Protein AF-A0A7X9X6S0-F1 (afdb_monomer_lite)

InterPro domains:
  IPR000253 Forkhead-associated (FHA) domain [PF00498] (46-112)
  IPR000253 Forkhead-associated (FHA) domain [PF00498] (181-231)
  IPR000253 Forkhead-associated (FHA) domain [PS50006] (44-96)
  IPR000253 Forkhead-associated (FHA) domain [PS50006] (160-215)
  IPR000253 Forkhead-associated (FHA) domain [SM00240] (43-96)
  IPR000253 Forkhead-associated (FHA) domain [SM00240] (159-215)
  IPR008984 SMAD/FHA domain superfamily [SSF49879] (33-114)
  IPR008984 SMAD/FHA domain superfamily [SSF49879] (135-242)
  IPR050923 Cellular Process Regulator and RNA Processing Protein [PTHR23308] (182-338)

pLDDT: mean 78.07, std 22.37, range [24.41, 98.06]

Organism: NCBI:txid2728839

Secondary structure (DSSP, 8-state):
--------------TT--EEEEEEE---TTS--PPPEEE-SSEEEESTTSTTGGGS-HHHHTTS-SS-EEEEEETTEEEEEE-S-SS-EEETTEE--SSPEEE-TT-EEEETTTEEEEEEEEE-------------SEEEEEES-TTTTPPPEEE-SSSEEE-TTSHHHHTTTTT-HHHHTTS-TT-EEEEEETTEEEEEE-S-SS-EEETTEEP-SS-EE--TT-EEEETTTTEEEEEEEEPPPP-------------------GGG-EEE--PPPHHHHH---GGGGGGPPPPGGGS-HHHHTTTSS-------------------------------------------------------------SSSSSS-S-----HHHHHHHHHHHHHHHHHHHHHHHHHTHHHHHHHHHHHTT-HHHHHHHHHHHHHH-TT-HHHHHHHHHHHHHHHHHHHHHHHHTT-HHHHHHHHHHHHHHTTT-HHHHHHHHHHHHHHHHHHHHHHTTSTTS-EETTTSHHHHHHHHHHHHTSHHHHHHHHHHHHHH-GGGHHHHHHHHHHHHHHHHHIIIIIHHHHHHHHHHHHHHHTT-GGGHHHHHHHHHHH-TTEE-HHHHHHHHHHHHHHHHHHHTT-HHHHHHHHHH----SHHHHHHHHHHHHHTSPPHHHHHHHHHHHHHHTTT-HHHHHHHHHTSPP-TTHHHHHHHHHHHHHHHHHHHHHHHTTTSTTHHHHHHHHHHH--TTTSHHHHHHHHHHHHHHHHHHHHHHHHHHHHHHHHHHHHHHH----HHHHHSSS--HHHHHHHHHHHHHHHHHHHHHHHHHHHT----HHHHHHHHHHHHHHHHHHHHHHHGGGTS-HHHHHHHHHHH---GGGG----

Radius of gyration: 47.92 Å; chains: 1; bounding box: 92×84×172 Å

Sequence (883 aa):
MAAGEAPIAEMRATVDAAFDVVLSPVASAQRPALDVIRIVDNLFAIGRSEAPFNDYPAQWTASLSRRHARVFIEHGVVYVADLGSKNGTTVNGVAVRQAPARVRAGDQLCFGGDLCYRLGIEPRARIVAASSASAPSHLLLVPQRDDLGLQPVDVLAFPFLVSKTDEVFARYKDRYPHQVNYISRRHAHLFLKGGELYVEDLGSTNGTFVNGRRLDESALALVEGDVVAFGGDHFVYRVSLQKSSDAEPTVTQLSLNPAADSAADADKTTFVGTAHSFLEIFCVDPALQREDEVNEAAQPASARAKREGAGTSTNRAQNARSTRNSGATNDAGSNGAASGKSTRDGTGATKGATQSAMKRKPRRWRLLAGELHRTLADGERTNFRRAAAWGGAGVAIVVALGVGLYLHGSSERELKNLLASGDYTNAVSAAGVYLSSHPADTKVSSLASEALMKAKLPGWLNALEKAQFDQADTLLKDMRALSANNADAASLVGELQWVGDLERFVAARGGVDAPIRMYTDEATISNLLQRWDDDARSHQRALDRIASYVPVFAEPYALALSHLRKLESDDSVYVAAIDRLNGVIRAELARDKPDALPPVLDDYAQRYPRLAGLDRVREDLRQYTALLNAALSRQLASLLAMMKTARFNTPPFQAQFRQLAATRLPSAEIVQRQNTVDAEWQRGDTQQALSDLQAIPENPWSDVLAAEAAHRKTLADQYAELQKAHGDKDYDQRLLSFYASLDPQTDAWFVQAIQKDVAAIHDKALARAQDLLLRAQSLWKAYRASGPIGGTQRLEAGISPGFRSEARLLSDAQTAARQGMRIYTQLKADHPADFDRLLADIEAEANLQRRSLTELRMVLDPELLKAKLALIGGDQSETRSAP

Foldseek 3Di:
DDDDDDDPDDDPPDLDQQKWKKWAWDDDPPDDGDDIDIHNDQKDFDACVGPPNVVDPPVRRVLGHRGAKMWGADSNWIKIAGLPTPQAKDKQNHTRPLAIDTDDQQIWIDTSNPGITGIHIGGDDPDDDDDPPQQQQWKWWAFPDVPLVQFIEIDRDPWDFFALPDPNNVVCCVVCVQLSLLAHRRAKIWHDDPSFIKIAGSPGQLAKDKQNHGDDRDIDTDDAQIWIDTSHNSGITGIHGDGDDDDDDDDDDDDDDDDDDDDDPPVRYDYDDDYDGVSSSRHDDPPPNPRHDHDPNRDDPVVVVVPPPDDDDDDDDDDDDDDDDDDDDDDDDDDDDDDDDDYDDDDDDDDDDDDDDDDDDDDDDDDDVPPDPDPPDDDDDDDPVVVVVVVVVVVVVVVVVVVVVVVVCPLVVVLVVCVVVLVLVVSLVSLLVVLVVVLPPPSSLLSNLLSLLSVQVVVLVVCLVVLVLVVNVVSLVVQCVSCVSRVLNNVLSVLSVLLSLLSNLQVVQVHLLRFDEQPPCLVVLCVSLCVCVVCVPVSVVSQVSSCVSPVVSPVSVVVSVVSNVSSVVCCVPPSVVSVVLLVVLLVCLVVVNLVVNPVVLVVCCVVRVSHDHSVLVVVLSVLQNQLSCCQVVLVQVSNLVSVVVRDRDDDSSVVSVVVCQVPGHDDPVRSVLLVVLLVCLLVVVLVVSLVSLVVDDDDNSNVVSVVVSVLSVVLVVLVVVLVVCVPPPCNLVSLLVSLLSDDCVRNVVVCVVCVVVCVVCVVVLLVLLVVLLVLLVVLVVVLVVLPDCDPVCLLDQANDPSLLSSLQSLQSSQVSLVSSVSSCSSNVHDDDPVSVVSNVVSVVSLVVVLVSLVVCCVRYDPVRSVVSNVSNDDDPVVVPDDD

Structure (mmCIF, N/CA/C/O backbone):
data_AF-A0A7X9X6S0-F1
#
_entry.id   AF-A0A7X9X6S0-F1
#
loop_
_atom_site.group_PDB
_atom_site.id
_atom_site.type_symbol
_atom_site.label_atom_id
_atom_site.label_alt_id
_atom_site.label_comp_id
_atom_site.label_asym_id
_atom_site.label_entity_id
_atom_site.label_seq_id
_atom_site.pdbx_PDB_ins_code
_atom_site.Cartn_x
_atom_site.Cartn_y
_atom_site.Cartn_z
_atom_site.occupancy
_atom_site.B_iso_or_equiv
_atom_site.auth_seq_id
_atom_site.auth_comp_id
_atom_site.auth_asym_id
_atom_site.auth_atom_id
_atom_site.pdbx_PDB_model_num
ATOM 1 N N . MET A 1 1 ? -33.315 -23.752 28.989 1.00 29.47 1 MET A N 1
ATOM 2 C CA . MET A 1 1 ? -32.910 -24.877 28.117 1.00 29.47 1 MET A CA 1
ATOM 3 C C . MET A 1 1 ? -32.696 -24.296 26.733 1.00 29.47 1 MET A C 1
ATOM 5 O O . MET A 1 1 ? -33.659 -23.859 26.122 1.00 29.47 1 MET A O 1
ATOM 9 N N . ALA A 1 2 ? -31.428 -24.137 26.356 1.00 24.97 2 ALA A N 1
ATOM 10 C CA . ALA A 1 2 ? -30.942 -23.301 25.262 1.00 24.97 2 ALA A CA 1
ATOM 11 C C . ALA A 1 2 ? -30.420 -24.150 24.092 1.00 24.97 2 ALA A C 1
ATOM 13 O O . ALA A 1 2 ? -29.887 -25.235 24.318 1.00 24.97 2 ALA A O 1
ATOM 14 N N . ALA A 1 3 ? -30.510 -23.610 22.876 1.00 31.28 3 ALA A N 1
ATOM 15 C CA . ALA A 1 3 ? -29.680 -23.974 21.732 1.00 31.28 3 ALA A CA 1
ATOM 16 C C . ALA A 1 3 ? -28.941 -22.691 21.326 1.00 31.28 3 ALA A C 1
ATOM 18 O O . ALA A 1 3 ? -29.565 -21.747 20.846 1.00 31.28 3 ALA A O 1
ATOM 19 N N . GLY A 1 4 ? -27.658 -22.616 21.681 1.00 29.59 4 GLY A N 1
ATOM 20 C CA . GLY A 1 4 ? -26.848 -21.404 21.617 1.00 29.59 4 GLY A CA 1
ATOM 21 C C . GLY A 1 4 ? -25.919 -21.375 20.411 1.00 29.59 4 GLY A C 1
ATOM 22 O O . GLY A 1 4 ? -25.227 -22.349 20.119 1.00 29.59 4 GLY A O 1
ATOM 23 N N . GLU A 1 5 ? -25.907 -20.213 19.768 1.00 29.16 5 GLU A N 1
ATOM 24 C CA . GLU A 1 5 ? -24.830 -19.686 18.942 1.00 29.16 5 GLU A CA 1
ATOM 25 C C . GLU A 1 5 ? -23.500 -19.676 19.716 1.00 29.16 5 GLU A C 1
ATOM 27 O O . GLU A 1 5 ? -23.449 -19.306 20.891 1.00 29.16 5 GLU A O 1
ATOM 32 N N . ALA A 1 6 ? -22.416 -20.042 19.031 1.00 27.81 6 ALA A N 1
ATOM 33 C CA . ALA A 1 6 ? -21.045 -19.728 19.421 1.00 27.81 6 ALA A CA 1
ATOM 34 C C . ALA A 1 6 ? -20.434 -18.811 18.338 1.00 27.81 6 ALA A C 1
ATOM 36 O O . ALA A 1 6 ? -20.742 -18.988 17.156 1.00 27.81 6 ALA A O 1
ATOM 37 N N . PRO A 1 7 ? -19.617 -17.810 18.712 1.00 34.88 7 PRO A N 1
ATOM 38 C CA . PRO A 1 7 ? -19.299 -16.670 17.860 1.00 34.88 7 PRO A CA 1
ATOM 39 C C . PRO A 1 7 ? -18.241 -16.992 16.800 1.00 34.88 7 PRO A C 1
ATOM 41 O O . PRO A 1 7 ? -17.243 -17.661 17.063 1.00 34.88 7 PRO A O 1
ATOM 44 N N . ILE A 1 8 ? -18.439 -16.427 15.607 1.00 29.61 8 ILE A N 1
ATOM 45 C CA . ILE A 1 8 ? -17.467 -16.358 14.512 1.00 29.61 8 ILE A CA 1
ATOM 46 C C . ILE A 1 8 ? -16.415 -15.307 14.901 1.00 29.61 8 ILE A C 1
ATOM 48 O O . ILE A 1 8 ? -16.463 -14.159 14.467 1.00 29.61 8 ILE A O 1
ATOM 52 N N . ALA A 1 9 ? -15.500 -15.690 15.787 1.00 24.41 9 ALA A N 1
ATOM 53 C CA . ALA A 1 9 ? -14.305 -14.929 16.114 1.00 24.41 9 ALA A CA 1
ATOM 54 C C . ALA A 1 9 ? -13.076 -15.669 15.564 1.00 24.41 9 ALA A C 1
ATOM 56 O O . ALA A 1 9 ? -12.867 -16.843 15.843 1.00 24.41 9 ALA A O 1
ATOM 57 N N . GLU A 1 10 ? -12.286 -14.927 14.787 1.00 31.94 10 GLU A N 1
ATOM 58 C CA . GLU A 1 10 ? -10.884 -15.183 14.444 1.00 31.94 10 GLU A CA 1
ATOM 59 C C . GLU A 1 10 ? -10.551 -16.393 13.555 1.00 31.94 10 GLU A C 1
ATOM 61 O O . GLU A 1 10 ? -10.177 -17.469 14.002 1.00 31.94 10 GLU A O 1
ATOM 66 N N . MET A 1 11 ? -10.464 -16.125 12.249 1.00 26.53 11 MET A N 1
ATOM 67 C CA . MET A 1 11 ? -9.359 -16.670 11.457 1.00 26.53 11 MET A CA 1
ATOM 68 C C . MET A 1 11 ? -8.770 -15.556 10.587 1.00 26.53 11 MET A C 1
ATOM 70 O O . MET A 1 11 ? -8.974 -15.466 9.377 1.00 26.53 11 MET A O 1
ATOM 74 N N . ARG A 1 12 ? -8.057 -14.645 11.264 1.00 25.25 12 ARG A N 1
ATOM 75 C CA . ARG A 1 12 ? -7.001 -13.833 10.656 1.00 25.25 12 ARG A CA 1
ATOM 76 C C . ARG A 1 12 ? -5.965 -14.819 10.118 1.00 25.25 12 ARG A C 1
ATOM 78 O O . ARG A 1 12 ? -5.256 -15.443 10.898 1.00 25.25 12 ARG A O 1
ATOM 85 N N . ALA A 1 13 ? -5.902 -14.987 8.801 1.00 26.50 13 ALA A N 1
ATOM 86 C CA . ALA A 1 13 ? -4.782 -15.663 8.165 1.00 26.50 13 ALA A CA 1
ATOM 87 C C . ALA A 1 13 ? -3.543 -14.768 8.319 1.00 26.50 13 ALA A C 1
ATOM 89 O O . ALA A 1 13 ? -3.276 -13.893 7.501 1.00 26.50 13 ALA A O 1
ATOM 90 N N . THR A 1 14 ? -2.834 -14.945 9.430 1.00 26.58 14 THR A N 1
ATOM 91 C CA . THR A 1 14 ? -1.444 -14.529 9.591 1.00 26.58 14 THR A CA 1
ATOM 92 C C . THR A 1 14 ? -0.610 -15.235 8.525 1.00 26.58 14 THR A C 1
ATOM 94 O O . THR A 1 14 ? -0.757 -16.443 8.331 1.00 26.58 14 THR A O 1
ATOM 97 N N . VAL A 1 15 ? 0.266 -14.492 7.853 1.00 32.69 15 VAL A N 1
ATOM 98 C CA . VAL A 1 15 ? 1.138 -14.906 6.733 1.00 32.69 15 VAL A CA 1
ATOM 99 C C . VAL A 1 15 ? 2.256 -15.882 7.172 1.00 32.69 15 VAL A C 1
ATOM 101 O O . VAL A 1 15 ? 3.301 -15.961 6.553 1.00 32.69 15 VAL A O 1
ATOM 104 N N . ASP A 1 16 ? 2.021 -16.688 8.208 1.00 36.06 16 ASP A N 1
ATOM 105 C CA . ASP A 1 16 ? 3.010 -17.609 8.793 1.00 36.06 16 ASP A CA 1
ATOM 106 C C . ASP A 1 16 ? 2.431 -18.985 9.175 1.00 36.06 16 ASP A C 1
ATOM 108 O O . ASP A 1 16 ? 3.032 -19.761 9.921 1.00 36.06 16 ASP A O 1
ATOM 112 N N . ALA A 1 17 ? 1.237 -19.334 8.683 1.00 41.88 17 ALA A N 1
ATOM 113 C CA . ALA A 1 17 ? 0.727 -20.687 8.873 1.00 41.88 17 ALA A CA 1
ATOM 114 C C . ALA A 1 17 ? 1.501 -21.656 7.965 1.00 41.88 17 ALA A C 1
ATOM 116 O O . ALA A 1 17 ? 1.193 -21.778 6.779 1.00 41.88 17 ALA A O 1
ATOM 117 N N . ALA A 1 18 ? 2.495 -22.357 8.522 1.00 62.56 18 ALA A N 1
ATOM 118 C CA . ALA A 1 18 ? 3.064 -23.543 7.891 1.00 62.56 18 ALA A CA 1
ATOM 119 C C . ALA A 1 18 ? 1.913 -24.466 7.451 1.00 62.56 18 ALA A C 1
ATOM 121 O O . ALA A 1 18 ? 1.015 -24.771 8.241 1.00 62.56 18 ALA A O 1
ATOM 122 N N . PHE A 1 19 ? 1.908 -24.868 6.186 1.00 73.81 19 PHE A N 1
ATOM 123 C CA . PHE A 1 19 ? 0.903 -25.757 5.616 1.00 73.81 19 PHE A CA 1
ATOM 124 C C . PHE A 1 19 ? 1.585 -26.981 5.022 1.00 73.81 19 PHE A C 1
ATOM 126 O O . PHE A 1 19 ? 2.727 -26.912 4.571 1.00 73.81 19 PHE A O 1
ATOM 133 N N . ASP A 1 20 ? 0.868 -28.096 5.014 1.00 82.44 20 ASP A N 1
ATOM 134 C CA . ASP A 1 20 ? 1.290 -29.300 4.311 1.00 82.44 20 ASP A CA 1
ATOM 135 C C . ASP A 1 20 ? 0.564 -29.378 2.972 1.00 82.44 20 ASP A C 1
ATOM 137 O O . ASP A 1 20 ? -0.630 -29.067 2.868 1.00 82.44 20 ASP A O 1
ATOM 141 N N . VAL A 1 21 ? 1.277 -29.834 1.944 1.00 86.00 21 VAL A N 1
ATOM 142 C CA . VAL A 1 21 ? 0.651 -30.207 0.674 1.00 86.00 21 VAL A CA 1
ATOM 143 C C . VAL A 1 21 ? 0.278 -31.679 0.760 1.00 86.00 21 VAL A C 1
ATOM 145 O O . VAL A 1 21 ? 1.126 -32.538 0.980 1.00 86.00 21 VAL A O 1
ATOM 148 N N . VAL A 1 22 ? -1.002 -31.985 0.593 1.00 89.19 22 VAL A N 1
ATOM 149 C CA . VAL A 1 22 ? -1.526 -33.349 0.698 1.00 89.19 22 VAL A CA 1
ATOM 150 C C . VAL A 1 22 ? -1.937 -33.823 -0.687 1.00 89.19 22 VAL A C 1
ATOM 152 O O . VAL A 1 22 ? -2.817 -33.244 -1.310 1.00 89.19 22 VAL A O 1
ATOM 155 N N . LEU A 1 23 ? -1.304 -34.870 -1.203 1.00 89.31 23 LEU A N 1
ATOM 156 C CA . LEU A 1 23 ? -1.683 -35.501 -2.461 1.00 89.31 23 LEU A CA 1
ATOM 157 C C . LEU A 1 23 ? -2.553 -36.720 -2.157 1.00 89.31 23 LEU A C 1
ATOM 159 O O . LEU A 1 23 ? -2.060 -37.787 -1.789 1.00 89.31 23 LEU A O 1
ATOM 163 N N . SER A 1 24 ? -3.861 -36.553 -2.328 1.00 89.19 24 SER A N 1
ATOM 164 C CA . SER A 1 24 ? -4.850 -37.611 -2.126 1.00 89.19 24 SER A CA 1
ATOM 165 C C . SER A 1 24 ? -5.117 -38.333 -3.447 1.00 89.19 24 SER A C 1
ATOM 167 O O . SER A 1 24 ? -5.527 -37.681 -4.407 1.00 89.19 24 SER A O 1
ATOM 169 N N . PRO A 1 25 ? -4.905 -39.650 -3.558 1.00 85.25 25 PRO A N 1
ATOM 170 C CA . PRO A 1 25 ? -5.061 -40.352 -4.827 1.00 85.25 25 PRO A CA 1
ATOM 171 C C . PRO A 1 25 ? -6.498 -40.263 -5.347 1.00 85.25 25 PRO A C 1
ATOM 173 O O . PRO A 1 25 ? -7.467 -40.399 -4.598 1.00 85.25 25 PRO A O 1
ATOM 176 N N . VAL A 1 26 ? -6.649 -40.020 -6.650 1.00 81.62 26 VAL A N 1
ATOM 177 C CA . VAL A 1 26 ? -7.968 -39.958 -7.286 1.00 81.62 26 VAL A CA 1
ATOM 178 C C . VAL A 1 26 ? -8.418 -41.375 -7.617 1.00 81.62 26 VAL A C 1
ATOM 180 O O . VAL A 1 26 ? -7.815 -42.048 -8.450 1.00 81.62 26 VAL A O 1
ATOM 183 N N . ALA A 1 27 ? -9.486 -41.830 -6.960 1.00 61.00 27 ALA A N 1
ATOM 184 C CA . ALA A 1 27 ? -10.052 -43.153 -7.191 1.00 61.00 27 ALA A CA 1
ATOM 185 C C . ALA A 1 27 ? -10.489 -43.326 -8.657 1.00 61.00 27 ALA A C 1
ATOM 187 O O . ALA A 1 27 ? -11.235 -42.511 -9.199 1.00 61.00 27 ALA A O 1
ATOM 188 N N . SER A 1 28 ? -10.063 -44.427 -9.273 1.00 56.69 28 SER A N 1
ATOM 189 C CA . SER A 1 28 ? -10.623 -44.943 -10.523 1.00 56.69 28 SER A CA 1
ATOM 190 C C . SER A 1 28 ? -11.261 -46.300 -10.236 1.00 56.69 28 SER A C 1
ATOM 192 O O . SER A 1 28 ? -10.748 -47.062 -9.417 1.00 56.69 28 SER A O 1
ATOM 194 N N . ALA A 1 29 ? -12.373 -46.612 -10.905 1.00 47.38 29 ALA A N 1
ATOM 195 C CA . ALA A 1 29 ? -13.267 -47.743 -10.624 1.00 47.38 29 ALA A CA 1
ATOM 196 C C . ALA A 1 29 ? -12.634 -49.155 -10.731 1.00 47.38 29 ALA A C 1
ATOM 198 O O . ALA A 1 29 ? -13.347 -50.151 -10.647 1.00 47.38 29 ALA A O 1
ATOM 199 N N . GLN A 1 30 ? -11.321 -49.270 -10.951 1.00 50.25 30 GLN A N 1
ATOM 200 C CA . GLN A 1 30 ? -10.635 -50.516 -11.303 1.00 50.25 30 GLN A CA 1
ATOM 201 C C . GLN A 1 30 ? -9.352 -50.806 -10.506 1.00 50.25 30 GLN A C 1
ATOM 203 O O . GLN A 1 30 ? -8.671 -51.775 -10.840 1.00 50.25 30 GLN A O 1
ATOM 208 N N . ARG A 1 31 ? -8.949 -50.009 -9.501 1.00 54.00 31 ARG A N 1
ATOM 209 C CA . ARG A 1 31 ? -7.616 -50.175 -8.874 1.00 54.00 31 ARG A CA 1
ATOM 210 C C . ARG A 1 31 ? -7.606 -49.849 -7.359 1.00 54.00 31 ARG A C 1
ATOM 212 O O . ARG A 1 31 ? -8.403 -49.016 -6.935 1.00 54.00 31 ARG A O 1
ATOM 219 N N . PRO A 1 32 ? -6.759 -50.516 -6.540 1.00 53.34 32 PRO A N 1
ATOM 220 C CA . PRO A 1 32 ? -6.743 -50.359 -5.079 1.00 53.34 32 PRO A CA 1
ATOM 221 C C . PRO A 1 32 ? -6.299 -48.956 -4.636 1.00 53.34 32 PRO A C 1
ATOM 223 O O . PRO A 1 32 ? -5.618 -48.251 -5.381 1.00 53.34 32 PRO A O 1
ATOM 226 N N . ALA A 1 33 ? -6.693 -48.575 -3.416 1.00 55.19 33 ALA A N 1
ATOM 227 C CA . ALA A 1 33 ? -6.368 -47.290 -2.803 1.00 55.19 33 ALA A CA 1
ATOM 228 C C . ALA A 1 33 ? -4.849 -47.156 -2.611 1.00 55.19 33 ALA A C 1
ATOM 230 O O . ALA A 1 33 ? -4.249 -47.923 -1.865 1.00 55.19 33 ALA A O 1
ATOM 231 N N . LEU A 1 34 ? -4.235 -46.207 -3.318 1.00 71.12 34 LEU A N 1
ATOM 232 C CA . LEU A 1 34 ? -2.890 -45.737 -2.998 1.00 71.12 34 LEU A CA 1
ATOM 233 C C . LEU A 1 34 ? -2.950 -44.923 -1.699 1.00 71.12 34 LEU A C 1
ATOM 235 O O . LEU A 1 34 ? -4.002 -44.379 -1.351 1.00 71.12 34 LEU A O 1
ATOM 239 N N . ASP A 1 35 ? -1.825 -44.818 -1.004 1.00 71.88 35 ASP A N 1
ATOM 240 C CA . ASP A 1 35 ? -1.742 -43.997 0.199 1.00 71.88 35 ASP A CA 1
ATOM 241 C C . ASP A 1 35 ? -1.728 -42.501 -0.135 1.00 71.88 35 ASP A C 1
ATOM 243 O O . ASP A 1 35 ? -1.279 -42.064 -1.201 1.00 71.88 35 ASP A O 1
ATOM 247 N N . VAL A 1 36 ? -2.229 -41.706 0.810 1.00 82.75 36 VAL A N 1
ATOM 248 C CA . VAL A 1 36 ? -2.151 -40.244 0.769 1.00 82.75 36 VAL A CA 1
ATOM 249 C C . VAL A 1 36 ? -0.703 -39.822 1.013 1.00 82.75 36 VAL A C 1
ATOM 251 O O . VAL A 1 36 ? -0.106 -40.201 2.019 1.00 82.75 36 VAL A O 1
ATOM 254 N N . ILE A 1 37 ? -0.144 -39.001 0.122 1.00 87.00 37 ILE A N 1
ATOM 255 C CA . ILE A 1 37 ? 1.217 -38.475 0.275 1.00 87.00 37 ILE A CA 1
ATOM 256 C C . ILE A 1 37 ? 1.132 -37.109 0.947 1.00 87.00 37 ILE A C 1
ATOM 258 O O . ILE A 1 37 ? 0.526 -36.186 0.407 1.00 87.00 37 ILE A O 1
ATOM 262 N N . ARG A 1 38 ? 1.753 -36.961 2.116 1.00 84.06 38 ARG A N 1
ATOM 263 C CA . ARG A 1 38 ? 1.859 -35.677 2.817 1.00 84.06 38 ARG A CA 1
ATOM 264 C C . ARG A 1 38 ? 3.250 -35.093 2.602 1.00 84.06 38 ARG A C 1
ATOM 266 O O . ARG A 1 38 ? 4.243 -35.676 3.023 1.00 84.06 38 ARG A O 1
ATOM 273 N N . ILE A 1 39 ? 3.306 -33.946 1.939 1.00 82.69 39 ILE A N 1
ATOM 274 C CA . ILE A 1 39 ? 4.523 -33.198 1.646 1.00 82.69 39 ILE A CA 1
ATOM 275 C C . ILE A 1 39 ? 4.683 -32.126 2.722 1.00 82.69 39 ILE A C 1
ATOM 277 O O . ILE A 1 39 ? 3.886 -31.189 2.809 1.00 82.69 39 ILE A O 1
ATOM 281 N N . VAL A 1 40 ? 5.712 -32.307 3.546 1.00 72.06 40 VAL A N 1
ATOM 282 C CA . VAL A 1 40 ? 6.048 -31.429 4.678 1.00 72.06 40 VAL A CA 1
ATOM 283 C C . VAL A 1 40 ? 7.223 -30.502 4.326 1.00 72.06 40 VAL A C 1
ATOM 285 O O . VAL A 1 40 ? 7.328 -29.398 4.863 1.00 72.06 40 VAL A O 1
ATOM 288 N N . ASP A 1 41 ? 8.082 -30.930 3.401 1.00 70.00 41 ASP A N 1
ATOM 289 C CA . ASP A 1 41 ? 9.228 -30.166 2.910 1.00 70.00 41 ASP A CA 1
ATOM 290 C C . ASP A 1 41 ? 8.830 -29.170 1.803 1.00 70.00 41 ASP A C 1
ATOM 292 O O . ASP A 1 41 ? 7.854 -29.368 1.077 1.00 70.00 41 ASP A O 1
ATOM 296 N N . ASN A 1 42 ? 9.640 -28.125 1.609 1.00 71.38 42 ASN A N 1
ATOM 297 C CA . ASN A 1 42 ? 9.426 -27.124 0.553 1.00 71.38 42 ASN A CA 1
ATOM 298 C C . ASN A 1 42 ? 9.694 -27.658 -0.866 1.00 71.38 42 ASN A C 1
ATOM 300 O O . ASN A 1 42 ? 9.336 -27.000 -1.842 1.00 71.38 42 ASN A O 1
ATOM 304 N N . LEU A 1 43 ? 10.313 -28.834 -0.996 1.00 80.19 43 LEU A N 1
ATOM 305 C CA . LEU A 1 43 ? 10.595 -29.504 -2.261 1.00 80.19 43 LEU A CA 1
ATOM 306 C C . LEU A 1 43 ? 10.329 -31.003 -2.120 1.00 80.19 43 LEU A C 1
ATOM 308 O O . LEU A 1 43 ? 10.885 -31.663 -1.246 1.00 80.19 43 LEU A O 1
ATOM 312 N N . PHE A 1 44 ? 9.542 -31.555 -3.035 1.00 84.06 44 PHE A N 1
ATOM 313 C CA . PHE A 1 44 ? 9.225 -32.972 -3.098 1.00 84.06 44 PHE A CA 1
ATOM 314 C C . PHE A 1 44 ? 9.504 -33.527 -4.494 1.00 84.06 44 PHE A C 1
ATOM 316 O O . PHE A 1 44 ? 8.975 -33.039 -5.499 1.00 84.06 44 PHE A O 1
ATOM 323 N N . ALA A 1 45 ? 10.360 -34.545 -4.555 1.00 84.56 45 ALA A N 1
ATOM 324 C CA . ALA A 1 45 ? 10.751 -35.199 -5.795 1.00 84.56 45 ALA A CA 1
ATOM 325 C C . ALA A 1 45 ? 9.751 -36.294 -6.179 1.00 84.56 45 ALA A C 1
ATOM 327 O O . ALA A 1 45 ? 9.307 -37.078 -5.345 1.00 84.56 45 ALA A O 1
ATOM 328 N N . ILE A 1 46 ? 9.408 -36.354 -7.465 1.00 86.75 46 ILE A N 1
ATOM 329 C CA . ILE A 1 46 ? 8.508 -37.362 -8.019 1.00 86.75 46 ILE A CA 1
ATOM 330 C C . ILE A 1 46 ? 9.266 -38.155 -9.068 1.00 86.75 46 ILE A C 1
ATOM 332 O O . ILE A 1 46 ? 9.776 -37.607 -10.051 1.00 86.75 46 ILE A O 1
ATOM 336 N N . GLY A 1 47 ? 9.305 -39.468 -8.880 1.00 85.81 47 GLY A N 1
ATOM 337 C CA . GLY A 1 47 ? 9.981 -40.371 -9.790 1.00 85.81 47 GLY A CA 1
ATOM 338 C C . GLY A 1 47 ? 9.964 -41.803 -9.289 1.00 85.81 47 GLY A C 1
ATOM 339 O O . GLY A 1 47 ? 9.769 -42.058 -8.108 1.00 85.81 47 GLY A O 1
ATOM 340 N N . ARG A 1 48 ? 10.192 -42.763 -10.188 1.00 85.75 48 ARG A N 1
ATOM 341 C CA . ARG A 1 48 ? 10.114 -44.198 -9.849 1.00 85.75 48 ARG A CA 1
ATOM 342 C C . ARG A 1 48 ? 11.155 -44.685 -8.831 1.00 85.75 48 ARG A C 1
ATOM 344 O O . ARG A 1 48 ? 11.078 -45.828 -8.401 1.00 85.75 48 ARG A O 1
ATOM 351 N N . SER A 1 49 ? 12.167 -43.873 -8.538 1.00 80.81 49 SER A N 1
ATOM 352 C CA . SER A 1 49 ? 13.235 -44.178 -7.577 1.00 80.81 49 SER A CA 1
ATOM 353 C C . SER A 1 49 ? 13.091 -43.385 -6.274 1.00 80.81 49 SER A C 1
ATOM 355 O O . SER A 1 49 ? 13.906 -43.560 -5.379 1.00 80.81 49 SER A O 1
ATOM 357 N N . GLU A 1 50 ? 12.059 -42.546 -6.166 1.00 81.50 50 GLU A N 1
ATOM 358 C CA . GLU A 1 50 ? 11.784 -41.702 -5.004 1.00 81.50 50 GLU A CA 1
ATOM 359 C C . GLU A 1 50 ? 10.699 -42.338 -4.137 1.00 81.50 50 GLU A C 1
ATOM 361 O O . GLU A 1 50 ? 9.714 -42.862 -4.658 1.00 81.50 50 GLU A O 1
ATOM 366 N N . ALA A 1 51 ? 10.843 -42.268 -2.815 1.00 77.75 51 ALA A N 1
ATOM 367 C CA . ALA A 1 51 ? 9.775 -42.661 -1.901 1.00 77.75 51 ALA A CA 1
ATOM 368 C C . ALA A 1 51 ? 8.604 -41.655 -1.960 1.00 77.75 51 ALA A C 1
ATOM 370 O O . ALA A 1 51 ? 8.847 -40.452 -2.080 1.00 77.75 51 ALA A O 1
ATOM 371 N N . PRO A 1 52 ? 7.336 -42.102 -1.868 1.00 81.50 52 PRO A N 1
ATOM 372 C CA . PRO A 1 52 ? 6.888 -43.490 -1.685 1.00 81.50 52 PRO A CA 1
ATOM 373 C C . PRO A 1 52 ? 6.720 -44.281 -2.999 1.00 81.50 52 PRO A C 1
ATOM 375 O O . PRO A 1 52 ? 6.280 -45.426 -2.984 1.00 81.50 52 PRO A O 1
ATOM 378 N N . PHE A 1 53 ? 7.018 -43.687 -4.158 1.00 84.56 53 PHE A N 1
ATOM 379 C CA . PHE A 1 53 ? 6.759 -44.302 -5.464 1.00 84.56 53 PHE A CA 1
ATOM 380 C C . PHE A 1 53 ? 7.634 -45.524 -5.746 1.00 84.56 53 PHE A C 1
ATOM 382 O O . PHE A 1 53 ? 7.200 -46.414 -6.466 1.00 84.56 53 PHE A O 1
ATOM 389 N N . ASN A 1 54 ? 8.850 -45.585 -5.206 1.00 81.94 54 ASN A N 1
ATOM 390 C CA . ASN A 1 54 ? 9.733 -46.749 -5.318 1.00 81.94 54 ASN A CA 1
ATOM 391 C C . ASN A 1 54 ? 9.109 -48.045 -4.759 1.00 81.94 54 ASN A C 1
ATOM 393 O O . ASN A 1 54 ? 9.419 -49.124 -5.265 1.00 81.94 54 ASN A O 1
ATOM 397 N N . ASP A 1 55 ? 8.205 -47.929 -3.785 1.00 81.12 55 ASP A N 1
ATOM 398 C CA . ASP A 1 55 ? 7.506 -49.047 -3.146 1.00 81.12 55 ASP A CA 1
ATOM 399 C C . ASP A 1 55 ? 6.207 -49.430 -3.880 1.00 81.12 55 ASP A C 1
ATOM 401 O O . ASP A 1 55 ? 5.561 -50.431 -3.557 1.00 81.12 55 ASP A O 1
ATOM 405 N N . TYR A 1 56 ? 5.804 -48.662 -4.898 1.00 82.69 56 TYR A N 1
ATOM 406 C CA . TYR A 1 56 ? 4.595 -48.956 -5.662 1.00 82.69 56 TYR A CA 1
ATOM 407 C C . TYR A 1 56 ? 4.796 -50.141 -6.622 1.00 82.69 56 TYR A C 1
ATOM 409 O O . TYR A 1 56 ? 5.872 -50.312 -7.207 1.00 82.69 56 TYR A O 1
ATOM 417 N N . PRO A 1 57 ? 3.739 -50.941 -6.883 1.00 78.75 57 PRO A N 1
ATOM 418 C CA . PRO A 1 57 ? 3.794 -52.029 -7.854 1.00 78.75 57 PRO A CA 1
ATOM 419 C C . PRO A 1 57 ? 4.313 -51.580 -9.228 1.00 78.75 57 PRO A C 1
ATOM 421 O O . PRO A 1 57 ? 3.960 -50.504 -9.714 1.00 78.75 57 PRO A O 1
ATOM 424 N N . ALA A 1 58 ? 5.077 -52.452 -9.898 1.00 79.75 58 ALA A N 1
ATOM 425 C CA . ALA A 1 58 ? 5.768 -52.163 -11.163 1.00 79.75 58 ALA A CA 1
ATOM 426 C C . ALA A 1 58 ? 4.874 -51.554 -12.261 1.00 79.75 58 ALA A C 1
ATOM 428 O O . ALA A 1 58 ? 5.335 -50.753 -13.069 1.00 79.75 58 ALA A O 1
ATOM 429 N N . GLN A 1 59 ? 3.584 -51.900 -12.278 1.00 76.19 59 GLN A N 1
ATOM 430 C CA . GLN A 1 59 ? 2.603 -51.345 -13.215 1.00 76.19 59 GLN A CA 1
ATOM 431 C C . GLN A 1 59 ? 2.437 -49.815 -13.108 1.00 76.19 59 GLN A C 1
ATOM 433 O O . GLN A 1 59 ? 2.079 -49.179 -14.093 1.00 76.19 59 GLN A O 1
ATOM 438 N N . TRP A 1 60 ? 2.714 -49.224 -11.942 1.00 72.19 60 TRP A N 1
ATOM 439 C CA . TRP A 1 60 ? 2.609 -47.784 -11.680 1.00 72.19 60 TRP A CA 1
ATOM 440 C C . TRP A 1 60 ? 3.943 -47.060 -11.847 1.00 72.19 60 TRP A C 1
ATOM 442 O O . TRP A 1 60 ? 3.995 -45.939 -12.342 1.00 72.19 60 TRP A O 1
ATOM 452 N N . THR A 1 61 ? 5.045 -47.711 -11.476 1.00 80.81 61 THR A N 1
ATOM 453 C CA . THR A 1 61 ? 6.392 -47.139 -11.598 1.00 80.81 61 THR A CA 1
ATOM 454 C C . THR A 1 61 ? 6.953 -47.239 -13.014 1.00 80.81 61 THR A C 1
ATOM 456 O O . THR A 1 61 ? 7.851 -46.476 -13.371 1.00 80.81 61 THR A O 1
ATOM 459 N N . ALA A 1 62 ? 6.405 -48.120 -13.860 1.00 83.12 62 ALA A N 1
ATOM 460 C CA . ALA A 1 62 ? 6.799 -48.257 -15.261 1.00 83.12 62 ALA A CA 1
ATOM 461 C C . ALA A 1 62 ? 6.520 -46.996 -16.095 1.00 83.12 62 ALA A C 1
ATOM 463 O O . ALA A 1 62 ? 7.302 -46.681 -16.996 1.00 83.12 62 ALA A O 1
ATOM 464 N N . SER A 1 63 ? 5.439 -46.265 -15.797 1.00 84.38 63 SER A N 1
ATOM 465 C CA . SER A 1 63 ? 5.106 -45.012 -16.483 1.00 84.38 63 SER A CA 1
ATOM 466 C C . SER A 1 63 ? 5.839 -43.796 -15.903 1.00 84.38 63 SER A C 1
ATOM 468 O O . SER A 1 63 ? 5.855 -42.733 -16.531 1.00 84.38 63 SER A O 1
ATOM 470 N N . LEU A 1 64 ? 6.513 -43.939 -14.758 1.00 88.31 64 LEU A N 1
ATOM 471 C CA . LEU A 1 64 ? 7.301 -42.874 -14.155 1.00 88.31 64 LEU A CA 1
ATOM 472 C C . LEU A 1 64 ? 8.763 -42.895 -14.640 1.00 88.31 64 LEU A C 1
ATOM 474 O O . LEU A 1 64 ? 9.473 -43.893 -14.527 1.00 88.31 64 LEU A O 1
ATOM 478 N N . SER A 1 65 ? 9.268 -41.757 -15.128 1.00 88.19 65 SER A N 1
ATOM 479 C CA . SER A 1 65 ? 10.714 -41.519 -15.228 1.00 88.19 65 SER A CA 1
ATOM 480 C C . SER A 1 65 ? 11.399 -41.594 -13.852 1.00 88.19 65 SER A C 1
ATOM 482 O O . SER A 1 65 ? 10.758 -41.413 -12.818 1.00 88.19 65 SER A O 1
ATOM 484 N N . ARG A 1 66 ? 12.723 -41.829 -13.835 1.00 81.50 66 ARG A N 1
ATOM 485 C CA . ARG A 1 66 ? 13.547 -41.744 -12.606 1.00 81.50 66 ARG A CA 1
ATOM 486 C C . ARG A 1 66 ? 13.459 -40.359 -11.971 1.00 81.50 66 ARG A C 1
ATOM 488 O O . ARG A 1 66 ? 13.148 -40.270 -10.798 1.00 81.50 66 ARG A O 1
ATOM 495 N N . ARG A 1 67 ? 13.641 -39.316 -12.785 1.00 82.19 67 ARG A N 1
ATOM 496 C CA . ARG A 1 67 ? 13.307 -37.921 -12.483 1.00 82.19 67 ARG A CA 1
ATOM 497 C C . ARG A 1 67 ? 12.075 -37.567 -13.309 1.00 82.19 67 ARG A C 1
ATOM 499 O O . ARG A 1 67 ? 12.182 -37.451 -14.528 1.00 82.19 67 ARG A O 1
ATOM 506 N N . HIS A 1 68 ? 10.896 -37.534 -12.694 1.00 87.44 68 HIS A N 1
ATOM 507 C CA . HIS A 1 68 ? 9.644 -37.291 -13.413 1.00 87.44 68 HIS A CA 1
ATOM 508 C C . HIS A 1 68 ? 9.203 -35.839 -13.271 1.00 87.44 68 HIS A C 1
ATOM 510 O O . HIS A 1 68 ? 9.121 -35.114 -14.257 1.00 87.44 68 HIS A O 1
ATOM 516 N N . ALA A 1 69 ? 8.959 -35.415 -12.037 1.00 88.75 69 ALA A N 1
ATOM 517 C CA . ALA A 1 69 ? 8.475 -34.084 -11.723 1.00 88.75 69 ALA A CA 1
ATOM 518 C C . ALA A 1 69 ? 8.978 -33.635 -10.351 1.00 88.75 69 ALA A C 1
ATOM 520 O O . ALA A 1 69 ? 9.553 -34.422 -9.594 1.00 88.75 69 ALA A O 1
ATOM 521 N N . ARG A 1 70 ? 8.740 -32.371 -10.016 1.00 87.38 70 ARG A N 1
ATOM 522 C CA . ARG A 1 70 ? 8.886 -31.851 -8.654 1.00 87.38 70 ARG A CA 1
ATOM 523 C C . ARG A 1 70 ? 7.671 -31.048 -8.267 1.00 87.38 70 ARG A C 1
ATOM 525 O O . ARG A 1 70 ? 7.160 -30.292 -9.086 1.00 87.38 70 ARG A O 1
ATOM 532 N N . VAL A 1 71 ? 7.259 -31.196 -7.017 1.00 86.81 71 VAL A N 1
ATOM 533 C CA . VAL A 1 71 ? 6.312 -30.297 -6.361 1.00 86.81 71 VAL A CA 1
ATOM 534 C C . VAL A 1 71 ? 7.110 -29.441 -5.392 1.00 86.81 71 VAL A C 1
ATOM 536 O O . VAL A 1 71 ? 7.928 -29.973 -4.648 1.00 86.81 71 VAL A O 1
ATOM 539 N N . PHE A 1 72 ? 6.919 -28.130 -5.416 1.00 83.25 72 PHE A N 1
ATOM 540 C CA . PHE A 1 72 ? 7.640 -27.228 -4.524 1.00 83.25 72 PHE A CA 1
ATOM 541 C C . PHE A 1 72 ? 6.779 -26.063 -4.068 1.00 83.25 72 PHE A C 1
ATOM 543 O O . PHE A 1 72 ? 5.809 -25.686 -4.729 1.00 83.25 72 PHE A O 1
ATOM 550 N N . ILE A 1 73 ? 7.138 -25.524 -2.909 1.00 77.06 73 ILE A N 1
ATOM 551 C CA . ILE A 1 73 ? 6.462 -24.411 -2.260 1.00 77.06 73 ILE A CA 1
ATOM 552 C C . ILE A 1 73 ? 7.376 -23.198 -2.356 1.00 77.06 73 ILE A C 1
ATOM 554 O O . ILE A 1 73 ? 8.508 -23.217 -1.880 1.00 77.06 73 ILE A O 1
ATOM 558 N N . GLU A 1 74 ? 6.870 -22.130 -2.957 1.00 66.75 74 GLU A N 1
ATOM 559 C CA . GLU A 1 74 ? 7.592 -20.876 -3.098 1.00 66.75 74 GLU A CA 1
ATOM 560 C C . GLU A 1 74 ? 6.660 -19.703 -2.792 1.00 66.75 74 GLU A C 1
ATOM 562 O O . GLU A 1 74 ? 5.581 -19.582 -3.374 1.00 66.75 74 GLU A O 1
ATOM 567 N N . HIS A 1 75 ? 7.061 -18.847 -1.845 1.00 65.94 75 HIS A N 1
ATOM 568 C CA . HIS A 1 75 ? 6.264 -17.709 -1.365 1.00 65.94 75 HIS A CA 1
ATOM 569 C C . HIS A 1 75 ? 4.836 -18.094 -0.921 1.00 65.94 75 HIS A C 1
ATOM 571 O O . HIS A 1 75 ? 3.872 -17.379 -1.192 1.00 65.94 75 HIS A O 1
ATOM 577 N N . GLY A 1 76 ? 4.678 -19.266 -0.293 1.00 70.81 76 GLY A N 1
ATOM 578 C CA . GLY A 1 76 ? 3.371 -19.791 0.121 1.00 70.81 76 GLY A CA 1
ATOM 579 C C . GLY A 1 76 ? 2.485 -20.278 -1.035 1.00 70.81 76 GLY A C 1
ATOM 580 O O . GLY A 1 76 ? 1.296 -20.528 -0.845 1.00 70.81 76 GLY A O 1
ATOM 581 N N . VAL A 1 77 ? 3.044 -20.420 -2.240 1.00 77.31 77 VAL A N 1
ATOM 582 C CA . VAL A 1 77 ? 2.359 -20.930 -3.430 1.00 77.31 77 VAL A CA 1
ATOM 583 C C . VAL A 1 77 ? 2.967 -22.265 -3.842 1.00 77.31 77 VAL A C 1
ATOM 585 O O . VAL A 1 77 ? 4.183 -22.421 -3.858 1.00 77.31 77 VAL A O 1
ATOM 588 N N . VAL A 1 78 ? 2.118 -23.228 -4.204 1.00 84.56 78 VAL A N 1
ATOM 589 C CA . VAL A 1 78 ? 2.555 -24.550 -4.661 1.00 84.56 78 VAL A CA 1
ATOM 590 C C . VAL A 1 78 ? 2.712 -24.557 -6.182 1.00 84.56 78 VAL A C 1
ATOM 592 O O . VAL A 1 78 ? 1.844 -24.073 -6.917 1.00 84.56 78 VAL A O 1
ATOM 595 N N . TYR A 1 79 ? 3.809 -25.134 -6.656 1.00 88.25 79 TYR A N 1
ATOM 596 C CA . TYR A 1 79 ? 4.122 -25.325 -8.067 1.00 88.25 79 TYR A CA 1
ATOM 597 C C . TYR A 1 79 ? 4.444 -26.789 -8.352 1.00 88.25 79 TYR A C 1
ATOM 599 O O . TYR A 1 79 ? 4.914 -27.518 -7.478 1.00 88.25 79 TYR A O 1
ATOM 607 N N . VAL A 1 80 ? 4.221 -27.208 -9.597 1.00 90.00 80 VAL A N 1
ATOM 608 C CA . VAL A 1 80 ? 4.680 -28.491 -10.130 1.00 90.00 80 VAL A CA 1
ATOM 609 C C . VAL A 1 80 ? 5.484 -28.270 -11.408 1.00 90.00 80 VAL A C 1
ATOM 611 O O . VAL A 1 80 ? 5.049 -27.546 -12.298 1.00 90.00 80 VAL A O 1
ATOM 614 N N . ALA A 1 81 ? 6.653 -28.892 -11.523 1.00 87.00 81 ALA A N 1
ATOM 615 C CA . ALA A 1 81 ? 7.496 -28.831 -12.715 1.00 87.00 81 ALA A CA 1
ATOM 616 C C . ALA A 1 81 ? 7.742 -30.231 -13.274 1.00 87.00 81 ALA A C 1
ATOM 618 O O . ALA A 1 81 ? 8.128 -31.127 -12.525 1.00 87.00 81 ALA A O 1
ATOM 619 N N . ASP A 1 82 ? 7.557 -30.409 -14.583 1.00 87.81 82 ASP A N 1
ATOM 620 C CA . ASP A 1 82 ? 7.996 -31.614 -15.290 1.00 87.81 82 ASP A CA 1
ATOM 621 C C . ASP A 1 82 ? 9.505 -31.532 -15.571 1.00 87.81 82 ASP A C 1
ATOM 623 O O . ASP A 1 82 ? 10.007 -30.494 -16.002 1.00 87.81 82 ASP A O 1
ATOM 627 N N . LEU A 1 83 ? 10.240 -32.620 -15.327 1.00 81.69 83 LEU A N 1
ATOM 628 C CA . LEU A 1 83 ? 11.698 -32.670 -15.492 1.00 81.69 83 LEU A CA 1
ATOM 629 C C . LEU A 1 83 ? 12.132 -33.338 -16.806 1.00 81.69 83 LEU A C 1
ATOM 631 O O . LEU A 1 83 ? 13.158 -34.017 -16.855 1.00 81.69 83 LEU A O 1
ATOM 635 N N . GLY A 1 84 ? 11.349 -33.170 -17.875 1.00 76.94 84 GLY A N 1
ATOM 636 C CA . GLY A 1 84 ? 11.583 -33.856 -19.147 1.00 76.94 84 GLY A CA 1
ATOM 637 C C . GLY A 1 84 ? 11.197 -35.330 -19.062 1.00 76.94 84 GLY A C 1
ATOM 638 O O . GLY A 1 84 ? 11.911 -36.209 -19.555 1.00 76.94 84 GLY A O 1
ATOM 639 N N . SER A 1 85 ? 10.091 -35.617 -18.377 1.00 86.38 85 SER A N 1
ATOM 640 C CA . SER A 1 85 ? 9.619 -36.981 -18.190 1.00 86.38 85 SER A CA 1
ATOM 641 C C . SER A 1 85 ? 9.213 -37.614 -19.529 1.00 86.38 85 SER A C 1
ATOM 643 O O . SER A 1 85 ? 8.802 -36.939 -20.472 1.00 86.38 85 SER A O 1
ATOM 645 N N . LYS A 1 86 ? 9.318 -38.946 -19.639 1.00 85.56 86 LYS A N 1
ATOM 646 C CA . LYS A 1 86 ? 8.984 -39.648 -20.893 1.00 85.56 86 LYS A CA 1
ATOM 647 C C . LYS A 1 86 ? 7.488 -39.623 -21.203 1.00 85.56 86 LYS A C 1
ATOM 649 O O . LYS A 1 86 ? 7.116 -39.623 -22.369 1.00 85.56 86 LYS A O 1
ATOM 654 N N . ASN A 1 87 ? 6.661 -39.641 -20.159 1.00 85.88 87 ASN A N 1
ATOM 655 C CA . ASN A 1 87 ? 5.210 -39.803 -20.258 1.00 85.88 87 ASN A CA 1
ATOM 656 C C . ASN A 1 87 ? 4.429 -38.556 -19.803 1.00 85.88 87 ASN A C 1
ATOM 658 O O . ASN A 1 87 ? 3.203 -38.572 -19.844 1.00 85.88 87 ASN A O 1
ATOM 662 N N . GLY A 1 88 ? 5.125 -37.484 -19.416 1.00 88.62 88 GLY A N 1
ATOM 663 C CA . GLY A 1 88 ? 4.548 -36.181 -19.103 1.00 88.62 88 GLY A CA 1
ATOM 664 C C . GLY A 1 88 ? 3.885 -36.069 -17.727 1.00 88.62 88 GLY A C 1
ATOM 665 O O . GLY A 1 88 ? 3.364 -37.035 -17.165 1.00 88.62 88 GLY A O 1
ATOM 666 N N . THR A 1 89 ? 3.844 -34.830 -17.237 1.00 93.50 89 THR A N 1
ATOM 667 C CA . THR A 1 89 ? 3.084 -34.392 -16.059 1.00 93.50 89 THR A CA 1
ATOM 668 C C . THR A 1 89 ? 1.923 -33.500 -16.497 1.00 93.50 89 THR A C 1
ATOM 670 O O . THR A 1 89 ? 2.095 -32.661 -17.381 1.00 93.50 89 THR A O 1
ATOM 673 N N . THR A 1 90 ? 0.744 -33.626 -15.885 1.00 92.38 90 THR A N 1
ATOM 674 C CA . THR A 1 90 ? -0.426 -32.783 -16.203 1.00 92.38 90 THR A CA 1
ATOM 675 C C . THR A 1 90 ? -1.081 -32.195 -14.956 1.00 92.38 90 THR A C 1
ATOM 677 O O . THR A 1 90 ? -1.220 -32.900 -13.958 1.00 92.38 90 THR A O 1
ATOM 680 N N . VAL A 1 91 ? -1.570 -30.956 -15.050 1.00 93.88 91 VAL A N 1
ATOM 681 C CA . VAL A 1 91 ? -2.448 -30.302 -14.064 1.00 93.88 91 VAL A CA 1
ATOM 682 C C . VAL A 1 91 ? -3.843 -30.170 -14.666 1.00 93.88 91 VAL A C 1
ATOM 684 O O . VAL A 1 91 ? -4.003 -29.542 -15.710 1.00 93.88 91 VAL A O 1
ATOM 687 N N . ASN A 1 92 ? -4.858 -30.757 -14.033 1.00 90.19 92 ASN A N 1
ATOM 688 C CA . ASN A 1 92 ? -6.245 -30.771 -14.512 1.00 90.19 92 ASN A CA 1
ATOM 689 C C . ASN A 1 92 ? -6.359 -31.222 -15.987 1.00 90.19 92 ASN A C 1
ATOM 691 O O . ASN A 1 92 ? -7.112 -30.649 -16.772 1.00 90.19 92 ASN A O 1
ATOM 695 N N . GLY A 1 93 ? -5.555 -32.218 -16.383 1.00 85.38 93 GLY A N 1
ATOM 696 C CA . GLY A 1 93 ? -5.477 -32.733 -17.757 1.00 85.38 93 GLY A CA 1
ATOM 697 C C . GLY A 1 93 ? -4.658 -31.881 -18.738 1.00 85.38 93 GLY A C 1
ATOM 698 O O . GLY A 1 93 ? -4.424 -32.307 -19.867 1.00 85.38 93 GLY A O 1
ATOM 699 N N . VAL A 1 94 ? -4.172 -30.706 -18.329 1.00 89.81 94 VAL A N 1
ATOM 700 C CA . VAL A 1 94 ? -3.305 -29.844 -19.145 1.00 89.81 94 VAL A CA 1
ATOM 701 C C . VAL A 1 94 ? -1.845 -30.197 -18.887 1.00 89.81 94 VAL A C 1
ATOM 703 O O . VAL A 1 94 ? -1.384 -30.156 -17.748 1.00 89.81 94 VAL A O 1
ATOM 706 N N . ALA A 1 95 ? -1.098 -30.537 -19.939 1.00 88.44 95 ALA A N 1
ATOM 707 C CA . ALA A 1 95 ? 0.320 -30.868 -19.822 1.00 88.44 95 ALA A CA 1
ATOM 708 C C . ALA A 1 95 ? 1.140 -29.698 -19.264 1.00 88.44 95 ALA A C 1
ATOM 710 O O . ALA A 1 95 ? 1.115 -28.588 -19.805 1.00 88.44 95 ALA A O 1
ATOM 711 N N . VAL A 1 96 ? 1.912 -29.984 -18.217 1.00 86.38 96 VAL A N 1
ATOM 712 C CA . VAL A 1 96 ? 2.972 -29.117 -17.712 1.00 86.38 96 VAL A CA 1
ATOM 713 C C . VAL A 1 96 ? 4.082 -29.161 -18.755 1.00 86.38 96 VAL A C 1
ATOM 715 O O . VAL A 1 96 ? 4.706 -30.196 -18.977 1.00 86.38 96 VAL A O 1
ATOM 718 N N . ARG A 1 97 ? 4.243 -28.057 -19.490 1.00 72.00 97 ARG A N 1
ATOM 719 C CA . ARG A 1 97 ? 5.281 -27.913 -20.521 1.00 72.00 97 ARG A CA 1
ATOM 720 C C . ARG A 1 97 ? 6.622 -27.583 -19.843 1.00 72.00 97 ARG A C 1
ATOM 722 O O . ARG A 1 97 ? 6.848 -27.934 -18.695 1.00 72.00 97 ARG A O 1
ATOM 729 N N . GLN A 1 98 ? 7.522 -26.885 -20.527 1.00 64.38 98 GLN A N 1
ATOM 730 C CA . GLN A 1 98 ? 8.876 -26.590 -20.033 1.00 64.38 98 GLN A CA 1
ATOM 731 C C . GLN A 1 98 ? 8.956 -25.537 -18.907 1.00 64.38 98 GLN A C 1
ATOM 733 O O . GLN A 1 98 ? 10.047 -25.093 -18.567 1.00 64.38 98 GLN A O 1
ATOM 738 N N . ALA A 1 99 ? 7.822 -25.119 -18.339 1.00 74.06 99 ALA A N 1
ATOM 739 C CA . ALA A 1 99 ? 7.762 -24.172 -17.233 1.00 74.06 99 ALA A CA 1
ATOM 740 C C . ALA A 1 99 ? 6.925 -24.764 -16.086 1.00 74.06 99 ALA A C 1
ATOM 742 O O . ALA A 1 99 ? 5.912 -25.419 -16.367 1.00 74.06 99 ALA A O 1
ATOM 743 N N . PRO A 1 100 ? 7.305 -24.529 -14.815 1.00 84.44 100 PRO A N 1
ATOM 744 C CA . PRO A 1 100 ? 6.509 -24.939 -13.667 1.00 84.44 100 PRO A CA 1
ATOM 745 C C . PRO A 1 100 ? 5.080 -24.385 -13.738 1.00 84.44 100 PRO A C 1
ATOM 747 O O . PRO A 1 100 ? 4.860 -23.206 -14.014 1.00 84.44 100 PRO A O 1
ATOM 750 N N . ALA A 1 101 ? 4.094 -25.235 -13.468 1.00 85.31 101 ALA A N 1
ATOM 751 C CA . ALA A 1 101 ? 2.693 -24.862 -13.381 1.00 85.31 101 ALA A CA 1
ATOM 752 C C . ALA A 1 101 ? 2.316 -24.578 -11.923 1.00 85.31 101 ALA A C 1
ATOM 754 O O . ALA A 1 101 ? 2.563 -25.391 -11.033 1.00 85.31 101 ALA A O 1
ATOM 755 N N . ARG A 1 102 ? 1.682 -23.430 -11.676 1.00 89.00 102 ARG A N 1
ATOM 756 C CA . ARG A 1 102 ? 1.083 -23.118 -10.373 1.00 89.00 102 ARG A CA 1
ATOM 757 C C . ARG A 1 102 ? -0.111 -24.035 -10.120 1.00 89.00 102 ARG A C 1
ATOM 759 O O . ARG A 1 102 ? -0.962 -24.172 -10.995 1.00 89.00 102 ARG A O 1
ATOM 766 N N . VAL A 1 103 ? -0.206 -24.580 -8.912 1.00 87.56 103 VAL A N 1
ATOM 767 C CA . VAL A 1 103 ? -1.262 -25.514 -8.499 1.00 87.56 103 VAL A CA 1
ATOM 768 C C . VAL A 1 103 ? -1.929 -25.052 -7.205 1.00 87.56 103 VAL A C 1
ATOM 770 O O . VAL A 1 103 ? -1.309 -24.423 -6.346 1.00 87.56 103 VAL A O 1
ATOM 773 N N . ARG A 1 104 ? -3.235 -25.287 -7.096 1.00 87.50 104 ARG A N 1
ATOM 774 C CA . ARG A 1 104 ? -4.103 -24.844 -5.997 1.00 87.50 104 ARG A CA 1
ATOM 775 C C . ARG A 1 104 ? -4.784 -26.036 -5.333 1.00 87.50 104 ARG A C 1
ATOM 777 O O . ARG A 1 104 ? -4.907 -27.108 -5.921 1.00 87.50 104 ARG A O 1
ATOM 784 N N . ALA A 1 105 ? -5.274 -25.829 -4.110 1.00 86.75 105 ALA A N 1
ATOM 785 C CA . ALA A 1 105 ? -6.119 -26.812 -3.440 1.00 86.75 105 ALA A CA 1
ATOM 786 C C . ALA A 1 105 ? -7.313 -27.195 -4.335 1.00 86.75 105 ALA A C 1
ATOM 788 O O . ALA A 1 105 ? -8.016 -26.332 -4.859 1.00 86.75 105 ALA A O 1
ATOM 789 N N . GLY A 1 106 ? -7.520 -28.495 -4.505 1.00 84.19 106 GLY A N 1
ATOM 790 C CA . GLY A 1 106 ? -8.517 -29.100 -5.377 1.00 84.19 106 GLY A CA 1
ATOM 791 C C . GLY A 1 106 ? -7.992 -29.542 -6.745 1.00 84.19 106 GLY A C 1
ATOM 792 O O . GLY A 1 106 ? -8.645 -30.399 -7.349 1.00 84.19 106 GLY A O 1
ATOM 793 N N . ASP A 1 107 ? -6.846 -29.033 -7.215 1.00 92.12 107 ASP A N 1
ATOM 794 C CA . ASP A 1 107 ? -6.294 -29.381 -8.532 1.00 92.12 107 ASP A CA 1
ATOM 795 C C . ASP A 1 107 ? -5.887 -30.857 -8.612 1.00 92.12 107 ASP A C 1
ATOM 797 O O . ASP A 1 107 ? -5.418 -31.453 -7.641 1.00 92.12 107 ASP A O 1
ATOM 801 N N . GLN A 1 108 ? -6.060 -31.455 -9.790 1.00 92.81 108 GLN A N 1
ATOM 802 C CA . GLN A 1 108 ? -5.627 -32.814 -10.088 1.00 92.81 108 GLN A CA 1
ATOM 803 C C . GLN A 1 108 ? -4.245 -32.802 -10.750 1.00 92.81 108 GLN A C 1
ATOM 805 O O . GLN A 1 108 ? -4.075 -32.228 -11.821 1.00 92.81 108 GLN A O 1
ATOM 810 N N . LEU A 1 109 ? -3.276 -33.482 -10.147 1.00 93.50 109 LEU A N 1
ATOM 811 C CA . LEU A 1 109 ? -1.943 -33.717 -10.697 1.00 93.50 109 LEU A CA 1
ATOM 812 C C . LEU A 1 109 ? -1.850 -35.153 -11.191 1.00 93.50 109 LEU A C 1
ATOM 814 O O . LEU A 1 109 ? -2.082 -36.060 -10.399 1.00 93.50 109 LEU A O 1
ATOM 818 N N . CYS A 1 110 ? -1.487 -35.370 -12.452 1.00 90.88 110 CYS A N 1
ATOM 819 C CA . CYS A 1 110 ? -1.213 -36.711 -12.968 1.00 90.88 110 CYS A CA 1
ATOM 820 C C . CYS A 1 110 ? 0.226 -36.827 -13.468 1.00 90.88 110 CYS A C 1
ATOM 822 O O . CYS A 1 110 ? 0.699 -35.964 -14.210 1.00 90.88 110 CYS A O 1
ATOM 824 N N . PHE A 1 111 ? 0.897 -37.913 -13.085 1.00 90.75 111 PHE A N 1
ATOM 825 C CA . PHE A 1 111 ? 2.271 -38.232 -13.469 1.00 90.75 111 PHE A CA 1
ATOM 826 C C . PHE A 1 111 ? 2.280 -39.500 -14.322 1.00 90.75 111 PHE A C 1
ATOM 828 O O . PHE A 1 111 ? 1.725 -40.529 -13.933 1.00 90.75 111 PHE A O 1
ATOM 835 N N . GLY A 1 112 ? 2.873 -39.432 -15.513 1.00 84.69 112 GLY A N 1
ATOM 836 C CA . GLY A 1 112 ? 2.891 -40.554 -16.453 1.00 84.69 112 GLY A CA 1
ATOM 837 C C . GLY A 1 112 ? 1.499 -41.010 -16.903 1.00 84.69 112 GLY A C 1
ATOM 838 O O . GLY A 1 112 ? 1.313 -42.190 -17.198 1.00 84.69 112 GLY A O 1
ATOM 839 N N . GLY A 1 113 ? 0.528 -40.089 -16.908 1.00 79.19 113 GLY A N 1
ATOM 840 C CA . GLY A 1 113 ? -0.867 -40.291 -17.319 1.00 79.19 113 GLY A CA 1
ATOM 841 C C . GLY A 1 113 ? -1.754 -40.987 -16.284 1.00 79.19 113 GLY A C 1
ATOM 842 O O . GLY A 1 113 ? -2.832 -40.492 -15.973 1.00 79.19 113 GLY A O 1
ATOM 843 N N . ASP A 1 114 ? -1.291 -42.103 -15.727 1.00 76.31 114 ASP A N 1
ATOM 844 C CA . ASP A 1 114 ? -2.123 -42.997 -14.909 1.00 76.31 114 ASP A CA 1
ATOM 845 C C . ASP A 1 114 ? -2.097 -42.680 -13.405 1.00 76.31 114 ASP A C 1
ATOM 847 O O . ASP A 1 114 ? -2.996 -43.098 -12.671 1.00 76.31 114 ASP A O 1
ATOM 851 N N . LEU A 1 115 ? -1.071 -41.974 -12.922 1.00 86.19 115 LEU A N 1
ATOM 852 C CA . LEU A 1 115 ? -0.877 -41.733 -11.495 1.00 86.19 115 LEU A CA 1
ATOM 853 C C . LEU A 1 115 ? -1.407 -40.353 -11.096 1.00 86.19 115 LEU A C 1
ATOM 855 O O . LEU A 1 115 ? -0.663 -39.373 -11.113 1.00 86.19 115 LEU A O 1
ATOM 859 N N . CYS A 1 116 ? -2.699 -40.285 -10.765 1.00 88.94 116 CYS A N 1
ATOM 860 C CA . CYS A 1 116 ? -3.409 -39.037 -10.491 1.00 88.94 116 CYS A CA 1
ATOM 861 C C . CYS A 1 116 ? -3.706 -38.807 -9.000 1.00 88.94 116 CYS A C 1
ATOM 863 O O . CYS A 1 116 ? -4.303 -39.652 -8.332 1.00 88.94 116 CYS A O 1
ATOM 865 N N . TYR A 1 117 ? -3.405 -37.605 -8.517 1.00 91.31 117 TYR A N 1
ATOM 866 C CA . TYR A 1 117 ? -3.673 -37.132 -7.162 1.00 91.31 117 TYR A CA 1
ATOM 867 C C . TYR A 1 117 ? -4.468 -35.833 -7.185 1.00 91.31 117 TYR A C 1
ATOM 869 O O . TYR A 1 117 ? -4.275 -34.995 -8.058 1.00 91.31 117 TYR A O 1
ATOM 877 N N . ARG A 1 118 ? -5.345 -35.643 -6.205 1.00 92.19 118 ARG A N 1
ATOM 878 C CA . ARG A 1 118 ? -5.975 -34.366 -5.892 1.00 92.19 118 ARG A CA 1
ATOM 879 C C . ARG A 1 118 ? -5.160 -33.673 -4.812 1.00 92.19 118 ARG A C 1
ATOM 881 O O . ARG A 1 118 ? -4.905 -34.257 -3.761 1.00 92.19 118 ARG A O 1
ATOM 888 N N . LEU A 1 119 ? -4.775 -32.434 -5.079 1.00 92.25 119 LEU A N 1
ATOM 889 C CA . LEU A 1 119 ? -3.990 -31.620 -4.169 1.00 92.25 119 LEU A CA 1
ATOM 890 C C . LEU A 1 119 ? -4.891 -31.018 -3.086 1.00 92.25 119 LEU A C 1
ATOM 892 O O . LEU A 1 119 ? -5.893 -30.376 -3.381 1.00 92.25 119 LEU A O 1
ATOM 896 N N . GLY A 1 120 ? -4.529 -31.207 -1.827 1.00 87.25 120 GLY A N 1
ATOM 897 C CA . GLY A 1 120 ? -5.056 -30.521 -0.657 1.00 87.25 120 GLY A CA 1
ATOM 898 C C . GLY A 1 120 ? -3.985 -29.611 -0.064 1.00 87.25 120 GLY A C 1
ATOM 899 O O . GLY A 1 120 ? -2.791 -29.873 -0.198 1.00 87.25 120 GLY A O 1
ATOM 900 N N . ILE A 1 121 ? -4.419 -28.531 0.577 1.00 87.06 121 ILE A N 1
ATOM 901 C CA . ILE A 1 121 ? -3.559 -27.662 1.382 1.00 87.06 121 ILE A CA 1
ATOM 902 C C . ILE A 1 121 ? -4.154 -27.684 2.783 1.00 87.06 121 ILE A C 1
ATOM 904 O O . ILE A 1 121 ? -5.280 -27.223 2.975 1.00 87.06 121 ILE A O 1
ATOM 908 N N . GLU A 1 122 ? -3.430 -28.264 3.733 1.00 82.19 122 GLU A N 1
ATOM 909 C CA . GLU A 1 122 ? -3.889 -28.415 5.113 1.00 82.19 122 GLU A CA 1
ATOM 910 C C . GLU A 1 122 ? -3.039 -27.553 6.057 1.00 82.19 122 GLU A C 1
ATOM 912 O O . GLU A 1 122 ? -1.812 -27.555 5.930 1.00 82.19 122 GLU A O 1
ATOM 917 N N . PRO A 1 123 ? -3.642 -26.829 7.021 1.00 71.94 123 PRO A N 1
ATOM 918 C CA . PRO A 1 123 ? -2.883 -26.155 8.070 1.00 71.94 123 PRO A CA 1
ATOM 919 C C . PRO A 1 123 ? -2.055 -27.177 8.857 1.00 71.94 123 PRO A C 1
ATOM 921 O O . PRO A 1 123 ? -2.599 -28.177 9.331 1.00 71.94 123 PRO A O 1
ATOM 924 N N . ARG A 1 124 ? -0.750 -26.934 9.029 1.00 68.31 124 ARG A N 1
ATOM 925 C CA . ARG A 1 124 ? 0.112 -27.810 9.828 1.00 68.31 124 ARG A CA 1
ATOM 926 C C . ARG A 1 124 ? -0.318 -27.709 11.290 1.00 68.31 124 ARG A C 1
ATOM 928 O O . ARG A 1 124 ? -0.141 -26.673 11.932 1.00 68.31 124 ARG A O 1
ATOM 935 N N . ALA A 1 125 ? -0.914 -28.775 11.824 1.00 49.25 125 ALA A N 1
ATOM 936 C CA . ALA A 1 125 ? -1.300 -28.823 13.228 1.00 49.25 125 ALA A CA 1
ATOM 937 C C . ALA A 1 125 ? -0.042 -28.685 14.102 1.00 49.25 125 ALA A C 1
ATOM 939 O O . ALA A 1 125 ? 0.902 -29.462 13.958 1.00 49.25 125 ALA A O 1
ATOM 940 N N . ARG A 1 126 ? -0.024 -27.705 15.020 1.00 44.91 126 ARG A N 1
ATOM 941 C CA . ARG A 1 126 ? 1.008 -27.585 16.065 1.00 44.91 126 ARG A CA 1
ATOM 942 C C . ARG A 1 126 ? 0.837 -28.728 17.070 1.00 44.91 126 ARG A C 1
ATOM 944 O O . ARG A 1 126 ? 0.326 -28.529 18.167 1.00 44.91 126 ARG A O 1
ATOM 951 N N . ILE A 1 127 ? 1.214 -29.941 16.682 1.00 40.25 127 ILE A N 1
ATOM 952 C CA . ILE A 1 127 ? 1.358 -31.065 17.602 1.00 40.25 127 ILE A CA 1
ATOM 953 C C . ILE A 1 127 ? 2.802 -31.055 18.095 1.00 40.25 127 ILE A C 1
ATOM 955 O O . ILE A 1 127 ? 3.747 -31.030 17.312 1.00 40.25 127 ILE A O 1
ATOM 959 N N . VAL A 1 128 ? 2.943 -31.033 19.417 1.00 41.03 128 VAL A N 1
ATOM 960 C CA . VAL A 1 128 ? 4.201 -31.137 20.154 1.00 41.03 128 VAL A CA 1
ATOM 961 C C . VAL A 1 128 ? 4.992 -32.368 19.687 1.00 41.03 128 VAL A C 1
ATOM 963 O O . VAL A 1 128 ? 4.620 -33.496 19.989 1.00 41.03 128 VAL A O 1
ATOM 966 N N . ALA A 1 129 ? 6.095 -32.127 18.982 1.00 33.34 129 ALA A N 1
ATOM 967 C CA . ALA A 1 129 ? 7.269 -32.994 18.870 1.00 33.34 129 ALA A CA 1
ATOM 968 C C . ALA A 1 129 ? 8.434 -32.066 18.466 1.00 33.34 129 ALA A C 1
ATOM 970 O O . ALA A 1 129 ? 8.495 -31.589 17.343 1.00 33.34 129 ALA A O 1
ATOM 971 N N . ALA A 1 130 ? 9.297 -31.596 19.368 1.00 37.94 130 ALA A N 1
ATOM 972 C CA . ALA A 1 130 ? 10.317 -32.402 20.036 1.00 37.94 130 ALA A CA 1
ATOM 973 C C . ALA A 1 130 ? 11.014 -33.382 19.073 1.00 37.94 130 ALA A C 1
ATOM 975 O O . ALA A 1 130 ? 11.050 -34.587 19.287 1.00 37.94 130 ALA A O 1
ATOM 976 N N . SER A 1 131 ? 11.566 -32.847 17.989 1.00 35.41 131 SER A N 1
ATOM 977 C CA . SER A 1 131 ? 12.850 -33.287 17.441 1.00 35.41 131 SER A CA 1
ATOM 978 C C . SER A 1 131 ? 13.495 -32.083 16.778 1.00 35.41 131 SER A C 1
ATOM 980 O O . SER A 1 131 ? 13.406 -31.859 15.577 1.00 35.41 131 SER A O 1
ATOM 982 N N . SER A 1 132 ? 14.132 -31.277 17.620 1.00 43.22 132 SER A N 1
ATOM 983 C CA . SER A 1 132 ? 15.236 -30.418 17.231 1.00 43.22 132 SER A CA 1
ATOM 984 C C . SER A 1 132 ? 16.378 -31.301 16.713 1.00 43.22 132 SER A C 1
ATOM 986 O O . SER A 1 132 ? 17.340 -31.583 17.428 1.00 43.22 132 SER A O 1
ATOM 988 N N . ALA A 1 133 ? 16.286 -31.756 15.468 1.00 38.53 133 ALA A N 1
ATOM 989 C CA . ALA A 1 133 ? 17.492 -31.879 14.674 1.00 38.53 133 ALA A CA 1
ATOM 990 C C . ALA A 1 133 ? 17.789 -30.452 14.215 1.00 38.53 133 ALA A C 1
ATOM 992 O O . ALA A 1 133 ? 17.115 -29.925 13.336 1.00 38.53 133 ALA A O 1
ATOM 993 N N . SER A 1 134 ? 18.713 -29.787 14.914 1.00 46.84 134 SER A N 1
ATOM 994 C CA . SER A 1 134 ? 19.315 -28.536 14.452 1.00 46.84 134 SER A CA 1
ATOM 995 C C . SER A 1 134 ? 19.814 -28.787 13.032 1.00 46.84 134 SER A C 1
ATOM 997 O O . SER A 1 134 ? 20.835 -29.455 12.837 1.00 46.84 134 SER A O 1
ATOM 999 N N . ALA A 1 135 ? 19.032 -28.325 12.055 1.00 50.72 135 ALA A N 1
ATOM 1000 C CA . ALA A 1 135 ? 19.481 -28.237 10.683 1.00 50.72 135 ALA A CA 1
ATOM 1001 C C . ALA A 1 135 ? 20.753 -27.380 10.689 1.00 50.72 135 ALA A C 1
ATOM 1003 O O . ALA A 1 135 ? 20.822 -26.422 11.471 1.00 50.72 135 ALA A O 1
ATOM 1004 N N . PRO A 1 136 ? 21.775 -27.718 9.888 1.00 50.28 136 PRO A N 1
ATOM 1005 C CA . PRO A 1 136 ? 22.920 -26.841 9.740 1.00 50.28 136 PRO A CA 1
ATOM 1006 C C . PRO A 1 136 ? 22.400 -25.509 9.200 1.00 50.28 136 PRO A C 1
ATOM 1008 O O . PRO A 1 136 ? 21.914 -25.409 8.077 1.00 50.28 136 PRO A O 1
ATOM 1011 N N . SER A 1 137 ? 22.464 -24.490 10.044 1.00 58.38 137 SER A N 1
ATOM 1012 C CA . SER A 1 137 ? 22.133 -23.103 9.724 1.00 58.38 137 SER A CA 1
ATOM 1013 C C . SER A 1 137 ? 23.193 -22.461 8.823 1.00 58.38 137 SER A C 1
ATOM 1015 O O . SER A 1 137 ? 23.061 -21.300 8.452 1.00 58.38 137 SER A O 1
ATOM 1017 N N . HIS A 1 138 ? 24.271 -23.197 8.532 1.00 71.19 138 HIS A N 1
ATOM 1018 C CA . HIS A 1 138 ? 25.481 -22.697 7.901 1.00 71.19 138 HIS A CA 1
ATOM 1019 C C . HIS A 1 138 ? 26.248 -23.843 7.223 1.00 71.19 138 HIS A C 1
ATOM 1021 O O . HIS A 1 138 ? 26.609 -24.825 7.883 1.00 71.19 138 HIS A O 1
ATOM 1027 N N . LEU A 1 139 ? 26.469 -23.736 5.910 1.00 85.06 139 LEU A N 1
ATOM 1028 C CA . LEU A 1 139 ? 27.346 -24.625 5.145 1.00 85.06 139 LEU A CA 1
ATOM 1029 C C . LEU A 1 139 ? 28.538 -23.824 4.623 1.00 85.06 139 LEU A C 1
ATOM 1031 O O . LEU A 1 139 ? 28.383 -22.969 3.757 1.00 85.06 139 LEU A O 1
ATOM 1035 N N . LEU A 1 140 ? 29.739 -24.185 5.060 1.00 89.06 140 LEU A N 1
ATOM 1036 C CA . LEU A 1 140 ? 30.989 -23.684 4.513 1.00 89.06 140 LEU A CA 1
ATOM 1037 C C . LEU A 1 140 ? 31.601 -24.722 3.565 1.00 89.06 140 LEU A C 1
ATOM 1039 O O . LEU A 1 140 ? 31.971 -25.825 3.966 1.00 89.06 140 LEU A O 1
ATOM 1043 N N . LEU A 1 141 ? 31.748 -24.357 2.296 1.00 89.81 141 LEU A N 1
ATOM 1044 C CA . LEU A 1 141 ? 32.500 -25.117 1.304 1.00 89.81 141 LEU A CA 1
ATOM 1045 C C . LEU A 1 141 ? 33.947 -24.616 1.288 1.00 89.81 141 LEU A C 1
ATOM 1047 O O . LEU A 1 141 ? 34.251 -23.551 0.747 1.00 89.81 141 LEU A O 1
ATOM 1051 N N . VAL A 1 142 ? 34.852 -25.394 1.880 1.00 90.06 142 VAL A N 1
ATOM 1052 C CA . VAL A 1 142 ? 36.279 -25.068 2.005 1.00 90.06 142 VAL A CA 1
ATOM 1053 C C . VAL A 1 142 ? 37.046 -25.611 0.795 1.00 90.06 142 VAL A C 1
ATOM 1055 O O . VAL A 1 142 ? 37.020 -26.820 0.568 1.00 90.06 142 VAL A O 1
ATOM 1058 N N . PRO A 1 143 ? 37.757 -24.788 0.010 1.00 89.62 143 PRO A N 1
ATOM 1059 C CA . PRO A 1 143 ? 38.478 -25.258 -1.166 1.00 89.62 143 PRO A CA 1
ATOM 1060 C C . PRO A 1 143 ? 39.499 -26.343 -0.820 1.00 89.62 143 PRO A C 1
ATOM 1062 O O . PRO A 1 143 ? 40.119 -26.313 0.240 1.00 89.62 143 PRO A O 1
ATOM 1065 N N . GLN A 1 144 ? 39.676 -27.317 -1.710 1.00 88.44 144 GLN A N 1
ATOM 1066 C CA . GLN A 1 144 ? 40.705 -28.362 -1.574 1.00 88.44 144 GLN A CA 1
ATOM 1067 C C . GLN A 1 144 ? 41.868 -28.186 -2.562 1.00 88.44 144 GLN A C 1
ATOM 1069 O O . GLN A 1 144 ? 42.780 -29.010 -2.594 1.00 88.44 144 GLN A O 1
ATOM 1074 N N . ARG A 1 145 ? 41.825 -27.134 -3.387 1.00 77.69 145 ARG A N 1
ATOM 1075 C CA . ARG A 1 145 ? 42.808 -26.834 -4.430 1.00 77.69 145 ARG A CA 1
ATOM 1076 C C . ARG A 1 145 ? 43.397 -25.444 -4.231 1.00 77.69 145 ARG A C 1
ATOM 1078 O O . ARG A 1 145 ? 42.705 -24.446 -4.430 1.00 77.69 145 ARG A O 1
ATOM 1085 N N . ASP A 1 146 ? 44.685 -25.395 -3.917 1.00 72.12 146 ASP A N 1
ATOM 1086 C CA . ASP A 1 146 ? 45.416 -24.138 -3.716 1.00 72.12 146 ASP A CA 1
ATOM 1087 C C . ASP A 1 146 ? 45.958 -23.552 -5.031 1.00 72.12 146 ASP A C 1
ATOM 1089 O O . ASP A 1 146 ? 46.252 -22.361 -5.119 1.00 72.12 146 ASP A O 1
ATOM 1093 N N . ASP A 1 147 ? 46.061 -24.369 -6.084 1.00 73.00 147 ASP A N 1
ATOM 1094 C CA . ASP A 1 147 ? 46.625 -23.984 -7.383 1.00 73.00 147 ASP A CA 1
ATOM 1095 C C . ASP A 1 147 ? 45.725 -23.028 -8.180 1.00 73.00 147 ASP A C 1
ATOM 1097 O O . ASP A 1 147 ? 46.201 -22.257 -9.013 1.00 73.00 147 ASP A O 1
ATOM 1101 N N . LEU A 1 148 ? 44.423 -23.051 -7.896 1.00 70.94 148 LEU A N 1
ATOM 1102 C CA . LEU A 1 148 ? 43.410 -22.263 -8.595 1.00 70.94 148 LEU A CA 1
ATOM 1103 C C . LEU A 1 148 ? 43.003 -20.994 -7.840 1.00 70.94 148 LEU A C 1
ATOM 1105 O O . LEU A 1 148 ? 42.275 -20.165 -8.383 1.00 70.94 148 LEU A O 1
ATOM 1109 N N . GLY A 1 149 ? 43.490 -20.807 -6.609 1.00 75.94 149 GLY A N 1
ATOM 1110 C CA . GLY A 1 149 ? 43.095 -19.679 -5.762 1.00 75.94 149 GLY A CA 1
ATOM 1111 C C . GLY A 1 149 ? 41.589 -19.643 -5.487 1.00 75.94 149 GLY A C 1
ATOM 1112 O O . GLY A 1 149 ? 41.009 -18.559 -5.417 1.00 75.94 149 GLY A O 1
ATOM 1113 N N . LEU A 1 150 ? 40.955 -20.818 -5.393 1.00 83.88 150 LEU A N 1
ATOM 1114 C CA . LEU A 1 150 ? 39.542 -20.931 -5.053 1.00 83.88 150 LEU A CA 1
ATOM 1115 C C . LEU A 1 150 ? 39.302 -20.347 -3.658 1.00 83.88 150 LEU A C 1
ATOM 1117 O O . LEU A 1 150 ? 40.089 -20.550 -2.736 1.00 83.88 150 LEU A O 1
ATOM 1121 N N . GLN A 1 151 ? 38.203 -19.620 -3.518 1.00 83.44 151 GLN A N 1
ATOM 1122 C CA . GLN A 1 151 ? 37.767 -19.006 -2.270 1.00 83.44 151 GLN A CA 1
ATOM 1123 C C . GLN A 1 151 ? 36.735 -19.885 -1.553 1.00 83.44 151 GLN A C 1
ATOM 1125 O O . GLN A 1 151 ? 35.939 -20.544 -2.234 1.00 83.44 151 GLN A O 1
ATOM 1130 N N . PRO A 1 152 ? 36.710 -19.887 -0.206 1.00 86.38 152 PRO A N 1
ATOM 1131 C CA . PRO A 1 152 ? 35.629 -20.497 0.557 1.00 86.38 152 PRO A CA 1
ATOM 1132 C C . PRO A 1 152 ? 34.266 -19.907 0.201 1.00 86.38 152 PRO A C 1
ATOM 1134 O O . PRO A 1 152 ? 34.127 -18.692 0.020 1.00 86.38 152 PRO A O 1
ATOM 1137 N N . VAL A 1 153 ? 33.267 -20.785 0.105 1.00 86.31 153 VAL A N 1
ATOM 1138 C CA . VAL A 1 153 ? 31.877 -20.405 -0.167 1.00 86.31 153 VAL A CA 1
ATOM 1139 C C . VAL A 1 153 ? 31.065 -20.645 1.086 1.00 86.31 153 VAL A C 1
ATOM 1141 O O . VAL A 1 153 ? 30.936 -21.782 1.533 1.00 86.31 153 VAL A O 1
ATOM 1144 N N . ASP A 1 154 ? 30.535 -19.566 1.635 1.00 83.69 154 ASP A N 1
ATOM 1145 C CA . ASP A 1 154 ? 29.671 -19.600 2.797 1.00 83.69 154 ASP A CA 1
ATOM 1146 C C . ASP A 1 154 ? 28.204 -19.527 2.338 1.00 83.69 154 ASP A C 1
ATOM 1148 O O . ASP A 1 154 ? 27.751 -18.509 1.805 1.00 83.69 154 ASP A O 1
ATOM 1152 N N . VAL A 1 155 ? 27.489 -20.645 2.477 1.00 81.44 155 VAL A N 1
ATOM 1153 C CA . VAL A 1 155 ? 26.094 -20.826 2.067 1.00 81.44 155 VAL A CA 1
ATOM 1154 C C . VAL A 1 155 ? 25.195 -20.663 3.291 1.00 81.44 155 VAL A C 1
ATOM 1156 O O . VAL A 1 155 ? 25.094 -21.552 4.142 1.00 81.44 155 VAL A O 1
ATOM 1159 N N . LEU A 1 156 ? 24.516 -19.515 3.343 1.00 77.19 156 LEU A N 1
ATOM 1160 C CA . LEU A 1 156 ? 23.677 -19.095 4.472 1.00 77.19 156 LEU A CA 1
ATOM 1161 C C . LEU A 1 156 ? 22.185 -19.380 4.262 1.00 77.19 156 LEU A C 1
ATOM 1163 O O . LEU A 1 156 ? 21.390 -19.266 5.192 1.00 77.19 156 LEU A O 1
ATOM 1167 N N . ALA A 1 157 ? 21.788 -19.715 3.035 1.00 75.56 157 ALA A N 1
ATOM 1168 C CA . ALA A 1 157 ? 20.396 -19.908 2.664 1.00 75.56 157 ALA A CA 1
ATOM 1169 C C . ALA A 1 157 ? 20.242 -21.057 1.661 1.00 75.56 157 ALA A C 1
ATOM 1171 O O . ALA A 1 157 ? 21.097 -21.274 0.803 1.00 75.56 157 ALA A O 1
ATOM 1172 N N . PHE A 1 158 ? 19.127 -21.783 1.768 1.00 79.50 158 PHE A N 1
ATOM 1173 C CA . PHE A 1 158 ? 18.809 -22.928 0.918 1.00 79.50 158 PHE A CA 1
ATOM 1174 C C . PHE A 1 158 ? 17.443 -22.736 0.234 1.00 79.50 158 PHE A C 1
ATOM 1176 O O . PHE A 1 158 ? 16.521 -22.220 0.870 1.00 79.50 158 PHE A O 1
ATOM 1183 N N . PRO A 1 159 ? 17.273 -23.193 -1.021 1.00 82.25 159 PRO A N 1
ATOM 1184 C CA . PRO A 1 159 ? 18.261 -23.904 -1.830 1.00 82.25 159 PRO A CA 1
ATOM 1185 C C . PRO A 1 159 ? 19.360 -22.972 -2.373 1.00 82.25 159 PRO A C 1
ATOM 1187 O O . PRO A 1 159 ? 19.130 -21.785 -2.587 1.00 82.25 159 PRO A O 1
ATOM 1190 N N . PHE A 1 160 ? 20.542 -23.532 -2.618 1.00 84.50 160 PHE A N 1
ATOM 1191 C CA . PHE A 1 160 ? 21.670 -22.845 -3.246 1.00 84.50 160 PHE A CA 1
ATOM 1192 C C . PHE A 1 160 ? 21.985 -23.490 -4.596 1.00 84.50 160 PHE A C 1
ATOM 1194 O O . PHE A 1 160 ? 22.235 -24.698 -4.671 1.00 84.50 160 PHE A O 1
ATOM 1201 N N . LEU A 1 161 ? 21.960 -22.701 -5.671 1.00 87.56 161 LEU A N 1
ATOM 1202 C CA . LEU A 1 161 ? 22.230 -23.157 -7.031 1.00 87.56 161 LEU A CA 1
ATOM 1203 C C . LEU A 1 161 ? 23.719 -23.034 -7.367 1.00 87.56 161 LEU A C 1
ATOM 1205 O O . LEU A 1 161 ? 24.283 -21.946 -7.435 1.00 87.56 161 LEU A O 1
ATOM 1209 N N . VAL A 1 162 ? 24.335 -24.159 -7.717 1.00 88.44 162 VAL A N 1
ATOM 1210 C CA . VAL A 1 162 ? 25.646 -24.185 -8.364 1.00 88.44 162 VAL A CA 1
ATOM 1211 C C . VAL A 1 162 ? 25.451 -23.877 -9.845 1.00 88.44 162 VAL A C 1
ATOM 1213 O O . VAL A 1 162 ? 24.918 -24.693 -10.608 1.00 88.44 162 VAL A O 1
ATOM 1216 N N . SER A 1 163 ? 25.880 -22.684 -10.252 1.00 87.06 163 SER A N 1
ATOM 1217 C CA . SER A 1 163 ? 25.745 -22.192 -11.621 1.00 87.06 163 SER A CA 1
ATOM 1218 C C . SER A 1 163 ? 26.967 -21.403 -12.067 1.00 87.06 163 SER A C 1
ATOM 1220 O O . SER A 1 163 ? 27.494 -20.588 -11.319 1.00 87.06 163 SER A O 1
ATOM 1222 N N . LYS A 1 164 ? 27.356 -21.549 -13.341 1.00 84.00 164 LYS A N 1
ATOM 1223 C CA . LYS A 1 164 ? 28.399 -20.712 -13.959 1.00 84.00 164 LYS A CA 1
ATOM 1224 C C . LYS A 1 164 ? 28.025 -19.230 -14.099 1.00 84.00 164 LYS A C 1
ATOM 1226 O O . LYS A 1 164 ? 28.889 -18.422 -14.423 1.00 84.00 164 LYS A O 1
ATOM 1231 N N . THR A 1 165 ? 26.746 -18.883 -13.935 1.00 79.50 165 THR A N 1
ATOM 1232 C CA . THR A 1 165 ? 26.258 -17.491 -13.934 1.00 79.50 165 THR A CA 1
ATOM 1233 C C . THR A 1 165 ? 26.088 -16.929 -12.532 1.00 79.50 165 THR A C 1
ATOM 1235 O O . THR A 1 165 ? 25.856 -15.733 -12.406 1.00 79.50 165 THR A O 1
ATOM 1238 N N . ASP A 1 166 ? 26.174 -17.772 -11.503 1.00 80.25 166 ASP A N 1
ATOM 1239 C CA . ASP A 1 166 ? 26.148 -17.315 -10.120 1.00 80.25 166 ASP A CA 1
ATOM 1240 C C . ASP A 1 166 ? 27.469 -16.616 -9.786 1.00 80.25 166 ASP A C 1
ATOM 1242 O O . ASP A 1 166 ? 28.534 -17.058 -10.228 1.00 80.25 166 ASP A O 1
ATOM 1246 N N . GLU A 1 167 ? 27.408 -15.529 -9.016 1.00 76.31 167 GLU A N 1
ATOM 1247 C CA . GLU A 1 167 ? 28.566 -14.702 -8.659 1.00 76.31 167 GLU A CA 1
ATOM 1248 C C . GLU A 1 167 ? 29.705 -15.535 -8.046 1.00 76.31 167 GLU A C 1
ATOM 1250 O O . GLU A 1 167 ? 30.884 -15.290 -8.330 1.00 76.31 167 GLU A O 1
ATOM 1255 N N . VAL A 1 168 ? 29.361 -16.601 -7.307 1.00 82.88 168 VAL A N 1
ATOM 1256 C CA . VAL A 1 168 ? 30.323 -17.503 -6.670 1.00 82.88 168 VAL A CA 1
ATOM 1257 C C . VAL A 1 168 ? 31.265 -18.153 -7.676 1.00 82.88 168 VAL A C 1
ATOM 1259 O O . VAL A 1 168 ? 32.456 -18.286 -7.383 1.00 82.88 168 VAL A O 1
ATOM 1262 N N . PHE A 1 169 ? 30.766 -18.550 -8.846 1.00 84.94 169 PHE A N 1
ATOM 1263 C CA . PHE A 1 169 ? 31.553 -19.251 -9.865 1.00 84.94 169 PHE A CA 1
ATOM 1264 C C . PHE A 1 169 ? 31.923 -18.333 -11.036 1.00 84.94 169 PHE A C 1
ATOM 1266 O O . PHE A 1 169 ? 33.017 -18.455 -11.590 1.00 84.94 169 PHE A O 1
ATOM 1273 N N . ALA A 1 170 ? 31.062 -17.372 -11.383 1.00 82.12 170 ALA A N 1
ATOM 1274 C CA . ALA A 1 170 ? 31.263 -16.436 -12.486 1.00 82.12 170 ALA A CA 1
ATOM 1275 C C . ALA A 1 170 ? 32.487 -15.532 -12.282 1.00 82.12 170 ALA A C 1
ATOM 1277 O O . ALA A 1 170 ? 33.155 -15.194 -13.257 1.00 82.12 170 ALA A O 1
ATOM 1278 N N . ARG A 1 171 ? 32.853 -15.202 -11.036 1.00 83.50 171 ARG A N 1
ATOM 1279 C CA . ARG A 1 171 ? 34.047 -14.390 -10.732 1.00 83.50 171 ARG A CA 1
ATOM 1280 C C . ARG A 1 171 ? 35.361 -14.975 -11.251 1.00 83.50 171 ARG A C 1
ATOM 1282 O O . ARG A 1 171 ? 36.324 -14.249 -11.476 1.00 83.50 171 ARG A O 1
ATOM 1289 N N . TYR A 1 172 ? 35.428 -16.295 -11.431 1.00 83.38 172 TYR A N 1
ATOM 1290 C CA . TYR A 1 172 ? 36.629 -16.946 -11.946 1.00 83.38 172 TYR A CA 1
ATOM 1291 C C . TYR A 1 172 ? 36.692 -16.889 -13.472 1.00 83.38 172 TYR A C 1
ATOM 1293 O O . TYR A 1 172 ? 37.694 -17.304 -14.042 1.00 83.38 172 TYR A O 1
ATOM 1301 N N . LYS A 1 173 ? 35.664 -16.366 -14.153 1.00 82.69 173 LYS A N 1
ATOM 1302 C CA . LYS A 1 173 ? 35.582 -16.345 -15.616 1.00 82.69 173 LYS A CA 1
ATOM 1303 C C . LYS A 1 173 ? 36.654 -15.460 -16.244 1.00 82.69 173 LYS A C 1
ATOM 1305 O O . LYS A 1 173 ? 37.199 -15.833 -17.275 1.00 82.69 173 LYS A O 1
ATOM 1310 N N . ASP A 1 174 ? 37.001 -14.343 -15.611 1.00 77.50 174 ASP A N 1
ATOM 1311 C CA . ASP A 1 174 ? 38.025 -13.434 -16.141 1.00 77.50 174 ASP A CA 1
ATOM 1312 C C . ASP A 1 174 ? 39.438 -14.016 -16.004 1.00 77.50 174 ASP A C 1
ATOM 1314 O O . ASP A 1 174 ? 40.305 -13.775 -16.843 1.00 77.50 174 ASP A O 1
ATOM 1318 N N . ARG A 1 175 ? 39.673 -14.818 -14.956 1.00 77.75 175 ARG A N 1
ATOM 1319 C CA . ARG A 1 175 ? 40.993 -15.380 -14.633 1.00 77.75 175 ARG A CA 1
ATOM 1320 C C . ARG A 1 175 ? 41.204 -16.793 -15.185 1.00 77.75 175 ARG A C 1
ATOM 1322 O O . ARG A 1 175 ? 42.299 -17.115 -15.638 1.00 77.75 175 ARG A O 1
ATOM 1329 N N . TYR A 1 176 ? 40.162 -17.621 -15.162 1.00 80.00 176 TYR A N 1
ATOM 1330 C CA . TYR A 1 176 ? 40.144 -19.025 -15.578 1.00 80.00 176 TYR A CA 1
ATOM 1331 C C . TYR A 1 176 ? 38.855 -19.352 -16.369 1.00 80.00 176 TYR A C 1
ATOM 1333 O O . TYR A 1 176 ? 38.060 -20.195 -15.942 1.00 80.00 176 TYR A O 1
ATOM 1341 N N . PRO A 1 177 ? 38.632 -18.728 -17.545 1.00 76.94 177 PRO A N 1
ATOM 1342 C CA . PRO A 1 177 ? 37.386 -18.867 -18.313 1.00 76.94 177 PRO A CA 1
ATOM 1343 C C . PRO A 1 177 ? 37.036 -20.322 -18.645 1.00 76.94 177 PRO A C 1
ATOM 1345 O O . PRO A 1 177 ? 35.880 -20.725 -18.533 1.00 76.94 177 PRO A O 1
ATOM 1348 N N . HIS A 1 178 ? 38.044 -21.131 -18.980 1.00 78.00 178 HIS A N 1
ATOM 1349 C CA . HIS A 1 178 ? 37.874 -22.554 -19.279 1.00 78.00 178 HIS A CA 1
ATOM 1350 C C . HIS A 1 178 ? 37.344 -23.348 -18.083 1.00 78.00 178 HIS A C 1
ATOM 1352 O O . HIS A 1 178 ? 36.512 -24.228 -18.250 1.00 78.00 178 HIS A O 1
ATOM 1358 N N . GLN A 1 179 ? 37.759 -23.008 -16.859 1.00 79.62 179 GLN A N 1
ATOM 1359 C CA . GLN A 1 179 ? 37.332 -23.738 -15.665 1.00 79.62 179 GLN A CA 1
ATOM 1360 C C . GLN A 1 179 ? 35.853 -23.508 -15.366 1.00 79.62 179 GLN A C 1
ATOM 1362 O O . GLN A 1 179 ? 35.111 -24.459 -15.128 1.00 79.62 179 GLN A O 1
ATOM 1367 N N . VAL A 1 180 ? 35.406 -22.254 -15.463 1.00 84.19 180 VAL A N 1
ATOM 1368 C CA . VAL A 1 180 ? 33.997 -21.880 -15.273 1.00 84.19 180 VAL A CA 1
ATOM 1369 C C . VAL A 1 180 ? 33.093 -22.530 -16.325 1.00 84.19 180 VAL A C 1
ATOM 1371 O O . VAL A 1 180 ? 31.964 -22.900 -16.010 1.00 84.19 180 VAL A O 1
ATOM 1374 N N . ASN A 1 181 ? 33.590 -22.753 -17.546 1.00 85.94 181 ASN A N 1
ATOM 1375 C CA . ASN A 1 181 ? 32.838 -23.439 -18.600 1.00 85.94 181 ASN A CA 1
ATOM 1376 C C . ASN A 1 181 ? 32.588 -24.933 -18.327 1.00 85.94 181 ASN A C 1
ATOM 1378 O O . ASN A 1 181 ? 31.731 -25.514 -18.995 1.00 85.94 181 ASN A O 1
ATOM 1382 N N . TYR A 1 182 ? 33.274 -25.556 -17.358 1.00 87.44 182 TYR A N 1
ATOM 1383 C CA . TYR A 1 182 ? 32.944 -26.918 -16.920 1.00 87.44 182 TYR A CA 1
ATOM 1384 C C . TYR A 1 182 ? 31.767 -26.968 -15.936 1.00 87.44 182 TYR A C 1
ATOM 1386 O O . TYR A 1 182 ? 31.194 -28.042 -15.716 1.00 87.44 182 TYR A O 1
ATOM 1394 N N . ILE A 1 183 ? 31.374 -25.823 -15.372 1.00 88.88 183 ILE A N 1
ATOM 1395 C CA . ILE A 1 183 ? 30.150 -25.678 -14.589 1.00 88.88 183 ILE A CA 1
ATOM 1396 C C . ILE A 1 183 ? 29.003 -25.350 -15.544 1.00 88.88 183 ILE A C 1
ATOM 1398 O O . ILE A 1 183 ? 29.121 -24.522 -16.439 1.00 88.88 183 ILE A O 1
ATOM 1402 N N . SER A 1 184 ? 27.859 -25.996 -15.352 1.00 85.50 184 SER A N 1
ATOM 1403 C CA . SER A 1 184 ? 26.669 -25.733 -16.164 1.00 85.50 184 SER A CA 1
ATOM 1404 C C . SER A 1 184 ? 25.879 -24.580 -15.543 1.00 85.50 184 SER A C 1
ATOM 1406 O O . SER A 1 184 ? 25.999 -24.303 -14.355 1.00 85.50 184 SER A O 1
ATOM 1408 N N . ARG A 1 185 ? 25.015 -23.907 -16.311 1.00 81.06 185 ARG A N 1
ATOM 1409 C CA . ARG A 1 185 ? 24.099 -22.884 -15.744 1.00 81.06 185 ARG A CA 1
ATOM 1410 C C . ARG A 1 185 ? 23.124 -23.456 -14.711 1.00 81.06 185 ARG A C 1
ATOM 1412 O O . ARG A 1 185 ? 22.625 -22.744 -13.855 1.00 81.06 185 ARG A O 1
ATOM 1419 N N . ARG A 1 186 ? 22.845 -24.752 -14.816 1.00 81.44 186 ARG A N 1
ATOM 1420 C CA . ARG A 1 186 ? 22.085 -25.540 -13.847 1.00 81.44 186 ARG A CA 1
ATOM 1421 C C . ARG A 1 186 ? 22.919 -26.771 -13.535 1.00 81.44 186 ARG A C 1
ATOM 1423 O O . ARG A 1 186 ? 22.707 -27.816 -14.142 1.00 81.44 186 ARG A O 1
ATOM 1430 N N . HIS A 1 187 ? 23.961 -26.604 -12.725 1.00 87.12 187 HIS A N 1
ATOM 1431 C CA . HIS A 1 187 ? 24.920 -27.681 -12.499 1.00 87.12 187 HIS A CA 1
ATOM 1432 C C . HIS A 1 187 ? 24.434 -28.622 -11.399 1.00 87.12 187 HIS A C 1
ATOM 1434 O O . HIS A 1 187 ? 24.128 -29.782 -11.657 1.00 87.12 187 HIS A O 1
ATOM 1440 N N . ALA A 1 188 ? 24.285 -28.094 -10.192 1.00 89.50 188 ALA A N 1
ATOM 1441 C CA . ALA A 1 188 ? 23.782 -28.810 -9.031 1.00 89.50 188 ALA A CA 1
ATOM 1442 C C . ALA A 1 188 ? 23.025 -27.841 -8.133 1.00 89.50 188 ALA A C 1
ATOM 1444 O O . ALA A 1 188 ? 23.169 -26.630 -8.269 1.00 89.50 188 ALA A O 1
ATOM 1445 N N . HIS A 1 189 ? 22.243 -28.355 -7.198 1.00 88.88 189 HIS A N 1
ATOM 1446 C CA . HIS A 1 189 ? 21.687 -27.535 -6.125 1.00 88.88 189 HIS A CA 1
ATOM 1447 C C . HIS A 1 189 ? 21.876 -28.212 -4.774 1.00 88.88 189 HIS A C 1
ATOM 1449 O O . HIS A 1 189 ? 21.902 -29.442 -4.682 1.00 88.88 189 HIS A O 1
ATOM 1455 N N . LEU A 1 190 ? 22.038 -27.384 -3.748 1.00 88.44 190 LEU A N 1
ATOM 1456 C CA . LEU A 1 190 ? 22.137 -27.774 -2.350 1.00 88.44 190 LEU A CA 1
ATOM 1457 C C . LEU A 1 190 ? 20.839 -27.376 -1.660 1.00 88.44 190 LEU A C 1
ATOM 1459 O O . LEU A 1 190 ? 20.389 -26.244 -1.821 1.00 88.44 190 LEU A O 1
ATOM 1463 N N . PHE A 1 191 ? 20.215 -28.281 -0.917 1.00 84.31 191 PHE A N 1
ATOM 1464 C CA . PHE A 1 191 ? 18.920 -28.020 -0.291 1.00 84.31 191 PHE A CA 1
ATOM 1465 C C . PHE A 1 191 ? 18.750 -28.809 1.004 1.00 84.31 191 PHE A C 1
ATOM 1467 O O . PHE A 1 191 ? 19.415 -29.820 1.219 1.00 84.31 191 PHE A O 1
ATOM 1474 N N . LEU A 1 192 ? 17.841 -28.346 1.864 1.00 77.62 192 LEU A N 1
ATOM 1475 C CA . LEU A 1 192 ? 17.477 -29.046 3.092 1.00 77.62 192 LEU A CA 1
ATOM 1476 C C . LEU A 1 192 ? 16.277 -29.970 2.843 1.00 77.62 192 LEU A C 1
ATOM 1478 O O . LEU A 1 192 ? 15.277 -29.544 2.261 1.00 77.62 192 LEU A O 1
ATOM 1482 N N . LYS A 1 193 ? 16.364 -31.216 3.312 1.00 71.25 193 LYS A N 1
ATOM 1483 C CA . LYS A 1 193 ? 15.273 -32.204 3.314 1.00 71.25 193 LYS A CA 1
ATOM 1484 C C . LYS A 1 193 ? 15.219 -32.862 4.687 1.00 71.25 193 LYS A C 1
ATOM 1486 O O . LYS A 1 193 ? 16.219 -33.423 5.122 1.00 71.25 193 LYS A O 1
ATOM 1491 N N . GLY A 1 194 ? 14.093 -32.754 5.398 1.00 65.75 194 GLY A N 1
ATOM 1492 C CA . GLY A 1 194 ? 13.990 -33.282 6.766 1.00 65.75 194 GLY A CA 1
ATOM 1493 C C . GLY A 1 194 ? 15.018 -32.700 7.754 1.00 65.75 194 GLY A C 1
ATOM 1494 O O . GLY A 1 194 ? 15.381 -33.367 8.717 1.00 65.75 194 GLY A O 1
ATOM 1495 N N . GLY A 1 195 ? 15.519 -31.482 7.506 1.00 69.81 195 GLY A N 1
ATOM 1496 C CA . GLY A 1 195 ? 16.563 -30.836 8.317 1.00 69.81 195 GLY A CA 1
ATOM 1497 C C . GLY A 1 195 ? 18.000 -31.283 8.012 1.00 69.81 195 GLY A C 1
ATOM 1498 O O . GLY A 1 195 ? 18.935 -30.760 8.611 1.00 69.81 195 GLY A O 1
ATOM 1499 N N . GLU A 1 196 ? 18.196 -32.198 7.067 1.00 77.38 196 GLU A N 1
ATOM 1500 C CA . GLU A 1 196 ? 19.511 -32.640 6.598 1.00 77.38 196 GLU A CA 1
ATOM 1501 C C . GLU A 1 196 ? 19.875 -31.962 5.272 1.00 77.38 196 GLU A C 1
ATOM 1503 O O . GLU A 1 196 ? 19.001 -31.649 4.459 1.00 77.38 196 GLU A O 1
ATOM 1508 N N . LEU A 1 197 ? 21.171 -31.735 5.044 1.00 85.00 197 LEU A N 1
ATOM 1509 C CA . LEU A 1 197 ? 21.682 -31.130 3.816 1.00 85.00 197 LEU A CA 1
ATOM 1510 C C . LEU A 1 197 ? 21.837 -32.185 2.718 1.00 85.00 197 LEU A C 1
ATOM 1512 O O . LEU A 1 197 ? 22.466 -33.217 2.929 1.00 85.00 197 LEU A O 1
ATOM 1516 N N . TYR A 1 198 ? 21.324 -31.892 1.528 1.00 88.31 198 TYR A N 1
ATOM 1517 C CA . TYR A 1 198 ? 21.456 -32.730 0.341 1.00 88.31 198 TYR A CA 1
ATOM 1518 C C . TYR A 1 198 ? 22.074 -31.949 -0.816 1.00 88.31 198 TYR A C 1
ATOM 1520 O O . TYR A 1 198 ? 21.856 -30.746 -0.960 1.00 88.31 198 TYR A O 1
ATOM 1528 N N . VAL A 1 199 ? 22.796 -32.664 -1.678 1.00 90.44 199 VAL A N 1
ATOM 1529 C CA . VAL A 1 199 ? 23.239 -32.201 -2.996 1.00 90.44 199 VAL A CA 1
ATOM 1530 C C . VAL A 1 199 ? 22.602 -33.047 -4.083 1.00 90.44 199 VAL A C 1
ATOM 1532 O O . VAL A 1 199 ? 22.484 -34.265 -3.957 1.00 90.44 199 VAL A O 1
ATOM 1535 N N . GLU A 1 200 ? 22.215 -32.419 -5.184 1.00 87.56 200 GLU A N 1
ATOM 1536 C CA . GLU A 1 200 ? 21.726 -33.136 -6.356 1.00 87.56 200 GLU A CA 1
ATOM 1537 C C . GLU A 1 200 ? 22.238 -32.490 -7.641 1.00 87.56 200 GLU A C 1
ATOM 1539 O O . GLU A 1 200 ? 22.171 -31.270 -7.812 1.00 87.56 200 GLU A O 1
ATOM 1544 N N . ASP A 1 201 ? 22.719 -33.324 -8.560 1.00 88.38 201 ASP A N 1
ATOM 1545 C CA . ASP A 1 201 ? 23.109 -32.900 -9.900 1.00 88.38 201 ASP A CA 1
ATOM 1546 C C . ASP A 1 201 ? 21.865 -32.626 -10.763 1.00 88.38 201 ASP A C 1
ATOM 1548 O O . ASP A 1 201 ? 20.936 -33.433 -10.846 1.00 88.38 201 ASP A O 1
ATOM 1552 N N . LEU A 1 202 ? 21.833 -31.478 -11.438 1.00 82.88 202 LEU A N 1
ATOM 1553 C CA . LEU A 1 202 ? 20.679 -31.047 -12.228 1.00 82.88 202 LEU A CA 1
ATOM 1554 C C . LEU A 1 202 ? 20.718 -31.545 -13.682 1.00 82.88 202 LEU A C 1
ATOM 1556 O O . LEU A 1 202 ? 19.891 -31.122 -14.491 1.00 82.88 202 LEU A O 1
ATOM 1560 N N . GLY A 1 203 ? 21.582 -32.512 -14.003 1.00 76.88 203 GLY A N 1
ATOM 1561 C CA . GLY A 1 203 ? 21.836 -32.985 -15.364 1.00 76.88 203 GLY A CA 1
ATOM 1562 C C . GLY A 1 203 ? 22.992 -32.230 -16.011 1.00 76.88 203 GLY A C 1
ATOM 1563 O O . GLY A 1 203 ? 22.917 -31.864 -17.184 1.00 76.88 203 GLY A O 1
ATOM 1564 N N . SER A 1 204 ? 24.027 -31.945 -15.227 1.00 85.88 204 SER A N 1
ATOM 1565 C CA . SER A 1 204 ? 25.161 -31.153 -15.669 1.00 85.88 204 SER A CA 1
ATOM 1566 C C . SER A 1 204 ? 26.020 -31.895 -16.694 1.00 85.88 204 SER A C 1
ATOM 1568 O O . SER A 1 204 ? 26.140 -33.125 -16.684 1.00 85.88 204 SER A O 1
ATOM 1570 N N . THR A 1 205 ? 26.665 -31.131 -17.578 1.00 85.38 205 THR A N 1
ATOM 1571 C CA . THR A 1 205 ? 27.501 -31.677 -18.659 1.00 85.38 205 THR A CA 1
ATOM 1572 C C . THR A 1 205 ? 28.653 -32.528 -18.112 1.00 85.38 205 THR A C 1
ATOM 1574 O O . THR A 1 205 ? 28.927 -33.612 -18.626 1.00 85.38 205 THR A O 1
ATOM 1577 N N . ASN A 1 206 ? 29.286 -32.072 -17.028 1.00 86.88 206 ASN A N 1
ATOM 1578 C CA . ASN A 1 206 ? 30.480 -32.695 -16.446 1.00 86.88 206 ASN A CA 1
ATOM 1579 C C . ASN A 1 206 ? 30.217 -33.419 -15.121 1.00 86.88 206 ASN A C 1
ATOM 1581 O O . ASN A 1 206 ? 31.107 -34.069 -14.590 1.00 86.88 206 ASN A O 1
ATOM 1585 N N . GLY A 1 207 ? 28.988 -33.395 -14.612 1.00 87.75 207 GLY A N 1
ATOM 1586 C CA . GLY A 1 207 ? 28.613 -34.072 -13.378 1.00 87.75 207 GLY A CA 1
ATOM 1587 C C . GLY A 1 207 ? 29.111 -33.409 -12.095 1.00 87.75 207 GLY A C 1
ATOM 1588 O O . GLY A 1 207 ? 30.112 -32.689 -12.060 1.00 87.75 207 GLY A O 1
ATOM 1589 N N . THR A 1 208 ? 28.414 -33.774 -11.027 1.00 92.88 208 THR A N 1
ATOM 1590 C CA . THR A 1 208 ? 28.753 -33.504 -9.632 1.00 92.88 208 THR A CA 1
ATOM 1591 C C . THR A 1 208 ? 29.264 -34.781 -8.975 1.00 92.88 208 THR A C 1
ATOM 1593 O O . THR A 1 208 ? 28.752 -35.871 -9.245 1.00 92.88 208 THR A O 1
ATOM 1596 N N . PHE A 1 209 ? 30.265 -34.669 -8.109 1.00 92.38 209 PHE A N 1
ATOM 1597 C CA . PHE A 1 209 ? 30.894 -35.795 -7.425 1.00 92.38 209 PHE A CA 1
ATOM 1598 C C . PHE A 1 209 ? 30.896 -35.556 -5.920 1.00 92.38 209 PHE A C 1
ATOM 1600 O O . PHE A 1 209 ? 31.132 -34.439 -5.477 1.00 92.38 209 PHE A O 1
ATOM 1607 N N . VAL A 1 210 ? 30.686 -36.607 -5.134 1.00 92.69 210 VAL A N 1
ATOM 1608 C CA . VAL A 1 210 ? 30.861 -36.588 -3.677 1.00 92.69 210 VAL A CA 1
ATOM 1609 C C . VAL A 1 210 ? 31.806 -37.723 -3.301 1.00 92.69 210 VAL A C 1
ATOM 1611 O O . VAL A 1 210 ? 31.610 -38.870 -3.705 1.00 92.69 210 VAL A O 1
ATOM 1614 N N . ASN A 1 211 ? 32.882 -37.399 -2.586 1.00 90.31 211 ASN A N 1
ATOM 1615 C CA . ASN A 1 211 ? 33.962 -38.315 -2.210 1.00 90.31 211 ASN A CA 1
ATOM 1616 C C . ASN A 1 211 ? 34.511 -39.116 -3.408 1.00 90.31 211 ASN A C 1
ATOM 1618 O O . ASN A 1 211 ? 34.740 -40.325 -3.334 1.00 90.31 211 ASN A O 1
ATOM 1622 N N . GLY A 1 212 ? 34.675 -38.435 -4.549 1.00 84.19 212 GLY A N 1
ATOM 1623 C CA . GLY A 1 212 ? 35.185 -39.011 -5.799 1.00 84.19 212 GLY A CA 1
ATOM 1624 C C . GLY A 1 212 ? 34.194 -39.904 -6.556 1.00 84.19 212 GLY A C 1
ATOM 1625 O O . GLY A 1 212 ? 34.528 -40.412 -7.626 1.00 84.19 212 GLY A O 1
ATOM 1626 N N . ARG A 1 213 ? 32.972 -40.094 -6.047 1.00 87.31 213 ARG A N 1
ATOM 1627 C CA . ARG A 1 213 ? 31.905 -40.826 -6.739 1.00 87.31 213 ARG A CA 1
ATOM 1628 C C . ARG A 1 213 ? 30.982 -39.838 -7.432 1.00 87.31 213 ARG A C 1
ATOM 1630 O O . ARG A 1 213 ? 30.455 -38.936 -6.789 1.00 87.31 213 ARG A O 1
ATOM 1637 N N . ARG A 1 214 ? 30.788 -40.006 -8.742 1.00 87.69 214 ARG A N 1
ATOM 1638 C CA . ARG A 1 214 ? 29.825 -39.201 -9.501 1.00 87.69 214 ARG A CA 1
ATOM 1639 C C . ARG A 1 214 ? 28.428 -39.481 -8.964 1.00 87.69 214 ARG A C 1
ATOM 1641 O O . ARG A 1 214 ? 28.076 -40.647 -8.794 1.00 87.69 214 ARG A O 1
ATOM 1648 N N . LEU A 1 215 ? 27.665 -38.430 -8.694 1.00 86.50 215 LEU A N 1
ATOM 1649 C CA . LEU A 1 215 ? 26.270 -38.571 -8.317 1.00 86.50 215 LEU A CA 1
ATOM 1650 C C . LEU A 1 215 ? 25.491 -39.142 -9.499 1.00 86.50 215 LEU A C 1
ATOM 1652 O O . LEU A 1 215 ? 25.652 -38.706 -10.644 1.00 86.50 215 LEU A O 1
ATOM 1656 N N . ASP A 1 216 ? 24.647 -40.122 -9.204 1.00 69.75 216 ASP A N 1
ATOM 1657 C CA . ASP A 1 216 ? 23.581 -40.509 -10.114 1.00 69.75 216 ASP A CA 1
ATOM 1658 C C . ASP A 1 216 ? 22.484 -39.427 -10.091 1.00 69.75 216 ASP A C 1
ATOM 1660 O O . ASP A 1 216 ? 22.539 -38.480 -9.314 1.00 69.75 216 ASP A O 1
ATOM 1664 N N . GLU A 1 217 ? 21.474 -39.545 -10.953 1.00 63.06 217 GLU A N 1
ATOM 1665 C CA . GLU A 1 217 ? 20.335 -38.613 -11.095 1.00 63.06 217 GLU A CA 1
ATOM 1666 C C . GLU A 1 217 ? 19.482 -38.394 -9.806 1.00 63.06 217 GLU A C 1
ATOM 1668 O O . GLU A 1 217 ? 18.384 -37.850 -9.897 1.00 63.06 217 GLU A O 1
ATOM 1673 N N . SER A 1 218 ? 19.942 -38.830 -8.629 1.00 74.00 218 SER A N 1
ATOM 1674 C CA . SER A 1 218 ? 19.289 -38.756 -7.316 1.00 74.00 218 SER A CA 1
ATOM 1675 C C . SER A 1 218 ? 20.075 -37.883 -6.332 1.00 74.00 218 SER A C 1
ATOM 1677 O O . SER A 1 218 ? 21.306 -37.864 -6.358 1.00 74.00 218 SER A O 1
ATOM 1679 N N . ALA A 1 219 ? 19.372 -37.225 -5.409 1.00 82.81 219 ALA A N 1
ATOM 1680 C CA . ALA A 1 219 ? 19.999 -36.442 -4.346 1.00 82.81 219 ALA A CA 1
ATOM 1681 C C . ALA A 1 219 ? 20.787 -37.325 -3.357 1.00 82.81 219 ALA A C 1
ATOM 1683 O O . ALA A 1 219 ? 20.349 -38.424 -3.015 1.00 82.81 219 ALA A O 1
ATOM 1684 N N . LEU A 1 220 ? 21.920 -36.824 -2.862 1.00 87.56 220 LEU A N 1
ATOM 1685 C CA . LEU A 1 220 ? 22.758 -37.469 -1.848 1.00 87.56 220 LEU A CA 1
ATOM 1686 C C . LEU A 1 220 ? 22.876 -36.568 -0.613 1.00 87.56 220 LEU A C 1
ATOM 1688 O O . LEU A 1 220 ? 23.108 -35.368 -0.754 1.00 87.56 220 LEU A O 1
ATOM 1692 N N . ALA A 1 221 ? 22.727 -37.147 0.579 1.00 88.44 221 ALA A N 1
ATOM 1693 C CA . ALA A 1 221 ? 22.955 -36.440 1.837 1.00 88.44 221 ALA A CA 1
ATOM 1694 C C . ALA A 1 221 ? 24.437 -36.057 1.972 1.00 88.44 221 ALA A C 1
ATOM 1696 O O . ALA A 1 221 ? 25.310 -36.880 1.695 1.00 88.44 221 ALA A O 1
ATOM 1697 N N . LEU A 1 222 ? 24.706 -34.825 2.401 1.00 89.44 222 LEU A N 1
ATOM 1698 C CA . LEU A 1 222 ? 26.043 -34.319 2.697 1.00 89.44 222 LEU A CA 1
ATOM 1699 C C . LEU A 1 222 ? 26.283 -34.301 4.205 1.00 89.44 222 LEU A C 1
ATOM 1701 O O . LEU A 1 222 ? 25.444 -33.822 4.970 1.00 89.44 222 LEU A O 1
ATOM 1705 N N . VAL A 1 223 ? 27.459 -34.765 4.621 1.00 88.75 223 VAL A N 1
ATOM 1706 C CA . VAL A 1 223 ? 27.905 -34.742 6.020 1.00 88.75 223 VAL A CA 1
ATOM 1707 C C . VAL A 1 223 ? 29.209 -33.959 6.191 1.00 88.75 223 VAL A C 1
ATOM 1709 O O . VAL A 1 223 ? 29.911 -33.663 5.223 1.00 88.75 223 VAL A O 1
ATOM 1712 N N . GLU A 1 224 ? 29.538 -33.613 7.441 1.00 88.62 224 GLU A N 1
ATOM 1713 C CA . GLU A 1 224 ? 30.797 -32.943 7.796 1.00 88.62 224 GLU A CA 1
ATOM 1714 C C . GLU A 1 224 ? 32.002 -33.670 7.188 1.00 88.62 224 GLU A C 1
ATOM 1716 O O . GLU A 1 224 ? 32.178 -34.876 7.372 1.00 88.62 224 GLU A O 1
ATOM 1721 N N . GLY A 1 225 ? 32.864 -32.920 6.507 1.00 87.62 225 GLY A N 1
ATOM 1722 C CA . GLY A 1 225 ? 34.110 -33.417 5.941 1.00 87.62 225 GLY A CA 1
ATOM 1723 C C . GLY A 1 225 ? 33.997 -34.037 4.547 1.00 87.62 225 GLY A C 1
ATOM 1724 O O . GLY A 1 225 ? 35.053 -34.312 3.964 1.00 87.62 225 GLY A O 1
ATOM 1725 N N . ASP A 1 226 ? 32.788 -34.211 3.997 1.00 93.75 226 ASP A N 1
ATOM 1726 C CA . ASP A 1 226 ? 32.584 -34.706 2.630 1.00 93.75 226 ASP A CA 1
ATOM 1727 C C . ASP A 1 226 ? 33.285 -33.819 1.602 1.00 93.75 226 ASP A C 1
ATOM 1729 O O . ASP A 1 226 ? 33.299 -32.596 1.713 1.00 93.75 226 ASP A O 1
ATOM 1733 N N . VAL A 1 227 ? 33.856 -34.430 0.565 1.00 92.69 227 VAL A N 1
ATOM 1734 C CA . VAL A 1 227 ? 34.476 -33.694 -0.541 1.00 92.69 227 VAL A CA 1
ATOM 1735 C C . VAL A 1 227 ? 33.515 -33.661 -1.722 1.00 92.69 227 VAL A C 1
ATOM 1737 O O . VAL A 1 227 ? 33.330 -34.674 -2.395 1.00 92.69 227 VAL A O 1
ATOM 1740 N N . VAL A 1 228 ? 32.920 -32.501 -1.988 1.00 93.38 228 VAL A N 1
ATOM 1741 C CA . VAL A 1 228 ? 32.059 -32.260 -3.149 1.00 93.38 228 VAL A CA 1
ATOM 1742 C C . VAL A 1 228 ? 32.864 -31.637 -4.286 1.00 93.38 228 VAL A C 1
ATOM 1744 O O . VAL A 1 228 ? 33.690 -30.752 -4.065 1.00 93.38 228 VAL A O 1
ATOM 1747 N N . ALA A 1 229 ? 32.636 -32.095 -5.513 1.00 91.31 229 ALA A N 1
ATOM 1748 C CA . ALA A 1 229 ? 33.267 -31.542 -6.698 1.00 91.31 229 ALA A CA 1
ATOM 1749 C C . ALA A 1 229 ? 32.251 -31.250 -7.804 1.00 91.31 229 ALA A C 1
ATOM 1751 O O . ALA A 1 229 ? 31.393 -32.082 -8.104 1.00 91.31 229 ALA A O 1
ATOM 1752 N N . PHE A 1 230 ? 32.377 -30.081 -8.426 1.00 91.81 230 PHE A N 1
ATOM 1753 C CA . PHE A 1 230 ? 31.534 -29.635 -9.530 1.00 91.81 230 PHE A CA 1
ATOM 1754 C C . PHE A 1 230 ? 32.382 -29.465 -10.793 1.00 91.81 230 PHE A C 1
ATOM 1756 O O . PHE A 1 230 ? 33.473 -28.889 -10.764 1.00 91.81 230 PHE A O 1
ATOM 1763 N N . GLY A 1 231 ? 31.888 -29.968 -11.922 1.00 86.38 231 GLY A N 1
ATOM 1764 C CA . GLY A 1 231 ? 32.597 -29.853 -13.196 1.00 86.38 231 GLY A CA 1
ATOM 1765 C C . GLY A 1 231 ? 33.765 -30.831 -13.363 1.00 86.38 231 GLY A C 1
ATOM 1766 O O . GLY A 1 231 ? 34.666 -30.566 -14.153 1.00 86.38 231 GLY A O 1
ATOM 1767 N N . GLY A 1 232 ? 33.782 -31.949 -12.632 1.00 84.00 232 GLY A N 1
ATOM 1768 C CA . GLY A 1 232 ? 34.945 -32.840 -12.543 1.00 84.00 232 GLY A CA 1
ATOM 1769 C C . GLY A 1 232 ? 35.831 -32.473 -11.355 1.00 84.00 232 GLY A C 1
ATOM 1770 O O . GLY A 1 232 ? 35.337 -32.367 -10.239 1.00 84.00 232 GLY A O 1
ATOM 1771 N N . ASP A 1 233 ? 37.129 -32.280 -11.576 1.00 81.62 233 ASP A N 1
ATOM 1772 C CA . ASP A 1 233 ? 38.120 -31.941 -10.545 1.00 81.62 233 ASP A CA 1
ATOM 1773 C C . ASP A 1 233 ? 38.417 -30.430 -10.444 1.00 81.62 233 ASP A C 1
ATOM 1775 O O . ASP A 1 233 ? 39.335 -30.030 -9.728 1.00 81.62 233 ASP A O 1
ATOM 1779 N N . HIS A 1 234 ? 37.664 -29.575 -11.147 1.00 83.62 234 HIS A N 1
ATOM 1780 C CA . HIS A 1 234 ? 37.921 -28.130 -11.210 1.00 83.62 234 HIS A CA 1
ATOM 1781 C C . HIS A 1 234 ? 37.478 -27.377 -9.951 1.00 83.62 234 HIS A C 1
ATOM 1783 O O . HIS A 1 234 ? 38.268 -26.627 -9.384 1.00 83.62 234 HIS A O 1
ATOM 1789 N N . PHE A 1 235 ? 36.250 -27.602 -9.481 1.00 89.31 235 PHE A N 1
ATOM 1790 C CA . PHE A 1 235 ? 35.706 -26.943 -8.292 1.00 89.31 235 PHE A CA 1
ATOM 1791 C C . PHE A 1 235 ? 35.510 -27.964 -7.178 1.00 89.31 235 PHE A C 1
ATOM 1793 O O . PHE A 1 235 ? 34.437 -28.548 -7.066 1.00 89.31 235 PHE A O 1
ATOM 1800 N N . VAL A 1 236 ? 36.559 -28.198 -6.383 1.00 91.75 236 VAL A N 1
ATOM 1801 C CA . VAL A 1 236 ? 36.580 -29.213 -5.317 1.00 91.75 236 VAL A CA 1
ATOM 1802 C C . VAL A 1 236 ? 36.573 -28.540 -3.951 1.00 91.75 236 VAL A C 1
ATOM 1804 O O . VAL A 1 236 ? 37.489 -27.785 -3.615 1.00 91.75 236 VAL A O 1
ATOM 1807 N N . TYR A 1 237 ? 35.564 -28.864 -3.151 1.00 92.38 237 TYR A N 1
ATOM 1808 C CA . TYR A 1 237 ? 35.334 -28.296 -1.834 1.00 92.38 237 TYR A CA 1
ATOM 1809 C C . TYR A 1 237 ? 35.121 -29.384 -0.787 1.00 92.38 237 TYR A C 1
ATOM 1811 O O . TYR A 1 237 ? 34.535 -30.426 -1.060 1.00 92.38 237 TYR A O 1
ATOM 1819 N N . ARG A 1 238 ? 35.570 -29.123 0.434 1.00 94.06 238 ARG A N 1
ATOM 1820 C CA . ARG A 1 238 ? 35.250 -29.888 1.631 1.00 94.06 238 ARG A CA 1
ATOM 1821 C C . ARG A 1 238 ? 34.084 -29.223 2.348 1.00 94.06 238 ARG A C 1
ATOM 1823 O O . ARG A 1 238 ? 34.123 -28.023 2.601 1.00 94.06 238 ARG A O 1
ATOM 1830 N N . VAL A 1 239 ? 33.076 -30.013 2.672 1.00 92.00 239 VAL A N 1
ATOM 1831 C CA . VAL A 1 239 ? 31.891 -29.616 3.425 1.00 92.00 239 VAL A CA 1
ATOM 1832 C C . VAL A 1 239 ? 32.271 -29.407 4.887 1.00 92.00 239 VAL A C 1
ATOM 1834 O O . VAL A 1 239 ? 32.842 -30.303 5.507 1.00 92.00 239 VAL A O 1
ATOM 1837 N N . SER A 1 240 ? 31.931 -28.244 5.433 1.00 90.06 240 SER A N 1
ATOM 1838 C CA . SER A 1 240 ? 31.897 -27.990 6.870 1.00 90.06 240 SER A CA 1
ATOM 1839 C C . SER A 1 240 ? 30.540 -27.402 7.262 1.00 90.06 240 SER A C 1
ATOM 1841 O O . SER A 1 240 ? 30.058 -26.451 6.655 1.00 90.06 240 SER A O 1
ATOM 1843 N N . LEU A 1 241 ? 29.893 -28.018 8.238 1.00 84.88 241 LEU A N 1
ATOM 1844 C CA . LEU A 1 241 ? 28.546 -27.795 8.732 1.00 84.88 241 LEU A CA 1
ATOM 1845 C C . LEU A 1 241 ? 28.649 -27.224 10.145 1.00 84.88 241 LEU A C 1
ATOM 1847 O O . LEU A 1 241 ? 29.043 -27.917 11.087 1.00 84.88 241 LEU A O 1
ATOM 1851 N N . GLN A 1 242 ? 28.239 -25.970 10.322 1.00 71.38 242 GLN A N 1
ATOM 1852 C CA . GLN A 1 242 ? 28.143 -25.365 11.649 1.00 71.38 242 GLN A CA 1
ATOM 1853 C C . GLN A 1 242 ? 26.681 -25.338 12.109 1.00 71.38 242 GLN A C 1
ATOM 1855 O O . GLN A 1 242 ? 25.774 -24.940 11.375 1.00 71.38 242 GLN A O 1
ATOM 1860 N N . LYS A 1 243 ? 26.435 -25.777 13.347 1.00 59.41 243 LYS A N 1
ATOM 1861 C CA . LYS A 1 243 ? 25.122 -25.674 13.998 1.00 59.41 243 LYS A CA 1
ATOM 1862 C C . LYS A 1 243 ? 25.062 -24.366 14.779 1.00 59.41 243 LYS A C 1
ATOM 1864 O O . LYS A 1 243 ? 25.904 -24.153 15.649 1.00 59.41 243 LYS A O 1
ATOM 1869 N N . SER A 1 244 ? 24.076 -23.513 14.507 1.00 47.38 244 SER A N 1
ATOM 1870 C CA . SER A 1 244 ? 23.801 -22.332 15.330 1.00 47.38 244 SER A CA 1
ATOM 1871 C C . SER A 1 244 ? 23.489 -22.772 16.761 1.00 47.38 244 SER A C 1
ATOM 1873 O O . SER A 1 244 ? 22.494 -23.461 16.993 1.00 47.38 244 SER A O 1
ATOM 1875 N N . SER A 1 245 ? 24.319 -22.380 17.726 1.00 35.75 245 SER A N 1
ATOM 1876 C CA . SER A 1 245 ? 23.905 -22.377 19.128 1.00 35.75 245 SER A CA 1
ATOM 1877 C C . SER A 1 245 ? 22.920 -21.227 19.335 1.00 35.75 245 SER A C 1
ATOM 1879 O O . SER A 1 245 ? 23.235 -20.100 18.953 1.00 35.75 245 SER A O 1
ATOM 1881 N N . ASP A 1 246 ? 21.763 -21.509 19.935 1.00 38.84 246 ASP A N 1
ATOM 1882 C CA . ASP A 1 246 ? 20.787 -20.508 20.380 1.00 38.84 246 ASP A CA 1
ATOM 1883 C C . ASP A 1 246 ? 21.494 -19.379 21.149 1.00 38.84 246 ASP A C 1
ATOM 1885 O O . ASP A 1 246 ? 22.080 -19.612 22.209 1.00 38.84 246 ASP A O 1
ATOM 1889 N N . ALA A 1 247 ? 21.449 -18.160 20.614 1.00 32.09 247 ALA A N 1
ATOM 1890 C CA . ALA A 1 247 ? 21.866 -16.955 21.314 1.00 32.09 247 ALA A CA 1
ATOM 1891 C C . ALA A 1 247 ? 20.795 -15.876 21.117 1.00 32.09 247 ALA A C 1
ATOM 1893 O O . ALA A 1 247 ? 20.511 -15.450 19.997 1.00 32.09 247 ALA A O 1
ATOM 1894 N N . GLU A 1 248 ? 20.183 -15.477 22.232 1.00 27.06 248 GLU A N 1
ATOM 1895 C CA . GLU A 1 248 ? 19.210 -14.390 22.348 1.00 27.06 248 GLU A CA 1
ATOM 1896 C C . GLU A 1 248 ? 19.734 -13.068 21.752 1.00 27.06 248 GLU A C 1
ATOM 1898 O O . GLU A 1 248 ? 20.936 -12.787 21.807 1.00 27.06 248 GLU A O 1
ATOM 1903 N N . PRO A 1 249 ? 18.850 -12.197 21.227 1.00 32.78 249 PRO A N 1
ATOM 1904 C CA . PRO A 1 249 ? 19.265 -10.930 20.655 1.00 32.78 249 PRO A CA 1
ATOM 1905 C C . PRO A 1 249 ? 19.587 -9.958 21.794 1.00 32.78 249 PRO A C 1
ATOM 1907 O O . PRO A 1 249 ? 18.693 -9.447 22.463 1.00 32.78 249 PRO A O 1
ATOM 1910 N N . THR A 1 250 ? 20.865 -9.669 22.030 1.00 27.48 250 THR A N 1
ATOM 1911 C CA . THR A 1 250 ? 21.267 -8.497 22.819 1.00 27.48 250 THR A CA 1
ATOM 1912 C C . THR A 1 250 ? 22.370 -7.721 22.109 1.00 27.48 250 THR A C 1
ATOM 1914 O O . THR A 1 250 ? 23.355 -8.261 21.619 1.00 27.48 250 THR A O 1
ATOM 1917 N N . VAL A 1 251 ? 22.114 -6.419 22.051 1.00 28.31 251 VAL A N 1
ATOM 1918 C CA . VAL A 1 251 ? 22.859 -5.307 21.463 1.00 28.31 251 VAL A CA 1
ATOM 1919 C C . VAL A 1 251 ? 24.385 -5.380 21.654 1.00 28.31 251 VAL A C 1
ATOM 1921 O O . VAL A 1 251 ? 24.886 -5.503 22.765 1.00 28.31 251 VAL A O 1
ATOM 1924 N N . THR A 1 252 ? 25.087 -5.202 20.533 1.00 30.81 252 THR A N 1
ATOM 1925 C CA . THR A 1 252 ? 26.414 -4.593 20.322 1.00 30.81 252 THR A CA 1
ATOM 1926 C C . THR A 1 252 ? 27.388 -4.542 21.510 1.00 30.81 252 THR A C 1
ATOM 1928 O O . THR A 1 252 ? 27.373 -3.581 22.276 1.00 30.81 252 THR A O 1
ATOM 1931 N N . GLN A 1 253 ? 28.378 -5.443 21.537 1.00 28.45 253 GLN A N 1
ATOM 1932 C CA . GLN A 1 253 ? 29.729 -5.093 21.992 1.00 28.45 253 GLN A CA 1
ATOM 1933 C C . GLN A 1 253 ? 30.806 -5.735 21.114 1.00 28.45 253 GLN A C 1
ATOM 1935 O O . GLN A 1 253 ? 30.965 -6.949 21.036 1.00 28.45 253 GLN A O 1
ATOM 1940 N N . LEU A 1 254 ? 31.568 -4.849 20.477 1.00 36.50 254 LEU A N 1
ATOM 1941 C CA . LEU A 1 254 ? 32.875 -5.093 19.896 1.00 36.50 254 LEU A CA 1
ATOM 1942 C C . LEU A 1 254 ? 33.801 -5.618 21.010 1.00 36.50 254 LEU A C 1
ATOM 1944 O O . LEU A 1 254 ? 34.105 -4.893 21.957 1.00 36.50 254 LEU A O 1
ATOM 1948 N N . SER A 1 255 ? 34.252 -6.865 20.921 1.00 26.25 255 SER A N 1
ATOM 1949 C CA . SER A 1 255 ? 35.395 -7.353 21.698 1.00 26.25 255 SER A CA 1
ATOM 1950 C C . SER A 1 255 ? 36.151 -8.395 20.891 1.00 26.25 255 SER A C 1
ATOM 1952 O O . SER A 1 255 ? 35.783 -9.562 20.814 1.00 26.25 255 SER A O 1
ATOM 1954 N N . LEU A 1 256 ? 37.223 -7.913 20.265 1.00 30.52 256 LEU A N 1
ATOM 1955 C CA . LEU A 1 256 ? 38.334 -8.720 19.792 1.00 30.52 256 LEU A CA 1
ATOM 1956 C C . LEU A 1 256 ? 38.969 -9.397 21.008 1.00 30.52 256 LEU A C 1
ATOM 1958 O O . LEU A 1 256 ? 39.390 -8.705 21.935 1.00 30.52 256 LEU A O 1
ATOM 1962 N N . ASN A 1 257 ? 39.097 -10.721 20.977 1.00 28.20 257 ASN A N 1
ATOM 1963 C CA . ASN A 1 257 ? 40.121 -11.395 21.761 1.00 28.20 257 ASN A CA 1
ATOM 1964 C C . ASN A 1 257 ? 40.929 -12.318 20.831 1.00 28.20 257 ASN A C 1
ATOM 1966 O O . ASN A 1 257 ? 40.343 -13.204 20.206 1.00 28.20 257 ASN A O 1
ATOM 1970 N N . PRO A 1 258 ? 42.245 -12.087 20.677 1.00 35.88 258 PRO A N 1
ATOM 1971 C CA . PRO A 1 258 ? 43.110 -12.841 19.784 1.00 35.88 258 PRO A CA 1
ATOM 1972 C C . PRO A 1 258 ? 43.715 -14.038 20.527 1.00 35.88 258 PRO A C 1
ATOM 1974 O O . PRO A 1 258 ? 44.293 -13.850 21.593 1.00 35.88 258 PRO A O 1
ATOM 1977 N N . ALA A 1 259 ? 43.589 -15.244 19.966 1.00 27.94 259 ALA A N 1
ATOM 1978 C CA . ALA A 1 259 ? 44.578 -16.335 20.027 1.00 27.94 259 ALA A CA 1
ATOM 1979 C C . ALA A 1 259 ? 43.934 -17.679 19.647 1.00 27.94 259 ALA A C 1
ATOM 1981 O O . ALA A 1 259 ? 43.397 -18.380 20.501 1.00 27.94 259 ALA A O 1
ATOM 1982 N N . ALA A 1 260 ? 44.041 -18.045 18.371 1.00 29.58 260 ALA A N 1
ATOM 1983 C CA . ALA A 1 260 ? 44.350 -19.402 17.915 1.00 29.58 260 ALA A CA 1
ATOM 1984 C C . ALA A 1 260 ? 44.612 -19.334 16.405 1.00 29.58 260 ALA A C 1
ATOM 1986 O O . ALA A 1 260 ? 43.715 -19.051 15.615 1.00 29.58 260 ALA A O 1
ATOM 1987 N N . ASP A 1 261 ? 45.870 -19.536 16.029 1.00 30.19 261 ASP A N 1
ATOM 1988 C CA . ASP A 1 261 ? 46.355 -19.525 14.655 1.00 30.19 261 ASP A CA 1
ATOM 1989 C C . ASP A 1 261 ? 45.675 -20.595 13.784 1.00 30.19 261 ASP A C 1
ATOM 1991 O O . ASP A 1 261 ? 45.871 -21.793 13.984 1.00 30.19 261 ASP A O 1
ATOM 1995 N N . SER A 1 262 ? 44.959 -20.159 12.747 1.00 30.08 262 SER A N 1
ATOM 1996 C CA . SER A 1 262 ? 45.236 -20.593 11.374 1.00 30.08 262 SER A CA 1
ATOM 1997 C C . SER A 1 262 ? 44.620 -19.595 10.395 1.00 30.08 262 SER A C 1
ATOM 1999 O O . SER A 1 262 ? 43.436 -19.274 10.462 1.00 30.08 262 SER A O 1
ATOM 2001 N N . ALA A 1 263 ? 45.463 -19.055 9.524 1.00 36.88 263 ALA A N 1
ATOM 2002 C CA . ALA A 1 263 ? 45.141 -17.989 8.595 1.00 36.88 263 ALA A CA 1
ATOM 2003 C C . ALA A 1 263 ? 44.095 -18.421 7.551 1.00 36.88 263 ALA A C 1
ATOM 2005 O O . ALA A 1 263 ? 44.420 -19.108 6.585 1.00 36.88 263 ALA A O 1
ATOM 2006 N N . ALA A 1 264 ? 42.866 -17.933 7.700 1.00 35.38 264 ALA A N 1
ATOM 2007 C CA . ALA A 1 264 ? 41.964 -17.683 6.584 1.00 35.38 264 ALA A CA 1
ATOM 2008 C C . ALA A 1 264 ? 41.682 -16.176 6.561 1.00 35.38 264 ALA A C 1
ATOM 2010 O O . ALA A 1 264 ? 41.130 -15.608 7.499 1.00 35.38 264 ALA A O 1
ATOM 2011 N N . ASP A 1 265 ? 42.160 -15.529 5.508 1.00 38.72 265 ASP A N 1
ATOM 2012 C CA . ASP A 1 265 ? 41.964 -14.115 5.208 1.00 38.72 265 ASP A CA 1
ATOM 2013 C C . ASP A 1 265 ? 40.457 -13.793 5.155 1.00 38.72 265 ASP A C 1
ATOM 2015 O O . ASP A 1 265 ? 39.750 -14.284 4.271 1.00 38.72 265 ASP A O 1
ATOM 2019 N N . ALA A 1 266 ? 39.948 -13.017 6.119 1.00 40.03 266 ALA A N 1
ATOM 2020 C CA . ALA A 1 266 ? 38.521 -12.698 6.228 1.00 40.03 266 ALA A CA 1
ATOM 2021 C C . ALA A 1 266 ? 37.993 -11.916 5.005 1.00 40.03 266 ALA A C 1
ATOM 2023 O O . ALA A 1 266 ? 36.807 -12.012 4.698 1.00 40.03 266 ALA A O 1
ATOM 2024 N N . ASP A 1 267 ? 38.877 -11.255 4.244 1.00 44.50 267 ASP A N 1
ATOM 2025 C CA . ASP A 1 267 ? 38.551 -10.556 2.991 1.00 44.50 267 ASP A CA 1
ATOM 2026 C C . ASP A 1 267 ? 38.366 -11.498 1.778 1.00 44.50 267 ASP A C 1
ATOM 2028 O O . ASP A 1 267 ? 38.032 -11.046 0.682 1.00 44.50 267 ASP A O 1
ATOM 2032 N N . LYS A 1 268 ? 38.570 -12.817 1.933 1.00 51.19 268 LYS A N 1
ATOM 2033 C CA . LYS A 1 268 ? 38.449 -13.809 0.841 1.00 51.19 268 LYS A CA 1
ATOM 2034 C C . LYS A 1 268 ? 37.292 -14.796 0.995 1.00 51.19 268 LYS A C 1
ATOM 2036 O O . LYS A 1 268 ? 37.144 -15.668 0.142 1.00 51.19 268 LYS A O 1
ATOM 2041 N N . THR A 1 269 ? 36.484 -14.691 2.048 1.00 51.56 269 THR A N 1
ATOM 2042 C CA . THR A 1 269 ? 35.308 -15.558 2.232 1.00 51.56 269 THR A CA 1
ATOM 2043 C C . THR A 1 269 ? 34.091 -14.909 1.591 1.00 51.56 269 THR A C 1
ATOM 2045 O O . THR A 1 269 ? 33.789 -13.749 1.852 1.00 51.56 269 THR A O 1
ATOM 2048 N N . THR A 1 270 ? 33.392 -15.641 0.725 1.00 52.44 270 THR A N 1
ATOM 2049 C CA . THR A 1 270 ? 32.186 -15.109 0.070 1.00 52.44 270 THR A CA 1
ATOM 2050 C C . THR A 1 270 ? 30.958 -15.524 0.837 1.00 52.44 270 THR A C 1
ATOM 2052 O O . THR A 1 270 ? 30.610 -16.702 0.831 1.00 52.44 270 THR A O 1
ATOM 2055 N N . PHE A 1 271 ? 30.303 -14.547 1.451 1.00 47.09 271 PHE A N 1
ATOM 2056 C CA . PHE A 1 271 ? 29.029 -14.728 2.128 1.00 47.09 271 PHE A CA 1
ATOM 2057 C C . PHE A 1 271 ? 27.896 -14.684 1.105 1.00 47.09 271 PHE A C 1
ATOM 2059 O O . PHE A 1 271 ? 27.644 -13.640 0.503 1.00 47.09 271 PHE A O 1
ATOM 2066 N N . VAL A 1 272 ? 27.210 -15.808 0.897 1.00 59.12 272 VAL A N 1
ATOM 2067 C CA . VAL A 1 272 ? 26.054 -15.881 -0.003 1.00 59.12 272 VAL A CA 1
ATOM 2068 C C . VAL A 1 272 ? 24.777 -15.889 0.828 1.00 59.12 272 VAL A C 1
ATOM 2070 O O . VAL A 1 272 ? 24.371 -16.912 1.376 1.00 59.12 272 VAL A O 1
ATOM 2073 N N . GLY A 1 273 ? 24.158 -14.712 0.941 1.00 43.66 273 GLY A N 1
ATOM 2074 C CA . GLY A 1 273 ? 23.003 -14.456 1.809 1.00 43.66 273 GLY A CA 1
ATOM 2075 C C . GLY A 1 273 ? 21.621 -14.562 1.154 1.00 43.66 273 GLY A C 1
ATOM 2076 O O . GLY A 1 273 ? 20.644 -14.167 1.783 1.00 43.66 273 GLY A O 1
ATOM 2077 N N . THR A 1 274 ? 21.497 -15.045 -0.087 1.00 45.81 274 THR A N 1
ATOM 2078 C CA . THR A 1 274 ? 20.187 -15.152 -0.763 1.00 45.81 274 THR A CA 1
ATOM 2079 C C . THR A 1 274 ? 19.875 -16.601 -1.124 1.00 45.81 274 THR A C 1
ATOM 2081 O O . THR A 1 274 ? 20.727 -17.298 -1.667 1.00 45.81 274 THR A O 1
ATOM 2084 N N . ALA A 1 275 ? 18.668 -17.073 -0.789 1.00 52.38 275 ALA A N 1
ATOM 2085 C CA . ALA A 1 275 ? 18.163 -18.349 -1.294 1.00 52.38 275 ALA A CA 1
ATOM 2086 C C . ALA A 1 275 ? 17.832 -18.186 -2.782 1.00 52.38 275 ALA A C 1
ATOM 2088 O O . ALA A 1 275 ? 17.126 -17.241 -3.147 1.00 52.38 275 ALA A O 1
ATOM 2089 N N . HIS A 1 276 ? 18.293 -19.101 -3.636 1.00 65.19 276 HIS A N 1
ATOM 2090 C CA . HIS A 1 276 ? 17.870 -19.112 -5.036 1.00 65.19 276 HIS A CA 1
ATOM 2091 C C . HIS A 1 276 ? 16.410 -19.576 -5.127 1.00 65.19 276 HIS A C 1
ATOM 2093 O O . HIS A 1 276 ? 15.977 -20.483 -4.414 1.00 65.19 276 HIS A O 1
ATOM 2099 N N . SER A 1 277 ? 15.626 -18.959 -6.010 1.00 67.81 277 SER A N 1
ATOM 2100 C CA . SER A 1 277 ? 14.225 -19.338 -6.220 1.00 67.81 277 SER A CA 1
ATOM 2101 C C . SER A 1 277 ? 14.133 -20.737 -6.848 1.00 67.81 277 SER A C 1
ATOM 2103 O O . SER A 1 277 ? 14.842 -21.048 -7.807 1.00 67.81 277 SER A O 1
ATOM 2105 N N . PHE A 1 278 ? 13.229 -21.600 -6.366 1.00 67.06 278 PHE A N 1
ATOM 2106 C CA . PHE A 1 278 ? 12.990 -22.894 -7.017 1.00 67.06 278 PHE A CA 1
ATOM 2107 C C . PHE A 1 278 ? 12.440 -22.714 -8.439 1.00 67.06 278 PHE A C 1
ATOM 2109 O O . PHE A 1 278 ? 12.750 -23.521 -9.320 1.00 67.06 278 PHE A O 1
ATOM 2116 N N . LEU A 1 279 ? 11.690 -21.638 -8.702 1.00 61.59 279 LEU A N 1
ATOM 2117 C CA . LEU A 1 279 ? 11.331 -21.250 -10.062 1.00 61.59 279 LEU A CA 1
ATOM 2118 C C . LEU A 1 279 ? 12.580 -20.959 -10.903 1.00 61.59 279 LEU A C 1
ATOM 2120 O O . LEU A 1 279 ? 12.651 -21.470 -12.012 1.00 61.59 279 LEU A O 1
ATOM 2124 N N . GLU A 1 280 ? 13.596 -20.252 -10.413 1.00 63.88 280 GLU A N 1
ATOM 2125 C CA . GLU A 1 280 ? 14.848 -20.048 -11.170 1.00 63.88 280 GLU A CA 1
ATOM 2126 C C . GLU A 1 280 ? 15.616 -21.356 -11.417 1.00 63.88 280 GLU A C 1
ATOM 2128 O O . GLU A 1 280 ? 16.124 -21.585 -12.516 1.00 63.88 280 GLU A O 1
ATOM 2133 N N . ILE A 1 281 ? 15.646 -22.258 -10.430 1.00 70.38 281 ILE A N 1
ATOM 2134 C CA . ILE A 1 281 ? 16.328 -23.557 -10.540 1.00 70.38 281 ILE A CA 1
ATOM 2135 C C . ILE A 1 281 ? 15.635 -24.479 -11.562 1.00 70.38 281 ILE A C 1
ATOM 2137 O O . ILE A 1 281 ? 16.308 -25.296 -12.207 1.00 70.38 281 ILE A O 1
ATOM 2141 N N . PHE A 1 282 ? 14.308 -24.383 -11.728 1.00 68.44 282 PHE A N 1
ATOM 2142 C CA . PHE A 1 282 ? 13.519 -25.275 -12.596 1.00 68.44 282 PHE A CA 1
ATOM 2143 C C . PHE A 1 282 ? 12.921 -24.631 -13.850 1.00 68.44 282 PHE A C 1
ATOM 2145 O O . PHE A 1 282 ? 12.413 -25.365 -14.698 1.00 68.44 282 PHE A O 1
ATOM 2152 N N . CYS A 1 283 ? 13.015 -23.314 -14.022 1.00 59.47 283 CYS A N 1
ATOM 2153 C CA . CYS A 1 283 ? 12.675 -22.642 -15.273 1.00 59.47 283 CYS A CA 1
ATOM 2154 C C . CYS A 1 283 ? 13.835 -22.717 -16.293 1.00 59.47 283 CYS A C 1
ATOM 2156 O O . CYS A 1 283 ? 14.984 -23.000 -15.958 1.00 59.47 283 CYS A O 1
ATOM 2158 N N . VAL A 1 284 ? 13.506 -22.391 -17.547 1.00 55.47 284 VAL A N 1
ATOM 2159 C CA . VAL A 1 284 ? 14.368 -21.979 -18.680 1.00 55.47 284 VAL A CA 1
ATOM 2160 C C . VAL A 1 284 ? 14.621 -22.990 -19.827 1.00 55.47 284 VAL A C 1
ATOM 2162 O O . VAL A 1 284 ? 14.824 -24.191 -19.655 1.00 55.47 284 VAL A O 1
ATOM 2165 N N . ASP A 1 285 ? 14.613 -22.375 -21.018 1.00 44.25 285 ASP A N 1
ATOM 2166 C CA . ASP A 1 285 ? 14.729 -22.794 -22.419 1.00 44.25 285 ASP A CA 1
ATOM 2167 C C . ASP A 1 285 ? 15.949 -23.705 -22.757 1.00 44.25 285 ASP A C 1
ATOM 2169 O O . ASP A 1 285 ? 17.106 -23.309 -22.557 1.00 44.25 285 ASP A O 1
ATOM 2173 N N . PRO A 1 286 ? 15.740 -24.916 -23.321 1.00 47.38 286 PRO A N 1
ATOM 2174 C CA . PRO A 1 286 ? 16.793 -25.881 -23.674 1.00 47.38 286 PRO A CA 1
ATOM 2175 C C . PRO A 1 286 ? 17.798 -25.425 -24.746 1.00 47.38 286 PRO A C 1
ATOM 2177 O O . PRO A 1 286 ? 18.802 -26.104 -24.972 1.00 47.38 286 PRO A O 1
ATOM 2180 N N . ALA A 1 287 ? 17.565 -24.307 -25.439 1.00 45.81 287 ALA A N 1
ATOM 2181 C CA . ALA A 1 287 ? 18.313 -23.924 -26.643 1.00 45.81 287 ALA A CA 1
ATOM 2182 C C . ALA A 1 287 ? 19.810 -23.572 -26.435 1.00 45.81 287 ALA A C 1
ATOM 2184 O O . ALA A 1 287 ? 20.540 -23.392 -27.418 1.00 45.81 287 ALA A O 1
ATOM 2185 N N . LEU A 1 288 ? 20.291 -23.503 -25.188 1.00 48.97 288 LEU A N 1
ATOM 2186 C CA . LEU A 1 288 ? 21.551 -22.842 -24.818 1.00 48.97 288 LEU A CA 1
ATOM 2187 C C . LEU A 1 288 ? 22.622 -23.765 -24.169 1.00 48.97 288 LEU A C 1
ATOM 2189 O O . LEU A 1 288 ? 23.569 -23.276 -23.560 1.00 48.97 288 LEU A O 1
ATOM 2193 N N . GLN A 1 289 ? 22.530 -25.097 -24.284 1.00 50.47 289 GLN A N 1
ATOM 2194 C CA . GLN A 1 289 ? 23.564 -26.041 -23.780 1.00 50.47 289 GLN A CA 1
ATOM 2195 C C . GLN A 1 289 ? 24.883 -26.054 -24.591 1.00 50.47 289 GLN A C 1
ATOM 2197 O O . GLN A 1 289 ? 25.803 -26.795 -24.268 1.00 50.47 289 GLN A O 1
ATOM 2202 N N . ARG A 1 290 ? 25.004 -25.245 -25.652 1.00 52.81 290 ARG A N 1
ATOM 2203 C CA . ARG A 1 290 ? 26.129 -25.297 -26.610 1.00 52.81 290 ARG A CA 1
ATOM 2204 C C . ARG A 1 290 ? 27.435 -24.638 -26.134 1.00 52.81 290 ARG A C 1
ATOM 2206 O O . ARG A 1 290 ? 28.400 -24.648 -26.888 1.00 52.81 290 ARG A O 1
ATOM 2213 N N . GLU A 1 291 ? 27.465 -24.079 -24.927 1.00 61.06 291 GLU A N 1
ATOM 2214 C CA . GLU A 1 291 ? 28.587 -23.275 -24.408 1.00 61.06 291 GLU A CA 1
ATOM 2215 C C . GLU A 1 291 ? 29.386 -23.946 -23.275 1.00 61.06 291 GLU A C 1
ATOM 2217 O O . GLU A 1 291 ? 30.321 -23.337 -22.763 1.00 61.06 291 GLU A O 1
ATOM 2222 N N . ASP A 1 292 ? 29.011 -25.149 -22.829 1.00 79.25 292 ASP A N 1
ATOM 2223 C CA . ASP A 1 292 ? 29.734 -25.864 -21.766 1.00 79.25 292 ASP A CA 1
ATOM 2224 C C . ASP A 1 292 ? 30.902 -26.672 -22.368 1.00 79.25 292 ASP A C 1
ATOM 2226 O O . ASP A 1 292 ? 30.733 -27.374 -23.369 1.00 79.25 292 ASP A O 1
ATOM 2230 N N . GLU A 1 293 ? 32.086 -26.598 -21.753 1.00 80.56 293 GLU A N 1
ATOM 2231 C CA . GLU A 1 293 ? 33.227 -27.451 -22.113 1.00 80.56 293 GLU A CA 1
ATOM 2232 C C . GLU A 1 293 ? 33.023 -28.859 -21.532 1.00 80.56 293 GLU A C 1
ATOM 2234 O O . GLU A 1 293 ? 32.475 -29.013 -20.443 1.00 80.56 293 GLU A O 1
ATOM 2239 N N . VAL A 1 294 ? 33.446 -29.906 -22.249 1.00 80.12 294 VAL A N 1
ATOM 2240 C CA . VAL A 1 294 ? 33.309 -31.303 -21.795 1.00 80.12 294 VAL A CA 1
ATOM 2241 C C . VAL A 1 294 ? 34.638 -31.788 -21.225 1.00 80.12 294 VAL A C 1
ATOM 2243 O O . VAL A 1 294 ? 35.621 -31.888 -21.954 1.00 80.12 294 VAL A O 1
ATOM 2246 N N . ASN A 1 295 ? 34.661 -32.140 -19.941 1.00 79.75 295 ASN A N 1
ATOM 2247 C CA . ASN A 1 295 ? 35.822 -32.708 -19.264 1.00 79.75 295 ASN A CA 1
ATOM 2248 C C . ASN A 1 295 ? 35.923 -34.213 -19.579 1.00 79.75 295 ASN A C 1
ATOM 2250 O O . ASN A 1 295 ? 35.044 -34.998 -19.213 1.00 79.75 295 ASN A O 1
ATOM 2254 N N . GLU A 1 296 ? 36.997 -34.638 -20.253 1.00 74.81 296 GLU A N 1
ATOM 2255 C CA . GLU A 1 296 ? 37.212 -36.049 -20.616 1.00 74.81 296 GLU A CA 1
ATOM 2256 C C . GLU A 1 296 ? 37.331 -36.969 -19.391 1.00 74.81 296 GLU A C 1
ATOM 2258 O O . GLU A 1 296 ? 36.893 -38.121 -19.450 1.00 74.81 296 GLU A O 1
ATOM 2263 N N . ALA A 1 297 ? 37.855 -36.464 -18.268 1.00 68.62 297 ALA A N 1
ATOM 2264 C CA . ALA A 1 297 ? 37.979 -37.221 -17.022 1.00 68.62 297 ALA A CA 1
ATOM 2265 C C . ALA A 1 297 ? 36.622 -37.485 -16.344 1.00 68.62 297 ALA A C 1
ATOM 2267 O O . ALA A 1 297 ? 36.502 -38.410 -15.542 1.00 68.62 297 ALA A O 1
ATOM 2268 N N . ALA A 1 298 ? 35.591 -36.709 -16.691 1.00 68.06 298 ALA A N 1
ATOM 2269 C CA . ALA A 1 298 ? 34.259 -36.805 -16.107 1.00 68.06 298 ALA A CA 1
ATOM 2270 C C . ALA A 1 298 ? 33.301 -37.755 -16.860 1.00 68.06 298 ALA A C 1
ATOM 2272 O O . ALA A 1 298 ? 32.167 -37.973 -16.419 1.00 68.06 298 ALA A O 1
ATOM 2273 N N . GLN A 1 299 ? 33.724 -38.341 -17.989 1.00 65.25 299 GLN A N 1
ATOM 2274 C CA . GLN A 1 299 ? 32.888 -39.257 -18.772 1.00 65.25 299 GLN A CA 1
ATOM 2275 C C . GLN A 1 299 ? 32.846 -40.677 -18.172 1.00 65.25 299 GLN A C 1
ATOM 2277 O O . GLN A 1 299 ? 33.872 -41.204 -17.738 1.00 65.25 299 GLN A O 1
ATOM 2282 N N . PRO A 1 300 ? 31.687 -41.368 -18.204 1.00 56.47 300 PRO A N 1
ATOM 2283 C CA . PRO A 1 300 ? 31.597 -42.755 -17.760 1.00 56.47 300 PRO A CA 1
ATOM 2284 C C . PRO A 1 300 ? 32.450 -43.681 -18.645 1.00 56.47 300 PRO A C 1
ATOM 2286 O O . PRO A 1 300 ? 32.470 -43.553 -19.872 1.00 56.47 300 PRO A O 1
ATOM 2289 N N . ALA A 1 301 ? 33.099 -44.677 -18.030 1.00 50.88 301 ALA A N 1
ATOM 2290 C CA . ALA A 1 301 ? 33.998 -45.635 -18.691 1.00 50.88 301 ALA A CA 1
ATOM 2291 C C . ALA A 1 301 ? 33.376 -46.364 -19.908 1.00 50.88 301 ALA A C 1
ATOM 2293 O O . ALA A 1 301 ? 34.094 -46.825 -20.797 1.00 50.88 301 ALA A O 1
ATOM 2294 N N . SER A 1 302 ? 32.042 -46.419 -19.998 1.00 46.88 302 SER A N 1
ATOM 2295 C CA . SER A 1 302 ? 31.303 -47.016 -21.118 1.00 46.88 302 SER A CA 1
ATOM 2296 C C . SER A 1 302 ? 31.406 -46.229 -22.435 1.00 46.88 302 SER A C 1
ATOM 2298 O O . SER A 1 302 ? 31.285 -46.826 -23.506 1.00 46.88 302 SER A O 1
ATOM 2300 N N . ALA A 1 303 ? 31.675 -44.918 -22.392 1.00 43.91 303 ALA A N 1
ATOM 2301 C CA . ALA A 1 303 ? 31.907 -44.094 -23.584 1.00 43.91 303 ALA A CA 1
ATOM 2302 C C . ALA A 1 303 ? 33.337 -44.251 -24.133 1.00 43.91 303 ALA A C 1
ATOM 2304 O O . ALA A 1 303 ? 33.546 -44.223 -25.349 1.00 43.91 303 ALA A O 1
ATOM 2305 N N . ARG A 1 304 ? 34.309 -44.503 -23.245 1.00 41.69 304 ARG A N 1
ATOM 2306 C CA . ARG A 1 304 ? 35.724 -44.716 -23.586 1.00 41.69 304 ARG A CA 1
ATOM 2307 C C . ARG A 1 304 ? 35.934 -46.020 -24.365 1.00 41.69 304 ARG A C 1
ATOM 2309 O O . ARG A 1 304 ? 36.648 -46.031 -25.361 1.00 41.69 304 ARG A O 1
ATOM 2316 N N . ALA A 1 305 ? 35.187 -47.073 -24.020 1.00 42.97 305 ALA A N 1
ATOM 2317 C CA . ALA A 1 305 ? 35.223 -48.360 -24.723 1.00 42.97 305 ALA A CA 1
ATOM 2318 C C . ALA A 1 305 ? 34.657 -48.318 -26.160 1.00 42.97 305 ALA A C 1
ATOM 2320 O O . ALA A 1 305 ? 34.971 -49.185 -26.971 1.00 42.97 305 ALA A O 1
ATOM 2321 N N . LYS A 1 306 ? 33.835 -47.315 -26.508 1.00 39.78 306 LYS A N 1
ATOM 2322 C CA . LYS A 1 306 ? 33.204 -47.215 -27.838 1.00 39.78 306 LYS A CA 1
ATOM 2323 C C . LYS A 1 306 ? 34.023 -46.404 -28.852 1.00 39.78 306 LYS A C 1
ATOM 2325 O O . LYS A 1 306 ? 33.698 -46.430 -30.035 1.00 39.78 306 LYS A O 1
ATOM 2330 N N . ARG A 1 307 ? 35.072 -45.697 -28.409 1.00 38.97 307 ARG A N 1
ATOM 2331 C CA . ARG A 1 307 ? 35.956 -44.883 -29.268 1.00 38.97 307 ARG A CA 1
ATOM 2332 C C . ARG A 1 307 ? 37.269 -45.570 -29.660 1.00 38.97 307 ARG A C 1
ATOM 2334 O O . ARG A 1 307 ? 37.872 -45.147 -30.638 1.00 38.97 307 ARG A O 1
ATOM 2341 N N . GLU A 1 308 ? 37.672 -46.646 -28.984 1.00 36.41 308 GLU A N 1
ATOM 2342 C CA . GLU A 1 308 ? 38.942 -47.348 -29.266 1.00 36.41 308 GLU A CA 1
ATOM 2343 C C . GLU A 1 308 ? 38.812 -48.586 -30.177 1.00 36.41 308 GLU A C 1
ATOM 2345 O O . GLU A 1 308 ? 39.804 -49.247 -30.469 1.00 36.41 308 GLU A O 1
ATOM 2350 N N . GLY A 1 309 ? 37.623 -48.887 -30.708 1.00 37.97 309 GLY A N 1
ATOM 2351 C CA . GLY A 1 309 ? 37.403 -50.073 -31.541 1.00 37.97 309 GLY A CA 1
ATOM 2352 C C . GLY A 1 309 ? 36.579 -49.812 -32.795 1.00 37.97 309 GLY A C 1
ATOM 2353 O O . GLY A 1 309 ? 35.440 -50.257 -32.847 1.00 37.97 309 GLY A O 1
ATOM 2354 N N . ALA A 1 310 ? 37.133 -49.096 -33.781 1.00 34.56 310 ALA A N 1
ATOM 2355 C CA . ALA A 1 310 ? 36.860 -49.279 -35.220 1.00 34.56 310 ALA A CA 1
ATOM 2356 C C . ALA A 1 310 ? 37.528 -48.168 -36.049 1.00 34.56 310 ALA A C 1
ATOM 2358 O O . ALA A 1 310 ? 36.884 -47.233 -36.520 1.00 34.56 310 ALA A O 1
ATOM 2359 N N . GLY A 1 311 ? 38.836 -48.288 -36.256 1.00 32.56 311 GLY A N 1
ATOM 2360 C CA . GLY A 1 311 ? 39.532 -47.596 -37.333 1.00 32.56 311 GLY A CA 1
ATOM 2361 C C . GLY A 1 311 ? 39.982 -48.601 -38.381 1.00 32.56 311 GLY A C 1
ATOM 2362 O O . GLY A 1 311 ? 41.113 -49.060 -38.299 1.00 32.56 311 GLY A O 1
ATOM 2363 N N . THR A 1 312 ? 39.138 -48.958 -39.356 1.00 30.17 312 THR A N 1
ATOM 2364 C CA . THR A 1 312 ? 39.601 -49.346 -40.705 1.00 30.17 312 THR A CA 1
ATOM 2365 C C . THR A 1 312 ? 38.468 -49.359 -41.738 1.00 30.17 312 THR A C 1
ATOM 2367 O O . THR A 1 312 ? 37.340 -49.753 -41.467 1.00 30.17 312 THR A O 1
ATOM 2370 N N . SER A 1 313 ? 38.833 -48.865 -42.918 1.00 30.81 313 SER A N 1
ATOM 2371 C CA . SER A 1 313 ? 38.178 -48.837 -44.232 1.00 30.81 313 SER A CA 1
ATOM 2372 C C . SER A 1 313 ? 37.042 -49.834 -44.536 1.00 30.81 313 SER A C 1
ATOM 2374 O O . SER A 1 313 ? 37.150 -51.026 -44.285 1.00 30.81 313 SER A O 1
ATOM 2376 N N . THR A 1 314 ? 36.013 -49.384 -45.271 1.00 29.09 314 THR A N 1
ATOM 2377 C CA . THR A 1 314 ? 35.792 -49.683 -46.712 1.00 29.09 314 THR A CA 1
ATOM 2378 C C . THR A 1 314 ? 34.353 -49.386 -47.183 1.00 29.09 314 THR A C 1
ATOM 2380 O O . THR A 1 314 ? 33.383 -49.536 -46.456 1.00 29.09 314 THR A O 1
ATOM 2383 N N . ASN A 1 315 ? 34.266 -49.015 -48.464 1.00 29.55 315 ASN A N 1
ATOM 2384 C CA . ASN A 1 315 ? 33.172 -49.224 -49.422 1.00 29.55 315 ASN A CA 1
ATOM 2385 C C . ASN A 1 315 ? 31.820 -48.483 -49.341 1.00 29.55 315 ASN A C 1
ATOM 2387 O O . ASN A 1 315 ? 30.877 -48.809 -48.634 1.00 29.55 315 ASN A O 1
ATOM 2391 N N . ARG A 1 316 ? 31.725 -47.568 -50.311 1.00 27.31 316 ARG A N 1
ATOM 2392 C CA . ARG A 1 316 ? 30.642 -47.340 -51.278 1.00 27.31 316 ARG A CA 1
ATOM 2393 C C . ARG A 1 316 ? 29.701 -48.544 -51.544 1.00 27.31 316 ARG A C 1
ATOM 2395 O O . ARG A 1 316 ? 30.163 -49.620 -51.904 1.00 27.31 316 ARG A O 1
ATOM 2402 N N . ALA A 1 317 ? 28.416 -48.187 -51.657 1.00 29.00 317 ALA A N 1
ATOM 2403 C CA . ALA A 1 317 ? 27.428 -48.599 -52.671 1.00 29.00 317 ALA A CA 1
ATOM 2404 C C . ALA A 1 317 ? 26.373 -49.673 -52.331 1.00 29.00 317 ALA A C 1
ATOM 2406 O O . ALA A 1 317 ? 26.688 -50.743 -51.833 1.00 29.00 317 ALA A O 1
ATOM 2407 N N . GLN A 1 318 ? 25.165 -49.375 -52.849 1.00 29.41 318 GLN A N 1
ATOM 2408 C CA . GLN A 1 318 ? 24.051 -50.273 -53.209 1.00 29.41 318 GLN A CA 1
ATOM 2409 C C . GLN A 1 318 ? 23.190 -50.810 -52.054 1.00 29.41 318 GLN A C 1
ATOM 2411 O O . GLN A 1 318 ? 23.684 -51.061 -50.972 1.00 29.41 318 GLN A O 1
ATOM 2416 N N . ASN A 1 319 ? 21.895 -51.092 -52.197 1.00 26.72 319 ASN A N 1
ATOM 2417 C CA . ASN A 1 319 ? 20.809 -50.720 -53.110 1.00 26.72 319 ASN A CA 1
ATOM 2418 C C . ASN A 1 319 ? 19.551 -51.410 -52.526 1.00 26.72 319 ASN A C 1
ATOM 2420 O O . ASN A 1 319 ? 19.663 -52.486 -51.951 1.00 26.72 319 ASN A O 1
ATOM 2424 N N . ALA A 1 320 ? 18.376 -50.846 -52.801 1.00 28.19 320 ALA A N 1
ATOM 2425 C CA . ALA A 1 320 ? 17.102 -51.551 -52.988 1.00 28.19 320 ALA A CA 1
ATOM 2426 C C . ALA A 1 320 ? 16.302 -52.165 -51.800 1.00 28.19 320 ALA A C 1
ATOM 2428 O O . ALA A 1 320 ? 16.589 -53.239 -51.292 1.00 28.19 320 ALA A O 1
ATOM 2429 N N . ARG A 1 321 ? 15.106 -51.565 -51.648 1.00 29.62 321 ARG A N 1
ATOM 2430 C CA . ARG A 1 321 ? 13.749 -52.153 -51.804 1.00 29.62 321 ARG A CA 1
ATOM 2431 C C . ARG A 1 321 ? 13.001 -52.803 -50.626 1.00 29.62 321 ARG A C 1
ATOM 2433 O O . ARG A 1 321 ? 13.442 -53.760 -50.011 1.00 29.62 321 ARG A O 1
ATOM 2440 N N . SER A 1 322 ? 11.710 -52.432 -50.651 1.00 27.47 322 SER A N 1
ATOM 2441 C CA . SER A 1 322 ? 10.496 -53.158 -50.231 1.00 27.47 322 SER A CA 1
ATOM 2442 C C . SER A 1 322 ? 10.092 -52.904 -48.778 1.00 27.47 322 SER A C 1
ATOM 2444 O O . SER A 1 322 ? 10.833 -53.216 -47.864 1.00 27.47 322 SER A O 1
ATOM 2446 N N . THR A 1 323 ? 8.942 -52.301 -48.480 1.00 28.94 323 THR A N 1
ATOM 2447 C CA . THR A 1 323 ? 7.566 -52.657 -48.887 1.00 28.94 323 THR A CA 1
ATOM 2448 C C . THR A 1 323 ? 6.676 -51.403 -48.702 1.00 28.94 323 THR A C 1
ATOM 2450 O O . THR A 1 323 ? 6.928 -50.613 -47.803 1.00 28.94 323 THR A O 1
ATOM 2453 N N . ARG A 1 324 ? 5.805 -51.007 -49.653 1.00 27.55 324 ARG A N 1
ATOM 2454 C CA . ARG A 1 324 ? 4.383 -51.429 -49.803 1.00 27.55 324 ARG A CA 1
ATOM 2455 C C . ARG A 1 324 ? 3.605 -51.328 -48.476 1.00 27.55 324 ARG A C 1
ATOM 2457 O O . ARG A 1 324 ? 4.072 -51.862 -47.491 1.00 27.55 324 ARG A O 1
ATOM 2464 N N . ASN A 1 325 ? 2.391 -50.796 -48.368 1.00 29.31 325 ASN A N 1
ATOM 2465 C CA . ASN A 1 325 ? 1.362 -50.329 -49.300 1.00 29.31 325 ASN A CA 1
ATOM 2466 C C . ASN A 1 325 ? 0.199 -49.766 -48.438 1.00 29.31 325 ASN A C 1
ATOM 2468 O O . ASN A 1 325 ? 0.207 -49.953 -47.225 1.00 29.31 325 ASN A O 1
ATOM 2472 N N . SER A 1 326 ? -0.834 -49.231 -49.100 1.00 30.23 326 SER A N 1
ATOM 2473 C CA . SER A 1 326 ? -2.144 -48.744 -48.607 1.00 30.23 326 SER A CA 1
ATOM 2474 C C . SER A 1 326 ? -2.104 -47.340 -47.983 1.00 30.23 326 SER A C 1
ATOM 2476 O O . SER A 1 326 ? -1.494 -47.135 -46.946 1.00 30.23 326 SER A O 1
ATOM 2478 N N . GLY A 1 327 ? -2.636 -46.284 -48.616 1.00 25.62 327 GLY A N 1
ATOM 2479 C CA . GLY A 1 327 ? -3.805 -46.228 -49.509 1.00 25.62 327 GLY A CA 1
ATOM 2480 C C . GLY A 1 327 ? -5.073 -46.316 -48.654 1.00 25.62 327 GLY A C 1
ATOM 2481 O O . GLY A 1 327 ? -5.141 -47.159 -47.775 1.00 25.62 327 GLY A O 1
ATOM 2482 N N . ALA A 1 328 ? -6.111 -45.517 -48.822 1.00 28.27 328 ALA A N 1
ATOM 2483 C CA . ALA A 1 328 ? -6.485 -44.562 -49.851 1.00 28.27 328 ALA A CA 1
ATOM 2484 C C . ALA A 1 328 ? -7.639 -43.726 -49.216 1.00 28.27 328 ALA A C 1
ATOM 2486 O O . ALA A 1 328 ? -8.259 -44.198 -48.267 1.00 28.27 328 ALA A O 1
ATOM 2487 N N . THR A 1 329 ? -7.778 -42.426 -49.510 1.00 27.11 329 THR A N 1
ATOM 2488 C CA . THR A 1 329 ? -8.836 -41.859 -50.391 1.00 27.11 329 THR A CA 1
ATOM 2489 C C . THR A 1 329 ? -10.271 -42.152 -49.901 1.00 27.11 329 THR A C 1
ATOM 2491 O O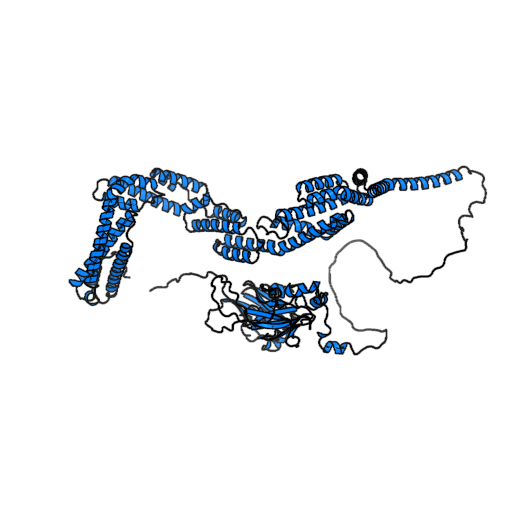 . THR A 1 329 ? -10.582 -43.291 -49.596 1.00 27.11 329 THR A O 1
ATOM 2494 N N . ASN A 1 330 ? -11.247 -41.249 -49.901 1.00 29.52 330 ASN A N 1
ATOM 2495 C CA . ASN A 1 330 ? -11.479 -40.119 -50.790 1.00 29.52 330 ASN A CA 1
ATOM 2496 C C . ASN A 1 330 ? -12.750 -39.370 -50.339 1.00 29.52 330 ASN A C 1
ATOM 2498 O O . ASN A 1 330 ? -13.466 -39.839 -49.458 1.00 29.52 330 ASN A O 1
ATOM 2502 N N . ASP A 1 331 ? -13.037 -38.312 -51.098 1.00 25.83 331 ASP A N 1
ATOM 2503 C CA . ASP A 1 331 ? -14.348 -37.709 -51.380 1.00 25.83 331 ASP A CA 1
ATOM 2504 C C . ASP A 1 331 ? -14.820 -36.564 -50.477 1.00 25.83 331 ASP A C 1
ATOM 2506 O O . ASP A 1 331 ? -14.720 -36.616 -49.260 1.00 25.83 331 ASP A O 1
ATOM 2510 N N . ALA A 1 332 ? -15.415 -35.493 -51.005 1.00 26.67 332 ALA A N 1
ATOM 2511 C CA . ALA A 1 332 ? -15.592 -35.003 -52.379 1.00 26.67 332 ALA A CA 1
ATOM 2512 C C . ALA A 1 332 ? -16.313 -33.640 -52.302 1.00 26.67 332 ALA A C 1
ATOM 2514 O O . ALA A 1 332 ? -16.969 -33.342 -51.306 1.00 26.67 332 ALA A O 1
ATOM 2515 N N . GLY A 1 333 ? -16.265 -32.873 -53.399 1.00 25.86 333 GLY A N 1
ATOM 2516 C CA . GLY A 1 333 ? -17.178 -31.754 -53.700 1.00 25.86 333 GLY A CA 1
ATOM 2517 C C . GLY A 1 333 ? -16.454 -30.407 -53.811 1.00 25.86 333 GLY A C 1
ATOM 2518 O O . GLY A 1 333 ? -16.212 -29.774 -52.796 1.00 25.86 333 GLY A O 1
ATOM 2519 N N . SER A 1 334 ? -15.923 -29.984 -54.974 1.00 26.17 334 SER A N 1
ATOM 2520 C CA . SER A 1 334 ? -16.624 -29.461 -56.182 1.00 26.17 334 SER A CA 1
ATOM 2521 C C . SER A 1 334 ? -17.468 -28.218 -55.848 1.00 26.17 334 SER A C 1
ATOM 2523 O O . SER A 1 334 ? -18.263 -28.298 -54.924 1.00 26.17 334 SER A O 1
ATOM 2525 N N . ASN A 1 335 ? -17.448 -27.053 -56.501 1.00 28.52 335 ASN A N 1
ATOM 2526 C CA . ASN A 1 335 ? -17.041 -26.529 -57.816 1.00 28.52 335 ASN A CA 1
ATOM 2527 C C . ASN A 1 335 ? -16.885 -24.990 -57.631 1.00 28.52 335 ASN A C 1
ATOM 2529 O O . ASN A 1 335 ? -17.437 -24.453 -56.681 1.00 28.52 335 ASN A O 1
ATOM 2533 N N . GLY A 1 336 ? -16.243 -24.174 -58.466 1.00 26.33 336 GLY A N 1
ATOM 2534 C CA . GLY A 1 336 ? -15.622 -24.352 -59.770 1.00 26.33 336 GLY A CA 1
ATOM 2535 C C . GLY A 1 336 ? -15.212 -22.986 -60.358 1.00 26.33 336 GLY A C 1
ATOM 2536 O O . GLY A 1 336 ? -15.566 -21.948 -59.809 1.00 26.33 336 GLY A O 1
ATOM 2537 N N . ALA A 1 337 ? -14.532 -23.060 -61.512 1.00 27.64 337 ALA A N 1
ATOM 2538 C CA . ALA A 1 337 ? -14.391 -22.044 -62.572 1.00 27.64 337 ALA A CA 1
ATOM 2539 C C . ALA A 1 337 ? -13.616 -20.736 -62.248 1.00 27.64 337 ALA A C 1
ATOM 2541 O O . ALA A 1 337 ? -13.868 -20.077 -61.258 1.00 27.64 337 ALA A O 1
ATOM 2542 N N . ALA A 1 338 ? -12.699 -20.227 -63.076 1.00 28.41 338 ALA A N 1
ATOM 2543 C CA . ALA A 1 338 ? -12.201 -20.663 -64.374 1.00 28.41 338 ALA A CA 1
ATOM 2544 C C . ALA A 1 338 ? -10.886 -19.940 -64.732 1.00 28.41 338 ALA A C 1
ATOM 2546 O O . ALA A 1 338 ? -10.684 -18.786 -64.380 1.00 28.41 338 ALA A O 1
ATOM 2547 N N . SER A 1 339 ? -10.086 -20.658 -65.530 1.00 29.72 339 SER A N 1
ATOM 2548 C CA . SER A 1 339 ? -9.077 -20.224 -66.513 1.00 29.72 339 SER A CA 1
ATOM 2549 C C . SER A 1 339 ? -7.907 -19.339 -66.048 1.00 29.72 339 SER A C 1
ATOM 2551 O O . SER A 1 339 ? -8.094 -18.254 -65.531 1.00 29.72 339 SER A O 1
ATOM 2553 N N . GLY A 1 340 ? -6.655 -19.688 -66.317 1.00 28.14 340 GLY A N 1
ATOM 2554 C CA . GLY A 1 340 ? -6.158 -20.819 -67.080 1.00 28.14 340 GLY A CA 1
ATOM 2555 C C . GLY A 1 340 ? -4.656 -20.686 -67.300 1.00 28.14 340 GLY A C 1
ATOM 2556 O O . GLY A 1 340 ? -4.193 -19.602 -67.616 1.00 28.14 340 GLY A O 1
ATOM 2557 N N . LYS A 1 341 ? -3.978 -21.838 -67.163 1.00 28.69 341 LYS A N 1
ATOM 2558 C CA . LYS A 1 341 ? -2.878 -22.356 -68.001 1.00 28.69 341 LYS A CA 1
ATOM 2559 C C . LYS A 1 341 ? -1.651 -21.457 -68.226 1.00 28.69 341 LYS A C 1
ATOM 2561 O O . LYS A 1 341 ? -1.752 -20.316 -68.625 1.00 28.69 341 LYS A O 1
ATOM 2566 N N . SER A 1 342 ? -0.425 -21.955 -68.193 1.00 26.38 342 SER A N 1
ATOM 2567 C CA . SER A 1 342 ? 0.132 -23.303 -68.049 1.00 26.38 342 SER A CA 1
ATOM 2568 C C . SER A 1 342 ? 1.646 -23.063 -68.032 1.00 26.38 342 SER A C 1
ATOM 2570 O O . SER A 1 342 ? 2.121 -22.301 -68.864 1.00 26.38 342 SER A O 1
ATOM 2572 N N . THR A 1 343 ? 2.372 -23.543 -67.017 1.00 29.27 343 THR A N 1
ATOM 2573 C CA . THR A 1 343 ? 3.332 -24.673 -67.105 1.00 29.27 343 THR A CA 1
ATOM 2574 C C . THR A 1 343 ? 4.506 -24.459 -68.072 1.00 29.27 343 THR A C 1
ATOM 2576 O O . THR A 1 343 ? 4.300 -24.073 -69.211 1.00 29.27 343 THR A O 1
ATOM 2579 N N . ARG A 1 344 ? 5.738 -24.862 -67.784 1.00 29.53 344 ARG A N 1
ATOM 2580 C CA . ARG A 1 344 ? 6.333 -25.622 -66.679 1.00 29.53 344 ARG A CA 1
ATOM 2581 C C . ARG A 1 344 ? 7.836 -25.671 -66.956 1.00 29.53 344 ARG A C 1
ATOM 2583 O O . ARG A 1 344 ? 8.224 -25.579 -68.113 1.00 29.53 344 ARG A O 1
ATOM 2590 N N . ASP A 1 345 ? 8.561 -25.978 -65.886 1.00 28.17 345 ASP A N 1
ATOM 2591 C CA . ASP A 1 345 ? 9.788 -26.781 -65.817 1.00 28.17 345 ASP A CA 1
ATOM 2592 C C . ASP A 1 345 ? 11.024 -26.274 -66.593 1.00 28.17 345 ASP A C 1
ATOM 2594 O O . ASP A 1 345 ? 10.985 -25.953 -67.768 1.00 28.17 345 ASP A O 1
ATOM 2598 N N . GLY A 1 346 ? 12.214 -26.190 -66.007 1.00 27.52 346 GLY A N 1
ATOM 2599 C CA . GLY A 1 346 ? 12.705 -26.869 -64.814 1.00 27.52 346 GLY A CA 1
ATOM 2600 C C . GLY A 1 346 ? 13.812 -27.838 -65.208 1.00 27.52 346 GLY A C 1
ATOM 2601 O O . GLY A 1 346 ? 13.531 -28.970 -65.559 1.00 27.52 346 GLY A O 1
ATOM 2602 N N . THR A 1 347 ? 15.060 -27.390 -65.104 1.00 28.25 347 THR A N 1
ATOM 2603 C CA . THR A 1 347 ? 16.303 -28.180 -65.000 1.00 28.25 347 THR A CA 1
ATOM 2604 C C . THR A 1 347 ? 17.365 -27.173 -64.555 1.00 28.25 347 THR A C 1
ATOM 2606 O O . THR A 1 347 ? 17.382 -26.063 -65.069 1.00 28.25 347 THR A O 1
ATOM 2609 N N . GLY A 1 348 ? 18.267 -27.399 -63.613 1.00 27.62 348 GLY A N 1
ATOM 2610 C CA . GLY A 1 348 ? 18.869 -28.630 -63.130 1.00 27.62 348 GLY A CA 1
ATOM 2611 C C . GLY A 1 348 ? 20.325 -28.270 -62.810 1.00 27.62 348 GLY A C 1
ATOM 2612 O O . GLY A 1 348 ? 21.000 -27.632 -63.608 1.00 27.62 348 GLY A O 1
ATOM 2613 N N . ALA A 1 349 ? 20.758 -28.605 -61.601 1.00 27.77 349 ALA A N 1
ATOM 2614 C CA . ALA A 1 349 ? 22.039 -28.282 -60.982 1.00 27.77 349 ALA A CA 1
ATOM 2615 C C . ALA A 1 349 ? 23.300 -28.628 -61.810 1.00 27.77 349 ALA A C 1
ATOM 2617 O O . ALA A 1 349 ? 23.314 -29.610 -62.544 1.00 27.77 349 ALA A O 1
ATOM 2618 N N . THR A 1 350 ? 24.434 -27.960 -61.552 1.00 27.58 350 THR A N 1
ATOM 2619 C CA . THR A 1 350 ? 25.499 -28.463 -60.643 1.00 27.58 350 THR A CA 1
ATOM 2620 C C . THR A 1 350 ? 26.798 -27.639 -60.703 1.00 27.58 350 THR A C 1
ATOM 2622 O O . THR A 1 350 ? 27.241 -27.283 -61.782 1.00 27.58 350 THR A O 1
ATOM 2625 N N . LYS A 1 351 ? 27.400 -27.453 -59.506 1.00 28.52 351 LYS A N 1
ATOM 2626 C CA . LYS A 1 351 ? 28.841 -27.458 -59.121 1.00 28.52 351 LYS A CA 1
ATOM 2627 C C . LYS A 1 351 ? 29.822 -26.553 -59.905 1.00 28.52 351 LYS A C 1
ATOM 2629 O O . LYS A 1 351 ? 29.816 -26.509 -61.117 1.00 28.52 351 LYS A O 1
ATOM 2634 N N . GLY A 1 352 ? 30.760 -25.832 -59.293 1.00 25.72 352 GLY A N 1
ATOM 2635 C CA . GLY A 1 352 ? 31.452 -26.040 -58.021 1.00 25.72 352 GLY A CA 1
ATOM 2636 C C . GLY A 1 352 ? 32.929 -26.388 -58.273 1.00 25.72 352 GLY A C 1
ATOM 2637 O O . GLY A 1 352 ? 33.200 -27.363 -58.965 1.00 25.72 352 GLY A O 1
ATOM 2638 N N . ALA A 1 353 ? 33.818 -25.625 -57.622 1.00 27.39 353 ALA A N 1
ATOM 2639 C CA . ALA A 1 353 ? 35.280 -25.755 -57.469 1.00 27.39 353 ALA A CA 1
ATOM 2640 C C . ALA A 1 353 ? 36.167 -25.086 -58.546 1.00 27.39 353 ALA A C 1
ATOM 2642 O O . ALA A 1 353 ? 36.150 -25.455 -59.713 1.00 27.39 353 ALA A O 1
ATOM 2643 N N . THR A 1 354 ? 36.819 -23.954 -58.244 1.00 27.20 354 THR A N 1
ATOM 2644 C CA . THR A 1 354 ? 38.157 -23.817 -57.610 1.00 27.20 354 THR A CA 1
ATOM 2645 C C . THR A 1 354 ? 39.254 -24.677 -58.241 1.00 27.20 354 THR A C 1
ATOM 2647 O O . THR A 1 354 ? 39.328 -25.871 -57.990 1.00 27.20 354 THR A O 1
ATOM 2650 N N . GLN A 1 355 ? 40.212 -24.034 -58.920 1.00 28.58 355 GLN A N 1
ATOM 2651 C CA . GLN A 1 355 ? 41.576 -23.952 -58.394 1.00 28.58 355 GLN A CA 1
ATOM 2652 C C . GLN A 1 355 ? 42.449 -22.918 -59.116 1.00 28.58 355 GLN A C 1
ATOM 2654 O O . GLN A 1 355 ? 42.356 -22.646 -60.308 1.00 28.58 355 GLN A O 1
ATOM 2659 N N . SER A 1 356 ? 43.283 -22.349 -58.263 1.00 26.06 356 SER A N 1
ATOM 2660 C CA . SER A 1 356 ? 44.392 -21.426 -58.398 1.00 26.06 356 SER A CA 1
ATOM 2661 C C . SER A 1 356 ? 45.439 -21.715 -59.480 1.00 26.06 356 SER A C 1
ATOM 2663 O O . SER A 1 356 ? 45.864 -22.846 -59.675 1.00 26.06 356 SER A O 1
ATOM 2665 N N . ALA A 1 357 ? 45.995 -20.595 -59.954 1.00 27.28 357 ALA A N 1
ATOM 2666 C CA . ALA A 1 357 ? 47.415 -20.339 -60.198 1.00 27.28 357 ALA A CA 1
ATOM 2667 C C . ALA A 1 357 ? 48.118 -21.088 -61.343 1.00 27.28 357 ALA A C 1
ATOM 2669 O O . ALA A 1 357 ? 48.592 -22.201 -61.176 1.00 27.28 357 ALA A O 1
ATOM 2670 N N . MET A 1 358 ? 48.449 -20.345 -62.406 1.00 27.53 358 MET A N 1
ATOM 2671 C CA . MET A 1 358 ? 49.862 -20.089 -62.703 1.00 27.53 358 MET A CA 1
ATOM 2672 C C . MET A 1 358 ? 50.076 -18.937 -63.691 1.00 27.53 358 MET A C 1
ATOM 2674 O O . MET A 1 358 ? 49.351 -18.726 -64.657 1.00 27.53 358 MET A O 1
ATOM 2678 N N . LYS A 1 359 ? 51.143 -18.198 -63.395 1.00 27.91 359 LYS A N 1
ATOM 2679 C CA . LYS A 1 359 ? 51.788 -17.139 -64.168 1.00 27.91 359 LYS A CA 1
ATOM 2680 C C . LYS A 1 359 ? 52.083 -17.582 -65.611 1.00 27.91 359 LYS A C 1
ATOM 2682 O O . LYS A 1 359 ? 52.724 -18.611 -65.788 1.00 27.91 359 LYS A O 1
ATOM 2687 N N . ARG A 1 360 ? 51.845 -16.708 -66.598 1.00 28.72 360 ARG A N 1
ATOM 2688 C CA . ARG A 1 360 ? 52.903 -16.112 -67.451 1.00 28.72 360 ARG A CA 1
ATOM 2689 C C . ARG A 1 360 ? 52.334 -15.144 -68.499 1.00 28.72 360 ARG A C 1
ATOM 2691 O O . ARG A 1 360 ? 51.289 -15.359 -69.092 1.00 28.72 360 ARG A O 1
ATOM 2698 N N . LYS A 1 361 ? 53.076 -14.046 -68.651 1.00 32.75 361 LYS A N 1
ATOM 2699 C CA . LYS A 1 361 ? 52.859 -12.864 -69.495 1.00 32.75 361 LYS A CA 1
ATOM 2700 C C . LYS A 1 361 ? 53.122 -13.144 -70.998 1.00 32.75 361 LYS A C 1
ATOM 2702 O O . LYS A 1 361 ? 53.620 -14.214 -71.337 1.00 32.75 361 LYS A O 1
ATOM 2707 N N . PRO A 1 362 ? 52.794 -12.186 -71.889 1.00 41.56 362 PRO A N 1
ATOM 2708 C CA . PRO A 1 362 ? 52.146 -12.429 -73.174 1.00 41.56 362 PRO A CA 1
ATOM 2709 C C . PRO A 1 362 ? 53.108 -12.319 -74.359 1.00 41.56 362 PRO A C 1
ATOM 2711 O O . PRO A 1 362 ? 54.177 -11.723 -74.229 1.00 41.56 362 PRO A O 1
ATOM 2714 N N . ARG A 1 363 ? 52.669 -12.779 -75.539 1.00 31.45 363 ARG A N 1
ATOM 2715 C CA . ARG A 1 363 ? 52.898 -12.112 -76.838 1.00 31.45 363 ARG A CA 1
ATOM 2716 C C . ARG A 1 363 ? 52.322 -12.924 -77.999 1.00 31.45 363 ARG A C 1
ATOM 2718 O O . ARG A 1 363 ? 52.480 -14.136 -78.019 1.00 31.45 363 ARG A O 1
ATOM 2725 N N . ARG A 1 364 ? 51.850 -12.176 -79.008 1.00 31.19 364 ARG A N 1
ATOM 2726 C CA . ARG A 1 364 ? 51.476 -12.540 -80.399 1.00 31.19 364 ARG A CA 1
ATOM 2727 C C . ARG A 1 364 ? 49.968 -12.441 -80.615 1.00 31.19 364 ARG A C 1
ATOM 2729 O O . ARG A 1 364 ? 49.220 -13.327 -80.251 1.00 31.19 364 ARG A O 1
ATOM 2736 N N . TRP A 1 365 ? 49.503 -11.210 -80.842 1.00 26.05 365 TRP A N 1
ATOM 2737 C CA . TRP A 1 365 ? 49.404 -10.541 -82.154 1.00 26.05 365 TRP A CA 1
ATOM 2738 C C . TRP A 1 365 ? 48.373 -11.225 -83.037 1.00 26.05 365 TRP A C 1
ATOM 2740 O O . TRP A 1 365 ? 48.572 -12.378 -83.384 1.00 26.05 365 TRP A O 1
ATOM 2750 N N . ARG A 1 366 ? 47.413 -10.414 -83.501 1.00 28.77 366 ARG A N 1
ATOM 2751 C CA . ARG A 1 366 ? 46.690 -10.589 -84.762 1.00 28.77 366 ARG A CA 1
ATOM 2752 C C . ARG A 1 366 ? 45.924 -11.905 -84.857 1.00 28.77 366 ARG A C 1
ATOM 2754 O O . ARG A 1 366 ? 46.505 -12.943 -85.118 1.00 28.77 366 ARG A O 1
ATOM 2761 N N . LEU A 1 367 ? 44.605 -11.800 -84.804 1.00 37.69 367 LEU A N 1
ATOM 2762 C CA . LEU A 1 367 ? 43.760 -12.183 -85.930 1.00 37.69 367 LEU A CA 1
ATOM 2763 C C . LEU A 1 367 ? 42.322 -11.746 -85.636 1.00 37.69 367 LEU A C 1
ATOM 2765 O O . LEU A 1 367 ? 41.759 -12.091 -84.606 1.00 37.69 367 LEU A O 1
ATOM 2769 N N . LEU A 1 368 ? 41.789 -11.000 -86.606 1.00 39.41 368 LEU A N 1
ATOM 2770 C CA . LEU A 1 368 ? 40.379 -10.888 -86.970 1.00 39.41 368 LEU A CA 1
ATOM 2771 C C . LEU A 1 368 ? 39.497 -10.049 -86.008 1.00 39.41 368 LEU A C 1
ATOM 2773 O O . LEU A 1 368 ? 38.946 -10.581 -85.062 1.00 39.41 368 LEU A O 1
ATOM 2777 N N . ALA A 1 369 ? 39.263 -8.735 -86.171 1.00 37.94 369 ALA A N 1
ATOM 2778 C CA . ALA A 1 369 ? 39.426 -7.860 -87.346 1.00 37.94 369 ALA A CA 1
ATOM 2779 C C . ALA A 1 369 ? 39.046 -8.574 -88.648 1.00 37.94 369 ALA A C 1
ATOM 2781 O O . ALA A 1 369 ? 39.842 -8.682 -89.577 1.00 37.94 369 ALA A O 1
ATOM 2782 N N . GLY A 1 370 ? 37.882 -9.213 -88.618 1.00 41.06 370 GLY A N 1
ATOM 2783 C CA . GLY A 1 370 ? 37.458 -10.189 -89.606 1.00 41.06 370 GLY A CA 1
ATOM 2784 C C . GLY A 1 370 ? 35.957 -10.202 -89.779 1.00 41.06 370 GLY A C 1
ATOM 2785 O O . GLY A 1 370 ? 35.408 -11.279 -89.884 1.00 41.06 370 GLY A O 1
ATOM 2786 N N . GLU A 1 371 ? 35.308 -9.033 -89.768 1.00 36.69 371 GLU A N 1
ATOM 2787 C CA . GLU A 1 371 ? 33.929 -8.906 -90.268 1.00 36.69 371 GLU A CA 1
ATOM 2788 C C . GLU A 1 371 ? 33.485 -7.455 -90.509 1.00 36.69 371 GLU A C 1
ATOM 2790 O O . GLU A 1 371 ? 32.330 -7.097 -90.323 1.00 36.69 371 GLU A O 1
ATOM 2795 N N . LEU A 1 372 ? 34.400 -6.582 -90.954 1.00 35.41 372 LEU A N 1
ATOM 2796 C CA . LEU A 1 372 ? 34.013 -5.238 -91.414 1.00 35.41 372 LEU A CA 1
ATOM 2797 C C . LEU A 1 372 ? 34.844 -4.723 -92.598 1.00 35.41 372 LEU A C 1
ATOM 2799 O O . LEU A 1 372 ? 35.108 -3.531 -92.743 1.00 35.41 372 LEU A O 1
ATOM 2803 N N . HIS A 1 373 ? 35.250 -5.639 -93.480 1.00 34.25 373 HIS A N 1
ATOM 2804 C CA . HIS A 1 373 ? 35.834 -5.290 -94.775 1.00 34.25 373 HIS A CA 1
ATOM 2805 C C . HIS A 1 373 ? 35.327 -6.206 -95.889 1.00 34.25 373 HIS A C 1
ATOM 2807 O O . HIS A 1 373 ? 36.073 -6.964 -96.502 1.00 34.25 373 HIS A O 1
ATOM 2813 N N . ARG A 1 374 ? 34.014 -6.128 -96.141 1.00 35.88 374 ARG A N 1
ATOM 2814 C CA . ARG A 1 374 ? 33.418 -6.576 -97.407 1.00 35.88 374 ARG A CA 1
ATOM 2815 C C . ARG A 1 374 ? 32.085 -5.899 -97.743 1.00 35.88 374 ARG A C 1
ATOM 2817 O O . ARG A 1 374 ? 31.161 -6.547 -98.209 1.00 35.88 374 ARG A O 1
ATOM 2824 N N . THR A 1 375 ? 31.996 -4.586 -97.536 1.00 41.53 375 THR A N 1
ATOM 2825 C CA . THR A 1 375 ? 30.880 -3.766 -98.058 1.00 41.53 375 THR A CA 1
ATOM 2826 C C . THR A 1 375 ? 31.301 -2.382 -98.557 1.00 41.53 375 THR A C 1
ATOM 2828 O O . THR A 1 375 ? 30.449 -1.538 -98.797 1.00 41.53 375 THR A O 1
ATOM 2831 N N . LEU A 1 376 ? 32.598 -2.129 -98.770 1.00 41.81 376 LEU A N 1
ATOM 2832 C CA . LEU A 1 376 ? 33.079 -0.850 -99.312 1.00 41.81 376 LEU A CA 1
ATOM 2833 C C . LEU A 1 376 ? 34.189 -1.066 -100.344 1.00 41.81 376 LEU A C 1
ATOM 2835 O O . LEU A 1 376 ? 35.325 -0.645 -100.163 1.00 41.81 376 LEU A O 1
ATOM 2839 N N . ALA A 1 377 ? 33.833 -1.763 -101.418 1.00 35.72 377 ALA A N 1
ATOM 2840 C CA . ALA A 1 377 ? 34.407 -1.575 -102.746 1.00 35.72 377 ALA A CA 1
ATOM 2841 C C . ALA A 1 377 ? 33.510 -2.294 -103.760 1.00 35.72 377 ALA A C 1
ATOM 2843 O O . ALA A 1 377 ? 33.879 -3.333 -104.292 1.00 35.72 377 ALA A O 1
ATOM 2844 N N . ASP A 1 378 ? 32.322 -1.748 -104.008 1.00 34.28 378 ASP A N 1
ATOM 2845 C CA . ASP A 1 378 ? 31.945 -1.578 -105.405 1.00 34.28 378 ASP A CA 1
ATOM 2846 C C . ASP A 1 378 ? 31.193 -0.261 -105.578 1.00 34.28 378 ASP A C 1
ATOM 2848 O O . ASP A 1 378 ? 30.504 0.210 -104.671 1.00 34.28 378 ASP A O 1
ATOM 2852 N N . GLY A 1 379 ? 31.520 0.419 -106.667 1.00 34.00 379 GLY A N 1
ATOM 2853 C CA . GLY A 1 379 ? 31.407 1.861 -106.783 1.00 34.00 379 GLY A CA 1
ATOM 2854 C C . GLY A 1 379 ? 29.982 2.375 -106.917 1.00 34.00 379 GLY A C 1
ATOM 2855 O O . GLY A 1 379 ? 29.188 1.841 -107.672 1.00 34.00 379 GLY A O 1
ATOM 2856 N N . GLU A 1 380 ? 29.734 3.533 -106.309 1.00 34.84 380 GLU A N 1
ATOM 2857 C CA . GLU A 1 380 ? 29.093 4.625 -107.031 1.00 34.84 380 GLU A CA 1
ATOM 2858 C C . GLU A 1 380 ? 29.479 5.966 -106.400 1.00 34.84 380 GLU A C 1
ATOM 2860 O O . GLU A 1 380 ? 29.355 6.215 -105.199 1.00 34.84 380 GLU A O 1
ATOM 2865 N N . ARG A 1 381 ? 30.047 6.835 -107.239 1.00 48.22 381 ARG A N 1
ATOM 2866 C CA . ARG A 1 381 ? 30.431 8.200 -106.893 1.00 48.22 381 ARG A CA 1
ATOM 2867 C C . ARG A 1 381 ? 29.166 9.003 -106.615 1.00 48.22 381 ARG A C 1
ATOM 2869 O O . ARG A 1 381 ? 28.571 9.506 -107.551 1.00 48.22 381 ARG A O 1
ATOM 2876 N N . THR A 1 382 ? 28.804 9.184 -105.351 1.00 48.22 382 THR A N 1
ATOM 2877 C CA . THR A 1 382 ? 28.222 10.424 -104.805 1.00 48.22 382 THR A CA 1
ATOM 2878 C C . THR A 1 382 ? 28.135 10.323 -103.276 1.00 48.22 382 THR A C 1
ATOM 2880 O O . THR A 1 382 ? 27.849 9.271 -102.723 1.00 48.22 382 THR A O 1
ATOM 2883 N N . ASN A 1 383 ? 28.352 11.450 -102.586 1.00 47.56 383 ASN A N 1
ATOM 2884 C CA . ASN A 1 383 ? 28.096 11.683 -101.149 1.00 47.56 383 ASN A CA 1
ATOM 2885 C C . ASN A 1 383 ? 29.229 11.446 -100.126 1.00 47.56 383 ASN A C 1
ATOM 2887 O O . ASN A 1 383 ? 28.972 11.116 -98.969 1.00 47.56 383 ASN A O 1
ATOM 2891 N N . PHE A 1 384 ? 30.469 11.813 -100.466 1.00 46.38 384 PHE A N 1
ATOM 2892 C CA . PHE A 1 384 ? 31.572 11.937 -99.490 1.00 46.38 384 PHE A CA 1
ATOM 2893 C C . PHE A 1 384 ? 31.337 13.026 -98.411 1.00 46.38 384 PHE A C 1
ATOM 2895 O O . PHE A 1 384 ? 31.966 13.023 -97.358 1.00 46.38 384 PHE A O 1
ATOM 2902 N N . ARG A 1 385 ? 30.370 13.934 -98.618 1.00 53.47 385 ARG A N 1
ATOM 2903 C CA . ARG A 1 385 ? 29.964 14.943 -97.619 1.00 53.47 385 ARG A CA 1
ATOM 2904 C C . ARG A 1 385 ? 29.059 14.401 -96.504 1.00 53.47 385 ARG A C 1
ATOM 2906 O O . ARG A 1 385 ? 28.970 15.033 -95.459 1.00 53.47 385 ARG A O 1
ATOM 2913 N N . ARG A 1 386 ? 28.405 13.245 -96.687 1.00 52.31 386 ARG A N 1
ATOM 2914 C CA . ARG A 1 386 ? 27.517 12.661 -95.663 1.00 52.31 386 ARG A CA 1
ATOM 2915 C C . ARG A 1 386 ? 28.275 11.732 -94.708 1.00 52.31 386 ARG A C 1
ATOM 2917 O O . ARG A 1 386 ? 28.036 11.798 -93.515 1.00 52.31 386 ARG A O 1
ATOM 2924 N N . ALA A 1 387 ? 29.269 10.972 -95.167 1.00 51.66 387 ALA A N 1
ATOM 2925 C CA . ALA A 1 387 ? 30.025 10.062 -94.293 1.00 51.66 387 ALA A CA 1
ATOM 2926 C C . ALA A 1 387 ? 30.851 10.780 -93.197 1.00 51.66 387 ALA A C 1
ATOM 2928 O O . ALA A 1 387 ? 30.893 10.323 -92.057 1.00 51.66 387 ALA A O 1
ATOM 2929 N N . ALA A 1 388 ? 31.435 11.948 -93.498 1.00 54.31 388 ALA A N 1
ATOM 2930 C CA . ALA A 1 388 ? 32.150 12.762 -92.506 1.00 54.31 388 ALA A CA 1
ATOM 2931 C C . ALA A 1 388 ? 31.211 13.410 -91.465 1.00 54.31 388 ALA A C 1
ATOM 2933 O O . ALA A 1 388 ? 31.585 13.568 -90.304 1.00 54.31 388 ALA A O 1
ATOM 2934 N N . ALA A 1 389 ? 29.970 13.731 -91.853 1.00 55.06 389 ALA A N 1
ATOM 2935 C CA . ALA A 1 389 ? 28.974 14.316 -90.956 1.00 55.06 389 ALA A CA 1
ATOM 2936 C C . ALA A 1 389 ? 28.470 13.312 -89.900 1.00 55.06 389 ALA A C 1
ATOM 2938 O O . ALA A 1 389 ? 28.256 13.684 -88.749 1.00 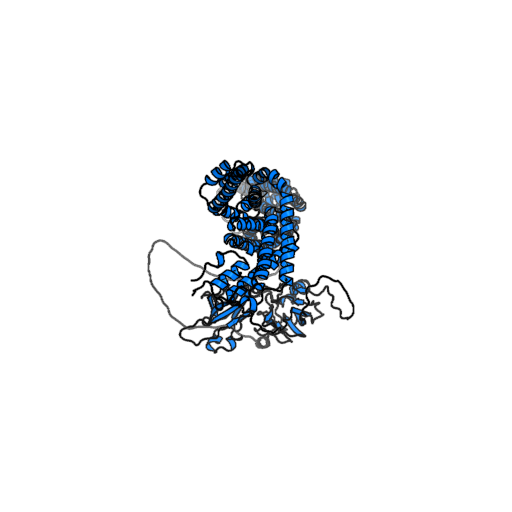55.06 389 ALA A O 1
ATOM 2939 N N . TRP A 1 390 ? 28.339 12.031 -90.259 1.00 51.28 390 TRP A N 1
ATOM 2940 C CA . TRP A 1 390 ? 27.869 10.985 -89.339 1.00 51.28 390 TRP A CA 1
ATOM 2941 C C . TRP A 1 390 ? 28.967 10.504 -88.375 1.00 51.28 390 TRP A C 1
ATOM 2943 O O . TRP A 1 390 ? 28.677 10.225 -87.213 1.00 51.28 390 TRP A O 1
ATOM 2953 N N . GLY A 1 391 ? 30.236 10.495 -88.805 1.00 53.44 391 GLY A N 1
ATOM 2954 C CA . GLY A 1 391 ? 31.378 10.235 -87.917 1.00 53.44 391 GLY A CA 1
ATOM 2955 C C . GLY A 1 391 ? 31.578 11.330 -86.860 1.00 53.44 391 GLY A C 1
ATOM 2956 O O . GLY A 1 391 ? 31.809 11.025 -85.691 1.00 53.44 391 GLY A O 1
ATOM 2957 N N . GLY A 1 392 ? 31.403 12.602 -87.244 1.00 57.59 392 GLY A N 1
ATOM 2958 C CA . GLY A 1 392 ? 31.402 13.730 -86.305 1.00 57.59 392 GLY A CA 1
ATOM 2959 C C . GLY A 1 392 ? 30.224 13.694 -85.325 1.00 57.59 392 GLY A C 1
ATOM 2960 O O . GLY A 1 392 ? 30.413 13.941 -84.136 1.00 57.59 392 GLY A O 1
ATOM 2961 N N . ALA A 1 393 ? 29.029 13.312 -85.791 1.00 61.81 393 ALA A N 1
ATOM 2962 C CA . ALA A 1 393 ? 27.844 13.168 -84.943 1.00 61.81 393 ALA A CA 1
ATOM 2963 C C . ALA A 1 393 ? 27.989 12.038 -83.907 1.00 61.81 393 ALA A C 1
ATOM 2965 O O . ALA A 1 393 ? 27.615 12.221 -82.752 1.00 61.81 393 ALA A O 1
ATOM 2966 N N . GLY A 1 394 ? 28.586 10.899 -84.276 1.00 64.88 394 GLY A N 1
ATOM 2967 C CA . GLY A 1 394 ? 28.844 9.797 -83.342 1.00 64.88 394 GLY A CA 1
ATOM 2968 C C . GLY A 1 394 ? 29.808 10.179 -82.212 1.00 64.88 394 GLY A C 1
ATOM 2969 O O . GLY A 1 394 ? 29.540 9.890 -81.048 1.00 64.88 394 GLY A O 1
ATOM 2970 N N . VAL A 1 395 ? 30.893 10.896 -82.530 1.00 72.50 395 VAL A N 1
ATOM 2971 C CA . VAL A 1 395 ? 31.832 11.416 -81.519 1.00 72.50 395 VAL A CA 1
ATOM 2972 C C . VAL A 1 395 ? 31.169 12.491 -80.659 1.00 72.50 395 VAL A C 1
ATOM 2974 O O . VAL A 1 395 ? 31.319 12.462 -79.442 1.00 72.50 395 VAL A O 1
ATOM 2977 N N . ALA A 1 396 ? 30.384 13.394 -81.253 1.00 71.44 396 ALA A N 1
ATOM 2978 C CA . ALA A 1 396 ? 29.645 14.410 -80.508 1.00 71.44 396 ALA A CA 1
ATOM 2979 C C . ALA A 1 396 ? 28.615 13.797 -79.547 1.00 71.44 396 ALA A C 1
ATOM 2981 O O . ALA A 1 396 ? 28.475 14.294 -78.438 1.00 71.44 396 ALA A O 1
ATOM 2982 N N . ILE A 1 397 ? 27.949 12.698 -79.915 1.00 75.62 397 ILE A N 1
ATOM 2983 C CA . ILE A 1 397 ? 27.014 11.976 -79.038 1.00 75.62 397 ILE A CA 1
ATOM 2984 C C . ILE A 1 397 ? 27.753 11.285 -77.891 1.00 75.62 397 ILE A C 1
ATOM 2986 O O . ILE A 1 397 ? 27.300 11.368 -76.757 1.00 75.62 397 ILE A O 1
ATOM 2990 N N . VAL A 1 398 ? 28.905 10.653 -78.138 1.00 74.75 398 VAL A N 1
ATOM 2991 C CA . VAL A 1 398 ? 29.717 10.035 -77.072 1.00 74.75 398 VAL A CA 1
ATOM 2992 C C . VAL A 1 398 ? 30.319 11.090 -76.144 1.00 74.75 398 VAL A C 1
ATOM 2994 O O . VAL A 1 398 ? 30.339 10.890 -74.935 1.00 74.75 398 VAL A O 1
ATOM 2997 N N . VAL A 1 399 ? 30.760 12.233 -76.676 1.00 74.75 399 VAL A N 1
ATOM 2998 C CA . VAL A 1 399 ? 31.221 13.373 -75.873 1.00 74.75 399 VAL A CA 1
ATOM 2999 C C . VAL A 1 399 ? 30.054 14.001 -75.117 1.00 74.75 399 VAL A C 1
ATOM 3001 O O . VAL A 1 399 ? 30.217 14.296 -73.946 1.00 74.75 399 VAL A O 1
ATOM 3004 N N . ALA A 1 400 ? 28.867 14.143 -75.708 1.00 68.62 400 ALA A N 1
ATOM 3005 C CA . ALA A 1 400 ? 27.679 14.655 -75.026 1.00 68.62 400 ALA A CA 1
ATOM 3006 C C . ALA A 1 400 ? 27.148 13.682 -73.961 1.00 68.62 400 ALA A C 1
ATOM 3008 O O . ALA A 1 400 ? 26.712 14.129 -72.909 1.00 68.62 400 ALA A O 1
ATOM 3009 N N . LEU A 1 401 ? 27.240 12.366 -74.179 1.00 66.06 401 LEU A N 1
ATOM 3010 C CA . LEU A 1 401 ? 26.972 11.333 -73.172 1.00 66.06 401 LEU A CA 1
ATOM 3011 C C . LEU A 1 401 ? 28.041 11.334 -72.080 1.00 66.06 401 LEU A C 1
ATOM 3013 O O . LEU A 1 401 ? 27.707 11.229 -70.909 1.00 66.06 401 LEU A O 1
ATOM 3017 N N . GLY A 1 402 ? 29.314 11.497 -72.439 1.00 61.75 402 GLY A N 1
ATOM 3018 C CA . GLY A 1 402 ? 30.424 11.610 -71.496 1.00 61.75 402 GLY A CA 1
ATOM 3019 C C . GLY A 1 402 ? 30.336 12.878 -70.648 1.00 61.75 402 GLY A C 1
ATOM 3020 O O . GLY A 1 402 ? 30.508 12.808 -69.440 1.00 61.75 402 GLY A O 1
ATOM 3021 N N . VAL A 1 403 ? 29.994 14.017 -71.255 1.00 62.44 403 VAL A N 1
ATOM 3022 C CA . VAL A 1 403 ? 29.736 15.305 -70.595 1.00 62.44 403 VAL A CA 1
ATOM 3023 C C . VAL A 1 403 ? 28.433 15.247 -69.802 1.00 62.44 403 VAL A C 1
ATOM 3025 O O . VAL A 1 403 ? 28.396 15.745 -68.688 1.00 62.44 403 VAL A O 1
ATOM 3028 N N . GLY A 1 404 ? 27.396 14.581 -70.308 1.00 58.88 404 GLY A N 1
ATOM 3029 C CA . GLY A 1 404 ? 26.139 14.344 -69.600 1.00 58.88 404 GLY A CA 1
ATOM 3030 C C . GLY A 1 404 ? 26.344 13.498 -68.347 1.00 58.88 404 GLY A C 1
ATOM 3031 O O . GLY A 1 404 ? 25.912 13.897 -67.275 1.00 58.88 404 GLY A O 1
ATOM 3032 N N . LEU A 1 405 ? 27.091 12.394 -68.441 1.00 59.56 405 LEU A N 1
ATOM 3033 C CA . LEU A 1 405 ? 27.489 11.561 -67.299 1.00 59.56 405 LEU A CA 1
ATOM 3034 C C . LEU A 1 405 ? 28.450 12.297 -66.352 1.00 59.56 405 LEU A C 1
ATOM 3036 O O . LEU A 1 405 ? 28.360 12.136 -65.137 1.00 59.56 405 LEU A O 1
ATOM 3040 N N . TYR A 1 406 ? 29.343 13.137 -66.885 1.00 58.59 406 TYR A N 1
ATOM 3041 C CA . TYR A 1 406 ? 30.233 13.980 -66.087 1.00 58.59 406 TYR A CA 1
ATOM 3042 C C . TYR A 1 406 ? 29.427 15.007 -65.283 1.00 58.59 406 TYR A C 1
ATOM 3044 O O . TYR A 1 406 ? 29.592 15.103 -64.071 1.00 58.59 406 TYR A O 1
ATOM 3052 N N . LEU A 1 407 ? 28.506 15.730 -65.913 1.00 58.12 407 LEU A N 1
ATOM 3053 C CA . LEU A 1 407 ? 27.635 16.701 -65.250 1.00 58.12 407 LEU A CA 1
ATOM 3054 C C . LEU A 1 407 ? 26.648 16.024 -64.285 1.00 58.12 407 LEU A C 1
ATOM 3056 O O . LEU A 1 407 ? 26.378 16.574 -63.227 1.00 58.12 407 LEU A O 1
ATOM 3060 N N . HIS A 1 408 ? 26.179 14.806 -64.575 1.00 59.03 408 HIS A N 1
ATOM 3061 C CA . HIS A 1 408 ? 25.275 14.068 -63.683 1.00 59.03 408 HIS A CA 1
ATOM 3062 C C . HIS A 1 408 ? 25.942 13.634 -62.364 1.00 59.03 408 HIS A C 1
ATOM 3064 O O . HIS A 1 408 ? 25.272 13.527 -61.346 1.00 59.03 408 HIS A O 1
ATOM 3070 N N . GLY A 1 409 ? 27.266 13.435 -62.353 1.00 63.97 409 GLY A N 1
ATOM 3071 C CA . GLY A 1 409 ? 28.039 13.130 -61.143 1.00 63.97 409 GLY A CA 1
ATOM 3072 C C . GLY A 1 409 ? 28.772 14.329 -60.531 1.00 63.97 409 GLY A C 1
ATOM 3073 O O . GLY A 1 409 ? 29.700 14.121 -59.749 1.00 63.97 409 GLY A O 1
ATOM 3074 N N . SER A 1 410 ? 28.487 15.577 -60.933 1.00 75.50 410 SER A N 1
ATOM 3075 C CA . SER A 1 410 ? 29.222 16.749 -60.422 1.00 75.50 410 SER A CA 1
ATOM 3076 C C . SER A 1 410 ? 28.932 17.030 -58.950 1.00 75.50 410 SER A C 1
ATOM 3078 O O . SER A 1 410 ? 29.877 17.260 -58.202 1.00 75.50 410 SER A O 1
ATOM 3080 N N . SER A 1 411 ? 27.671 16.922 -58.523 1.00 77.62 411 SER A N 1
ATOM 3081 C CA . SER A 1 411 ? 27.249 17.144 -57.133 1.00 77.62 411 SER A CA 1
ATOM 3082 C C . SER A 1 411 ? 27.841 16.107 -56.177 1.00 77.62 411 SER A C 1
ATOM 3084 O O . SER A 1 411 ? 28.375 16.470 -55.136 1.00 77.62 411 SER A O 1
ATOM 3086 N N . GLU A 1 412 ? 27.844 14.823 -56.554 1.00 84.25 412 GLU A N 1
ATOM 3087 C CA . GLU A 1 412 ? 28.480 13.754 -55.768 1.00 84.25 412 GLU A CA 1
ATOM 3088 C C . GLU A 1 412 ? 29.985 14.019 -55.571 1.00 84.25 412 GLU A C 1
ATOM 3090 O O . GLU A 1 412 ? 30.525 13.817 -54.483 1.00 84.25 412 GLU A O 1
ATOM 3095 N N . ARG A 1 413 ? 30.681 14.488 -56.615 1.00 85.50 413 ARG A N 1
ATOM 3096 C CA . ARG A 1 413 ? 32.119 14.803 -56.557 1.00 85.50 413 ARG A CA 1
ATOM 3097 C C . ARG A 1 413 ? 32.402 16.053 -55.735 1.00 85.50 413 ARG A C 1
ATOM 3099 O O . ARG A 1 413 ? 33.353 16.055 -54.961 1.00 85.50 413 ARG A O 1
ATOM 3106 N N . GLU A 1 414 ? 31.585 17.086 -55.892 1.00 86.38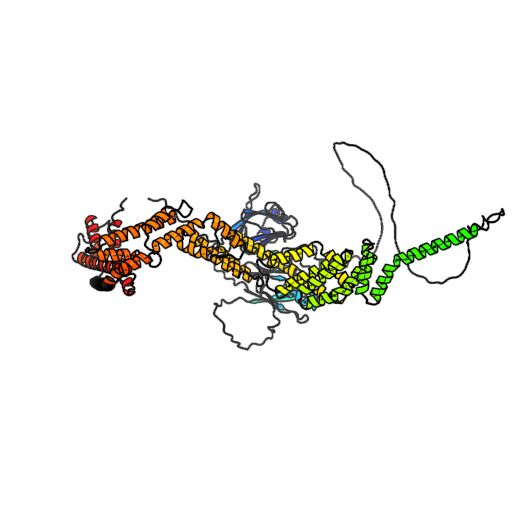 414 GLU A N 1
ATOM 3107 C CA . GLU A 1 414 ? 31.668 18.318 -55.110 1.00 86.38 414 GLU A CA 1
ATOM 3108 C C . GLU A 1 414 ? 31.482 18.033 -53.615 1.00 86.38 414 GLU A C 1
ATOM 3110 O O . GLU A 1 414 ? 32.324 18.425 -52.811 1.00 86.38 414 GLU A O 1
ATOM 3115 N N . LEU A 1 415 ? 30.475 17.234 -53.251 1.00 87.56 415 LEU A N 1
ATOM 3116 C CA . LEU A 1 415 ? 30.264 16.777 -51.876 1.00 87.56 415 LEU A CA 1
ATOM 3117 C C . LEU A 1 415 ? 31.433 15.958 -51.331 1.00 87.56 415 LEU A C 1
ATOM 3119 O O . LEU A 1 415 ? 31.875 16.205 -50.212 1.00 87.56 415 LEU A O 1
ATOM 3123 N N . LYS A 1 416 ? 31.970 15.012 -52.111 1.00 89.06 416 LYS A N 1
ATOM 3124 C CA . LYS A 1 416 ? 33.157 14.242 -51.703 1.00 89.06 416 LYS A CA 1
ATOM 3125 C C . LYS A 1 416 ? 34.377 15.136 -51.491 1.00 89.06 416 LYS A C 1
ATOM 3127 O O . LYS A 1 416 ? 35.131 14.901 -50.552 1.00 89.06 416 LYS A O 1
ATOM 3132 N N . ASN A 1 417 ? 34.558 16.158 -52.326 1.00 90.62 417 ASN A N 1
ATOM 3133 C CA . ASN A 1 417 ? 35.652 17.114 -52.177 1.00 90.62 417 ASN A CA 1
ATOM 3134 C C . ASN A 1 417 ? 35.488 17.964 -50.910 1.00 90.62 417 ASN A C 1
ATOM 3136 O O . ASN A 1 417 ? 36.453 18.099 -50.164 1.00 90.62 417 ASN A O 1
ATOM 3140 N N . LEU A 1 418 ? 34.283 18.477 -50.637 1.00 91.44 418 LEU A N 1
ATOM 3141 C CA . LEU A 1 418 ? 33.991 19.261 -49.428 1.00 91.44 418 LEU A CA 1
ATOM 3142 C C . LEU A 1 418 ? 34.133 18.424 -48.144 1.00 91.44 418 LEU A C 1
ATOM 3144 O O . LEU A 1 418 ? 34.692 18.888 -47.150 1.00 91.44 418 LEU A O 1
ATOM 3148 N N . LEU A 1 419 ? 33.689 17.161 -48.170 1.00 90.62 419 LEU A N 1
ATOM 3149 C CA . LEU A 1 419 ? 33.912 16.205 -47.080 1.00 90.62 419 LEU A CA 1
ATOM 3150 C C . LEU A 1 419 ? 35.407 15.938 -46.859 1.00 90.62 419 LEU A C 1
ATOM 3152 O O . LEU A 1 419 ? 35.860 15.912 -45.717 1.00 90.62 419 LEU A O 1
ATOM 3156 N N . ALA A 1 420 ? 36.180 15.762 -47.935 1.00 90.69 420 ALA A N 1
ATOM 3157 C CA . ALA A 1 420 ? 37.621 15.532 -47.858 1.00 90.69 420 ALA A CA 1
ATOM 3158 C C . ALA A 1 420 ? 38.402 16.770 -47.382 1.00 90.69 420 ALA A C 1
ATOM 3160 O O . ALA A 1 420 ? 39.438 16.619 -46.739 1.00 90.69 420 ALA A O 1
ATOM 3161 N N . SER A 1 421 ? 37.911 17.983 -47.662 1.00 90.94 421 SER A N 1
ATOM 3162 C CA . SER A 1 421 ? 38.509 19.233 -47.180 1.00 90.94 421 SER A CA 1
ATOM 3163 C C . SER A 1 421 ? 38.111 19.595 -45.745 1.00 90.94 421 SER A C 1
ATOM 3165 O O . SER A 1 421 ? 38.604 20.591 -45.222 1.00 90.94 421 SER A O 1
ATOM 3167 N N . GLY A 1 422 ? 37.226 18.818 -45.109 1.00 91.50 422 GLY A N 1
ATOM 3168 C CA . GLY A 1 422 ? 36.723 19.083 -43.759 1.00 91.50 422 GLY A CA 1
ATOM 3169 C C . GLY A 1 422 ? 35.691 20.214 -43.675 1.00 91.50 422 GLY A C 1
ATOM 3170 O O . GLY A 1 422 ? 35.327 20.626 -42.575 1.00 91.50 422 GLY A O 1
ATOM 3171 N N . ASP A 1 423 ? 35.199 20.715 -44.812 1.00 93.50 423 ASP A N 1
ATOM 3172 C CA . ASP A 1 423 ? 34.230 21.814 -44.866 1.00 93.50 423 ASP A CA 1
ATOM 3173 C C . ASP A 1 423 ? 32.792 21.278 -44.817 1.00 93.50 423 ASP A C 1
ATOM 3175 O O . ASP A 1 423 ? 32.019 21.307 -45.782 1.00 93.50 423 ASP A O 1
ATOM 3179 N N . TYR A 1 424 ? 32.446 20.712 -43.661 1.00 94.44 424 TYR A N 1
ATOM 3180 C CA . TYR A 1 424 ? 31.187 19.998 -43.471 1.00 94.44 424 TYR A CA 1
ATOM 3181 C C . TYR A 1 424 ? 29.960 20.920 -43.541 1.00 94.44 424 TYR A C 1
ATOM 3183 O O . TYR A 1 424 ? 28.907 20.504 -44.015 1.00 94.44 424 TYR A O 1
ATOM 3191 N N . THR A 1 425 ? 30.079 22.185 -43.127 1.00 91.56 425 THR A N 1
ATOM 3192 C CA . THR A 1 425 ? 28.968 23.155 -43.150 1.00 91.56 425 THR A CA 1
ATOM 3193 C C . THR A 1 425 ? 28.552 23.505 -44.579 1.00 91.56 425 THR A C 1
ATOM 3195 O O . THR A 1 425 ? 27.356 23.513 -44.899 1.00 91.56 425 THR A O 1
ATOM 3198 N N . ASN A 1 426 ? 29.529 23.742 -45.461 1.00 91.12 426 ASN A N 1
ATOM 3199 C CA . ASN A 1 426 ? 29.249 23.987 -46.872 1.00 91.12 426 ASN A CA 1
ATOM 3200 C C . ASN A 1 426 ? 28.775 22.705 -47.571 1.00 91.12 426 ASN A C 1
ATOM 3202 O O . ASN A 1 426 ? 27.853 22.772 -48.383 1.00 91.12 426 ASN A O 1
ATOM 3206 N N . ALA A 1 427 ? 29.301 21.532 -47.191 1.00 92.38 427 ALA A N 1
ATOM 3207 C CA . ALA A 1 427 ? 28.816 20.243 -47.689 1.00 92.38 427 ALA A CA 1
ATOM 3208 C C . ALA A 1 427 ? 27.328 20.002 -47.363 1.00 92.38 427 ALA A C 1
ATOM 3210 O O . ALA A 1 427 ? 26.571 19.609 -48.250 1.00 92.38 427 ALA A O 1
ATOM 3211 N N . VAL A 1 428 ? 26.886 20.285 -46.128 1.00 93.31 428 VAL A N 1
ATOM 3212 C CA . VAL A 1 428 ? 25.467 20.185 -45.723 1.00 93.31 428 VAL A CA 1
ATOM 3213 C C . VAL A 1 428 ? 24.587 21.121 -46.552 1.00 93.31 428 VAL A C 1
ATOM 3215 O O . VAL A 1 428 ? 23.541 20.705 -47.048 1.00 93.31 428 VAL A O 1
ATOM 3218 N N . SER A 1 429 ? 25.023 22.369 -46.743 1.00 90.50 429 SER A N 1
ATOM 3219 C CA . SER A 1 429 ? 24.271 23.364 -47.518 1.00 90.50 429 SER A CA 1
ATOM 3220 C C . SER A 1 429 ? 24.139 22.960 -48.994 1.00 90.50 429 SER A C 1
ATOM 3222 O O . SER A 1 429 ? 23.036 22.976 -49.542 1.00 90.50 429 SER A O 1
ATOM 3224 N N . ALA A 1 430 ? 25.238 22.527 -49.623 1.00 89.12 430 ALA A N 1
ATOM 3225 C CA . ALA A 1 430 ? 25.257 22.075 -51.016 1.00 89.12 430 ALA A CA 1
ATOM 3226 C C . ALA A 1 430 ? 24.395 20.817 -51.232 1.00 89.12 430 ALA A C 1
ATOM 3228 O O . ALA A 1 430 ? 23.613 20.750 -52.184 1.00 89.12 430 ALA A O 1
ATOM 3229 N N . ALA A 1 431 ? 24.474 19.844 -50.317 1.00 89.81 431 ALA A N 1
ATOM 3230 C CA . ALA A 1 431 ? 23.612 18.664 -50.336 1.00 89.81 431 ALA A CA 1
ATOM 3231 C C . ALA A 1 431 ? 22.129 19.006 -50.188 1.00 89.81 431 ALA A C 1
ATOM 3233 O O . ALA A 1 431 ? 21.309 18.447 -50.912 1.00 89.81 431 ALA A O 1
ATOM 3234 N N . GLY A 1 432 ? 21.775 19.909 -49.269 1.00 87.31 432 GLY A N 1
ATOM 3235 C CA . GLY A 1 432 ? 20.386 20.305 -49.039 1.00 87.31 432 GLY A CA 1
ATOM 3236 C C . GLY A 1 432 ? 19.740 20.909 -50.287 1.00 87.31 432 GLY A C 1
ATOM 3237 O O . GLY A 1 432 ? 18.621 20.537 -50.647 1.00 87.31 432 GLY A O 1
ATOM 3238 N N . VAL A 1 433 ? 20.472 21.778 -50.995 1.00 88.38 433 VAL A N 1
ATOM 3239 C CA . VAL A 1 433 ? 20.028 22.352 -52.276 1.00 88.38 433 VAL A CA 1
ATOM 3240 C C . VAL A 1 433 ? 19.830 21.254 -53.321 1.00 88.38 433 VAL A C 1
ATOM 3242 O O . VAL A 1 433 ? 18.784 21.204 -53.969 1.00 88.38 433 VAL A O 1
ATOM 3245 N N . TYR A 1 434 ? 20.779 20.327 -53.456 1.00 89.31 434 TYR A N 1
ATOM 3246 C CA . TYR A 1 434 ? 20.664 19.230 -54.417 1.00 89.31 434 TYR A CA 1
ATOM 3247 C C . TYR A 1 434 ? 19.476 18.300 -54.111 1.00 89.31 434 TYR A C 1
ATOM 3249 O O . TYR A 1 434 ? 18.635 18.062 -54.979 1.00 89.31 434 TYR A O 1
ATOM 3257 N N . LEU A 1 435 ? 19.348 17.831 -52.868 1.00 89.81 435 LEU A N 1
ATOM 3258 C CA . LEU A 1 435 ? 18.294 16.900 -52.448 1.00 89.81 435 LEU A CA 1
ATOM 3259 C C . LEU A 1 435 ? 16.892 17.521 -52.489 1.00 89.81 435 LEU A C 1
ATOM 3261 O O . LEU A 1 435 ? 15.924 16.792 -52.676 1.00 89.81 435 LEU A O 1
ATOM 3265 N N . SER A 1 436 ? 16.766 18.853 -52.415 1.00 89.00 436 SER A N 1
ATOM 3266 C CA . SER A 1 436 ? 15.477 19.534 -52.633 1.00 89.00 436 SER A CA 1
ATOM 3267 C C . SER A 1 436 ? 14.900 19.299 -54.037 1.00 89.00 436 SER A C 1
ATOM 3269 O O . SER A 1 436 ? 13.685 19.297 -54.217 1.00 89.00 436 SER A O 1
ATOM 3271 N N . SER A 1 437 ? 15.769 19.061 -55.024 1.00 88.81 437 SER A N 1
ATOM 3272 C CA . SER A 1 437 ? 15.385 18.760 -56.409 1.00 88.81 437 SER A CA 1
ATOM 3273 C C . SER A 1 437 ? 15.481 17.268 -56.752 1.00 88.81 437 SER A C 1
ATOM 3275 O O . SER A 1 437 ? 14.823 16.820 -57.688 1.00 88.81 437 SER A O 1
ATOM 3277 N N . HIS A 1 438 ? 16.252 16.490 -55.983 1.00 87.62 438 HIS A N 1
ATOM 3278 C CA . HIS A 1 438 ? 16.509 15.064 -56.218 1.00 87.62 438 HIS A CA 1
ATOM 3279 C C . HIS A 1 438 ? 16.393 14.229 -54.920 1.00 87.62 438 HIS A C 1
ATOM 3281 O O . HIS A 1 438 ? 17.375 13.626 -54.485 1.00 87.62 438 HIS A O 1
ATOM 3287 N N . PRO A 1 439 ? 15.206 14.143 -54.288 1.00 84.06 439 PRO A N 1
ATOM 3288 C CA . PRO A 1 439 ? 15.046 13.527 -52.962 1.00 84.06 439 PRO A CA 1
ATOM 3289 C C . PRO A 1 439 ? 15.251 12.002 -52.936 1.00 84.06 439 PRO A C 1
ATOM 3291 O O . PRO A 1 439 ? 15.459 11.426 -51.873 1.00 84.06 439 PRO A O 1
ATOM 3294 N N . ALA A 1 440 ? 15.196 11.333 -54.093 1.00 84.94 440 ALA A N 1
ATOM 3295 C CA . ALA A 1 440 ? 15.359 9.882 -54.209 1.00 84.94 440 ALA A CA 1
ATOM 3296 C C . ALA A 1 440 ? 16.818 9.429 -54.431 1.00 84.94 440 ALA A C 1
ATOM 3298 O O . ALA A 1 440 ? 17.070 8.227 -54.536 1.00 84.94 440 ALA A O 1
ATOM 3299 N N . ASP A 1 441 ? 17.784 10.353 -54.529 1.00 88.38 441 ASP A N 1
ATOM 3300 C CA . ASP A 1 441 ? 19.193 9.990 -54.711 1.00 88.38 441 ASP A CA 1
ATOM 3301 C C . ASP A 1 441 ? 19.807 9.486 -53.396 1.00 88.38 441 ASP A C 1
ATOM 3303 O O . ASP A 1 441 ? 20.228 10.253 -52.526 1.00 88.38 441 ASP A O 1
ATOM 3307 N N . THR A 1 442 ? 19.901 8.163 -53.269 1.00 88.06 442 THR A N 1
ATOM 3308 C CA . THR A 1 442 ? 20.417 7.495 -52.068 1.00 88.06 442 THR A CA 1
ATOM 3309 C C . THR A 1 442 ? 21.910 7.736 -51.832 1.00 88.06 442 THR A C 1
ATOM 3311 O O . THR A 1 442 ? 22.366 7.677 -50.691 1.00 88.06 442 THR A O 1
ATOM 3314 N N . LYS A 1 443 ? 22.701 7.992 -52.884 1.00 88.00 443 LYS A N 1
ATOM 3315 C CA . LYS A 1 443 ? 24.150 8.214 -52.744 1.00 88.00 443 LYS A CA 1
ATOM 3316 C C . LYS A 1 443 ? 24.418 9.595 -52.176 1.00 88.00 443 LYS A C 1
ATOM 3318 O O . LYS A 1 443 ? 25.179 9.723 -51.216 1.00 88.00 443 LYS A O 1
ATOM 3323 N N . VAL A 1 444 ? 23.770 10.613 -52.741 1.00 88.75 444 VAL A N 1
ATOM 3324 C CA . VAL A 1 444 ? 23.894 11.984 -52.239 1.00 88.75 444 VAL A CA 1
ATOM 3325 C C . VAL A 1 444 ? 23.243 12.111 -50.864 1.00 88.75 444 VAL A C 1
ATOM 3327 O O . VAL A 1 444 ? 23.827 12.744 -49.992 1.00 88.75 444 VAL A O 1
ATOM 3330 N N . SER A 1 445 ? 22.119 11.429 -50.622 1.00 90.69 445 SER A N 1
ATOM 3331 C CA . SER A 1 445 ? 21.501 11.323 -49.294 1.00 90.69 445 SER A CA 1
ATOM 3332 C C . SER A 1 445 ? 22.476 10.769 -48.245 1.00 90.69 445 SER A C 1
ATOM 3334 O O . SER A 1 445 ? 22.652 11.397 -47.204 1.00 90.69 445 SER A O 1
ATOM 3336 N N . SER A 1 446 ? 23.207 9.685 -48.538 1.00 92.62 446 SER A N 1
ATOM 3337 C CA . SER A 1 446 ? 24.203 9.136 -47.604 1.00 92.62 446 SER A CA 1
ATOM 3338 C C . SER A 1 446 ? 25.375 10.087 -47.335 1.00 92.62 446 SER A C 1
ATOM 3340 O O . SER A 1 446 ? 25.796 10.213 -46.186 1.00 92.62 446 SER A O 1
ATOM 3342 N N . LEU A 1 447 ? 25.907 10.754 -48.368 1.00 93.25 447 LEU A N 1
ATOM 3343 C CA . LEU A 1 447 ? 26.993 11.737 -48.216 1.00 93.25 447 LEU A CA 1
ATOM 3344 C C . LEU A 1 447 ? 26.528 12.976 -47.439 1.00 93.25 447 LEU A C 1
ATOM 3346 O O . LEU A 1 447 ? 27.272 13.522 -46.628 1.00 93.25 447 LEU A O 1
ATOM 3350 N N . ALA A 1 448 ? 25.282 13.398 -47.652 1.00 93.00 448 ALA A N 1
ATOM 3351 C CA . ALA A 1 448 ? 24.650 14.486 -46.919 1.00 93.00 448 ALA A CA 1
ATOM 3352 C C . ALA A 1 448 ? 24.444 14.134 -45.439 1.00 93.00 448 ALA A C 1
ATOM 3354 O O . ALA A 1 448 ? 24.686 14.973 -44.572 1.00 93.00 448 ALA A O 1
ATOM 3355 N N . SER A 1 449 ? 24.048 12.891 -45.142 1.00 95.62 449 SER A N 1
ATOM 3356 C CA . SER A 1 449 ? 23.957 12.375 -43.773 1.00 95.62 449 SER A CA 1
ATOM 3357 C C . SER A 1 449 ? 25.323 12.388 -43.083 1.00 95.62 449 SER A C 1
ATOM 3359 O O . SER A 1 449 ? 25.432 12.871 -41.959 1.00 95.62 449 SER A O 1
ATOM 3361 N N . GLU A 1 450 ? 26.381 11.928 -43.763 1.00 96.69 450 GLU A N 1
ATOM 3362 C CA . GLU A 1 450 ? 27.756 11.974 -43.243 1.00 96.69 450 GLU A CA 1
ATOM 3363 C C . GLU A 1 450 ? 28.209 13.414 -42.957 1.00 96.69 450 GLU A C 1
ATOM 3365 O O . GLU A 1 450 ? 28.713 13.701 -41.869 1.00 96.69 450 GLU A O 1
ATOM 3370 N N . ALA A 1 451 ? 27.982 14.334 -43.902 1.00 96.00 451 ALA A N 1
ATOM 3371 C CA . ALA A 1 451 ? 28.313 15.747 -43.742 1.00 96.00 451 ALA A CA 1
ATOM 3372 C C . ALA A 1 451 ? 27.582 16.373 -42.546 1.00 96.00 451 ALA A C 1
ATOM 3374 O O . ALA A 1 451 ? 28.200 17.081 -41.750 1.00 96.00 451 ALA A O 1
ATOM 3375 N N . LEU A 1 452 ? 26.286 16.080 -42.380 1.00 97.06 452 LEU A N 1
ATOM 3376 C CA . LEU A 1 452 ? 25.487 16.593 -41.266 1.00 97.06 452 LEU A CA 1
ATOM 3377 C C . LEU A 1 452 ? 26.004 16.086 -39.919 1.00 97.06 452 LEU A C 1
ATOM 3379 O O . LEU A 1 452 ? 26.177 16.889 -38.998 1.00 97.06 452 LEU A O 1
ATOM 3383 N N . MET A 1 453 ? 26.281 14.782 -39.809 1.00 97.69 453 MET A N 1
ATOM 3384 C CA . MET A 1 453 ? 26.815 14.199 -38.576 1.00 97.69 453 MET A CA 1
ATOM 3385 C C . MET A 1 453 ? 28.169 14.822 -38.231 1.00 97.69 453 MET A C 1
ATOM 3387 O O . MET A 1 453 ? 28.344 15.313 -37.119 1.00 97.69 453 MET A O 1
ATOM 3391 N N . LYS A 1 454 ? 29.096 14.921 -39.191 1.00 96.75 454 LYS A N 1
ATOM 3392 C CA . LYS A 1 454 ? 30.411 15.542 -38.963 1.00 96.75 454 LYS A CA 1
ATOM 3393 C C . LYS A 1 454 ? 30.328 17.028 -38.596 1.00 96.75 454 LYS A C 1
ATOM 3395 O O . LYS A 1 454 ? 31.128 17.492 -37.789 1.00 96.75 454 LYS A O 1
ATOM 3400 N N . ALA A 1 455 ? 29.360 17.767 -39.144 1.00 96.25 455 ALA A N 1
ATOM 3401 C CA . ALA A 1 455 ? 29.189 19.194 -38.869 1.00 96.25 455 ALA A CA 1
ATOM 3402 C C . ALA A 1 455 ? 28.570 19.491 -37.493 1.00 96.25 455 ALA A C 1
ATOM 3404 O O . ALA A 1 455 ? 28.946 20.472 -36.852 1.00 96.25 455 ALA A O 1
ATOM 3405 N N . LYS A 1 456 ? 27.571 18.708 -37.064 1.00 97.12 456 LYS A N 1
ATOM 3406 C CA . LYS A 1 456 ? 26.699 19.076 -35.931 1.00 97.12 456 LYS A CA 1
ATOM 3407 C C . LYS A 1 456 ? 26.830 18.168 -34.712 1.00 97.12 456 LYS A C 1
ATOM 3409 O O . LYS A 1 456 ? 26.667 18.658 -33.594 1.00 97.12 456 LYS A O 1
ATOM 3414 N N . LEU A 1 457 ? 27.171 16.891 -34.896 1.00 97.12 457 LEU A N 1
ATOM 3415 C CA . LEU A 1 457 ? 27.249 15.933 -33.791 1.00 97.12 457 LEU A CA 1
ATOM 3416 C C . LEU A 1 457 ? 28.272 16.320 -32.708 1.00 97.12 457 LEU A C 1
ATOM 3418 O O . LEU A 1 457 ? 27.922 16.192 -31.539 1.00 97.12 457 LEU A O 1
ATOM 3422 N N . PRO A 1 458 ? 29.476 16.855 -33.012 1.00 97.00 458 PRO A N 1
ATOM 3423 C CA . PRO A 1 458 ? 30.425 17.241 -31.961 1.00 97.00 458 PRO A CA 1
ATOM 3424 C C . PRO A 1 458 ? 29.870 18.288 -30.983 1.00 97.00 458 PRO A C 1
ATOM 3426 O O . PRO A 1 458 ? 30.095 18.199 -29.778 1.00 97.00 458 PRO A O 1
ATOM 3429 N N . GLY A 1 459 ? 29.103 19.262 -31.488 1.00 96.75 459 GLY A N 1
ATOM 3430 C CA . GLY A 1 459 ? 28.453 20.268 -30.645 1.00 96.75 459 GLY A CA 1
ATOM 3431 C C . GLY A 1 459 ? 27.367 19.663 -29.757 1.00 96.75 459 GLY A C 1
ATOM 3432 O O . GLY A 1 459 ? 27.254 20.032 -28.589 1.00 96.75 459 GLY A O 1
ATOM 3433 N N . TRP A 1 460 ? 26.610 18.705 -30.300 1.00 98.06 460 TRP A N 1
ATOM 3434 C CA . TRP A 1 460 ? 25.593 17.968 -29.554 1.00 98.06 460 TRP A CA 1
ATOM 3435 C C . TRP A 1 460 ? 26.211 17.077 -28.467 1.00 98.06 460 TRP A C 1
ATOM 3437 O O . TRP A 1 460 ? 25.742 17.108 -27.334 1.00 98.06 460 TRP A O 1
ATOM 3447 N N . LEU A 1 461 ? 27.313 16.376 -28.763 1.00 97.69 461 LEU A N 1
ATOM 3448 C CA . LEU A 1 461 ? 28.039 15.553 -27.787 1.00 97.69 461 LEU A CA 1
ATOM 3449 C C . LEU A 1 461 ? 28.558 16.383 -26.611 1.00 97.69 461 LEU A C 1
ATOM 3451 O O . LEU A 1 461 ? 28.361 16.002 -25.465 1.00 97.69 461 LEU A O 1
ATOM 3455 N N . ASN A 1 462 ? 29.142 17.553 -26.879 1.00 96.88 462 ASN A N 1
ATOM 3456 C CA . ASN A 1 462 ? 29.603 18.451 -25.818 1.00 96.88 462 ASN A CA 1
ATOM 3457 C C . ASN A 1 462 ? 28.441 19.009 -24.966 1.00 96.88 462 ASN A C 1
ATOM 3459 O O . ASN A 1 462 ? 28.623 19.253 -23.776 1.00 96.88 462 ASN A O 1
ATOM 3463 N N . ALA A 1 463 ? 27.252 19.218 -25.546 1.00 97.31 463 ALA A N 1
ATOM 3464 C CA . ALA A 1 463 ? 26.067 19.588 -24.767 1.00 97.31 463 ALA A CA 1
ATOM 3465 C C . ALA A 1 463 ? 25.585 18.420 -23.888 1.00 97.31 463 ALA A C 1
ATOM 3467 O O . ALA A 1 463 ? 25.238 18.632 -22.727 1.00 97.31 463 ALA A O 1
ATOM 3468 N N . LEU A 1 464 ? 25.611 17.193 -24.418 1.00 95.38 464 LEU A N 1
ATOM 3469 C CA . LEU A 1 464 ? 25.238 15.977 -23.695 1.00 95.38 464 LEU A CA 1
ATOM 3470 C C . LEU A 1 464 ? 26.182 15.701 -22.513 1.00 95.38 464 LEU A C 1
ATOM 3472 O O . LEU A 1 464 ? 25.716 15.509 -21.395 1.00 95.38 464 LEU A O 1
ATOM 3476 N N . GLU A 1 465 ? 27.496 15.775 -22.737 1.00 93.69 465 GLU A N 1
ATOM 3477 C CA . GLU A 1 465 ? 28.539 15.583 -21.716 1.00 93.69 465 GLU A CA 1
ATOM 3478 C C . GLU A 1 465 ? 28.398 16.575 -20.549 1.00 93.69 465 GLU A C 1
ATOM 3480 O O . GLU A 1 465 ? 28.604 16.228 -19.388 1.00 93.69 465 GLU A O 1
ATOM 3485 N N . LYS A 1 466 ? 27.983 17.813 -20.841 1.00 95.19 466 LYS A N 1
ATOM 3486 C CA . LYS A 1 466 ? 27.748 18.862 -19.836 1.00 95.19 466 LYS A CA 1
ATOM 3487 C C . LYS A 1 466 ? 26.359 18.806 -19.197 1.00 95.19 466 LYS A C 1
ATOM 3489 O O . LYS A 1 466 ? 26.004 19.734 -18.471 1.00 95.19 466 LYS A O 1
ATOM 3494 N N . ALA A 1 467 ? 25.564 17.775 -19.492 1.00 94.62 467 ALA A N 1
ATOM 3495 C CA . ALA A 1 467 ? 24.164 17.653 -19.083 1.00 94.62 467 ALA A CA 1
ATOM 3496 C C . ALA A 1 467 ? 23.297 18.875 -19.478 1.00 94.62 467 ALA A C 1
ATOM 3498 O O . ALA A 1 467 ? 22.302 19.198 -18.828 1.00 94.62 467 ALA A O 1
ATOM 3499 N N . GLN A 1 468 ? 23.656 19.571 -20.563 1.00 97.12 468 GLN A N 1
ATOM 3500 C CA . GLN A 1 468 ? 22.939 20.732 -21.103 1.00 97.12 468 GLN A CA 1
ATOM 3501 C C . GLN A 1 468 ? 21.844 20.269 -22.070 1.00 97.12 468 GLN A C 1
ATOM 3503 O O . GLN A 1 468 ? 21.884 20.526 -23.276 1.00 97.12 468 GLN A O 1
ATOM 3508 N N . PHE A 1 469 ? 20.856 19.552 -21.539 1.00 96.56 469 PHE A N 1
ATOM 3509 C CA . PHE A 1 469 ? 19.871 18.847 -22.357 1.00 96.56 469 PHE A CA 1
ATOM 3510 C C . PHE A 1 469 ? 18.967 19.766 -23.197 1.00 96.56 469 PHE A C 1
ATOM 3512 O O . PHE A 1 469 ? 18.604 19.386 -24.309 1.00 96.56 469 PHE A O 1
ATOM 3519 N N . ASP A 1 470 ? 18.659 20.979 -22.731 1.00 97.19 470 ASP A N 1
ATOM 3520 C CA . ASP A 1 470 ? 17.887 21.966 -23.509 1.00 97.19 470 ASP A CA 1
ATOM 3521 C C . ASP A 1 470 ? 18.675 22.476 -24.732 1.00 97.19 470 ASP A C 1
ATOM 3523 O O . ASP A 1 470 ? 18.134 22.705 -25.821 1.00 97.19 470 ASP A O 1
ATOM 3527 N N . GLN A 1 471 ? 19.994 22.625 -24.575 1.00 96.94 471 GLN A N 1
ATOM 3528 C CA . GLN A 1 471 ? 20.889 22.986 -25.672 1.00 96.94 471 GLN A CA 1
ATOM 3529 C C . GLN A 1 471 ? 21.038 21.824 -26.661 1.00 96.94 471 GLN A C 1
ATOM 3531 O O . GLN A 1 471 ? 21.038 22.050 -27.874 1.00 96.94 471 GLN A O 1
ATOM 3536 N N . ALA A 1 472 ? 21.116 20.588 -26.161 1.00 97.12 472 ALA A N 1
ATOM 3537 C CA . ALA A 1 472 ? 21.120 19.388 -26.991 1.00 97.12 472 ALA A CA 1
ATOM 3538 C C . ALA A 1 472 ? 19.836 19.286 -27.842 1.00 97.12 472 ALA A C 1
ATOM 3540 O O . ALA A 1 472 ? 19.929 19.055 -29.047 1.00 97.12 472 ALA A O 1
ATOM 3541 N N . ASP A 1 473 ? 18.658 19.563 -27.269 1.00 97.62 473 ASP A N 1
ATOM 3542 C CA . ASP A 1 473 ? 17.385 19.599 -28.011 1.00 97.62 473 ASP A CA 1
ATOM 3543 C C . ASP A 1 473 ? 17.355 20.698 -29.077 1.00 97.62 473 ASP A C 1
ATOM 3545 O O . ASP A 1 473 ? 16.856 20.482 -30.185 1.00 97.62 473 ASP A O 1
ATOM 3549 N N . THR A 1 474 ? 17.922 21.869 -28.775 1.00 97.75 474 THR A N 1
ATOM 3550 C CA . THR A 1 474 ? 18.044 22.965 -29.748 1.00 97.75 474 THR A CA 1
ATOM 3551 C C . THR A 1 474 ? 18.900 22.538 -30.945 1.00 97.75 474 THR A C 1
ATOM 3553 O O . THR A 1 474 ? 18.498 22.722 -32.093 1.00 97.75 474 THR A O 1
ATOM 3556 N N . LEU A 1 475 ? 20.037 21.881 -30.696 1.00 97.56 475 LEU A N 1
ATOM 3557 C CA . LEU A 1 475 ? 20.904 21.355 -31.754 1.00 97.56 475 LEU A CA 1
ATOM 3558 C C . LEU A 1 475 ? 20.227 20.241 -32.566 1.00 97.56 475 LEU A C 1
ATOM 3560 O O . LEU A 1 475 ? 20.346 20.225 -33.791 1.00 97.56 475 LEU A O 1
ATOM 3564 N N . LEU A 1 476 ? 19.468 19.347 -31.923 1.00 97.75 476 LEU A N 1
ATOM 3565 C CA . LEU A 1 476 ? 18.685 18.325 -32.627 1.00 97.75 476 LEU A CA 1
ATOM 3566 C C . LEU A 1 476 ? 17.586 18.947 -33.488 1.00 97.75 476 LEU A C 1
ATOM 3568 O O . LEU A 1 476 ? 17.344 18.484 -34.602 1.00 97.75 476 LEU A O 1
ATOM 3572 N N . LYS A 1 477 ? 16.933 20.013 -33.017 1.00 97.50 477 LYS A N 1
ATOM 3573 C CA . LYS A 1 477 ? 15.943 20.763 -33.799 1.00 97.50 477 LYS A CA 1
ATOM 3574 C C . LYS A 1 477 ? 16.568 21.380 -35.052 1.00 97.50 477 LYS A C 1
ATOM 3576 O O . LYS A 1 477 ? 15.991 21.252 -36.132 1.00 97.50 477 LYS A O 1
ATOM 3581 N N . ASP A 1 478 ? 17.761 21.956 -34.934 1.00 96.75 478 ASP A N 1
ATOM 3582 C CA . ASP A 1 478 ? 18.513 22.469 -36.083 1.00 96.75 478 ASP A CA 1
ATOM 3583 C C . ASP A 1 478 ? 18.896 21.343 -37.058 1.00 96.75 478 ASP A C 1
ATOM 3585 O O . ASP A 1 478 ? 18.717 21.476 -38.269 1.00 96.75 478 ASP A O 1
ATOM 3589 N N . MET A 1 479 ? 19.370 20.197 -36.554 1.00 97.06 479 MET A N 1
ATOM 3590 C CA . MET A 1 479 ? 19.691 19.027 -37.384 1.00 97.06 479 MET A CA 1
ATOM 3591 C C . MET A 1 479 ? 18.455 18.463 -38.102 1.00 97.06 479 MET A C 1
ATOM 3593 O O . MET A 1 479 ? 18.553 18.067 -39.265 1.00 97.06 479 MET A O 1
ATOM 3597 N N . ARG A 1 480 ? 17.279 18.467 -37.458 1.00 96.62 480 ARG A N 1
ATOM 3598 C CA . ARG A 1 480 ? 15.998 18.103 -38.091 1.00 96.62 480 ARG A CA 1
ATOM 3599 C C . ARG A 1 480 ? 15.632 19.060 -39.221 1.00 96.62 480 ARG A C 1
ATOM 3601 O O . ARG A 1 480 ? 15.244 18.608 -40.292 1.00 96.62 480 ARG A O 1
ATOM 3608 N N . ALA A 1 481 ? 15.800 20.367 -39.019 1.00 95.31 481 ALA A N 1
ATOM 3609 C CA . ALA A 1 481 ? 15.547 21.354 -40.069 1.00 95.31 481 ALA A CA 1
ATOM 3610 C C . ALA A 1 481 ? 16.477 21.148 -41.280 1.00 95.31 481 ALA A C 1
ATOM 3612 O O . ALA A 1 481 ? 16.026 21.175 -42.424 1.00 95.31 481 ALA A O 1
ATOM 3613 N N . LEU A 1 482 ? 17.759 20.859 -41.032 1.00 93.56 482 LEU A N 1
ATOM 3614 C CA . LEU A 1 482 ? 18.754 20.583 -42.077 1.00 93.56 482 LEU A CA 1
ATOM 3615 C C . LEU A 1 482 ? 18.551 19.229 -42.784 1.00 93.56 482 LEU A C 1
ATOM 3617 O O . LEU A 1 482 ? 19.057 19.040 -43.889 1.00 93.56 482 LEU A O 1
ATOM 3621 N N . SER A 1 483 ? 17.809 18.297 -42.181 1.00 93.31 483 SER A N 1
ATOM 3622 C CA . SER A 1 483 ? 17.505 16.972 -42.744 1.00 93.31 483 SER A CA 1
ATOM 3623 C C . SER A 1 483 ? 16.103 16.857 -43.351 1.00 93.31 483 SER A C 1
ATOM 3625 O O . SER A 1 483 ? 15.726 15.775 -43.790 1.00 93.31 483 SER A O 1
ATOM 3627 N N . ALA A 1 484 ? 15.347 17.957 -43.468 1.00 90.00 484 ALA A N 1
ATOM 3628 C CA . ALA A 1 484 ? 13.965 17.945 -43.964 1.00 90.00 484 ALA A CA 1
ATOM 3629 C C . ALA A 1 484 ? 13.790 17.257 -45.336 1.00 90.00 484 ALA A C 1
ATOM 3631 O O . ALA A 1 484 ? 12.792 16.577 -45.560 1.00 90.00 484 ALA A O 1
ATOM 3632 N N . ASN A 1 485 ? 14.781 17.384 -46.228 1.00 89.62 485 ASN A N 1
ATOM 3633 C CA . ASN A 1 485 ? 14.784 16.765 -47.563 1.00 89.62 485 ASN A CA 1
ATOM 3634 C C . ASN A 1 485 ? 15.657 15.497 -47.643 1.00 89.62 485 ASN A C 1
ATOM 3636 O O . ASN A 1 485 ? 15.995 15.045 -48.735 1.00 89.62 485 ASN A O 1
ATOM 3640 N N . ASN A 1 486 ? 16.071 14.941 -46.503 1.00 92.38 486 ASN A N 1
ATOM 3641 C CA . ASN A 1 486 ? 16.931 13.766 -46.423 1.00 92.38 486 ASN A CA 1
ATOM 3642 C C . ASN A 1 486 ? 16.412 12.799 -45.349 1.00 92.38 486 ASN A C 1
ATOM 3644 O O . ASN A 1 486 ? 16.783 12.895 -44.179 1.00 92.38 486 ASN A O 1
ATOM 3648 N N . ALA A 1 487 ? 15.576 11.842 -45.765 1.00 90.56 487 ALA A N 1
ATOM 3649 C CA . ALA A 1 487 ? 14.957 10.874 -44.857 1.00 90.56 487 ALA A CA 1
ATOM 3650 C C . ALA A 1 487 ? 15.991 10.030 -44.089 1.00 90.56 487 ALA A C 1
ATOM 3652 O O . ALA A 1 487 ? 15.783 9.699 -42.924 1.00 90.56 487 ALA A O 1
ATOM 3653 N N . ASP A 1 488 ? 17.127 9.736 -44.725 1.00 91.69 488 ASP A N 1
ATOM 3654 C CA . ASP A 1 488 ? 18.242 9.012 -44.119 1.00 91.69 488 ASP A CA 1
ATOM 3655 C C . ASP A 1 488 ? 18.838 9.790 -42.936 1.00 91.69 488 ASP A C 1
ATOM 3657 O O . ASP A 1 488 ? 18.921 9.278 -41.822 1.00 91.69 488 ASP A O 1
ATOM 3661 N N . ALA A 1 489 ? 19.169 11.068 -43.147 1.00 93.69 489 ALA A N 1
ATOM 3662 C CA . ALA A 1 489 ? 19.671 11.939 -42.088 1.00 93.69 489 ALA A CA 1
ATOM 3663 C C . ALA A 1 489 ? 18.626 12.162 -40.985 1.00 93.69 489 ALA A C 1
ATOM 3665 O O . ALA A 1 489 ? 18.979 12.156 -39.808 1.00 93.69 489 ALA A O 1
ATOM 3666 N N . ALA A 1 490 ? 17.350 12.320 -41.348 1.00 94.31 490 ALA A N 1
ATOM 3667 C CA . ALA A 1 490 ? 16.266 12.491 -40.385 1.00 94.31 490 ALA A CA 1
ATOM 3668 C C . ALA A 1 490 ? 16.129 11.271 -39.458 1.00 94.31 490 ALA A C 1
ATOM 3670 O O . ALA A 1 490 ? 15.942 11.441 -38.252 1.00 94.31 490 ALA A O 1
ATOM 3671 N N . SER A 1 491 ? 16.298 10.055 -39.995 1.00 93.94 491 SER A N 1
ATOM 3672 C CA . SER A 1 491 ? 16.329 8.823 -39.200 1.00 93.94 491 SER A CA 1
ATOM 3673 C C . SER A 1 491 ? 17.479 8.834 -38.192 1.00 93.94 491 SER A C 1
ATOM 3675 O O . SER A 1 491 ? 17.248 8.588 -37.013 1.00 93.94 491 SER A O 1
ATOM 3677 N N . LEU A 1 492 ? 18.700 9.188 -38.617 1.00 97.00 492 LEU A N 1
ATOM 3678 C CA . LEU A 1 492 ? 19.865 9.260 -37.721 1.00 97.00 492 LEU A CA 1
ATOM 3679 C C . LEU A 1 492 ? 19.677 10.303 -36.605 1.00 97.00 492 LEU A C 1
ATOM 3681 O O . LEU A 1 492 ? 20.029 10.057 -35.455 1.00 97.00 492 LEU A O 1
ATOM 3685 N N . VAL A 1 493 ? 19.085 11.459 -36.921 1.00 97.56 493 VAL A N 1
ATOM 3686 C CA . VAL A 1 493 ? 18.753 12.489 -35.919 1.00 97.56 493 VAL A CA 1
ATOM 3687 C C . VAL A 1 493 ? 17.688 11.991 -34.935 1.00 97.56 493 VAL A C 1
ATOM 3689 O O . VAL A 1 493 ? 17.722 12.346 -33.756 1.00 97.56 493 VAL A O 1
ATOM 3692 N N . GLY A 1 494 ? 16.758 11.150 -35.392 1.00 95.50 494 GLY A N 1
ATOM 3693 C CA . GLY A 1 494 ? 15.792 10.462 -34.536 1.00 95.50 494 GLY A CA 1
ATOM 3694 C C . GLY A 1 494 ? 16.459 9.584 -33.475 1.00 95.50 494 GLY A C 1
ATOM 3695 O O . GLY A 1 494 ? 16.053 9.641 -32.311 1.00 95.50 494 GLY A O 1
ATOM 3696 N N . GLU A 1 495 ? 17.506 8.845 -33.851 1.00 96.06 495 GLU A N 1
ATOM 3697 C CA . GLU A 1 495 ? 18.291 8.020 -32.920 1.00 96.06 495 GLU A CA 1
ATOM 3698 C C . GLU A 1 495 ? 19.070 8.864 -31.911 1.00 96.06 495 GLU A C 1
ATOM 3700 O O . GLU A 1 495 ? 19.081 8.557 -30.723 1.00 96.06 495 GLU A O 1
ATOM 3705 N N . LEU A 1 496 ? 19.656 9.984 -32.346 1.00 97.44 496 LEU A N 1
ATOM 3706 C CA . LEU A 1 496 ? 20.325 10.912 -31.429 1.00 97.44 496 LEU A CA 1
ATOM 3707 C C . LEU A 1 496 ? 19.353 11.508 -30.404 1.00 97.44 496 LEU A C 1
ATOM 3709 O O . LEU A 1 496 ? 19.717 11.659 -29.242 1.00 97.44 496 LEU A O 1
ATOM 3713 N N . GLN A 1 497 ? 18.108 11.803 -30.796 1.00 96.69 497 GLN A N 1
ATOM 3714 C CA . GLN A 1 497 ? 17.088 12.211 -29.825 1.00 96.69 497 GLN A CA 1
ATOM 3715 C C . GLN A 1 497 ? 16.812 11.107 -28.814 1.00 96.69 497 GLN A C 1
ATOM 3717 O O . GLN A 1 497 ? 16.743 11.402 -27.631 1.00 96.69 497 GLN A O 1
ATOM 3722 N N . TRP A 1 498 ? 16.673 9.855 -29.258 1.00 96.25 498 TRP A N 1
ATOM 3723 C CA . TRP A 1 498 ? 16.447 8.743 -28.336 1.00 96.25 498 TRP A CA 1
ATOM 3724 C C . TRP A 1 498 ? 17.592 8.604 -27.323 1.00 96.25 498 TRP A C 1
ATOM 3726 O O . TRP A 1 498 ? 17.329 8.518 -26.127 1.00 96.25 498 TRP A O 1
ATOM 3736 N N . VAL A 1 499 ? 18.851 8.690 -27.776 1.00 97.19 499 VAL A N 1
ATOM 3737 C CA . VAL A 1 499 ? 20.021 8.704 -26.880 1.00 97.19 499 VAL A CA 1
ATOM 3738 C C . VAL A 1 499 ? 19.952 9.892 -25.914 1.00 97.19 499 VAL A C 1
ATOM 3740 O O . VAL A 1 499 ? 20.160 9.725 -24.718 1.00 97.19 499 VAL A O 1
ATOM 3743 N N . GLY A 1 500 ? 19.614 11.088 -26.402 1.00 96.69 500 GLY A N 1
ATOM 3744 C CA . GLY A 1 500 ? 19.462 12.277 -25.560 1.00 96.69 500 GLY A CA 1
ATOM 3745 C C . GLY A 1 500 ? 18.365 12.142 -24.499 1.00 96.69 500 GLY A C 1
ATOM 3746 O O . GLY A 1 500 ? 18.573 12.548 -23.356 1.00 96.69 500 GLY A O 1
ATOM 3747 N N . ASP A 1 501 ? 17.223 11.549 -24.854 1.00 96.94 501 ASP A N 1
ATOM 3748 C CA . ASP A 1 501 ? 16.100 11.301 -23.944 1.00 96.94 501 ASP A CA 1
ATOM 3749 C C . ASP A 1 501 ? 16.482 10.275 -22.863 1.00 96.94 501 ASP A C 1
ATOM 3751 O O . ASP A 1 501 ? 16.187 10.483 -21.682 1.00 96.94 501 ASP A O 1
ATOM 3755 N N . LEU A 1 502 ? 17.185 9.204 -23.253 1.00 96.88 502 LEU A N 1
ATOM 3756 C CA . LEU A 1 502 ? 17.714 8.186 -22.344 1.00 96.88 502 LEU A CA 1
ATOM 3757 C C . LEU A 1 502 ? 18.699 8.793 -21.337 1.00 96.88 502 LEU A C 1
ATOM 3759 O O . LEU A 1 502 ? 18.515 8.649 -20.128 1.00 96.88 502 LEU A O 1
ATOM 3763 N N . GLU A 1 503 ? 19.713 9.513 -21.816 1.00 96.81 503 GLU A N 1
ATOM 3764 C CA . GLU A 1 503 ? 20.726 10.122 -20.950 1.00 96.81 503 GLU A CA 1
ATOM 3765 C C . GLU A 1 503 ? 20.130 11.204 -20.042 1.00 96.81 503 GLU A C 1
ATOM 3767 O O . GLU A 1 503 ? 20.482 11.290 -18.864 1.00 96.81 503 GLU A O 1
ATOM 3772 N N . ARG A 1 504 ? 19.164 11.989 -20.538 1.00 96.62 504 ARG A N 1
ATOM 3773 C CA . ARG A 1 504 ? 18.404 12.942 -19.715 1.00 96.62 504 ARG A CA 1
ATOM 3774 C C . ARG A 1 504 ? 17.684 12.235 -18.581 1.00 96.62 504 ARG A C 1
ATOM 3776 O O . ARG A 1 504 ? 17.743 12.698 -17.442 1.00 96.62 504 ARG A O 1
ATOM 3783 N N . PHE A 1 505 ? 16.992 11.142 -18.884 1.00 96.19 505 PHE A N 1
ATOM 3784 C CA . PHE A 1 505 ? 16.257 10.379 -17.886 1.00 96.19 505 PHE A CA 1
ATOM 3785 C C . PHE A 1 505 ? 17.195 9.795 -16.822 1.00 96.19 505 PHE A C 1
ATOM 3787 O O . PHE A 1 505 ? 16.949 9.958 -15.625 1.00 96.19 505 PHE A O 1
ATOM 3794 N N . VAL A 1 506 ? 18.308 9.187 -17.239 1.00 95.19 506 VAL A N 1
ATOM 3795 C CA . VAL A 1 506 ? 19.325 8.636 -16.333 1.00 95.19 506 VAL A CA 1
ATOM 3796 C C . VAL A 1 506 ? 19.934 9.733 -15.452 1.00 95.19 506 VAL A C 1
ATOM 3798 O O . VAL A 1 506 ? 19.968 9.592 -14.227 1.00 95.19 506 VAL A O 1
ATOM 3801 N N . ALA A 1 507 ? 20.342 10.859 -16.040 1.00 94.25 507 ALA A N 1
ATOM 3802 C CA . ALA A 1 507 ? 20.925 11.981 -15.309 1.00 94.25 507 ALA A CA 1
ATOM 3803 C C . ALA A 1 507 ? 19.935 12.625 -14.325 1.00 94.25 507 ALA A C 1
ATOM 3805 O O . ALA A 1 507 ? 20.303 12.915 -13.188 1.00 94.25 507 ALA A O 1
ATOM 3806 N N . ALA A 1 508 ? 18.667 12.795 -14.714 1.00 93.62 508 ALA A N 1
ATOM 3807 C CA . ALA A 1 508 ? 17.634 13.396 -13.866 1.00 93.62 508 ALA A CA 1
ATOM 3808 C C . ALA A 1 508 ? 17.328 12.578 -12.600 1.00 93.62 508 ALA A C 1
ATOM 3810 O O . ALA A 1 508 ? 16.853 13.132 -11.607 1.00 93.62 508 ALA A O 1
ATOM 3811 N N . ARG A 1 509 ? 17.599 11.267 -12.615 1.00 92.69 509 ARG A N 1
ATOM 3812 C CA . ARG A 1 509 ? 17.492 10.411 -11.423 1.00 92.69 509 ARG A CA 1
ATOM 3813 C C . ARG A 1 509 ? 18.752 10.422 -10.554 1.00 92.69 509 ARG A C 1
ATOM 3815 O O . ARG A 1 509 ? 18.703 9.932 -9.433 1.00 92.69 509 ARG A O 1
ATOM 3822 N N . GLY A 1 510 ? 19.853 10.996 -11.036 1.00 91.44 510 GLY A N 1
ATOM 3823 C CA . GLY A 1 510 ? 21.153 10.958 -10.365 1.00 91.44 510 GLY A CA 1
ATOM 3824 C C . GLY A 1 510 ? 22.022 9.767 -10.776 1.00 91.44 510 GLY A C 1
ATOM 3825 O O . GLY A 1 510 ? 22.933 9.407 -10.037 1.00 91.44 510 GLY A O 1
ATOM 3826 N N . GLY A 1 511 ? 21.748 9.156 -11.933 1.00 90.81 511 GLY A N 1
ATOM 3827 C CA . GLY A 1 511 ? 22.547 8.074 -12.505 1.00 90.81 511 GLY A CA 1
ATOM 3828 C C . GLY A 1 511 ? 21.750 6.805 -12.798 1.00 90.81 511 GLY A C 1
ATOM 3829 O O . GLY A 1 511 ? 20.547 6.702 -12.544 1.00 90.81 511 GLY A O 1
ATOM 3830 N N . VAL A 1 512 ? 22.438 5.814 -13.366 1.00 86.38 512 VAL A N 1
ATOM 3831 C CA . VAL A 1 512 ? 21.804 4.573 -13.832 1.00 86.38 512 VAL A CA 1
ATOM 3832 C C . VAL A 1 512 ? 21.386 3.661 -12.673 1.00 86.38 512 VAL A C 1
ATOM 3834 O O . VAL A 1 512 ? 20.352 3.004 -12.752 1.00 86.38 512 VAL A O 1
ATOM 3837 N N . ASP A 1 513 ? 22.125 3.699 -11.561 1.00 87.06 513 ASP A N 1
ATOM 3838 C CA . ASP A 1 513 ? 21.833 2.937 -10.339 1.00 87.06 513 ASP A CA 1
ATOM 3839 C C . ASP A 1 513 ? 20.911 3.672 -9.359 1.00 87.06 513 ASP A C 1
ATOM 3841 O O . ASP A 1 513 ? 20.591 3.147 -8.289 1.00 87.06 513 ASP A O 1
ATOM 3845 N N . ALA A 1 514 ? 20.435 4.862 -9.729 1.00 91.56 514 ALA A N 1
ATOM 3846 C CA . ALA A 1 514 ? 19.504 5.620 -8.910 1.00 91.56 514 ALA A CA 1
ATOM 3847 C C . ALA A 1 514 ? 18.231 4.809 -8.583 1.00 91.56 514 ALA A C 1
ATOM 3849 O O . ALA A 1 514 ? 17.842 3.925 -9.363 1.00 91.56 514 ALA A O 1
ATOM 3850 N N . PRO A 1 515 ? 17.571 5.095 -7.444 1.00 93.69 515 PRO A N 1
ATOM 3851 C CA . PRO A 1 515 ? 16.324 4.439 -7.077 1.00 93.69 515 PRO A CA 1
ATOM 3852 C C . PRO A 1 515 ? 15.222 4.615 -8.131 1.00 93.69 515 PRO A C 1
ATOM 3854 O O . PRO A 1 515 ? 15.070 5.692 -8.710 1.00 93.69 515 PRO A O 1
ATOM 3857 N N . ILE A 1 516 ? 14.416 3.572 -8.331 1.00 93.44 516 ILE A N 1
ATOM 3858 C CA . ILE A 1 516 ? 13.221 3.596 -9.180 1.00 93.44 516 ILE A CA 1
ATOM 3859 C C . ILE A 1 516 ? 12.070 4.180 -8.368 1.00 93.44 516 ILE A C 1
ATOM 3861 O O . ILE A 1 516 ? 11.631 3.580 -7.386 1.00 93.44 516 ILE A O 1
ATOM 3865 N N . ARG A 1 517 ? 11.583 5.362 -8.749 1.00 94.25 517 ARG A N 1
ATOM 3866 C CA . ARG A 1 517 ? 10.514 6.056 -8.025 1.00 94.25 517 ARG A CA 1
ATOM 3867 C C . ARG A 1 517 ? 9.152 5.592 -8.519 1.00 94.25 517 ARG A C 1
ATOM 3869 O O . ARG A 1 517 ? 8.757 5.892 -9.644 1.00 94.25 517 ARG A O 1
ATOM 3876 N N . MET A 1 518 ? 8.422 4.929 -7.628 1.00 93.94 518 MET A N 1
ATOM 3877 C CA . MET A 1 518 ? 7.048 4.487 -7.845 1.00 93.94 518 MET A CA 1
ATOM 3878 C C . MET A 1 518 ? 6.122 5.666 -8.210 1.00 93.94 518 MET A C 1
ATOM 3880 O O . MET A 1 518 ? 6.204 6.755 -7.627 1.00 93.94 518 MET A O 1
ATOM 3884 N N . TYR A 1 519 ? 5.221 5.428 -9.159 1.00 93.50 519 TYR A N 1
ATOM 3885 C CA . TYR A 1 519 ? 4.288 6.355 -9.806 1.00 93.50 519 TYR A CA 1
ATOM 3886 C C . TYR A 1 519 ? 4.927 7.541 -10.536 1.00 93.50 519 TYR A C 1
ATOM 3888 O O . TYR A 1 519 ? 4.260 8.551 -10.763 1.00 93.50 519 TYR A O 1
ATOM 3896 N N . THR A 1 520 ? 6.214 7.455 -10.860 1.00 93.25 520 THR A N 1
ATOM 3897 C CA . THR A 1 520 ? 6.964 8.554 -11.484 1.00 93.25 520 THR A CA 1
ATOM 3898 C C . THR A 1 520 ? 7.768 8.060 -12.678 1.00 93.25 520 THR A C 1
ATOM 3900 O O . THR A 1 520 ? 7.690 8.648 -13.755 1.00 93.25 520 THR A O 1
ATOM 3903 N N . ASP A 1 521 ? 8.540 6.991 -12.495 1.00 94.81 521 ASP A N 1
ATOM 3904 C CA . ASP A 1 521 ? 9.555 6.581 -13.462 1.00 94.81 521 ASP A CA 1
ATOM 3905 C C . ASP A 1 521 ? 9.047 5.500 -14.437 1.00 94.81 521 ASP A C 1
ATOM 3907 O O . ASP A 1 521 ? 9.501 5.457 -15.579 1.00 94.81 521 ASP A O 1
ATOM 3911 N N . GLU A 1 522 ? 8.073 4.675 -14.037 1.00 92.88 522 GLU A N 1
ATOM 3912 C CA . GLU A 1 522 ? 7.644 3.454 -14.742 1.00 92.88 522 GLU A CA 1
ATOM 3913 C C . GLU A 1 522 ? 7.227 3.726 -16.189 1.00 92.88 522 GLU A C 1
ATOM 3915 O O . GLU A 1 522 ? 7.763 3.128 -17.116 1.00 92.88 522 GLU A O 1
ATOM 3920 N N . ALA A 1 523 ? 6.333 4.697 -16.399 1.00 92.19 523 ALA A N 1
ATOM 3921 C CA . ALA A 1 523 ? 5.851 5.035 -17.736 1.00 92.19 523 ALA A CA 1
ATOM 3922 C C . ALA A 1 523 ? 6.977 5.544 -18.651 1.00 92.19 523 ALA A C 1
ATOM 3924 O O . ALA A 1 523 ? 6.961 5.294 -19.853 1.00 92.19 523 ALA A O 1
ATOM 3925 N N . THR A 1 524 ? 7.961 6.255 -18.093 1.00 95.06 524 THR A N 1
ATOM 3926 C CA . THR A 1 524 ? 9.100 6.758 -18.873 1.00 95.06 524 THR A CA 1
ATOM 3927 C C . THR A 1 524 ? 10.033 5.616 -19.264 1.00 95.06 524 THR A C 1
ATOM 3929 O O . THR A 1 524 ? 10.440 5.549 -20.421 1.00 95.06 524 THR A O 1
ATOM 3932 N N . ILE A 1 525 ? 10.317 4.696 -18.334 1.00 92.69 525 ILE A N 1
ATOM 3933 C CA . ILE A 1 525 ? 11.125 3.494 -18.588 1.00 92.69 525 ILE A CA 1
ATOM 3934 C C . ILE A 1 525 ? 10.475 2.657 -19.690 1.00 92.69 525 ILE A C 1
ATOM 3936 O O . ILE A 1 525 ? 11.105 2.427 -20.720 1.00 92.69 525 ILE A O 1
ATOM 3940 N N . SER A 1 526 ? 9.202 2.284 -19.529 1.00 90.25 526 SER A N 1
ATOM 3941 C CA . SER A 1 526 ? 8.515 1.437 -20.507 1.00 90.25 526 SER A CA 1
ATOM 3942 C C . SER A 1 526 ? 8.425 2.100 -21.886 1.00 90.25 526 SER A C 1
ATOM 3944 O O . SER A 1 526 ? 8.623 1.426 -22.889 1.00 90.25 526 SER A O 1
ATOM 3946 N N . ASN A 1 527 ? 8.215 3.421 -21.967 1.00 94.38 527 ASN A N 1
ATOM 3947 C CA . ASN A 1 527 ? 8.204 4.135 -23.251 1.00 94.38 527 ASN A CA 1
ATOM 3948 C C . ASN A 1 527 ? 9.584 4.166 -23.937 1.00 94.38 527 ASN A C 1
ATOM 3950 O O . ASN A 1 527 ? 9.661 4.031 -25.159 1.00 94.38 527 ASN A O 1
ATOM 3954 N N . LEU A 1 528 ? 10.669 4.366 -23.177 1.00 94.19 528 LEU A N 1
ATOM 3955 C CA . LEU A 1 528 ? 12.036 4.368 -23.716 1.00 94.19 528 LEU A CA 1
ATOM 3956 C C . LEU A 1 528 ? 12.431 2.989 -24.256 1.00 94.19 528 LEU A C 1
ATOM 3958 O O . LEU A 1 528 ? 13.020 2.918 -25.337 1.00 94.19 528 LEU A O 1
ATOM 3962 N N . LEU A 1 529 ? 12.081 1.928 -23.519 1.00 92.56 529 LEU A N 1
ATOM 3963 C CA . LEU A 1 529 ? 12.329 0.538 -23.900 1.00 92.56 529 LEU A CA 1
ATOM 3964 C C . LEU A 1 529 ? 11.475 0.120 -25.091 1.00 92.56 529 LEU A C 1
ATOM 3966 O O . LEU A 1 529 ? 12.015 -0.365 -26.076 1.00 92.56 529 LEU A O 1
ATOM 3970 N N . GLN A 1 530 ? 10.171 0.403 -25.067 1.00 92.44 530 GLN A N 1
ATOM 3971 C CA . GLN A 1 530 ? 9.276 0.060 -26.169 1.00 92.44 530 GLN A CA 1
ATOM 3972 C C . GLN A 1 530 ? 9.743 0.681 -27.491 1.00 92.44 530 GLN A C 1
ATOM 3974 O O . GLN A 1 530 ? 9.806 -0.006 -28.505 1.00 92.44 530 GLN A O 1
ATOM 3979 N N . ARG A 1 531 ? 10.146 1.961 -27.474 1.00 92.81 531 ARG A N 1
ATOM 3980 C CA . ARG A 1 531 ? 10.675 2.631 -28.669 1.00 92.81 531 ARG A CA 1
ATOM 3981 C C . ARG A 1 531 ? 11.929 1.948 -29.224 1.00 92.81 531 ARG A C 1
ATOM 3983 O O . ARG A 1 531 ? 12.145 2.020 -30.426 1.00 92.81 531 ARG A O 1
ATOM 3990 N N . TRP A 1 532 ? 12.751 1.337 -28.373 1.00 91.81 532 TRP A N 1
ATOM 3991 C CA . TRP A 1 532 ? 13.920 0.567 -28.796 1.00 91.81 532 TRP A CA 1
ATOM 3992 C C . TRP A 1 532 ? 13.540 -0.839 -29.283 1.00 91.81 532 TRP A C 1
ATOM 3994 O O . TRP A 1 532 ? 14.017 -1.283 -30.326 1.00 91.81 532 TRP A O 1
ATOM 4004 N N . ASP A 1 533 ? 12.662 -1.529 -28.559 1.00 88.94 533 ASP A N 1
ATOM 4005 C CA . ASP A 1 533 ? 12.254 -2.906 -28.846 1.00 88.94 533 ASP A CA 1
ATOM 4006 C C . ASP A 1 533 ? 11.434 -3.037 -30.135 1.00 88.94 533 ASP A C 1
ATOM 4008 O O . ASP A 1 533 ? 11.490 -4.083 -30.789 1.00 88.94 533 ASP A O 1
ATOM 4012 N N . ASP A 1 534 ? 10.729 -1.974 -30.540 1.00 90.81 534 ASP A N 1
ATOM 4013 C CA . ASP A 1 534 ? 9.956 -1.921 -31.784 1.00 90.81 534 ASP A CA 1
ATOM 4014 C C . ASP A 1 534 ? 10.819 -2.265 -33.023 1.00 90.81 534 ASP A C 1
ATOM 4016 O O . ASP A 1 534 ? 10.355 -2.987 -33.912 1.00 90.81 534 ASP A O 1
ATOM 4020 N N . ASP A 1 535 ? 12.081 -1.802 -33.090 1.00 91.56 535 ASP A N 1
ATOM 4021 C CA . ASP A 1 535 ? 13.041 -2.191 -34.141 1.00 91.56 535 ASP A CA 1
ATOM 4022 C C . ASP A 1 535 ? 14.523 -2.090 -33.711 1.00 91.56 535 ASP A C 1
ATOM 4024 O O . ASP A 1 535 ? 15.352 -1.413 -34.335 1.00 91.56 535 ASP A O 1
ATOM 4028 N N . ALA A 1 536 ? 14.897 -2.823 -32.659 1.00 90.56 536 ALA A N 1
ATOM 4029 C CA . ALA A 1 536 ? 16.241 -2.779 -32.066 1.00 90.56 536 ALA A CA 1
ATOM 4030 C C . ALA A 1 536 ? 17.386 -2.960 -33.086 1.00 90.56 536 ALA A C 1
ATOM 4032 O O . ALA A 1 536 ? 18.443 -2.332 -32.988 1.00 90.56 536 ALA A O 1
ATOM 4033 N N . ARG A 1 537 ? 17.185 -3.795 -34.119 1.00 92.31 537 ARG A N 1
ATOM 4034 C CA . ARG A 1 537 ? 18.204 -4.030 -35.159 1.00 92.31 537 ARG A CA 1
ATOM 4035 C C . ARG A 1 537 ? 18.395 -2.825 -36.070 1.00 92.31 537 ARG A C 1
ATOM 4037 O O . ARG A 1 537 ? 19.507 -2.605 -36.554 1.00 92.31 537 ARG A O 1
ATOM 4044 N N . SER A 1 538 ? 17.337 -2.090 -36.393 1.00 92.50 538 SER A N 1
ATOM 4045 C CA . SER A 1 538 ? 17.474 -0.874 -37.195 1.00 92.50 538 SER A CA 1
ATOM 4046 C C . SER A 1 538 ? 18.084 0.260 -36.382 1.00 92.50 538 SER A C 1
ATOM 4048 O O . SER A 1 538 ? 18.997 0.905 -36.900 1.00 92.50 538 SER A O 1
ATOM 4050 N N . HIS A 1 539 ? 17.693 0.422 -35.114 1.00 93.12 539 HIS A N 1
ATOM 4051 C CA . HIS A 1 539 ? 18.296 1.410 -34.212 1.00 93.12 539 HIS A CA 1
ATOM 4052 C C . HIS A 1 539 ? 19.803 1.178 -34.043 1.00 93.12 539 HIS A C 1
ATOM 4054 O O . HIS A 1 539 ? 20.605 2.085 -34.275 1.00 93.12 539 HIS A O 1
ATOM 4060 N N . GLN A 1 540 ? 20.219 -0.065 -33.774 1.00 93.50 540 GLN A N 1
ATOM 4061 C CA . GLN A 1 540 ? 21.637 -0.413 -33.654 1.00 93.50 540 GLN A CA 1
ATOM 4062 C C . GLN A 1 540 ? 22.422 -0.106 -34.941 1.00 93.50 540 GLN A C 1
ATOM 4064 O O . GLN A 1 540 ? 23.474 0.527 -34.893 1.00 93.50 540 GLN A O 1
ATOM 4069 N N . ARG A 1 541 ? 21.890 -0.478 -36.116 1.00 94.50 541 ARG A N 1
ATOM 4070 C CA . ARG A 1 541 ? 22.538 -0.178 -37.408 1.00 94.50 541 ARG A CA 1
ATOM 4071 C C . ARG A 1 541 ? 22.684 1.322 -37.658 1.00 94.50 541 ARG A C 1
ATOM 4073 O O . ARG A 1 541 ? 23.683 1.747 -38.239 1.00 94.50 541 ARG A O 1
ATOM 4080 N N . ALA A 1 542 ? 21.691 2.114 -37.266 1.00 95.12 542 ALA A N 1
ATOM 4081 C CA . ALA A 1 542 ? 21.733 3.561 -37.405 1.00 95.12 542 ALA A CA 1
ATOM 4082 C C . ALA A 1 542 ? 22.795 4.182 -36.480 1.00 95.12 542 ALA A C 1
ATOM 4084 O O . ALA A 1 542 ? 23.605 4.984 -36.947 1.00 95.12 542 ALA A O 1
ATOM 4085 N N . LEU A 1 543 ? 22.868 3.752 -35.218 1.00 96.50 543 LEU A N 1
ATOM 4086 C CA . LEU A 1 543 ? 23.883 4.206 -34.259 1.00 96.50 543 LEU A CA 1
ATOM 4087 C C . LEU A 1 543 ? 25.307 3.783 -34.660 1.00 96.50 543 LEU A C 1
ATOM 4089 O O . LEU A 1 543 ? 26.214 4.617 -34.649 1.00 96.50 543 LEU A O 1
ATOM 4093 N N . ASP A 1 544 ? 25.497 2.543 -35.124 1.00 95.69 544 ASP A N 1
ATOM 4094 C CA . ASP A 1 544 ? 26.779 2.059 -35.659 1.00 95.69 544 ASP A CA 1
ATOM 4095 C C . ASP A 1 544 ? 27.239 2.911 -36.854 1.00 95.69 544 ASP A C 1
ATOM 4097 O O . ASP A 1 544 ? 28.420 3.240 -37.001 1.00 95.69 544 ASP A O 1
ATOM 4101 N N . ARG A 1 545 ? 26.297 3.324 -37.711 1.00 96.44 545 ARG A N 1
ATOM 4102 C CA . ARG A 1 545 ? 26.592 4.198 -38.848 1.00 96.44 545 ARG A CA 1
ATOM 4103 C C . ARG A 1 545 ? 26.986 5.603 -38.401 1.00 96.44 545 ARG A C 1
ATOM 4105 O O . ARG A 1 545 ? 27.938 6.151 -38.956 1.00 96.44 545 ARG A O 1
ATOM 4112 N N . ILE A 1 546 ? 26.331 6.166 -37.386 1.00 97.31 546 ILE A N 1
ATOM 4113 C CA . ILE A 1 546 ? 26.736 7.452 -36.796 1.00 97.31 546 ILE A CA 1
ATOM 4114 C C . ILE A 1 546 ? 28.163 7.348 -36.238 1.00 97.31 546 ILE A C 1
ATOM 4116 O O . ILE A 1 546 ? 28.995 8.203 -36.548 1.00 97.31 546 ILE A O 1
ATOM 4120 N N . ALA A 1 547 ? 28.479 6.274 -35.507 1.00 96.88 547 ALA A N 1
ATOM 4121 C CA . ALA A 1 547 ? 29.823 6.026 -34.981 1.00 96.88 547 ALA A CA 1
ATOM 4122 C C . ALA A 1 547 ? 30.868 5.860 -36.100 1.00 96.88 547 ALA A C 1
ATOM 4124 O O . ALA A 1 547 ? 32.001 6.317 -35.966 1.00 96.88 547 ALA A O 1
ATOM 4125 N N . SER A 1 548 ? 30.485 5.277 -37.241 1.00 97.00 548 SER A N 1
ATOM 4126 C CA . SER A 1 548 ? 31.366 5.186 -38.414 1.00 97.00 548 SER A CA 1
ATOM 4127 C C . SER A 1 548 ? 31.667 6.551 -39.049 1.00 97.00 548 SER A C 1
ATOM 4129 O O . SER A 1 548 ? 32.780 6.779 -39.524 1.00 97.00 548 SER A O 1
ATOM 4131 N N . TYR A 1 549 ? 30.702 7.478 -39.037 1.00 96.06 549 TYR A N 1
ATOM 4132 C CA . TYR A 1 549 ? 30.876 8.832 -39.567 1.00 96.06 549 TYR A CA 1
ATOM 4133 C C . TYR A 1 549 ? 31.682 9.728 -38.629 1.00 96.06 549 TYR A C 1
ATOM 4135 O O . TYR A 1 549 ? 32.501 10.527 -39.092 1.00 96.06 549 TYR A O 1
ATOM 4143 N N . VAL A 1 550 ? 31.449 9.602 -37.322 1.00 97.00 550 VAL A N 1
ATOM 4144 C CA . VAL A 1 550 ? 32.080 10.408 -36.274 1.00 97.00 550 VAL A CA 1
ATOM 4145 C C . VAL A 1 550 ? 32.568 9.468 -35.164 1.00 97.00 550 VAL A C 1
ATOM 4147 O O . VAL A 1 550 ? 31.825 9.200 -34.221 1.00 97.00 550 VAL A O 1
ATOM 4150 N N . PRO A 1 551 ? 33.824 8.985 -35.227 1.00 96.00 551 PRO A N 1
ATOM 4151 C CA . PRO A 1 551 ? 34.340 7.969 -34.301 1.00 96.00 551 PRO A CA 1
ATOM 4152 C C . PRO A 1 551 ? 34.262 8.327 -32.811 1.00 96.00 551 PRO A C 1
ATOM 4154 O O . PRO A 1 551 ? 34.126 7.438 -31.979 1.00 96.00 551 PRO A O 1
ATOM 4157 N N . VAL A 1 552 ? 34.293 9.619 -32.464 1.00 94.69 552 VAL A N 1
ATOM 4158 C CA . VAL A 1 552 ? 34.166 10.101 -31.072 1.00 94.69 552 VAL A CA 1
ATOM 4159 C C . VAL A 1 552 ? 32.797 9.751 -30.461 1.00 94.69 552 VAL A C 1
ATOM 4161 O O . VAL A 1 552 ? 32.669 9.667 -29.248 1.00 94.69 552 VAL A O 1
ATOM 4164 N N . PHE A 1 553 ? 31.775 9.477 -31.280 1.00 97.06 553 PHE A N 1
ATOM 4165 C CA . PHE A 1 553 ? 30.461 9.034 -30.805 1.00 97.06 553 PHE A CA 1
ATOM 4166 C C . PHE A 1 553 ? 30.461 7.610 -30.224 1.00 97.06 553 PHE A C 1
ATOM 4168 O O . PHE A 1 553 ? 29.540 7.258 -29.492 1.00 97.06 553 PHE A O 1
ATOM 4175 N N . ALA A 1 554 ? 31.474 6.790 -30.526 1.00 93.25 554 ALA A N 1
ATOM 4176 C CA . ALA A 1 554 ? 31.499 5.384 -30.125 1.00 93.25 554 ALA A CA 1
ATOM 4177 C C . ALA A 1 554 ? 31.414 5.187 -28.601 1.00 93.25 554 ALA A C 1
ATOM 4179 O O . ALA A 1 554 ? 30.759 4.253 -28.144 1.00 93.25 554 ALA A O 1
ATOM 4180 N N . GLU A 1 555 ? 32.037 6.070 -27.818 1.00 91.88 555 GLU A N 1
ATOM 4181 C CA . GLU A 1 555 ? 32.022 5.992 -26.354 1.00 91.88 555 GLU A CA 1
ATOM 4182 C C . GLU A 1 555 ? 30.650 6.380 -25.760 1.00 91.88 555 GLU A C 1
ATOM 4184 O O . GLU A 1 555 ? 30.063 5.537 -25.077 1.00 91.88 555 GLU A O 1
ATOM 4189 N N . PRO A 1 556 ? 30.056 7.552 -26.075 1.00 93.25 556 PRO A N 1
ATOM 4190 C CA . PRO A 1 556 ? 28.687 7.880 -25.660 1.00 93.25 556 PRO A CA 1
ATOM 4191 C C . PRO A 1 556 ? 27.641 6.853 -26.109 1.00 93.25 556 PRO A C 1
ATOM 4193 O O . PRO A 1 556 ? 26.715 6.544 -25.365 1.00 93.25 556 PRO A O 1
ATOM 4196 N N . TYR A 1 557 ? 27.803 6.276 -27.300 1.00 94.44 557 TYR A N 1
ATOM 4197 C CA . TYR A 1 557 ? 26.949 5.190 -27.777 1.00 94.44 557 TYR A CA 1
ATOM 4198 C C . TYR A 1 557 ? 27.075 3.922 -26.916 1.00 94.44 557 TYR A C 1
ATOM 4200 O O . TYR A 1 557 ? 26.063 3.351 -26.503 1.00 94.44 557 TYR A O 1
ATOM 4208 N N . ALA A 1 558 ? 28.298 3.483 -26.602 1.00 91.69 558 ALA A N 1
ATOM 4209 C CA . ALA A 1 558 ? 28.521 2.318 -25.745 1.00 91.69 558 ALA A CA 1
ATOM 4210 C C . ALA A 1 558 ? 27.970 2.526 -24.322 1.00 91.69 558 ALA A C 1
ATOM 4212 O O . ALA A 1 558 ? 27.424 1.589 -23.724 1.00 91.69 558 ALA A O 1
ATOM 4213 N N . LEU A 1 559 ? 28.074 3.752 -23.799 1.00 93.12 559 LEU A N 1
ATOM 4214 C CA . LEU A 1 559 ? 27.483 4.140 -22.522 1.00 93.12 559 LEU A CA 1
ATOM 4215 C C . LEU A 1 559 ? 25.950 4.068 -22.572 1.00 93.12 559 LEU A C 1
ATOM 4217 O O . LEU A 1 559 ? 25.355 3.386 -21.738 1.00 93.12 559 LEU A O 1
ATOM 4221 N N . ALA A 1 560 ? 25.325 4.647 -23.601 1.00 94.75 560 ALA A N 1
ATOM 4222 C CA . ALA A 1 560 ? 23.876 4.605 -23.795 1.00 94.75 560 ALA A CA 1
ATOM 4223 C C . ALA A 1 560 ? 23.338 3.166 -23.883 1.00 94.75 560 ALA A C 1
ATOM 4225 O O . ALA A 1 560 ? 22.351 2.829 -23.234 1.00 94.75 560 ALA A O 1
ATOM 4226 N N . LEU A 1 561 ? 24.019 2.265 -24.604 1.00 91.50 561 LEU A N 1
ATOM 4227 C CA . LEU A 1 561 ? 23.643 0.843 -24.631 1.00 91.50 561 LEU A CA 1
ATOM 4228 C C . LEU A 1 561 ? 23.787 0.160 -23.265 1.00 91.50 561 LEU A C 1
ATOM 4230 O O . LEU A 1 561 ? 23.064 -0.789 -22.965 1.00 91.50 561 LEU A O 1
ATOM 4234 N N . SER A 1 562 ? 24.730 0.603 -22.437 1.00 91.75 562 SER A N 1
ATOM 4235 C CA . SER A 1 562 ? 24.896 0.074 -21.081 1.00 91.75 562 SER A CA 1
ATOM 4236 C C . SER A 1 562 ? 23.773 0.557 -20.161 1.00 91.75 562 SER A C 1
ATOM 4238 O O . SER A 1 562 ? 23.215 -0.247 -19.413 1.00 91.75 562 SER A O 1
ATOM 4240 N N . HIS A 1 563 ? 23.374 1.827 -20.277 1.00 95.69 563 HIS A N 1
ATOM 4241 C CA . HIS A 1 563 ? 22.199 2.373 -19.597 1.00 95.69 563 HIS A CA 1
ATOM 4242 C C . HIS A 1 563 ? 20.901 1.691 -20.035 1.00 95.69 563 HIS A C 1
ATOM 4244 O O . HIS A 1 563 ? 20.093 1.328 -19.183 1.00 95.69 563 HIS A O 1
ATOM 4250 N N . LEU A 1 564 ? 20.730 1.448 -21.337 1.00 93.62 564 LEU A N 1
ATOM 4251 C CA . LEU A 1 564 ? 19.589 0.718 -21.883 1.00 93.62 564 LEU A CA 1
ATOM 4252 C C . LEU A 1 564 ? 19.446 -0.665 -21.236 1.00 93.62 564 LEU A C 1
ATOM 4254 O O . LEU A 1 564 ? 18.404 -0.957 -20.661 1.00 93.62 564 LEU A O 1
ATOM 4258 N N . ARG A 1 565 ? 20.506 -1.485 -21.247 1.00 88.44 565 ARG A N 1
ATOM 4259 C CA . ARG A 1 565 ? 20.477 -2.829 -20.634 1.00 88.44 565 ARG A CA 1
ATOM 4260 C C . ARG A 1 565 ? 20.145 -2.787 -19.147 1.00 88.44 565 ARG A C 1
ATOM 4262 O O . ARG A 1 565 ? 19.483 -3.679 -18.618 1.00 88.44 565 ARG A O 1
ATOM 4269 N N . LYS A 1 566 ? 20.615 -1.754 -18.447 1.00 89.06 566 LYS A N 1
ATOM 4270 C CA . LYS A 1 566 ? 20.277 -1.559 -17.039 1.00 89.06 566 LYS A CA 1
ATOM 4271 C C . LYS A 1 566 ? 18.796 -1.219 -16.860 1.00 89.06 566 LYS A C 1
ATOM 4273 O O . LYS A 1 566 ? 18.183 -1.759 -15.947 1.00 89.06 566 LYS A O 1
ATOM 4278 N N . LEU A 1 567 ? 18.214 -0.394 -17.732 1.00 91.00 567 LEU A N 1
ATOM 4279 C CA . LEU A 1 567 ? 16.774 -0.125 -17.720 1.00 91.00 567 LEU A CA 1
ATOM 4280 C C . LEU A 1 567 ? 15.940 -1.353 -18.097 1.00 91.00 567 LEU A C 1
ATOM 4282 O O . LEU A 1 567 ? 14.924 -1.572 -17.453 1.00 91.00 567 LEU A O 1
ATOM 4286 N N . GLU A 1 568 ? 16.371 -2.180 -19.054 1.00 86.44 568 GLU A N 1
ATOM 4287 C CA . GLU A 1 568 ? 15.725 -3.470 -19.366 1.00 86.44 568 GLU A CA 1
ATOM 4288 C C . GLU A 1 568 ? 15.691 -4.379 -18.124 1.00 86.44 568 GLU A C 1
ATOM 4290 O O . GLU A 1 568 ? 14.668 -4.978 -17.786 1.00 86.44 568 GLU A O 1
ATOM 4295 N N . SER A 1 569 ? 16.807 -4.438 -17.388 1.00 84.00 569 SER A N 1
ATOM 4296 C CA . SER A 1 569 ? 16.868 -5.150 -16.111 1.00 84.00 569 SER A CA 1
ATOM 4297 C C . SER A 1 569 ? 15.932 -4.527 -15.071 1.00 84.00 569 SER A C 1
ATOM 4299 O O . SER A 1 569 ? 15.164 -5.255 -14.439 1.00 84.00 569 SER A O 1
ATOM 4301 N N . ASP A 1 570 ? 15.945 -3.201 -14.916 1.00 86.75 570 ASP A N 1
ATOM 4302 C CA . ASP A 1 570 ? 15.093 -2.503 -13.954 1.00 86.75 570 ASP A CA 1
ATOM 4303 C C . ASP A 1 570 ? 13.593 -2.643 -14.292 1.00 86.75 570 ASP A C 1
ATOM 4305 O O . ASP A 1 570 ? 12.776 -2.748 -13.378 1.00 86.75 570 ASP A O 1
ATOM 4309 N N . ASP A 1 571 ? 13.212 -2.717 -15.569 1.00 85.31 571 ASP A N 1
ATOM 4310 C CA . ASP A 1 571 ? 11.835 -2.967 -16.012 1.00 85.31 571 ASP A CA 1
ATOM 4311 C C . ASP A 1 571 ? 11.363 -4.372 -15.602 1.00 85.31 571 ASP A C 1
ATOM 4313 O O . ASP A 1 571 ? 10.358 -4.532 -14.898 1.00 85.31 571 ASP A O 1
ATOM 4317 N N . SER A 1 572 ? 12.172 -5.389 -15.912 1.00 79.81 572 SER A N 1
ATOM 4318 C CA . SER A 1 572 ? 11.860 -6.784 -15.576 1.00 79.81 572 SER A CA 1
ATOM 4319 C C . SER A 1 572 ? 11.768 -7.053 -14.065 1.00 79.81 572 SER A C 1
ATOM 4321 O O . SER A 1 572 ? 10.999 -7.916 -13.631 1.00 79.81 572 SER A O 1
ATOM 4323 N N . VAL A 1 573 ? 12.529 -6.308 -13.253 1.00 83.06 573 VAL A N 1
ATOM 4324 C CA . VAL A 1 573 ? 12.613 -6.506 -11.800 1.00 83.06 573 VAL A CA 1
ATOM 4325 C C . VAL A 1 573 ? 11.717 -5.526 -11.047 1.00 83.06 573 VAL A C 1
ATOM 4327 O O . VAL A 1 573 ? 10.804 -5.956 -10.340 1.00 83.06 573 VAL A O 1
ATOM 4330 N N . TYR A 1 574 ? 11.971 -4.222 -11.176 1.00 89.56 574 TYR A N 1
ATOM 4331 C CA . TYR A 1 574 ? 11.340 -3.183 -10.362 1.00 89.56 574 TYR A CA 1
ATOM 4332 C C . TYR A 1 574 ? 10.001 -2.727 -10.930 1.00 89.56 574 TYR A C 1
ATOM 4334 O O . TYR A 1 574 ? 9.042 -2.663 -10.165 1.00 89.56 574 TYR A O 1
ATOM 4342 N N . VAL A 1 575 ? 9.887 -2.451 -12.235 1.00 89.25 575 VAL A N 1
ATOM 4343 C CA . VAL A 1 575 ? 8.597 -2.027 -12.823 1.00 89.25 575 VAL A CA 1
ATOM 4344 C C . VAL A 1 575 ? 7.570 -3.153 -12.695 1.00 89.25 575 VAL A C 1
ATOM 4346 O O . VAL A 1 575 ? 6.485 -2.948 -12.149 1.00 89.25 575 VAL A O 1
ATOM 4349 N N . ALA A 1 576 ? 7.959 -4.386 -13.031 1.00 82.50 576 ALA A N 1
ATOM 4350 C CA . ALA A 1 576 ? 7.105 -5.552 -12.826 1.00 82.50 576 ALA A CA 1
ATOM 4351 C C . ALA A 1 576 ? 6.727 -5.778 -11.345 1.00 82.50 576 ALA A C 1
ATOM 4353 O O . ALA A 1 576 ? 5.616 -6.229 -11.045 1.00 82.50 576 ALA A O 1
ATOM 4354 N N . ALA A 1 577 ? 7.628 -5.490 -10.395 1.00 85.38 577 ALA A N 1
ATOM 4355 C CA . ALA A 1 577 ? 7.316 -5.555 -8.965 1.00 85.38 577 ALA A CA 1
ATOM 4356 C C . ALA A 1 577 ? 6.329 -4.463 -8.539 1.00 85.38 577 ALA A C 1
ATOM 4358 O O . ALA A 1 577 ? 5.378 -4.757 -7.813 1.00 85.38 577 ALA A O 1
ATOM 4359 N N . ILE A 1 578 ? 6.508 -3.234 -9.022 1.00 92.19 578 ILE A N 1
ATOM 4360 C CA . ILE A 1 578 ? 5.593 -2.121 -8.770 1.00 92.19 578 ILE A CA 1
ATOM 4361 C C . ILE A 1 578 ? 4.186 -2.452 -9.275 1.00 92.19 578 ILE A C 1
ATOM 4363 O O . ILE A 1 578 ? 3.215 -2.233 -8.550 1.00 92.19 578 ILE A O 1
ATOM 4367 N N . ASP A 1 579 ? 4.054 -3.039 -10.464 1.00 88.62 579 ASP A N 1
ATOM 4368 C CA . ASP A 1 579 ? 2.755 -3.442 -11.009 1.00 88.62 579 ASP A CA 1
ATOM 4369 C C . ASP A 1 579 ? 2.057 -4.496 -10.146 1.00 88.62 579 ASP A C 1
ATOM 4371 O O . ASP A 1 579 ? 0.856 -4.386 -9.866 1.00 88.62 579 ASP A O 1
ATOM 4375 N N . ARG A 1 580 ? 2.808 -5.490 -9.653 1.00 91.44 580 ARG A N 1
ATOM 4376 C CA . ARG A 1 580 ? 2.284 -6.489 -8.709 1.00 91.44 580 ARG A CA 1
ATOM 4377 C C . ARG A 1 580 ? 1.841 -5.840 -7.401 1.00 91.44 580 ARG A C 1
ATOM 4379 O O . ARG A 1 580 ? 0.724 -6.103 -6.952 1.00 91.44 580 ARG A O 1
ATOM 4386 N N . LEU A 1 581 ? 2.669 -4.969 -6.822 1.00 94.06 581 LEU A N 1
ATOM 4387 C CA . LEU A 1 581 ? 2.343 -4.243 -5.595 1.00 94.06 581 LEU A CA 1
ATOM 4388 C C . LEU A 1 581 ? 1.088 -3.379 -5.777 1.00 94.06 581 LEU A C 1
ATOM 4390 O O . LEU A 1 581 ? 0.182 -3.426 -4.950 1.00 94.06 581 LEU A O 1
ATOM 4394 N N . ASN A 1 582 ? 0.985 -2.658 -6.894 1.00 95.00 582 ASN A N 1
ATOM 4395 C CA . ASN A 1 582 ? -0.192 -1.872 -7.261 1.00 95.00 582 ASN A CA 1
ATOM 4396 C C . ASN A 1 582 ? -1.454 -2.727 -7.368 1.00 95.00 582 ASN A C 1
ATOM 4398 O O . ASN A 1 582 ? -2.525 -2.309 -6.920 1.00 95.00 582 ASN A O 1
ATOM 4402 N N . GLY A 1 583 ? -1.338 -3.925 -7.943 1.00 93.94 583 GLY A N 1
ATOM 4403 C CA . GLY A 1 583 ? -2.420 -4.903 -7.982 1.00 93.94 583 GLY A CA 1
ATOM 4404 C C . GLY A 1 583 ? -2.886 -5.310 -6.583 1.00 93.94 583 GLY A C 1
ATOM 4405 O O . GLY A 1 583 ? -4.088 -5.292 -6.316 1.00 93.94 583 GLY A O 1
ATOM 4406 N N . VAL A 1 584 ? -1.949 -5.615 -5.679 1.00 94.94 584 VAL A N 1
ATOM 4407 C CA . VAL A 1 584 ? -2.250 -5.985 -4.284 1.00 94.94 584 VAL A CA 1
ATOM 4408 C C . VAL A 1 584 ? -2.894 -4.825 -3.526 1.00 94.94 584 VAL A C 1
ATOM 4410 O O . VAL A 1 584 ? -3.946 -5.017 -2.921 1.00 94.94 584 VAL A O 1
ATOM 4413 N N . ILE A 1 585 ? -2.332 -3.614 -3.616 1.00 97.12 585 ILE A N 1
ATOM 4414 C CA . ILE A 1 585 ? -2.893 -2.411 -2.981 1.00 97.12 585 ILE A CA 1
ATOM 4415 C C . ILE A 1 585 ? -4.337 -2.203 -3.438 1.00 97.12 585 ILE A C 1
ATOM 4417 O O . ILE A 1 585 ? -5.234 -2.105 -2.607 1.00 97.12 585 ILE A O 1
ATOM 4421 N N . ARG A 1 586 ? -4.596 -2.197 -4.753 1.00 97.31 586 ARG A N 1
ATOM 4422 C CA . ARG A 1 586 ? -5.961 -2.032 -5.280 1.00 97.31 586 ARG A CA 1
ATOM 4423 C C . ARG A 1 586 ? -6.906 -3.127 -4.786 1.00 97.31 586 ARG A C 1
ATOM 4425 O O . ARG A 1 586 ? -8.046 -2.823 -4.448 1.00 97.31 586 ARG A O 1
ATOM 4432 N N . ALA A 1 587 ? -6.452 -4.379 -4.739 1.00 95.94 587 ALA A N 1
ATOM 4433 C CA . ALA A 1 587 ? -7.274 -5.502 -4.301 1.00 95.94 587 ALA A CA 1
ATOM 4434 C C . ALA A 1 587 ? -7.660 -5.403 -2.817 1.00 95.94 587 ALA A C 1
ATOM 4436 O O . ALA A 1 587 ? -8.827 -5.601 -2.483 1.00 95.94 587 ALA A O 1
ATOM 4437 N N . GLU A 1 588 ? -6.713 -5.079 -1.937 1.00 96.38 588 GLU A N 1
ATOM 4438 C CA . GLU A 1 588 ? -6.984 -4.964 -0.500 1.00 96.38 588 GLU A CA 1
ATOM 4439 C C . GLU A 1 588 ? -7.782 -3.700 -0.163 1.00 96.38 588 GLU A C 1
ATOM 4441 O O . GLU A 1 588 ? -8.701 -3.758 0.656 1.00 96.38 588 GLU A O 1
ATOM 4446 N N . LEU A 1 589 ? -7.536 -2.586 -0.863 1.00 96.19 589 LEU A N 1
ATOM 4447 C CA . LEU A 1 589 ? -8.367 -1.385 -0.757 1.00 96.19 589 LEU A CA 1
ATOM 4448 C C . LEU A 1 589 ? -9.815 -1.655 -1.188 1.00 96.19 589 LEU A C 1
ATOM 4450 O O . LEU A 1 589 ? -10.739 -1.302 -0.461 1.00 96.19 589 LEU A O 1
ATOM 4454 N N . ALA A 1 590 ? -10.031 -2.344 -2.312 1.00 93.56 590 ALA A N 1
ATOM 4455 C CA . ALA A 1 590 ? -11.371 -2.704 -2.781 1.00 93.56 590 ALA A CA 1
ATOM 4456 C C . ALA A 1 590 ? -12.127 -3.640 -1.818 1.00 93.56 590 ALA A C 1
ATOM 4458 O O . ALA A 1 590 ? -13.354 -3.701 -1.855 1.00 93.56 590 ALA A O 1
ATOM 4459 N N . ARG A 1 591 ? -11.403 -4.373 -0.964 1.00 94.38 591 ARG A N 1
ATOM 4460 C CA . ARG A 1 591 ? -11.954 -5.263 0.070 1.00 94.38 591 ARG A CA 1
ATOM 4461 C C . ARG A 1 591 ? -12.151 -4.580 1.421 1.00 94.38 591 ARG A C 1
ATOM 4463 O O . ARG A 1 591 ? -12.518 -5.273 2.366 1.00 94.38 591 ARG A O 1
ATOM 4470 N N . ASP A 1 592 ? -11.878 -3.278 1.524 1.00 94.19 592 ASP A N 1
ATOM 4471 C CA . ASP A 1 592 ? -11.852 -2.535 2.788 1.00 94.19 592 ASP A CA 1
ATOM 4472 C C . ASP A 1 592 ? -10.888 -3.146 3.825 1.00 94.19 592 ASP A C 1
ATOM 4474 O O . ASP A 1 592 ? -11.155 -3.133 5.025 1.00 94.19 592 ASP A O 1
ATOM 4478 N N . LYS A 1 593 ? -9.752 -3.698 3.370 1.00 95.06 593 LYS A N 1
ATOM 4479 C CA . LYS A 1 593 ? -8.717 -4.314 4.222 1.00 95.06 593 LYS A CA 1
ATOM 4480 C C . LYS A 1 593 ? -7.363 -3.597 4.130 1.00 95.06 593 LYS A C 1
ATOM 4482 O O . LYS A 1 593 ? -6.346 -4.240 3.868 1.00 95.06 593 LYS A O 1
ATOM 4487 N N . PRO A 1 594 ? -7.296 -2.275 4.364 1.00 95.06 594 PRO A N 1
ATOM 4488 C CA . PRO A 1 594 ? -6.030 -1.553 4.280 1.00 95.06 594 PRO A CA 1
ATOM 4489 C C . PRO A 1 594 ? -4.998 -2.036 5.318 1.00 95.06 594 PRO A C 1
ATOM 4491 O O . PRO A 1 594 ? -3.803 -2.001 5.042 1.00 95.06 594 PRO A O 1
ATOM 4494 N N . ASP A 1 595 ? -5.431 -2.584 6.459 1.00 93.56 595 ASP A N 1
ATOM 4495 C CA . ASP A 1 595 ? -4.546 -3.106 7.516 1.00 93.56 595 ASP A CA 1
ATOM 4496 C C . ASP A 1 595 ? -3.709 -4.327 7.092 1.00 93.56 595 ASP A C 1
ATOM 4498 O O . ASP A 1 595 ? -2.759 -4.692 7.781 1.00 93.56 595 ASP A O 1
ATOM 4502 N N . ALA A 1 596 ? -4.027 -4.959 5.957 1.00 93.12 596 ALA A N 1
ATOM 4503 C CA . ALA A 1 596 ? -3.215 -6.033 5.385 1.00 93.12 596 ALA A CA 1
ATOM 4504 C C . ALA A 1 596 ? -1.972 -5.514 4.635 1.00 93.12 596 ALA A C 1
ATOM 4506 O O . ALA A 1 596 ? -1.059 -6.285 4.351 1.00 93.12 596 ALA A O 1
ATOM 4507 N N . LEU A 1 597 ? -1.927 -4.220 4.297 1.00 94.38 597 LEU A N 1
ATOM 4508 C CA . LEU A 1 597 ? -0.886 -3.635 3.451 1.00 94.38 597 LEU A CA 1
ATOM 4509 C C . LEU A 1 597 ? 0.444 -3.307 4.152 1.00 94.38 597 LEU A C 1
ATOM 4511 O O . LEU A 1 597 ? 1.463 -3.464 3.483 1.00 94.38 597 LEU A O 1
ATOM 4515 N N . PRO A 1 598 ? 0.520 -2.903 5.439 1.00 96.56 598 PRO A N 1
ATOM 4516 C CA . PRO A 1 598 ? 1.800 -2.616 6.090 1.00 96.56 598 PRO A CA 1
ATOM 4517 C C . PRO A 1 598 ? 2.854 -3.733 5.963 1.00 96.56 598 PRO A C 1
ATOM 4519 O O . PRO A 1 598 ? 3.928 -3.436 5.440 1.00 96.56 598 PRO A O 1
ATOM 4522 N N . PRO A 1 599 ? 2.569 -5.013 6.300 1.00 90.06 599 PRO A N 1
ATOM 4523 C CA . PRO A 1 599 ? 3.574 -6.072 6.171 1.00 90.06 599 PRO A CA 1
ATOM 4524 C C . PRO A 1 599 ? 3.976 -6.334 4.712 1.00 90.06 599 PRO A C 1
ATOM 4526 O O . PRO A 1 599 ? 5.125 -6.666 4.444 1.00 90.06 599 PRO A O 1
ATOM 4529 N N . VAL A 1 600 ? 3.062 -6.138 3.753 1.00 91.50 600 VAL A N 1
ATOM 4530 C CA . VAL A 1 600 ? 3.377 -6.245 2.318 1.00 91.50 600 VAL A CA 1
ATOM 4531 C C . VAL A 1 600 ? 4.334 -5.129 1.894 1.00 91.50 600 VAL A C 1
ATOM 4533 O O . VAL A 1 600 ? 5.288 -5.376 1.165 1.00 91.50 600 VAL A O 1
ATOM 4536 N N . LEU A 1 601 ? 4.105 -3.896 2.351 1.00 93.12 601 LEU A N 1
ATOM 4537 C CA . LEU A 1 601 ? 4.974 -2.759 2.039 1.00 93.12 601 LEU A CA 1
ATOM 4538 C C . LEU A 1 601 ? 6.361 -2.896 2.681 1.00 93.12 601 LEU A C 1
ATOM 4540 O O . LEU A 1 601 ? 7.337 -2.427 2.097 1.00 93.12 601 LEU A O 1
ATOM 4544 N N . ASP A 1 602 ? 6.458 -3.508 3.862 1.00 89.38 602 ASP A N 1
ATOM 4545 C CA . ASP A 1 602 ? 7.736 -3.810 4.516 1.00 89.38 602 ASP A CA 1
ATOM 4546 C C . ASP A 1 602 ? 8.509 -4.906 3.768 1.00 89.38 602 ASP A C 1
ATOM 4548 O O . ASP A 1 602 ? 9.688 -4.722 3.468 1.00 89.38 602 ASP A O 1
ATOM 4552 N N . ASP A 1 603 ? 7.836 -5.993 3.380 1.00 86.62 603 ASP A N 1
ATOM 4553 C CA . ASP A 1 603 ? 8.423 -7.067 2.567 1.00 86.62 603 ASP A CA 1
ATOM 4554 C C . ASP A 1 603 ? 8.958 -6.534 1.225 1.00 86.62 603 ASP A C 1
ATOM 4556 O O . ASP A 1 603 ? 10.097 -6.808 0.845 1.00 86.62 603 ASP A O 1
ATOM 4560 N N . TYR A 1 604 ? 8.189 -5.686 0.534 1.00 90.31 604 TYR A N 1
ATOM 4561 C CA . TYR A 1 604 ? 8.641 -5.064 -0.714 1.00 90.31 604 TYR A CA 1
ATOM 4562 C C . TYR A 1 604 ? 9.823 -4.112 -0.511 1.00 90.31 604 TYR A C 1
ATOM 4564 O O . TYR A 1 604 ? 10.729 -4.099 -1.344 1.00 90.31 604 TYR A O 1
ATOM 4572 N N . ALA A 1 605 ? 9.850 -3.337 0.577 1.00 88.19 605 ALA A N 1
ATOM 4573 C CA . ALA A 1 605 ? 10.977 -2.454 0.878 1.00 88.19 605 ALA A CA 1
ATOM 4574 C C . ALA A 1 605 ? 12.280 -3.243 1.101 1.00 88.19 605 ALA A C 1
ATOM 4576 O O . ALA A 1 605 ? 13.344 -2.810 0.664 1.00 88.19 605 ALA A O 1
ATOM 4577 N N . GLN A 1 606 ? 12.193 -4.415 1.738 1.00 87.56 606 GLN A N 1
ATOM 4578 C CA . GLN A 1 606 ? 13.344 -5.292 1.974 1.00 87.56 606 GLN A CA 1
ATOM 4579 C C . GLN A 1 606 ? 13.814 -5.989 0.693 1.00 87.56 606 GLN A C 1
ATOM 4581 O O . GLN A 1 606 ? 15.009 -6.016 0.405 1.00 87.56 606 GLN A O 1
ATOM 4586 N N . ARG A 1 607 ? 12.880 -6.531 -0.100 1.00 83.50 607 ARG A N 1
ATOM 4587 C CA . ARG A 1 607 ? 13.199 -7.263 -1.339 1.00 83.50 607 ARG A CA 1
ATOM 4588 C C . ARG A 1 607 ? 13.689 -6.368 -2.468 1.00 83.50 607 ARG A C 1
ATOM 4590 O O . ARG A 1 607 ? 14.438 -6.827 -3.326 1.00 83.50 607 ARG A O 1
ATOM 4597 N N . TYR A 1 608 ? 13.270 -5.104 -2.482 1.00 90.25 608 TYR A N 1
ATOM 4598 C CA . TYR A 1 608 ? 13.589 -4.157 -3.546 1.00 90.25 608 TYR A CA 1
ATOM 4599 C C . TYR A 1 608 ? 14.233 -2.881 -2.976 1.00 90.25 608 TYR A C 1
ATOM 4601 O O . TYR A 1 608 ? 13.602 -1.828 -2.983 1.00 90.25 608 TYR A O 1
ATOM 4609 N N . PRO A 1 609 ? 15.514 -2.908 -2.554 1.00 88.50 609 PRO A N 1
ATOM 4610 C CA . PRO A 1 609 ? 16.147 -1.773 -1.867 1.00 88.50 609 PRO A CA 1
ATOM 4611 C C . PRO A 1 609 ? 16.243 -0.480 -2.693 1.00 88.50 609 PRO A C 1
ATOM 4613 O O . PRO A 1 609 ? 16.288 0.614 -2.138 1.00 88.50 609 PRO A O 1
ATOM 4616 N N . ARG A 1 610 ? 16.272 -0.587 -4.031 1.00 91.69 610 ARG A N 1
ATOM 4617 C CA . ARG A 1 610 ? 16.251 0.568 -4.951 1.00 91.69 610 ARG A CA 1
ATOM 4618 C C . ARG A 1 610 ? 14.833 1.059 -5.264 1.00 91.69 610 ARG A C 1
ATOM 4620 O O . ARG A 1 610 ? 14.692 1.992 -6.047 1.00 91.69 610 ARG A O 1
ATOM 4627 N N . LEU A 1 611 ? 13.781 0.464 -4.700 1.00 94.06 611 LEU A N 1
ATOM 4628 C CA . LEU A 1 611 ? 12.414 0.951 -4.867 1.00 94.06 611 LEU A CA 1
ATOM 4629 C C . LEU A 1 611 ? 12.185 2.169 -3.965 1.00 94.06 611 LEU A C 1
ATOM 4631 O O . LEU A 1 611 ? 12.178 2.066 -2.741 1.00 94.06 611 LEU A O 1
ATOM 4635 N N . ALA A 1 612 ? 11.948 3.324 -4.576 1.00 92.88 612 ALA A N 1
ATOM 4636 C CA . ALA A 1 612 ? 11.619 4.562 -3.883 1.00 92.88 612 ALA A CA 1
ATOM 4637 C C . ALA A 1 612 ? 10.128 4.906 -4.020 1.00 92.88 612 ALA A C 1
ATOM 4639 O O . ALA A 1 612 ? 9.449 4.491 -4.956 1.00 92.88 612 ALA A O 1
ATOM 4640 N N . GLY A 1 613 ? 9.618 5.726 -3.097 1.00 92.25 613 GLY A N 1
ATOM 4641 C CA . GLY A 1 613 ? 8.236 6.226 -3.128 1.00 92.25 613 GLY A CA 1
ATOM 4642 C C . GLY A 1 613 ? 7.248 5.475 -2.229 1.00 92.25 613 GLY A C 1
ATOM 4643 O O . GLY A 1 613 ? 6.113 5.932 -2.087 1.00 92.25 613 GLY A O 1
ATOM 4644 N N . LEU A 1 614 ? 7.676 4.399 -1.555 1.00 95.06 614 LEU A N 1
ATOM 4645 C CA . LEU A 1 614 ? 6.839 3.662 -0.596 1.00 95.06 614 LEU A CA 1
ATOM 4646 C C . LEU A 1 614 ? 6.374 4.527 0.586 1.00 95.06 614 LEU A C 1
ATOM 4648 O O . LEU A 1 614 ? 5.275 4.315 1.087 1.00 95.06 614 LEU A O 1
ATOM 4652 N N . ASP A 1 615 ? 7.134 5.545 0.992 1.00 94.62 615 ASP A N 1
ATOM 4653 C CA . ASP A 1 615 ? 6.726 6.453 2.074 1.00 94.62 615 ASP A CA 1
ATOM 4654 C C . ASP A 1 615 ? 5.434 7.209 1.749 1.00 94.62 615 ASP A C 1
ATOM 4656 O O . ASP A 1 615 ? 4.569 7.364 2.609 1.00 94.62 615 ASP A O 1
ATOM 4660 N N . ARG A 1 616 ? 5.252 7.615 0.484 1.00 95.62 616 ARG A N 1
ATOM 4661 C CA . ARG A 1 616 ? 4.009 8.260 0.030 1.00 95.62 616 ARG A CA 1
ATOM 4662 C C . ARG A 1 616 ? 2.830 7.292 0.096 1.00 95.62 616 ARG A C 1
ATOM 4664 O O . ARG A 1 616 ? 1.731 7.697 0.453 1.00 95.62 616 ARG A O 1
ATOM 4671 N N . VAL A 1 617 ? 3.069 6.015 -0.210 1.00 97.25 617 VAL A N 1
ATOM 4672 C CA . VAL A 1 617 ? 2.062 4.950 -0.085 1.00 97.25 617 VAL A CA 1
ATOM 4673 C C . VAL A 1 617 ? 1.699 4.722 1.381 1.00 97.25 6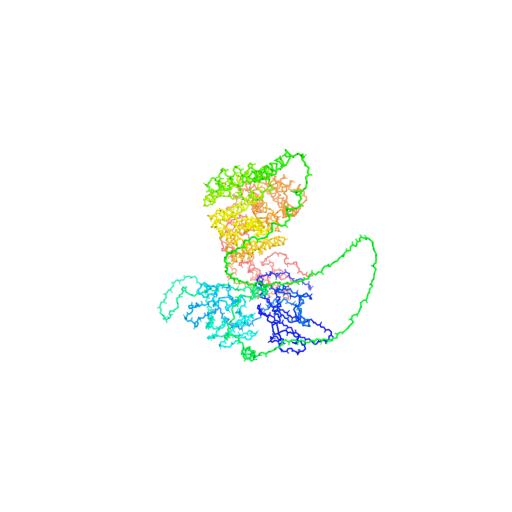17 VAL A C 1
ATOM 4675 O O . VAL A 1 617 ? 0.521 4.603 1.696 1.00 97.25 617 VAL A O 1
ATOM 4678 N N . ARG A 1 618 ? 2.684 4.697 2.289 1.00 97.50 618 ARG A N 1
ATOM 4679 C CA . ARG A 1 618 ? 2.463 4.547 3.739 1.00 97.50 618 ARG A CA 1
ATOM 4680 C C . ARG A 1 618 ? 1.686 5.726 4.325 1.00 97.50 618 ARG A C 1
ATOM 4682 O O . ARG A 1 618 ? 0.830 5.526 5.185 1.00 97.50 618 ARG A O 1
ATOM 4689 N N . GLU A 1 619 ? 1.971 6.939 3.861 1.00 96.81 619 GLU A N 1
ATOM 4690 C CA . GLU A 1 619 ? 1.247 8.147 4.260 1.00 96.81 619 GLU A CA 1
ATOM 4691 C C . GLU A 1 619 ? -0.223 8.090 3.834 1.00 96.81 619 GLU A C 1
ATOM 4693 O O . GLU A 1 619 ? -1.118 8.199 4.674 1.00 96.81 619 GLU A O 1
ATOM 4698 N N . ASP A 1 620 ? -0.464 7.838 2.546 1.00 97.75 620 ASP A N 1
ATOM 4699 C CA . ASP A 1 620 ? -1.809 7.680 2.000 1.00 97.75 620 ASP A CA 1
ATOM 4700 C C . ASP A 1 620 ? -2.559 6.527 2.692 1.00 97.75 620 ASP A C 1
ATOM 4702 O O . ASP A 1 620 ? -3.727 6.672 3.045 1.00 97.75 620 ASP A O 1
ATOM 4706 N N . LEU A 1 621 ? -1.883 5.407 2.968 1.00 97.94 621 LEU A N 1
ATOM 4707 C CA . LEU A 1 621 ? -2.448 4.280 3.707 1.00 97.94 621 LEU A CA 1
ATOM 4708 C C . LEU A 1 621 ? -2.951 4.700 5.087 1.00 97.94 621 LEU A C 1
ATOM 4710 O O . LEU A 1 621 ? -4.095 4.414 5.432 1.00 97.94 621 LEU A O 1
ATOM 4714 N N . ARG A 1 622 ? -2.135 5.422 5.859 1.00 96.56 622 ARG A N 1
ATOM 4715 C CA . ARG A 1 622 ? -2.509 5.864 7.207 1.00 96.56 622 ARG A CA 1
ATOM 4716 C C . ARG A 1 622 ? -3.729 6.782 7.183 1.00 96.56 622 ARG A C 1
ATOM 4718 O O . ARG A 1 622 ? -4.656 6.582 7.967 1.00 96.56 622 ARG A O 1
ATOM 4725 N N . GLN A 1 623 ? -3.743 7.762 6.276 1.00 96.56 623 GLN A N 1
ATOM 4726 C CA . GLN A 1 623 ? -4.872 8.687 6.127 1.00 96.56 623 GLN A CA 1
ATOM 4727 C C . GLN A 1 623 ? -6.145 7.956 5.686 1.00 96.56 623 GLN A C 1
ATOM 4729 O O . GLN A 1 623 ? -7.223 8.202 6.229 1.00 96.56 623 GLN A O 1
ATOM 4734 N N . TYR A 1 624 ? -6.027 7.026 4.734 1.00 97.25 624 TYR A N 1
ATOM 4735 C CA . TYR A 1 624 ? -7.159 6.253 4.234 1.00 97.25 624 TYR A CA 1
ATOM 4736 C C . TYR A 1 624 ? -7.742 5.327 5.302 1.00 97.25 624 TYR A C 1
ATOM 4738 O O . TYR A 1 624 ? -8.955 5.324 5.495 1.00 97.25 624 TYR A O 1
ATOM 4746 N N . THR A 1 625 ? -6.899 4.584 6.025 1.00 96.81 625 THR A N 1
ATOM 4747 C CA . THR A 1 625 ? -7.337 3.702 7.115 1.00 96.81 625 THR A CA 1
ATOM 4748 C C . THR A 1 625 ? -8.080 4.486 8.192 1.00 96.81 625 THR A C 1
ATOM 4750 O O . THR A 1 625 ? -9.149 4.063 8.626 1.00 96.81 625 THR A O 1
ATOM 4753 N N . ALA A 1 626 ? -7.569 5.656 8.592 1.00 95.31 626 ALA A N 1
ATOM 4754 C CA . ALA A 1 626 ? -8.229 6.500 9.588 1.00 95.31 626 ALA A CA 1
ATOM 4755 C C . ALA A 1 626 ? -9.621 6.972 9.123 1.00 95.31 626 ALA A C 1
ATOM 4757 O O . ALA A 1 626 ? -10.595 6.863 9.870 1.00 95.31 626 ALA A O 1
ATOM 4758 N N . LEU A 1 627 ? -9.738 7.420 7.868 1.00 95.81 627 LEU A N 1
ATOM 4759 C CA . LEU A 1 627 ? -11.016 7.816 7.269 1.00 95.81 627 LEU A CA 1
ATOM 4760 C C . LEU A 1 627 ? -12.002 6.651 7.165 1.00 95.81 627 LEU A C 1
ATOM 4762 O O . LEU A 1 627 ? -13.169 6.799 7.526 1.00 95.81 627 LEU A O 1
ATOM 4766 N N . LEU A 1 628 ? -11.543 5.495 6.681 1.00 95.38 628 LEU A N 1
ATOM 4767 C CA . LEU A 1 628 ? -12.373 4.302 6.547 1.00 95.38 628 LEU A CA 1
ATOM 4768 C C . LEU A 1 628 ? -12.888 3.846 7.915 1.00 95.38 628 LEU A C 1
ATOM 4770 O O . LEU A 1 628 ? -14.085 3.610 8.065 1.00 95.38 628 LEU A O 1
ATOM 4774 N N . ASN A 1 629 ? -12.018 3.790 8.924 1.00 95.06 629 ASN A N 1
ATOM 4775 C CA . ASN A 1 629 ? -12.393 3.380 10.274 1.00 95.06 629 ASN A CA 1
ATOM 4776 C C . ASN A 1 629 ? -13.396 4.347 10.909 1.00 95.06 629 ASN A C 1
ATOM 4778 O O . ASN A 1 629 ? -14.367 3.886 11.507 1.00 95.06 629 ASN A O 1
ATOM 4782 N N . ALA A 1 630 ? -13.229 5.662 10.741 1.00 94.00 630 ALA A N 1
ATOM 4783 C CA . ALA A 1 630 ? -14.207 6.635 11.229 1.00 94.00 630 ALA A CA 1
ATOM 4784 C C . ALA A 1 630 ? -15.556 6.528 10.501 1.00 94.00 630 ALA A C 1
ATOM 4786 O O . ALA A 1 630 ? -16.606 6.642 11.137 1.00 94.00 630 ALA A O 1
ATOM 4787 N N . ALA A 1 631 ? -15.543 6.245 9.194 1.00 93.00 631 ALA A N 1
ATOM 4788 C CA . ALA A 1 631 ? -16.757 6.004 8.423 1.00 93.00 631 ALA A CA 1
ATOM 4789 C C . ALA A 1 631 ? -17.497 4.737 8.892 1.00 93.00 631 ALA A C 1
ATOM 4791 O O . ALA A 1 631 ? -18.694 4.788 9.174 1.00 93.00 631 ALA A O 1
ATOM 4792 N N . LEU A 1 632 ? -16.782 3.615 9.027 1.00 92.75 632 LEU A N 1
ATOM 4793 C CA . LEU A 1 632 ? -17.342 2.333 9.474 1.00 92.75 632 LEU A CA 1
ATOM 4794 C C . LEU A 1 632 ? -17.817 2.379 10.931 1.00 92.75 632 LEU A C 1
ATOM 4796 O O . LEU A 1 632 ? -18.860 1.820 11.254 1.00 92.75 632 LEU A O 1
ATOM 4800 N N . SER A 1 633 ? -17.089 3.092 11.792 1.00 93.19 633 SER A N 1
ATOM 4801 C CA . SER A 1 633 ? -17.424 3.257 13.214 1.00 93.19 633 SER A CA 1
ATOM 4802 C C . SER A 1 633 ? -18.468 4.347 13.465 1.00 93.19 633 SER A C 1
ATOM 4804 O O . SER A 1 633 ? -18.735 4.671 14.620 1.00 93.19 633 SER A O 1
ATOM 4806 N N . ARG A 1 634 ? -19.046 4.935 12.406 1.00 92.69 634 ARG A N 1
ATOM 4807 C CA . ARG A 1 634 ? -20.103 5.955 12.493 1.00 92.69 634 ARG A CA 1
ATOM 4808 C C . ARG A 1 634 ? -19.691 7.216 13.281 1.00 92.69 634 ARG A C 1
ATOM 4810 O O . ARG A 1 634 ? -20.534 7.903 13.848 1.00 92.69 634 ARG A O 1
ATOM 4817 N N . GLN A 1 635 ? -18.403 7.570 13.274 1.00 89.62 635 GLN A N 1
ATOM 4818 C CA . GLN A 1 635 ? -17.847 8.720 14.004 1.00 89.62 635 GLN A CA 1
ATOM 4819 C C . GLN A 1 635 ? -17.863 10.003 13.154 1.00 89.62 635 GLN A C 1
ATOM 4821 O O . GLN A 1 635 ? -16.825 10.439 12.651 1.00 89.62 635 GLN A O 1
ATOM 4826 N N . LEU A 1 636 ? -19.038 10.623 12.992 1.00 88.38 636 LEU A N 1
ATOM 4827 C CA . LEU A 1 636 ? -19.237 11.746 12.063 1.00 88.38 636 LEU A CA 1
ATOM 4828 C C . LEU A 1 636 ? -18.308 12.947 12.332 1.00 88.38 636 LEU A C 1
ATOM 4830 O O . LEU A 1 636 ? -17.661 13.420 11.404 1.00 88.38 636 LEU A O 1
ATOM 4834 N N . ALA A 1 637 ? -18.179 13.417 13.576 1.00 83.06 637 ALA A N 1
ATOM 4835 C CA . ALA A 1 637 ? -17.360 14.598 13.890 1.00 83.06 637 ALA A CA 1
ATOM 4836 C C . ALA A 1 637 ? -15.872 14.409 13.525 1.00 83.06 637 ALA A C 1
ATOM 4838 O O . ALA A 1 637 ? -15.276 15.240 12.834 1.00 83.06 637 ALA A O 1
ATOM 4839 N N . SER A 1 638 ? -15.290 13.273 13.926 1.00 87.94 638 SER A N 1
ATOM 4840 C CA . SER A 1 638 ? -13.905 12.902 13.599 1.00 87.94 638 SER A CA 1
ATOM 4841 C C . SER A 1 638 ? -13.714 12.739 12.088 1.00 87.94 638 SER A C 1
ATOM 4843 O O . SER A 1 638 ? -12.752 13.251 11.509 1.00 87.94 638 SER A O 1
ATOM 4845 N N . LEU A 1 639 ? -14.681 12.099 11.421 1.00 92.25 639 LEU A N 1
ATOM 4846 C CA . LEU A 1 639 ? -14.677 11.926 9.974 1.00 92.25 639 LEU A CA 1
ATOM 4847 C C . LEU A 1 639 ? -14.659 13.272 9.239 1.00 92.25 639 LEU A C 1
ATOM 4849 O O . LEU A 1 639 ? -13.822 13.478 8.362 1.00 92.25 639 LEU A O 1
ATOM 4853 N N . LEU A 1 640 ? -15.538 14.205 9.618 1.00 89.12 640 LEU A N 1
ATOM 4854 C CA . LEU A 1 640 ? -15.613 15.537 9.014 1.00 89.12 640 LEU A CA 1
ATOM 4855 C C . LEU A 1 640 ? -14.319 16.333 9.215 1.00 89.12 640 LEU A C 1
ATOM 4857 O O . LEU A 1 640 ? -13.885 17.035 8.299 1.00 89.12 640 LEU A O 1
ATOM 4861 N N . ALA A 1 641 ? -13.681 16.216 10.383 1.00 87.81 641 ALA A N 1
ATOM 4862 C CA . ALA A 1 641 ? -12.390 16.843 10.644 1.00 87.81 641 ALA A CA 1
ATOM 4863 C C . ALA A 1 641 ? -11.291 16.287 9.722 1.00 87.81 641 ALA A C 1
ATOM 4865 O O . ALA A 1 641 ? -10.568 17.061 9.094 1.00 87.81 641 ALA A O 1
ATOM 4866 N N . MET A 1 642 ? -11.210 14.961 9.573 1.00 92.19 642 MET A N 1
ATOM 4867 C CA . MET A 1 642 ? -10.239 14.314 8.683 1.00 92.19 642 MET A CA 1
ATOM 4868 C C . MET A 1 642 ? -10.493 14.624 7.204 1.00 92.19 642 MET A C 1
ATOM 4870 O O . MET A 1 642 ? -9.551 14.853 6.449 1.00 92.19 642 MET A O 1
ATOM 4874 N N . MET A 1 643 ? -11.755 14.701 6.775 1.00 91.12 643 MET A N 1
ATOM 4875 C CA . MET A 1 643 ? -12.107 15.037 5.389 1.00 91.12 643 MET A CA 1
ATOM 4876 C C . MET A 1 643 ? -11.621 16.430 4.963 1.00 91.12 643 MET A C 1
ATOM 4878 O O . MET A 1 643 ? -11.353 16.637 3.782 1.00 91.12 643 MET A O 1
ATOM 4882 N N . LYS A 1 644 ? -11.474 17.382 5.896 1.00 87.31 644 LYS A N 1
ATOM 4883 C CA . LYS A 1 644 ? -10.966 18.736 5.597 1.00 87.31 644 LYS A CA 1
ATOM 4884 C C . LYS A 1 644 ? -9.488 18.736 5.193 1.00 87.31 644 LYS A C 1
ATOM 4886 O O . LYS A 1 644 ? -9.060 19.620 4.451 1.00 87.31 644 LYS A O 1
ATOM 4891 N N . THR A 1 645 ? -8.706 17.774 5.678 1.00 89.00 645 THR A N 1
ATOM 4892 C CA . THR A 1 645 ? -7.248 17.718 5.481 1.00 89.00 645 THR A CA 1
ATOM 4893 C C . THR A 1 645 ? -6.789 16.557 4.603 1.00 89.00 645 THR A C 1
ATOM 4895 O O . THR A 1 645 ? -5.647 16.579 4.146 1.00 89.00 645 THR A O 1
ATOM 4898 N N . ALA A 1 646 ? -7.663 15.587 4.322 1.00 90.06 646 ALA A N 1
ATOM 4899 C CA . ALA A 1 646 ? -7.368 14.402 3.523 1.00 90.06 646 ALA A CA 1
ATOM 4900 C C . ALA A 1 646 ? -6.815 14.749 2.132 1.00 90.06 646 ALA A C 1
ATOM 4902 O O . ALA A 1 646 ? -7.484 15.397 1.320 1.00 90.06 646 ALA A O 1
ATOM 4903 N N . ARG A 1 647 ? -5.590 14.294 1.838 1.00 92.38 647 ARG A N 1
ATOM 4904 C CA . ARG A 1 647 ? -4.935 14.487 0.537 1.00 92.38 647 ARG A CA 1
ATOM 4905 C C . ARG A 1 647 ? -4.151 13.238 0.156 1.00 92.38 647 ARG A C 1
ATOM 4907 O O . ARG A 1 647 ? -3.139 12.938 0.775 1.00 92.38 647 ARG A O 1
ATOM 4914 N N . PHE A 1 648 ? -4.596 12.570 -0.905 1.00 96.31 648 PHE A N 1
ATOM 4915 C CA . PHE A 1 648 ? -3.960 11.359 -1.423 1.00 96.31 648 PHE A CA 1
ATOM 4916 C C . PHE A 1 648 ? -3.059 11.669 -2.616 1.00 96.31 648 PHE A C 1
ATOM 4918 O O . PHE A 1 648 ? -3.496 12.286 -3.593 1.00 96.31 648 PHE A O 1
ATOM 4925 N N . ASN A 1 649 ? -1.809 11.217 -2.556 1.00 93.06 649 ASN A N 1
ATOM 4926 C CA . ASN A 1 649 ? -0.783 11.506 -3.561 1.00 93.06 649 ASN A CA 1
ATOM 4927 C C . ASN A 1 649 ? -0.574 10.362 -4.558 1.00 93.06 649 ASN A C 1
ATOM 4929 O O . ASN A 1 649 ? 0.003 10.569 -5.623 1.00 93.06 649 ASN A O 1
ATOM 4933 N N . THR A 1 650 ? -1.034 9.160 -4.223 1.00 96.38 650 THR A N 1
ATOM 4934 C CA . THR A 1 650 ? -0.814 7.949 -5.008 1.00 96.38 650 THR A CA 1
ATOM 4935 C C . THR A 1 650 ? -2.090 7.527 -5.751 1.00 96.38 650 THR A C 1
ATOM 4937 O O . THR A 1 650 ? -3.195 7.599 -5.197 1.00 96.38 650 THR A O 1
ATOM 4940 N N . PRO A 1 651 ? -1.986 7.068 -7.015 1.00 96.00 651 PRO A N 1
ATOM 4941 C CA . PRO A 1 651 ? -3.154 6.750 -7.837 1.00 96.00 651 PRO A CA 1
ATOM 4942 C C . PRO A 1 651 ? -4.146 5.741 -7.227 1.00 96.00 651 PRO A C 1
ATOM 4944 O O . PRO A 1 651 ? -5.350 5.993 -7.327 1.00 96.00 651 PRO A O 1
ATOM 4947 N N . PRO A 1 652 ? -3.720 4.627 -6.583 1.00 96.38 652 PRO A N 1
ATOM 4948 C CA . PRO A 1 652 ? -4.666 3.677 -5.992 1.00 96.38 652 PRO A CA 1
ATOM 4949 C C . PRO A 1 652 ? -5.531 4.306 -4.897 1.00 96.38 652 PRO A C 1
ATOM 4951 O O . PRO A 1 652 ? -6.742 4.097 -4.875 1.00 96.38 652 PRO A O 1
ATOM 4954 N N . PHE A 1 653 ? -4.934 5.132 -4.037 1.00 97.81 653 PHE A N 1
ATOM 4955 C CA . PHE A 1 653 ? -5.644 5.786 -2.943 1.00 97.81 653 PHE A CA 1
ATOM 4956 C C . PHE A 1 653 ? -6.517 6.944 -3.425 1.00 97.81 653 PHE A C 1
ATOM 4958 O O . PHE A 1 653 ? -7.631 7.106 -2.934 1.00 97.81 653 PHE A O 1
ATOM 4965 N N . GLN A 1 654 ? -6.091 7.695 -4.445 1.00 96.69 654 GLN A N 1
ATOM 4966 C CA . GLN A 1 654 ? -6.949 8.695 -5.091 1.00 96.69 654 GLN A CA 1
ATOM 4967 C C . GLN A 1 654 ? -8.208 8.064 -5.695 1.00 96.69 654 GLN A C 1
ATOM 4969 O O . GLN A 1 654 ? -9.308 8.592 -5.525 1.00 96.69 654 GLN A O 1
ATOM 4974 N N . ALA A 1 655 ? -8.060 6.938 -6.400 1.00 96.00 655 ALA A N 1
ATOM 4975 C CA . ALA A 1 655 ? -9.189 6.213 -6.972 1.00 96.00 655 ALA A CA 1
ATOM 4976 C C . ALA A 1 655 ? -10.116 5.677 -5.871 1.00 96.00 655 ALA A C 1
ATOM 4978 O O . ALA A 1 655 ? -11.326 5.907 -5.916 1.00 96.00 655 ALA A O 1
ATOM 4979 N N . GLN A 1 656 ? -9.541 5.042 -4.848 1.00 96.06 656 GLN A N 1
ATOM 4980 C CA . GLN A 1 656 ? -10.308 4.469 -3.749 1.00 96.06 656 GLN A CA 1
ATOM 4981 C C . GLN A 1 656 ? -11.029 5.536 -2.915 1.00 96.06 656 GLN A C 1
ATOM 4983 O O . GLN A 1 656 ? -12.179 5.343 -2.528 1.00 96.06 656 GLN A O 1
ATOM 4988 N N . PHE A 1 657 ? -10.403 6.686 -2.665 1.00 95.44 657 PHE A N 1
ATOM 4989 C CA . PHE A 1 657 ? -11.043 7.788 -1.952 1.00 95.44 657 PHE A CA 1
ATOM 4990 C C . PHE A 1 657 ? -12.246 8.343 -2.718 1.00 95.44 657 PHE A C 1
ATOM 4992 O O . PHE A 1 657 ? -13.283 8.585 -2.108 1.00 95.44 657 PHE A O 1
ATOM 4999 N N . ARG A 1 658 ? -12.164 8.478 -4.052 1.00 93.56 658 ARG A N 1
ATOM 5000 C CA . ARG A 1 658 ? -13.325 8.878 -4.873 1.00 93.56 658 ARG A CA 1
ATOM 5001 C C . ARG A 1 658 ? -14.482 7.883 -4.739 1.00 93.56 658 ARG A C 1
ATOM 5003 O O . ARG A 1 658 ? -15.631 8.303 -4.634 1.00 93.56 658 ARG A O 1
ATOM 5010 N N . GLN A 1 659 ? -14.189 6.583 -4.705 1.00 93.50 659 GLN A N 1
ATOM 5011 C CA . GLN A 1 659 ? -15.204 5.545 -4.508 1.00 93.50 659 GLN A CA 1
ATOM 5012 C C . GLN A 1 659 ? -15.806 5.581 -3.097 1.00 93.50 659 GLN A C 1
ATOM 5014 O O . GLN A 1 659 ? -17.026 5.505 -2.944 1.00 93.50 659 GLN A O 1
ATOM 5019 N N . LEU A 1 660 ? -14.973 5.738 -2.066 1.00 92.50 660 LEU A N 1
ATOM 5020 C CA . LEU A 1 660 ? -15.428 5.886 -0.685 1.00 92.50 660 LEU A CA 1
ATOM 5021 C C . LEU A 1 660 ? -16.315 7.132 -0.529 1.00 92.50 660 LEU A C 1
ATOM 5023 O O . LEU A 1 660 ? -17.384 7.058 0.076 1.00 92.50 660 LEU A O 1
ATOM 5027 N N . ALA A 1 661 ? -15.911 8.249 -1.141 1.00 90.94 661 ALA A N 1
ATOM 5028 C CA . ALA A 1 661 ? -16.664 9.498 -1.151 1.00 90.94 661 ALA A CA 1
ATOM 5029 C C . ALA A 1 661 ? -18.039 9.368 -1.817 1.00 90.94 661 ALA A C 1
ATOM 5031 O O . ALA A 1 661 ? -18.999 9.968 -1.349 1.00 90.94 661 ALA A O 1
ATOM 5032 N N . ALA A 1 662 ? -18.150 8.561 -2.874 1.00 89.44 662 ALA A N 1
ATOM 5033 C CA . ALA A 1 662 ? -19.416 8.333 -3.566 1.00 89.44 662 ALA A CA 1
ATOM 5034 C C . ALA A 1 662 ? -20.383 7.410 -2.803 1.00 89.44 662 ALA A C 1
ATOM 5036 O O . ALA A 1 662 ? -21.588 7.472 -3.031 1.00 89.44 662 ALA A O 1
ATOM 5037 N N . THR A 1 663 ? -19.870 6.526 -1.943 1.00 87.50 663 THR A N 1
ATOM 5038 C CA . THR A 1 663 ? -20.655 5.423 -1.363 1.00 87.50 663 THR A CA 1
ATOM 5039 C C . THR A 1 663 ? -20.919 5.549 0.133 1.00 87.50 663 THR A C 1
ATOM 5041 O O . THR A 1 663 ? -21.977 5.127 0.593 1.00 87.50 663 THR A O 1
ATOM 5044 N N . ARG A 1 664 ? -19.965 6.079 0.909 1.00 88.50 664 ARG A N 1
ATOM 5045 C CA . ARG A 1 664 ? -19.997 6.021 2.381 1.00 88.50 664 ARG A CA 1
ATOM 5046 C C . ARG A 1 664 ? -19.740 7.347 3.078 1.00 88.50 664 ARG A C 1
ATOM 5048 O O . ARG A 1 664 ? -20.173 7.495 4.217 1.00 88.50 664 ARG A O 1
ATOM 5055 N N . LEU A 1 665 ? -19.033 8.294 2.462 1.00 91.94 665 LEU A N 1
ATOM 5056 C CA . LEU A 1 665 ? -18.775 9.586 3.105 1.00 91.94 665 LEU A CA 1
ATOM 5057 C C . LEU A 1 665 ? -19.995 10.513 3.001 1.00 91.94 665 LEU A C 1
ATOM 5059 O O . LEU A 1 665 ? -20.746 10.429 2.027 1.00 91.94 665 LEU A O 1
ATOM 5063 N N . PRO A 1 666 ? -20.198 11.411 3.980 1.00 91.19 666 PRO A N 1
ATOM 5064 C CA . PRO A 1 666 ? -21.207 12.456 3.867 1.00 91.19 666 PRO A CA 1
ATOM 5065 C C . PRO A 1 666 ? -20.893 13.380 2.681 1.00 91.19 666 PRO A C 1
ATOM 5067 O O . PRO A 1 666 ? -19.734 13.699 2.405 1.00 91.19 666 PRO A O 1
ATOM 5070 N N . SER A 1 667 ? -21.934 13.820 1.971 1.00 88.56 667 SER A N 1
ATOM 5071 C CA . SER A 1 667 ? -21.774 14.728 0.831 1.00 88.56 667 SER A CA 1
ATOM 5072 C C . SER A 1 667 ? -21.327 16.120 1.286 1.00 88.56 667 SER A C 1
ATOM 5074 O O . SER A 1 667 ? -21.525 16.507 2.439 1.00 88.56 667 SER A O 1
ATOM 5076 N N . ALA A 1 668 ? -20.768 16.911 0.366 1.00 86.56 668 ALA A N 1
ATOM 5077 C CA . ALA A 1 668 ? -20.348 18.283 0.659 1.00 86.56 668 ALA A CA 1
ATOM 5078 C C . ALA A 1 668 ? -21.496 19.155 1.205 1.00 86.56 668 ALA A C 1
ATOM 5080 O O . ALA A 1 668 ? -21.268 19.981 2.085 1.00 86.56 668 ALA A O 1
ATOM 5081 N N . GLU A 1 669 ? -22.729 18.933 0.736 1.00 87.31 669 GLU A N 1
ATOM 5082 C CA . GLU A 1 669 ? -23.913 19.624 1.256 1.00 87.31 669 GLU A CA 1
ATOM 5083 C C . GLU A 1 669 ? -24.183 19.254 2.721 1.00 87.31 669 GLU A C 1
ATOM 5085 O O . GLU A 1 669 ? -24.409 20.139 3.543 1.00 87.31 669 GLU A O 1
ATOM 5090 N N . ILE A 1 670 ? -24.101 17.964 3.072 1.00 87.88 670 ILE A N 1
ATOM 5091 C CA . ILE A 1 670 ? -24.273 17.496 4.456 1.00 87.88 670 ILE A CA 1
ATOM 5092 C C . ILE A 1 670 ? -23.184 18.078 5.356 1.00 87.88 670 ILE A C 1
ATOM 5094 O O . ILE A 1 670 ? -23.484 18.579 6.436 1.00 87.88 670 ILE A O 1
ATOM 5098 N N . VAL A 1 671 ? -21.930 18.085 4.891 1.00 89.19 671 VAL A N 1
ATOM 5099 C CA . VAL A 1 671 ? -20.817 18.710 5.618 1.00 89.19 671 VAL A CA 1
ATOM 5100 C C . VAL A 1 671 ? -21.096 20.193 5.870 1.00 89.19 671 VAL A C 1
ATOM 5102 O O . VAL A 1 671 ? -20.884 20.680 6.978 1.00 89.19 671 VAL A O 1
ATOM 5105 N N . GLN A 1 672 ? -21.577 20.925 4.863 1.00 89.12 672 GLN A N 1
ATOM 5106 C CA . GLN A 1 672 ? -21.892 22.345 5.004 1.00 89.12 672 GLN A CA 1
ATOM 5107 C C . GLN A 1 672 ? -23.036 22.580 5.997 1.00 89.12 672 GLN A C 1
ATOM 5109 O O . GLN A 1 672 ? -22.884 23.415 6.885 1.00 89.12 672 GLN A O 1
ATOM 5114 N N . ARG A 1 673 ? -24.136 21.824 5.885 1.00 90.00 673 ARG A N 1
ATOM 5115 C CA . ARG A 1 673 ? -25.275 21.911 6.814 1.00 90.00 673 ARG A CA 1
ATOM 5116 C C . ARG A 1 673 ? -24.853 21.610 8.250 1.00 90.00 673 ARG A C 1
ATOM 5118 O O . ARG A 1 673 ? -25.203 22.371 9.144 1.00 90.00 673 ARG A O 1
ATOM 5125 N N . GLN A 1 674 ? -24.038 20.575 8.462 1.00 89.81 674 GLN A N 1
ATOM 5126 C CA . GLN A 1 674 ? -23.528 20.239 9.791 1.00 89.81 674 GLN A CA 1
ATOM 5127 C C . GLN A 1 674 ? -22.661 21.363 10.375 1.00 89.81 674 GLN A C 1
ATOM 5129 O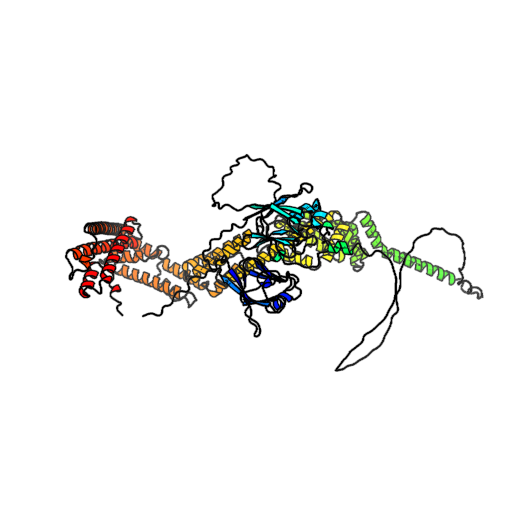 O . GLN A 1 674 ? -22.854 21.731 11.528 1.00 89.81 674 GLN A O 1
ATOM 5134 N N . ASN A 1 675 ? -21.763 21.969 9.585 1.00 89.81 675 ASN A N 1
ATOM 5135 C CA . ASN A 1 675 ? -20.960 23.101 10.068 1.00 89.81 675 ASN A CA 1
ATOM 5136 C C . ASN A 1 675 ? -21.843 24.299 10.478 1.00 89.81 675 ASN A C 1
ATOM 5138 O O . ASN A 1 675 ? -21.508 24.994 11.435 1.00 89.81 675 ASN A O 1
ATOM 5142 N N . THR A 1 676 ? -22.952 24.552 9.770 1.00 92.06 676 THR A N 1
ATOM 5143 C CA . THR A 1 676 ? -23.919 25.598 10.150 1.00 92.06 676 THR A CA 1
ATOM 5144 C C . THR A 1 676 ? -24.600 25.267 11.477 1.00 92.06 676 THR A C 1
ATOM 5146 O O . THR A 1 676 ? -24.574 26.094 12.386 1.00 92.06 676 THR A O 1
ATOM 5149 N N . VAL A 1 677 ? -25.122 24.043 11.619 1.00 93.19 677 VAL A N 1
ATOM 5150 C CA . VAL A 1 677 ? -25.760 23.554 12.853 1.00 93.19 677 VAL A CA 1
ATOM 5151 C C . VAL A 1 677 ? -24.800 23.634 14.046 1.00 93.19 677 VAL A C 1
ATOM 5153 O O . VAL A 1 677 ? -25.183 24.068 15.132 1.00 93.19 677 VAL A O 1
ATOM 5156 N N . ASP A 1 678 ? -23.537 23.248 13.859 1.00 90.81 678 ASP A N 1
ATOM 5157 C CA . ASP A 1 678 ? -22.510 23.331 14.902 1.00 90.81 678 ASP A CA 1
ATOM 5158 C C . ASP A 1 678 ? -22.221 24.788 15.295 1.00 90.81 678 ASP A C 1
ATOM 5160 O O . ASP A 1 678 ? -22.126 25.100 16.481 1.00 90.81 678 ASP A O 1
ATOM 5164 N N . ALA A 1 679 ? -22.153 25.704 14.324 1.00 91.81 679 ALA A N 1
ATOM 5165 C CA . ALA A 1 679 ? -21.948 27.128 14.587 1.00 91.81 679 ALA A CA 1
ATOM 5166 C C . ALA A 1 679 ? -23.144 27.794 15.294 1.00 91.81 679 ALA A C 1
ATOM 5168 O O . ALA A 1 679 ? -22.963 28.750 16.047 1.00 91.81 679 ALA A O 1
ATOM 5169 N N . GLU A 1 680 ? -24.371 27.339 15.049 1.00 95.12 680 GLU A N 1
ATOM 5170 C CA . GLU A 1 680 ? -25.575 27.785 15.765 1.00 95.12 680 GLU A CA 1
ATOM 5171 C C . GLU A 1 680 ? -25.605 27.255 17.197 1.00 95.12 680 GLU A C 1
ATOM 5173 O O . GLU A 1 680 ? -25.811 28.025 18.138 1.00 95.12 680 GLU A O 1
ATOM 5178 N N . TRP A 1 681 ? -25.310 25.965 17.373 1.00 94.88 681 TRP A N 1
ATOM 5179 C CA . TRP A 1 681 ? -25.211 25.326 18.684 1.00 94.88 681 TRP A CA 1
ATOM 5180 C C . TRP A 1 681 ? -24.179 26.025 19.577 1.00 94.88 681 TRP A C 1
ATOM 5182 O O . TRP A 1 681 ? -24.481 26.396 20.710 1.00 94.88 681 TRP A O 1
ATOM 5192 N N . GLN A 1 682 ? -22.996 26.323 19.029 1.00 92.12 682 GLN A N 1
ATOM 5193 C CA . GLN A 1 682 ? -21.929 27.045 19.730 1.00 92.12 682 GLN A CA 1
ATOM 5194 C C . GLN A 1 682 ? -22.271 28.504 20.068 1.00 92.12 682 GLN A C 1
ATOM 5196 O O . GLN A 1 682 ? -21.645 29.085 20.954 1.00 92.12 682 GLN A O 1
ATOM 5201 N N . ARG A 1 683 ? -23.248 29.116 19.387 1.00 93.44 683 ARG A N 1
ATOM 5202 C CA . ARG A 1 683 ? -23.742 30.469 19.703 1.00 93.44 683 ARG A CA 1
ATOM 5203 C C . ARG A 1 683 ? -24.903 30.469 20.701 1.00 93.44 683 ARG A C 1
ATOM 5205 O O . ARG A 1 683 ? -25.271 31.541 21.176 1.00 93.44 683 ARG A O 1
ATOM 5212 N N . GLY A 1 684 ? -25.445 29.297 21.038 1.00 93.38 684 GLY A N 1
ATOM 5213 C CA . GLY A 1 684 ? -26.615 29.153 21.906 1.00 93.38 684 GLY A CA 1
ATOM 5214 C C . GLY A 1 684 ? -27.958 29.222 21.176 1.00 93.38 684 GLY A C 1
ATOM 5215 O O . GLY A 1 684 ? -29.003 29.211 21.828 1.00 93.38 684 GLY A O 1
ATOM 5216 N N . ASP A 1 685 ? -27.961 29.235 19.839 1.00 95.31 685 ASP A N 1
ATOM 5217 C CA . ASP A 1 685 ? -29.169 29.266 19.000 1.00 95.31 685 ASP A CA 1
ATOM 5218 C C . ASP A 1 685 ? -29.812 27.860 18.913 1.00 95.31 685 ASP A C 1
ATOM 5220 O O . ASP A 1 685 ? -30.029 27.300 17.839 1.00 95.31 685 ASP A O 1
ATOM 5224 N N . THR A 1 686 ? -30.100 27.254 20.069 1.00 94.56 686 THR A N 1
ATOM 5225 C CA . THR A 1 686 ? -30.445 25.824 20.224 1.00 94.56 686 THR A CA 1
ATOM 5226 C C . THR A 1 686 ? -31.668 25.380 19.420 1.00 94.56 686 THR A C 1
ATOM 5228 O O . THR A 1 686 ? -31.666 24.290 18.852 1.00 94.56 686 THR A O 1
ATOM 5231 N N . GLN A 1 687 ? -32.708 26.215 19.334 1.00 93.81 687 GLN A N 1
ATOM 5232 C CA 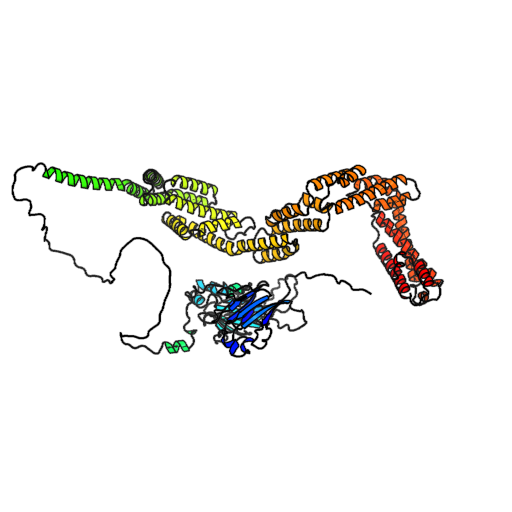. GLN A 1 687 ? -33.912 25.909 18.554 1.00 93.81 687 GLN A CA 1
ATOM 5233 C C . GLN A 1 687 ? -33.633 25.889 17.049 1.00 93.81 687 GLN A C 1
ATOM 5235 O O . GLN A 1 687 ? -34.121 24.996 16.358 1.00 93.81 687 GLN A O 1
ATOM 5240 N N . GLN A 1 688 ? -32.835 26.844 16.560 1.00 95.00 688 GLN A N 1
ATOM 5241 C CA . GLN A 1 688 ? -32.462 26.922 15.149 1.00 95.00 688 GLN A CA 1
ATOM 5242 C C . GLN A 1 688 ? -31.575 25.732 14.771 1.00 95.00 688 GLN A C 1
ATOM 5244 O O . GLN A 1 688 ? -31.918 25.000 13.848 1.00 95.00 688 GLN A O 1
ATOM 5249 N N . ALA A 1 689 ? -30.549 25.446 15.580 1.00 94.81 689 ALA A N 1
ATOM 5250 C CA . ALA A 1 689 ? -29.655 24.308 15.374 1.00 94.81 689 ALA A CA 1
ATOM 5251 C C . ALA A 1 689 ? -30.414 22.970 15.308 1.00 94.81 689 ALA A C 1
ATOM 5253 O O . ALA A 1 689 ? -30.145 22.139 14.443 1.00 94.81 689 ALA A O 1
ATOM 5254 N N . LEU A 1 690 ? -31.389 22.752 16.202 1.00 95.12 690 LEU A N 1
ATOM 5255 C CA . LEU A 1 690 ? -32.219 21.541 16.192 1.00 95.12 690 LEU A CA 1
ATOM 5256 C C . LEU A 1 690 ? -33.146 21.476 14.974 1.00 95.12 690 LEU A C 1
ATOM 5258 O O . LEU A 1 690 ? -33.310 20.399 14.402 1.00 95.12 690 LEU A O 1
ATOM 5262 N N . SER A 1 691 ? -33.736 22.606 14.575 1.00 94.25 691 SER A N 1
ATOM 5263 C CA . SER A 1 691 ? -34.575 22.694 13.376 1.00 94.25 691 SER A CA 1
ATOM 5264 C C . SER A 1 691 ? -33.772 22.368 12.116 1.00 94.25 691 SER A C 1
ATOM 5266 O O . SER A 1 691 ? -34.193 21.536 11.313 1.00 94.25 691 SER A O 1
ATOM 5268 N N . ASP A 1 692 ? -32.593 22.967 11.960 1.00 93.12 692 ASP A N 1
ATOM 5269 C CA . ASP A 1 692 ? -31.760 22.788 10.772 1.00 93.12 692 ASP A CA 1
ATOM 5270 C C . ASP A 1 692 ? -31.141 21.391 10.703 1.00 93.12 692 ASP A C 1
ATOM 5272 O O . ASP A 1 692 ? -31.032 20.826 9.612 1.00 93.12 692 ASP A O 1
ATOM 5276 N N . LEU A 1 693 ? -30.836 20.782 11.855 1.00 90.81 693 LEU A N 1
ATOM 5277 C CA . LEU A 1 693 ? -30.406 19.386 11.945 1.00 90.81 693 LEU A CA 1
ATOM 5278 C C . LEU A 1 693 ? -31.529 18.405 11.560 1.00 90.81 693 LEU A C 1
ATOM 5280 O O . LEU A 1 693 ? -31.272 17.420 10.872 1.00 90.81 693 LEU A O 1
ATOM 5284 N N . GLN A 1 694 ? -32.778 18.681 11.952 1.00 90.50 694 GLN A N 1
ATOM 5285 C CA . GLN A 1 694 ? -33.953 17.883 11.564 1.00 90.50 694 GLN A CA 1
ATOM 5286 C C . GLN A 1 694 ? -34.361 18.086 10.099 1.00 90.50 694 GLN A C 1
ATOM 5288 O O . GLN A 1 694 ? -34.958 17.195 9.499 1.00 90.50 694 GLN A O 1
ATOM 5293 N N . ALA A 1 695 ? -34.034 19.241 9.515 1.00 91.31 695 ALA A N 1
ATOM 5294 C CA . ALA A 1 695 ? -34.303 19.558 8.116 1.00 91.31 695 ALA A CA 1
ATOM 5295 C C . ALA A 1 695 ? -33.293 18.928 7.137 1.00 91.31 695 ALA A C 1
ATOM 5297 O O . ALA A 1 695 ? -33.430 19.106 5.921 1.00 91.31 695 ALA A O 1
ATOM 5298 N N . ILE A 1 696 ? -32.272 18.211 7.627 1.00 88.75 696 ILE A N 1
ATOM 5299 C CA . ILE A 1 696 ? -31.320 17.500 6.771 1.00 88.75 696 ILE A CA 1
ATOM 5300 C C . ILE A 1 696 ? -32.038 16.326 6.074 1.00 88.75 696 ILE A C 1
ATOM 5302 O O . ILE A 1 696 ? -32.582 15.459 6.758 1.00 88.75 696 ILE A O 1
ATOM 5306 N N . PRO A 1 697 ? -32.028 16.253 4.726 1.00 86.69 697 PRO A N 1
ATOM 5307 C CA . PRO A 1 697 ? -32.661 15.159 3.988 1.00 86.69 697 PRO A CA 1
ATOM 5308 C C . PRO A 1 697 ? -32.096 13.778 4.348 1.00 86.69 697 PRO A C 1
ATOM 5310 O O . PRO A 1 697 ? -30.936 13.661 4.761 1.00 86.69 697 PRO A O 1
ATOM 5313 N N . GLU A 1 698 ? -32.887 12.724 4.120 1.00 86.56 698 GLU A N 1
ATOM 5314 C CA . GLU A 1 698 ? -32.433 11.343 4.319 1.00 86.56 698 GLU A CA 1
ATOM 5315 C C . GLU A 1 698 ? -31.155 11.039 3.526 1.00 86.56 698 GLU A C 1
ATOM 5317 O O . GLU A 1 698 ? -31.019 11.370 2.347 1.00 86.56 698 GLU A O 1
ATOM 5322 N N . ASN A 1 699 ? -30.195 10.413 4.200 1.00 86.44 699 ASN A N 1
ATOM 5323 C CA . ASN A 1 699 ? -28.872 10.107 3.685 1.00 86.44 699 ASN A CA 1
ATOM 5324 C C . ASN A 1 699 ? -28.258 8.919 4.462 1.00 86.44 699 ASN A C 1
ATOM 5326 O O . ASN A 1 699 ? -28.786 8.521 5.502 1.00 86.44 699 ASN A O 1
ATOM 5330 N N . PRO A 1 700 ? -27.121 8.347 4.018 1.00 88.31 700 PRO A N 1
ATOM 5331 C CA . PRO A 1 700 ? -26.492 7.209 4.700 1.00 88.31 700 PRO A CA 1
ATOM 5332 C C . PRO A 1 700 ? -26.076 7.468 6.159 1.00 88.31 700 PRO A C 1
ATOM 5334 O O . PRO A 1 700 ? -25.729 6.532 6.874 1.00 88.31 700 PRO A O 1
ATOM 5337 N N . TRP A 1 701 ? -26.070 8.724 6.607 1.00 90.75 701 TRP A N 1
ATOM 5338 C CA . TRP A 1 701 ? -25.735 9.162 7.963 1.00 90.75 701 TRP A CA 1
ATOM 5339 C C . TRP A 1 701 ? -26.953 9.602 8.788 1.00 90.75 701 TRP A C 1
ATOM 5341 O O . TRP A 1 701 ? -26.782 10.091 9.903 1.00 90.75 701 TRP A O 1
ATOM 5351 N N . SER A 1 702 ? -28.178 9.409 8.289 1.00 90.56 702 SER A N 1
ATOM 5352 C CA . SER A 1 702 ? -29.401 9.880 8.952 1.00 90.56 702 SER A CA 1
ATOM 5353 C C . SER A 1 702 ? -29.615 9.326 10.359 1.00 90.56 702 SER A C 1
ATOM 5355 O O . SER A 1 702 ? -30.053 10.074 11.222 1.00 90.56 702 SER A O 1
ATOM 5357 N N . ASP A 1 703 ? -29.279 8.067 10.636 1.00 91.06 703 ASP A N 1
ATOM 5358 C CA . ASP A 1 703 ? -29.374 7.494 11.986 1.00 91.06 703 ASP A CA 1
ATOM 5359 C C . ASP A 1 703 ? -28.382 8.140 12.970 1.00 91.06 703 ASP A C 1
ATOM 5361 O O . ASP A 1 703 ? -28.747 8.392 14.118 1.00 91.06 703 ASP A O 1
ATOM 5365 N N . VAL A 1 704 ? -27.169 8.494 12.524 1.00 92.00 704 VAL A N 1
ATOM 5366 C CA . VAL A 1 704 ? -26.194 9.223 13.359 1.00 92.00 704 VAL A CA 1
ATOM 5367 C C . VAL A 1 704 ? -26.654 10.656 13.600 1.00 92.00 704 VAL A C 1
ATOM 5369 O O . VAL A 1 704 ? -26.616 11.125 14.733 1.00 92.00 704 VAL A O 1
ATOM 5372 N N . LEU A 1 705 ? -27.141 11.335 12.560 1.00 91.38 705 LEU A N 1
ATOM 5373 C CA . LEU A 1 705 ? -27.684 12.691 12.677 1.00 91.38 705 LEU A CA 1
ATOM 5374 C C . LEU A 1 705 ? -28.924 12.730 13.584 1.00 91.38 705 LEU A C 1
ATOM 5376 O O . LEU A 1 705 ? -29.083 13.662 14.366 1.00 91.38 705 LEU A O 1
ATOM 5380 N N . ALA A 1 706 ? -29.776 11.703 13.535 1.00 91.38 706 ALA A N 1
ATOM 5381 C CA . ALA A 1 706 ? -30.933 11.580 14.416 1.00 91.38 706 ALA A CA 1
ATOM 5382 C C . ALA A 1 706 ? -30.527 11.341 15.879 1.00 91.38 706 ALA A C 1
ATOM 5384 O O . ALA A 1 706 ? -31.118 11.939 16.781 1.00 91.38 706 ALA A O 1
ATOM 5385 N N . ALA A 1 707 ? -29.513 10.503 16.125 1.00 91.38 707 ALA A N 1
ATOM 5386 C CA . ALA A 1 707 ? -28.965 10.296 17.464 1.00 91.38 707 ALA A CA 1
ATOM 5387 C C . ALA A 1 707 ? -28.363 11.592 18.032 1.00 91.38 707 ALA A C 1
ATOM 5389 O O . ALA A 1 707 ? -28.646 11.951 19.176 1.00 91.38 707 ALA A O 1
ATOM 5390 N N . GLU A 1 708 ? -27.617 12.331 17.209 1.00 90.69 708 GLU A N 1
ATOM 5391 C CA . GLU A 1 708 ? -27.070 13.641 17.567 1.00 90.69 708 GLU A CA 1
ATOM 5392 C C . GLU A 1 708 ? -28.183 14.651 17.876 1.00 90.69 708 GLU A C 1
ATOM 5394 O O . GLU A 1 708 ? -28.150 15.329 18.903 1.00 90.69 708 GLU A O 1
ATOM 5399 N N . ALA A 1 709 ? -29.225 14.707 17.042 1.00 92.06 709 ALA A N 1
ATOM 5400 C CA . ALA A 1 709 ? -30.375 15.577 17.268 1.00 92.06 709 ALA A CA 1
ATOM 5401 C C . ALA A 1 709 ? -31.102 15.246 18.578 1.00 92.06 709 ALA A C 1
ATOM 5403 O O . ALA A 1 709 ? -31.486 16.153 19.318 1.00 92.06 709 ALA A O 1
ATOM 5404 N N . ALA A 1 710 ? -31.272 13.960 18.895 1.00 93.69 710 ALA A N 1
ATOM 5405 C CA . ALA A 1 710 ? -31.882 13.520 20.146 1.00 93.69 710 ALA A CA 1
ATOM 5406 C C . ALA A 1 710 ? -31.023 13.890 21.366 1.00 93.69 710 ALA A C 1
ATOM 5408 O O . ALA A 1 710 ? -31.557 14.336 22.389 1.00 93.69 710 ALA A O 1
ATOM 5409 N N . HIS A 1 711 ? -29.700 13.750 21.254 1.00 92.31 711 HIS A N 1
ATOM 5410 C CA . HIS A 1 711 ? -28.768 14.129 22.310 1.00 92.31 711 HIS A CA 1
ATOM 5411 C C . HIS A 1 711 ? -28.790 15.641 22.565 1.00 92.31 711 HIS A C 1
ATOM 5413 O O . HIS A 1 711 ? -29.081 16.069 23.684 1.00 92.31 711 HIS A O 1
ATOM 5419 N N . ARG A 1 712 ? -28.617 16.455 21.515 1.00 94.38 712 ARG A N 1
ATOM 5420 C CA . ARG A 1 712 ? -28.708 17.921 21.600 1.00 94.38 712 ARG A CA 1
ATOM 5421 C C . ARG A 1 712 ? -30.062 18.376 22.131 1.00 94.38 712 ARG A C 1
ATOM 5423 O O . ARG A 1 712 ? -30.131 19.229 23.011 1.00 94.38 712 ARG A O 1
ATOM 5430 N N . LYS A 1 713 ? -31.158 17.757 21.685 1.00 95.38 713 LYS A N 1
ATOM 5431 C CA . LYS A 1 713 ? -32.492 18.050 22.222 1.00 95.38 713 LYS A CA 1
ATOM 5432 C C . LYS A 1 713 ? -32.560 17.798 23.728 1.00 95.38 713 LYS A C 1
ATOM 5434 O O . LYS A 1 713 ? -33.076 18.636 24.459 1.00 95.38 713 LYS A O 1
ATOM 5439 N N . THR A 1 714 ? -32.008 16.678 24.188 1.00 95.62 714 THR A N 1
ATOM 5440 C CA . THR A 1 714 ? -31.968 16.340 25.615 1.00 95.62 714 THR A CA 1
ATOM 5441 C C . THR A 1 714 ? -31.196 17.387 26.417 1.00 95.62 714 THR A C 1
ATOM 5443 O O . THR A 1 714 ? -31.676 17.806 27.466 1.00 95.62 714 THR A O 1
ATOM 5446 N N . LEU A 1 715 ? -30.044 17.853 25.924 1.00 95.81 715 LEU A N 1
ATOM 5447 C CA . LEU A 1 715 ? -29.263 18.906 26.584 1.00 95.81 715 LEU A CA 1
ATOM 5448 C C . LEU A 1 715 ? -30.021 20.240 26.636 1.00 95.81 715 LEU A C 1
ATOM 5450 O O . LEU A 1 715 ? -30.076 20.875 27.688 1.00 95.81 715 LEU A O 1
ATOM 5454 N N . ALA A 1 716 ? -30.661 20.641 25.535 1.00 95.19 716 ALA A N 1
ATOM 5455 C CA . ALA A 1 716 ? -31.463 21.862 25.488 1.00 95.19 716 ALA A CA 1
ATOM 5456 C C . ALA A 1 716 ? -32.657 21.806 26.462 1.00 95.19 716 ALA A C 1
ATOM 5458 O O . ALA A 1 716 ? -32.901 22.763 27.199 1.00 95.19 716 ALA A O 1
ATOM 5459 N N . ASP A 1 717 ? -33.361 20.670 26.515 1.00 94.75 717 ASP A N 1
ATOM 5460 C CA . ASP A 1 717 ? -34.479 20.450 27.435 1.00 94.75 717 ASP A CA 1
ATOM 5461 C C . ASP A 1 717 ? -33.988 20.434 28.903 1.00 94.75 717 ASP A C 1
ATOM 5463 O O . ASP A 1 717 ? -34.588 21.082 29.762 1.00 94.75 717 ASP A O 1
ATOM 5467 N N . GLN A 1 718 ? -32.857 19.774 29.198 1.00 94.50 718 GLN A N 1
ATOM 5468 C CA . GLN A 1 718 ? -32.233 19.778 30.531 1.00 94.50 718 GLN A CA 1
ATOM 5469 C C . GLN A 1 718 ? -31.842 21.188 30.982 1.00 94.50 718 GLN A C 1
ATOM 5471 O O . GLN A 1 718 ? -32.091 21.552 32.132 1.00 94.50 718 GLN A O 1
ATOM 5476 N N . TYR A 1 719 ? -31.269 21.993 30.086 1.00 95.56 719 TYR A N 1
ATOM 5477 C CA . TYR A 1 719 ? -30.927 23.380 30.378 1.00 95.56 719 TYR A CA 1
ATOM 5478 C C . TYR A 1 719 ? -32.174 24.227 30.648 1.00 95.56 719 TYR A C 1
ATOM 5480 O O . TYR A 1 719 ? -32.206 24.984 31.616 1.00 95.56 719 TYR A O 1
ATOM 5488 N N . ALA A 1 720 ? -33.231 24.075 29.845 1.00 93.94 720 ALA A N 1
ATOM 5489 C CA . ALA A 1 720 ? -34.488 24.788 30.058 1.00 93.94 720 ALA A CA 1
ATOM 5490 C C . ALA A 1 720 ? -35.126 24.442 31.416 1.00 93.94 720 ALA A C 1
ATOM 5492 O O . ALA A 1 720 ? -35.606 25.331 32.120 1.00 93.94 720 ALA A O 1
ATOM 5493 N N . GLU A 1 721 ? -35.100 23.168 31.816 1.00 93.19 721 GLU A N 1
ATOM 5494 C CA . GLU A 1 721 ? -35.569 22.733 33.136 1.00 93.19 721 GLU A CA 1
ATOM 5495 C C . GLU A 1 721 ? -34.670 23.234 34.275 1.00 93.19 721 GLU A C 1
ATOM 5497 O O . GLU A 1 721 ? -35.176 23.618 35.329 1.00 93.19 721 GLU A O 1
ATOM 5502 N N . LEU A 1 722 ? -33.351 23.290 34.067 1.00 94.88 722 LEU A N 1
ATOM 5503 C CA . LEU A 1 722 ? -32.412 23.876 35.026 1.00 94.88 722 LEU A CA 1
ATOM 5504 C C . LEU A 1 722 ? -32.719 25.361 35.265 1.00 94.88 722 LEU A C 1
ATOM 5506 O O . LEU A 1 722 ? -32.805 25.782 36.415 1.00 94.88 722 LEU A O 1
ATOM 5510 N N . GLN A 1 723 ? -32.957 26.130 34.198 1.00 92.69 723 GLN A N 1
ATOM 5511 C CA . GLN A 1 723 ? -33.316 27.550 34.296 1.00 92.69 723 GLN A CA 1
ATOM 5512 C C . GLN A 1 723 ? -34.637 27.767 35.051 1.00 92.69 723 GLN A C 1
ATOM 5514 O O . GLN A 1 723 ? -34.754 28.710 35.830 1.00 92.69 723 GLN A O 1
ATOM 5519 N N . LYS A 1 724 ? -35.627 26.881 34.875 1.00 92.56 724 LYS A N 1
ATOM 5520 C CA . LYS A 1 724 ? -36.899 26.945 35.620 1.00 92.56 724 LYS A CA 1
ATOM 5521 C C . LYS A 1 724 ? -36.742 26.618 37.105 1.00 92.56 724 LYS A C 1
ATOM 5523 O O . LYS A 1 724 ? -37.455 27.194 37.916 1.00 92.56 724 LYS A O 1
ATOM 5528 N N . ALA A 1 725 ? -35.830 25.709 37.448 1.00 91.00 725 ALA A N 1
ATOM 5529 C CA . ALA A 1 725 ? -35.574 25.272 38.822 1.00 91.00 725 ALA A CA 1
ATOM 5530 C C . ALA A 1 725 ? -34.652 26.228 39.606 1.00 91.00 725 ALA A C 1
ATOM 5532 O O . ALA A 1 725 ? -34.203 25.897 40.706 1.00 91.00 725 ALA A O 1
ATOM 5533 N N . HIS A 1 726 ? -34.307 27.393 39.047 1.00 88.25 726 HIS A N 1
ATOM 5534 C CA . HIS A 1 726 ? -33.385 28.329 39.676 1.00 88.25 726 HIS A CA 1
ATOM 5535 C C . HIS A 1 726 ? -33.942 28.853 41.011 1.00 88.25 726 HIS A C 1
ATOM 5537 O O . HIS A 1 726 ? -34.959 29.543 41.055 1.00 88.25 726 HIS A O 1
ATOM 5543 N N . GLY A 1 727 ? -33.239 28.560 42.109 1.00 82.88 727 GLY A N 1
ATOM 5544 C CA . GLY A 1 727 ? -33.663 28.898 43.475 1.00 82.88 727 GLY A CA 1
ATOM 5545 C C . GLY A 1 727 ? -34.416 27.783 44.212 1.00 82.88 727 GLY A C 1
ATOM 5546 O O . GLY A 1 727 ? -34.668 27.922 45.412 1.00 82.88 727 GLY A O 1
ATOM 5547 N N . ASP A 1 728 ? -34.720 26.664 43.548 1.00 90.56 728 ASP A N 1
ATOM 5548 C CA . ASP A 1 728 ? -35.251 25.472 44.209 1.00 90.56 728 ASP A CA 1
ATOM 5549 C C . ASP A 1 728 ? -34.170 24.756 45.031 1.00 90.56 728 ASP A C 1
ATOM 5551 O O . ASP A 1 728 ? -32.972 24.838 44.756 1.00 90.56 728 ASP A O 1
ATOM 5555 N N . LYS A 1 729 ? -34.595 23.970 46.029 1.00 85.81 729 LYS A N 1
ATOM 5556 C CA . LYS A 1 729 ? -33.681 23.200 46.897 1.00 85.81 729 LYS A CA 1
ATOM 5557 C C . LYS A 1 729 ? -32.829 22.173 46.140 1.00 85.81 729 LYS A C 1
ATOM 5559 O O . LYS A 1 729 ? -31.752 21.827 46.616 1.00 85.81 729 LYS A O 1
ATOM 5564 N N . ASP A 1 730 ? -33.301 21.715 44.982 1.00 87.69 730 ASP A N 1
ATOM 5565 C CA . ASP A 1 730 ? -32.630 20.702 44.161 1.00 87.69 730 ASP A CA 1
ATOM 5566 C C . ASP A 1 730 ? -31.781 21.312 43.028 1.00 87.69 730 ASP A C 1
ATOM 5568 O O . ASP A 1 730 ? -31.226 20.566 42.215 1.00 87.69 730 ASP A O 1
ATOM 5572 N N . TYR A 1 731 ? -31.671 22.649 42.954 1.00 91.31 731 TYR A N 1
ATOM 5573 C CA . TYR A 1 731 ? -30.949 23.352 41.886 1.00 91.31 731 TYR A CA 1
ATOM 5574 C C . TYR A 1 731 ? -29.497 22.879 41.762 1.00 91.31 731 TYR A C 1
ATOM 5576 O O . TYR A 1 731 ? -29.099 22.426 40.692 1.00 91.31 731 TYR A O 1
ATOM 5584 N N . ASP A 1 732 ? -28.741 22.871 42.864 1.00 89.75 732 ASP A N 1
ATOM 5585 C CA . ASP A 1 732 ? -27.325 22.474 42.883 1.00 89.75 732 ASP A CA 1
ATOM 5586 C C . ASP A 1 732 ? -27.115 21.057 42.321 1.00 89.75 732 ASP A C 1
ATOM 5588 O O . ASP A 1 732 ? -26.176 20.797 41.570 1.00 89.75 732 ASP A O 1
ATOM 5592 N N . GLN A 1 733 ? -28.010 20.119 42.650 1.00 87.81 733 GLN A N 1
ATOM 5593 C CA . GLN A 1 733 ? -27.910 18.739 42.172 1.00 87.81 733 GLN A CA 1
ATOM 5594 C C . GLN A 1 733 ? -28.223 18.630 40.674 1.00 87.81 733 GLN A C 1
ATOM 5596 O O . GLN A 1 733 ? -27.565 17.865 39.960 1.00 87.81 733 GLN A O 1
ATOM 5601 N N . ARG A 1 734 ? -29.215 19.383 40.186 1.00 91.44 734 ARG A N 1
ATOM 5602 C CA . ARG A 1 734 ? -29.552 19.455 38.756 1.00 91.44 734 ARG A CA 1
ATOM 5603 C C . ARG A 1 734 ? -28.431 20.119 37.962 1.00 91.44 734 ARG A C 1
ATOM 5605 O O . ARG A 1 734 ? -28.062 19.601 36.914 1.00 91.44 734 ARG A O 1
ATOM 5612 N N . LEU A 1 735 ? -27.844 21.185 38.501 1.00 93.50 735 LEU A N 1
ATOM 5613 C CA . LEU A 1 735 ? -26.720 21.912 37.922 1.00 93.50 735 LEU A CA 1
ATOM 5614 C C . LEU A 1 735 ? -25.491 21.014 37.747 1.00 93.50 735 LEU A C 1
ATOM 5616 O O . LEU A 1 735 ? -24.951 20.940 36.648 1.00 93.50 735 LEU A O 1
ATOM 5620 N N . LEU A 1 736 ? -25.089 20.281 38.792 1.00 90.75 736 LEU A N 1
ATOM 5621 C CA . LEU A 1 736 ? -23.972 19.329 38.709 1.00 90.75 736 LEU A CA 1
ATOM 5622 C C . LEU A 1 736 ? -24.253 18.198 37.717 1.00 90.75 736 LEU A C 1
ATOM 5624 O O . LEU A 1 736 ? -23.362 17.780 36.984 1.00 90.75 736 LEU A O 1
ATOM 5628 N N . SER A 1 737 ? -25.494 17.706 37.675 1.00 90.62 737 SER A N 1
ATOM 5629 C CA . SER A 1 737 ? -25.884 16.643 36.742 1.00 90.62 737 SER A CA 1
ATOM 5630 C C . SER A 1 737 ? -25.863 17.120 35.288 1.00 90.62 737 SER A C 1
ATOM 5632 O O . SER A 1 737 ? -25.430 16.368 34.422 1.00 90.62 737 SER A O 1
ATOM 5634 N N . PHE A 1 738 ? -26.292 18.358 35.031 1.00 94.50 738 PHE A N 1
ATOM 5635 C CA . PHE A 1 738 ? -26.222 18.978 33.711 1.00 94.50 738 PHE A CA 1
ATOM 5636 C C . PHE A 1 738 ? -24.775 19.290 33.311 1.00 94.50 738 PHE A C 1
ATOM 5638 O O . PHE A 1 738 ? -24.345 18.916 32.234 1.00 94.50 738 PHE A O 1
ATOM 5645 N N . TYR A 1 739 ? -23.965 19.881 34.191 1.00 93.06 739 TYR A N 1
ATOM 5646 C CA . TYR A 1 739 ? -22.550 20.143 33.898 1.00 93.06 739 TYR A CA 1
ATOM 5647 C C . TYR A 1 739 ? -21.766 18.862 33.550 1.00 93.06 739 TYR A C 1
ATOM 5649 O O . TYR A 1 739 ? -20.901 18.868 32.668 1.00 93.06 739 TYR A O 1
ATOM 5657 N N . ALA A 1 740 ? -22.113 17.747 34.195 1.00 90.31 740 ALA A N 1
ATOM 5658 C CA . ALA A 1 740 ? -21.542 16.437 33.913 1.00 90.31 740 ALA A CA 1
ATOM 5659 C C . ALA A 1 740 ? -21.888 15.896 32.516 1.00 90.31 740 ALA A C 1
ATOM 5661 O O . ALA A 1 740 ? -21.092 15.138 31.966 1.00 90.31 740 ALA A O 1
ATOM 5662 N N . SER A 1 741 ? -23.052 16.249 31.954 1.00 91.31 741 SER A N 1
ATOM 5663 C CA . SER A 1 741 ? -23.494 15.763 30.640 1.00 91.31 741 SER A CA 1
ATOM 5664 C C . SER A 1 741 ? -22.926 16.555 29.461 1.00 91.31 741 SER A C 1
ATOM 5666 O O . SER A 1 741 ? -22.995 16.061 28.340 1.00 91.31 741 SER A O 1
ATOM 5668 N N . LEU A 1 742 ? -22.355 17.740 29.699 1.00 92.62 742 LEU A N 1
ATOM 5669 C CA . LEU A 1 742 ? -21.813 18.610 28.649 1.00 92.62 742 LEU A CA 1
ATOM 5670 C C . LEU A 1 742 ? -20.431 18.164 28.165 1.00 92.62 742 LEU A C 1
ATOM 5672 O O . LEU A 1 742 ? -19.569 17.819 28.976 1.00 92.62 742 LEU A O 1
ATOM 5676 N N . ASP A 1 743 ? -20.159 18.297 26.872 1.00 89.25 743 ASP A N 1
ATOM 5677 C CA . ASP A 1 743 ? -18.808 18.267 26.313 1.00 89.25 743 ASP A CA 1
ATOM 5678 C C . ASP A 1 743 ? -18.212 19.693 26.265 1.00 89.25 743 ASP A C 1
ATOM 5680 O O . ASP A 1 743 ? -18.815 20.592 25.679 1.00 89.25 743 ASP A O 1
ATOM 5684 N N . PRO A 1 744 ? -17.025 19.956 26.850 1.00 86.94 744 PRO A N 1
ATOM 5685 C CA . PRO A 1 744 ? -16.475 21.313 26.915 1.00 86.94 744 PRO A CA 1
ATOM 5686 C C . PRO A 1 744 ? -16.180 21.977 25.564 1.00 86.94 744 PRO A C 1
ATOM 5688 O O . PRO A 1 744 ? -16.131 23.205 25.503 1.00 86.94 744 PRO A O 1
ATOM 5691 N N . GLN A 1 745 ? -15.938 21.199 24.503 1.00 86.38 745 GLN A N 1
ATOM 5692 C CA . GLN A 1 745 ? -15.619 21.736 23.177 1.00 86.38 745 GLN A CA 1
ATOM 5693 C C . GLN A 1 745 ? -16.878 21.925 22.330 1.00 86.38 745 GLN A C 1
ATOM 5695 O O . GLN A 1 745 ? -17.029 22.941 21.651 1.00 86.38 745 GLN A O 1
ATOM 5700 N N . THR A 1 746 ? -17.781 20.953 22.381 1.00 86.44 746 THR A N 1
ATOM 5701 C CA . THR A 1 746 ? -18.996 20.912 21.563 1.00 86.44 746 THR A CA 1
ATOM 5702 C C . THR A 1 746 ? -20.089 21.795 22.163 1.00 86.44 746 THR A C 1
ATOM 5704 O O . THR A 1 746 ? -20.722 22.564 21.442 1.00 86.44 746 THR A O 1
ATOM 5707 N N . ASP A 1 747 ? -20.237 21.778 23.491 1.00 93.00 747 ASP A N 1
ATOM 5708 C CA . ASP A 1 747 ? -21.288 22.478 24.239 1.00 93.00 747 ASP A CA 1
ATOM 5709 C C . ASP A 1 747 ? -20.775 23.741 24.949 1.00 93.00 747 ASP A C 1
ATOM 5711 O O . ASP A 1 747 ? -21.279 24.143 26.004 1.00 93.00 747 ASP A O 1
ATOM 5715 N N . ALA A 1 748 ? -19.756 24.382 24.370 1.00 92.12 748 ALA A N 1
ATOM 5716 C CA . ALA A 1 748 ? -19.030 25.502 24.968 1.00 92.12 748 ALA A CA 1
ATOM 5717 C C . ALA A 1 748 ? -19.951 26.631 25.468 1.00 92.12 748 ALA A C 1
ATOM 5719 O O . ALA A 1 748 ? -19.709 27.204 26.533 1.00 92.12 748 ALA A O 1
ATOM 5720 N N . TRP A 1 749 ? -21.039 26.912 24.743 1.00 95.88 749 TRP A N 1
ATOM 5721 C CA . TRP A 1 749 ? -22.021 27.916 25.148 1.00 95.88 749 TRP A CA 1
ATOM 5722 C C . TRP A 1 749 ? -22.709 27.571 26.473 1.00 95.88 749 TRP A C 1
ATOM 5724 O O . TRP A 1 749 ? -22.775 28.420 27.360 1.00 95.88 749 TRP A O 1
ATOM 5734 N N . PHE A 1 750 ? -23.181 26.330 26.652 1.00 96.12 750 PHE A N 1
ATOM 5735 C CA . PHE A 1 750 ? -23.831 25.907 27.897 1.00 96.12 750 PHE A CA 1
ATOM 5736 C C . PHE A 1 750 ? -22.856 25.935 29.065 1.00 96.12 750 PHE A C 1
ATOM 5738 O O . PHE A 1 750 ? -23.208 26.421 30.139 1.00 96.12 750 PHE A O 1
ATOM 5745 N N . VAL A 1 751 ? -21.624 25.464 28.838 1.00 93.94 751 VAL A N 1
ATOM 5746 C CA . VAL A 1 751 ? -20.549 25.511 29.837 1.00 93.94 751 VAL A CA 1
ATOM 5747 C C . VAL A 1 751 ? -20.313 26.947 30.289 1.00 93.94 751 VAL A C 1
ATOM 5749 O O . VAL A 1 751 ? -20.270 27.209 31.489 1.00 93.94 751 VAL A O 1
ATOM 5752 N N . GLN A 1 752 ? -20.228 27.888 29.347 1.00 94.94 752 GLN A N 1
ATOM 5753 C CA . GLN A 1 752 ? -20.078 29.308 29.650 1.00 94.94 752 GLN A CA 1
ATOM 5754 C C . GLN A 1 752 ? -21.307 29.880 30.375 1.00 94.94 752 GLN A C 1
ATOM 5756 O O . GLN A 1 752 ? -21.157 30.659 31.318 1.00 94.94 752 GLN A O 1
ATOM 5761 N N . ALA A 1 753 ? -22.516 29.484 29.971 1.00 95.38 753 ALA A N 1
ATOM 5762 C CA . ALA A 1 753 ? -23.765 29.983 30.537 1.00 95.38 753 ALA A CA 1
ATOM 5763 C C . ALA A 1 753 ? -23.942 29.601 32.015 1.00 95.38 753 ALA A C 1
ATOM 5765 O O . ALA A 1 753 ? -24.408 30.423 32.801 1.00 95.38 753 ALA A O 1
ATOM 5766 N N . ILE A 1 754 ? -23.539 28.388 32.408 1.00 94.81 754 ILE A N 1
ATOM 5767 C CA . ILE A 1 754 ? -23.648 27.901 33.796 1.00 94.81 754 ILE A CA 1
ATOM 5768 C C . ILE A 1 754 ? -22.364 28.082 34.613 1.00 94.81 754 ILE A C 1
ATOM 5770 O O . ILE A 1 754 ? -22.339 27.753 35.799 1.00 94.81 754 ILE A O 1
ATOM 5774 N N . GLN A 1 755 ? -21.292 28.602 34.006 1.00 93.88 755 GLN A N 1
ATOM 5775 C CA . GLN A 1 755 ? -19.958 28.666 34.610 1.00 93.88 755 GLN A CA 1
ATOM 5776 C C . GLN A 1 755 ? -19.964 29.334 35.989 1.00 93.88 755 GLN A C 1
ATOM 5778 O O . GLN A 1 755 ? -19.299 28.865 36.911 1.00 93.88 755 GLN A O 1
ATOM 5783 N N . LYS A 1 756 ? -20.720 30.430 36.133 1.00 93.94 756 LYS A N 1
ATOM 5784 C CA . LYS A 1 756 ? -20.820 31.176 37.395 1.00 93.94 756 LYS A CA 1
ATOM 5785 C C . LYS A 1 756 ? -21.477 30.352 38.496 1.00 93.94 756 LYS A C 1
ATOM 5787 O O . LYS A 1 756 ? -20.976 30.341 39.617 1.00 93.94 756 LYS A O 1
ATOM 5792 N N . ASP A 1 757 ? -22.554 29.649 38.169 1.00 92.81 757 ASP A N 1
ATOM 5793 C CA . ASP A 1 757 ? -23.305 28.859 39.141 1.00 92.81 757 ASP A CA 1
ATOM 5794 C C . ASP A 1 757 ? -22.502 27.629 39.566 1.00 92.81 757 ASP A C 1
ATOM 5796 O O . ASP A 1 757 ? -22.424 27.323 40.754 1.00 92.81 757 ASP A O 1
ATOM 5800 N N . VAL A 1 758 ? -21.833 26.965 38.613 1.00 92.25 758 VAL A N 1
ATOM 5801 C CA . VAL A 1 758 ? -20.939 25.835 38.905 1.00 92.25 758 VAL A CA 1
ATOM 5802 C C . VAL A 1 758 ? -19.790 26.293 39.800 1.00 92.25 758 VAL A C 1
ATOM 5804 O O . VAL A 1 758 ? -19.529 25.656 40.817 1.00 92.25 758 VAL A O 1
ATOM 5807 N N . ALA A 1 759 ? -19.148 27.424 39.485 1.00 91.75 759 ALA A N 1
ATOM 5808 C CA . ALA A 1 759 ? -18.075 27.983 40.306 1.00 91.75 759 ALA A CA 1
ATOM 5809 C C . ALA A 1 759 ? -18.540 28.325 41.732 1.00 91.75 759 ALA A C 1
ATOM 5811 O O . ALA A 1 759 ? -17.794 28.110 42.684 1.00 91.75 759 ALA A O 1
ATOM 5812 N N . ALA A 1 760 ? -19.777 28.805 41.901 1.00 92.06 760 ALA A N 1
ATOM 5813 C CA . ALA A 1 760 ? -20.331 29.144 43.211 1.00 92.06 760 ALA A CA 1
ATOM 5814 C C . ALA A 1 760 ? -20.522 27.923 44.129 1.00 92.06 760 ALA A C 1
ATOM 5816 O O . ALA A 1 760 ? -20.432 28.055 45.352 1.00 92.06 760 ALA A O 1
ATOM 5817 N N . ILE A 1 761 ? -20.774 26.738 43.560 1.00 91.31 761 ILE A N 1
ATOM 5818 C CA . ILE A 1 761 ? -20.979 25.502 44.330 1.00 91.31 761 ILE A CA 1
ATOM 5819 C C . ILE A 1 761 ? -19.772 24.560 44.319 1.00 91.31 761 ILE A C 1
ATOM 5821 O O . ILE A 1 761 ? -19.743 23.630 45.125 1.00 91.31 761 ILE A O 1
ATOM 5825 N N . HIS A 1 762 ? -18.789 24.795 43.445 1.00 92.00 762 HIS A N 1
ATOM 5826 C CA . HIS A 1 762 ? -17.668 23.895 43.166 1.00 92.00 762 HIS A CA 1
ATOM 5827 C C . HIS A 1 762 ? -16.950 23.436 44.439 1.00 92.00 762 HIS A C 1
ATOM 5829 O O . HIS A 1 762 ? -16.959 22.250 44.764 1.00 92.00 762 HIS A O 1
ATOM 5835 N N . ASP A 1 763 ? -16.401 24.375 45.211 1.00 91.25 763 ASP A N 1
ATOM 5836 C CA . ASP A 1 763 ? -15.574 24.048 46.379 1.00 91.25 763 ASP A CA 1
ATOM 5837 C C . ASP A 1 763 ? -16.385 23.364 47.483 1.00 91.25 763 ASP A C 1
ATOM 5839 O O . ASP A 1 763 ? -15.915 22.439 48.145 1.00 91.25 763 ASP A O 1
ATOM 5843 N N . LYS A 1 764 ? -17.650 23.767 47.645 1.00 91.44 764 LYS A N 1
ATOM 5844 C CA . LYS A 1 764 ? -18.572 23.159 48.609 1.00 91.44 764 LYS A CA 1
ATOM 5845 C C . LYS A 1 764 ? -18.946 21.731 48.206 1.00 91.44 764 LYS A C 1
ATOM 5847 O O . LYS A 1 764 ? -19.030 20.852 49.064 1.00 91.44 764 LYS A O 1
ATOM 5852 N N . ALA A 1 765 ? -19.187 21.494 46.918 1.00 91.62 765 ALA A N 1
ATOM 5853 C CA . ALA A 1 765 ? -19.479 20.172 46.382 1.00 91.62 765 ALA A CA 1
ATOM 5854 C C . ALA A 1 765 ? -18.250 19.254 46.479 1.00 91.62 765 ALA A C 1
ATOM 5856 O O . ALA A 1 765 ? -18.391 18.108 46.906 1.00 91.62 765 ALA A O 1
ATOM 5857 N N . LEU A 1 766 ? -17.055 19.772 46.184 1.00 93.25 766 LEU A N 1
ATOM 5858 C CA . LEU A 1 766 ? -15.791 19.046 46.302 1.00 93.25 766 LEU A CA 1
ATOM 5859 C C . LEU A 1 766 ? -15.493 18.652 47.756 1.00 93.25 766 LEU A C 1
ATOM 5861 O O . LEU A 1 766 ? -15.218 17.485 48.031 1.00 93.25 766 LEU A O 1
ATOM 5865 N N . ALA A 1 767 ? -15.637 19.587 48.700 1.00 93.25 767 ALA A N 1
ATOM 5866 C CA . ALA A 1 767 ? -15.483 19.305 50.128 1.00 93.25 767 ALA A CA 1
ATOM 5867 C C . ALA A 1 767 ? -16.472 18.224 50.598 1.00 93.25 767 ALA A C 1
ATOM 5869 O O . ALA A 1 767 ? -16.086 17.259 51.255 1.00 93.25 767 ALA A O 1
ATOM 5870 N N . ARG A 1 768 ? -17.741 18.314 50.174 1.00 93.69 768 ARG A N 1
ATOM 5871 C CA . ARG A 1 768 ? -18.753 17.286 50.461 1.00 93.69 768 ARG A CA 1
ATOM 5872 C C . ARG A 1 768 ? -18.378 15.921 49.875 1.00 93.69 768 ARG A C 1
ATOM 5874 O O . ARG A 1 768 ? -18.626 14.901 50.518 1.00 93.69 768 ARG A O 1
ATOM 5881 N N . ALA A 1 769 ? -17.827 15.880 48.663 1.00 94.38 769 ALA A N 1
ATOM 5882 C CA . ALA A 1 769 ? -17.378 14.643 48.027 1.00 94.38 769 ALA A CA 1
ATOM 5883 C C . ALA A 1 769 ? -16.237 13.989 48.819 1.00 94.38 769 ALA A C 1
ATOM 5885 O O . ALA A 1 769 ? -16.270 12.783 49.075 1.00 94.38 769 ALA A O 1
ATOM 5886 N N . GLN A 1 770 ? -15.276 14.799 49.268 1.00 95.19 770 GLN A N 1
ATOM 5887 C CA . GLN A 1 770 ? -14.166 14.353 50.100 1.00 95.19 770 GLN A CA 1
ATOM 5888 C C . GLN A 1 770 ? -14.650 13.816 51.455 1.00 95.19 770 GLN A C 1
ATOM 5890 O O . GLN A 1 770 ? -14.261 12.716 51.848 1.00 95.19 770 GLN A O 1
ATOM 5895 N N . ASP A 1 771 ? -15.559 14.526 52.128 1.00 96.44 771 ASP A N 1
ATOM 5896 C CA . ASP A 1 771 ? -16.157 14.081 53.392 1.00 96.44 771 ASP A CA 1
ATOM 5897 C C . ASP A 1 771 ? -16.886 12.737 53.244 1.00 96.44 771 ASP A C 1
ATOM 5899 O O . ASP A 1 771 ? -16.785 11.862 54.109 1.00 96.44 771 ASP A O 1
ATOM 5903 N N . LEU A 1 772 ? -17.600 12.538 52.130 1.00 97.19 772 LEU A N 1
ATOM 5904 C CA . LEU A 1 772 ? -18.276 11.276 51.822 1.00 97.19 772 LEU A CA 1
ATOM 5905 C C . LEU A 1 772 ? -17.284 10.118 51.644 1.00 97.19 772 LEU A C 1
ATOM 5907 O O . LEU A 1 772 ? -17.531 9.030 52.168 1.00 97.19 772 LEU A O 1
ATOM 5911 N N . LEU A 1 773 ? -16.156 10.336 50.964 1.00 97.06 773 LEU A N 1
ATOM 5912 C CA . LEU A 1 773 ? -15.141 9.296 50.756 1.00 97.06 773 LEU A CA 1
ATOM 5913 C C . LEU A 1 773 ? -14.354 8.990 52.035 1.00 97.06 773 LEU A C 1
ATOM 5915 O O . LEU A 1 773 ? -14.123 7.820 52.341 1.00 97.06 773 LEU A O 1
ATOM 5919 N N . LEU A 1 774 ? -14.025 10.001 52.842 1.00 96.50 774 LEU A N 1
ATOM 5920 C CA . LEU A 1 774 ? -13.422 9.800 54.165 1.00 96.50 774 LEU A CA 1
ATOM 5921 C C . LEU A 1 774 ? -14.374 9.044 55.102 1.00 96.50 774 LEU A C 1
ATOM 5923 O O . LEU A 1 774 ? -13.966 8.116 55.809 1.00 96.50 774 LEU A O 1
ATOM 5927 N N . ARG A 1 775 ? -15.672 9.368 55.059 1.00 97.81 775 ARG A N 1
ATOM 5928 C CA . ARG A 1 775 ? -16.700 8.608 55.774 1.00 97.81 775 ARG A CA 1
ATOM 5929 C C . ARG A 1 775 ? -16.759 7.164 55.284 1.00 97.81 775 ARG A C 1
ATOM 5931 O O . ARG A 1 775 ? -16.763 6.261 56.121 1.00 97.81 775 ARG A O 1
ATOM 5938 N N . ALA A 1 776 ? -16.762 6.930 53.972 1.00 97.69 776 ALA A N 1
ATOM 5939 C CA . ALA A 1 776 ? -16.745 5.586 53.399 1.00 97.69 776 ALA A CA 1
ATOM 5940 C C . ALA A 1 776 ? -15.522 4.783 53.861 1.00 97.69 776 ALA A C 1
ATOM 5942 O O . ALA A 1 776 ? -15.666 3.636 54.278 1.00 97.69 776 ALA A O 1
ATOM 5943 N N . GLN A 1 777 ? -14.340 5.405 53.884 1.00 97.38 777 GLN A N 1
ATOM 5944 C CA . GLN A 1 777 ? -13.108 4.791 54.376 1.00 97.38 777 GLN A CA 1
ATOM 5945 C C . GLN A 1 777 ? -13.226 4.383 55.849 1.00 97.38 777 GLN A C 1
ATOM 5947 O O . GLN A 1 777 ? -12.828 3.277 56.222 1.00 97.38 777 GLN A O 1
ATOM 5952 N N . SER A 1 778 ? -13.805 5.246 56.690 1.00 97.50 778 SER A N 1
ATOM 5953 C CA . SER A 1 778 ? -14.023 4.937 58.108 1.00 97.50 778 SER A CA 1
ATOM 5954 C C . SER A 1 778 ? -14.989 3.761 58.309 1.00 97.50 778 SER A C 1
ATOM 5956 O O . SER A 1 778 ? -14.703 2.861 59.101 1.00 97.50 778 SER A O 1
ATOM 5958 N N . LEU A 1 779 ? -16.088 3.722 57.545 1.00 97.44 779 LEU A N 1
ATOM 5959 C CA . LEU A 1 779 ? -17.093 2.658 57.593 1.00 97.44 779 LEU A CA 1
ATOM 5960 C C . LEU A 1 779 ? -16.521 1.332 57.085 1.00 97.44 779 LEU A C 1
ATOM 5962 O O . LEU A 1 779 ? -16.721 0.294 57.710 1.00 97.44 779 LEU A O 1
ATOM 5966 N N . TRP A 1 780 ? -15.740 1.378 56.006 1.00 96.44 780 TRP A N 1
ATOM 5967 C CA . TRP A 1 780 ? -15.034 0.224 55.458 1.00 96.44 780 TRP A CA 1
ATOM 5968 C C . TRP A 1 780 ? -14.028 -0.359 56.452 1.00 96.44 780 TRP A C 1
ATOM 5970 O O . TRP A 1 780 ? -13.986 -1.570 56.672 1.00 96.44 780 TRP A O 1
ATOM 5980 N N . LYS A 1 781 ? -13.253 0.499 57.124 1.00 96.06 781 LYS A N 1
ATOM 5981 C CA . LYS A 1 781 ? -12.328 0.072 58.179 1.00 96.06 781 LYS A CA 1
ATOM 5982 C C . LYS A 1 781 ? -13.069 -0.574 59.352 1.00 96.06 781 LYS A C 1
ATOM 5984 O O . LYS A 1 781 ? -12.598 -1.585 59.867 1.00 96.06 781 LYS A O 1
ATOM 5989 N N . ALA A 1 782 ? -14.216 -0.023 59.752 1.00 95.19 782 ALA A N 1
ATOM 5990 C CA . ALA A 1 782 ? -15.052 -0.595 60.806 1.00 95.19 782 ALA A CA 1
ATOM 5991 C C . ALA A 1 782 ? -15.615 -1.972 60.411 1.00 95.19 782 ALA A C 1
ATOM 5993 O O . ALA A 1 782 ? -15.487 -2.911 61.191 1.00 95.19 782 ALA A O 1
ATOM 5994 N N . TYR A 1 783 ? -16.138 -2.116 59.187 1.00 95.56 783 TYR A N 1
ATOM 5995 C CA . TYR A 1 783 ? -16.599 -3.397 58.635 1.00 95.56 783 TYR A CA 1
ATOM 5996 C C . TYR A 1 783 ? -15.483 -4.452 58.628 1.00 95.56 783 TYR A C 1
ATOM 5998 O O . TYR A 1 783 ? -15.658 -5.581 59.082 1.00 95.56 783 TYR A O 1
ATOM 6006 N N . ARG A 1 784 ? -14.283 -4.076 58.173 1.00 94.06 784 ARG A N 1
ATOM 6007 C CA . ARG A 1 784 ? -13.132 -4.987 58.166 1.00 94.06 784 ARG A CA 1
ATOM 6008 C C . ARG A 1 784 ? -12.671 -5.385 59.567 1.00 94.06 784 ARG A C 1
ATOM 6010 O O . ARG A 1 784 ? -12.177 -6.495 59.736 1.00 94.06 784 ARG A O 1
ATOM 6017 N N . ALA A 1 785 ? -12.805 -4.496 60.548 1.00 91.25 785 ALA A N 1
ATOM 6018 C CA . ALA A 1 785 ? -12.426 -4.766 61.931 1.00 91.25 785 ALA A CA 1
ATOM 6019 C C . ALA A 1 785 ? -13.423 -5.687 62.656 1.00 91.25 785 ALA A C 1
ATOM 6021 O O . ALA A 1 785 ? -12.993 -6.476 63.493 1.00 91.25 785 ALA A O 1
ATOM 6022 N N . SER A 1 786 ? -14.723 -5.622 62.332 1.00 85.44 786 SER A N 1
ATOM 6023 C CA . SER A 1 786 ? -15.730 -6.560 62.861 1.00 85.44 786 SER A CA 1
ATOM 6024 C C . SER A 1 786 ? -15.630 -7.964 62.257 1.00 85.44 786 SER A C 1
ATOM 6026 O O . SER A 1 786 ? -16.129 -8.916 62.847 1.00 85.44 786 SER A O 1
ATOM 6028 N N . GLY A 1 787 ? -14.950 -8.092 61.115 1.00 81.38 787 GLY A N 1
ATOM 6029 C CA . GLY A 1 787 ? -14.918 -9.304 60.303 1.00 81.38 787 GLY A CA 1
ATOM 6030 C C . GLY A 1 787 ? -16.013 -9.283 59.227 1.00 81.38 787 GLY A C 1
ATOM 6031 O O . GLY A 1 787 ? -17.057 -8.661 59.431 1.00 81.38 787 GLY A O 1
ATOM 6032 N N . PRO A 1 788 ? -15.770 -9.911 58.060 1.00 82.94 788 PRO A N 1
ATOM 6033 C CA . PRO A 1 788 ? -16.764 -9.985 56.996 1.00 82.94 788 PRO A CA 1
ATOM 6034 C C . PRO A 1 788 ? -17.943 -10.862 57.417 1.00 82.94 788 PRO A C 1
ATOM 6036 O O . PRO A 1 788 ? -17.779 -11.775 58.231 1.00 82.94 788 PRO A O 1
ATOM 6039 N N . ILE A 1 789 ? -19.100 -10.643 56.787 1.00 88.88 789 ILE A N 1
ATOM 6040 C CA . ILE A 1 789 ? -20.303 -11.438 57.055 1.00 88.88 789 ILE A CA 1
ATOM 6041 C C . ILE A 1 789 ? -19.997 -12.923 56.794 1.00 88.88 789 ILE A C 1
ATOM 6043 O O . ILE A 1 789 ? -19.723 -13.355 55.667 1.00 88.88 789 ILE A O 1
ATOM 6047 N N . GLY A 1 790 ? -20.034 -13.716 57.860 1.00 85.75 790 GLY A N 1
ATOM 6048 C CA . GLY A 1 790 ? -19.661 -15.122 57.888 1.00 85.75 790 GLY A CA 1
ATOM 6049 C C . GLY A 1 790 ? -20.692 -16.045 57.233 1.00 85.75 790 GLY A C 1
ATOM 6050 O O . GLY A 1 790 ? -21.868 -15.722 57.063 1.00 85.75 790 GLY A O 1
ATOM 6051 N N . GLY A 1 791 ? -20.259 -17.254 56.860 1.00 85.19 791 GLY A N 1
ATOM 6052 C CA . GLY A 1 791 ? -21.158 -18.289 56.321 1.00 85.19 791 GLY A CA 1
ATOM 6053 C C . GLY A 1 791 ? -22.276 -18.684 57.295 1.00 85.19 791 GLY A C 1
ATOM 6054 O O . GLY A 1 791 ? -23.422 -18.851 56.888 1.00 85.19 791 GLY A O 1
ATOM 6055 N N . THR A 1 792 ? -21.969 -18.749 58.591 1.00 84.69 792 THR A N 1
ATOM 6056 C CA . THR A 1 792 ? -22.934 -19.077 59.651 1.00 84.69 792 THR A CA 1
ATOM 6057 C C . THR A 1 792 ? -24.011 -18.002 59.801 1.00 84.69 792 THR A C 1
ATOM 6059 O O . THR A 1 792 ? -25.191 -18.330 59.757 1.00 84.69 792 THR A O 1
ATOM 6062 N N . GLN A 1 793 ? -23.629 -16.722 59.849 1.00 86.69 793 GLN A N 1
ATOM 6063 C CA . GLN A 1 793 ? -24.562 -15.584 59.912 1.00 86.69 793 GLN A CA 1
ATOM 6064 C C . GLN A 1 793 ? -25.513 -15.539 58.697 1.00 86.69 793 GLN A C 1
ATOM 6066 O O . GLN A 1 793 ? -26.689 -15.171 58.801 1.00 86.69 793 GLN A O 1
ATOM 6071 N N . ARG A 1 794 ? -25.031 -15.957 57.519 1.00 90.31 794 ARG A N 1
ATOM 6072 C CA . ARG A 1 794 ? -25.855 -16.058 56.304 1.00 90.31 794 ARG A CA 1
ATOM 6073 C C . ARG A 1 794 ? -26.896 -17.176 56.395 1.00 90.31 794 ARG A C 1
ATOM 6075 O O . ARG A 1 794 ? -28.032 -16.943 55.989 1.00 90.31 794 ARG A O 1
ATOM 6082 N N . LEU A 1 795 ? -26.549 -18.317 56.989 1.00 88.94 795 LEU A N 1
ATOM 6083 C CA . LEU A 1 795 ? -27.413 -19.500 57.129 1.00 88.94 795 LEU A CA 1
ATOM 6084 C C . LEU A 1 795 ? -28.423 -19.435 58.287 1.00 88.94 795 LEU A C 1
ATOM 6086 O O . LEU A 1 795 ? -29.330 -20.260 58.347 1.00 88.94 795 LEU A O 1
ATOM 6090 N N . GLU A 1 796 ? -28.292 -18.479 59.207 1.00 88.25 796 GLU A N 1
ATOM 6091 C CA . GLU A 1 796 ? -29.226 -18.332 60.329 1.00 88.25 796 GLU A CA 1
ATOM 6092 C C . GLU A 1 796 ? -30.679 -18.152 59.863 1.00 88.25 796 GLU A C 1
ATOM 6094 O O . GLU A 1 796 ? -30.951 -17.355 58.959 1.00 88.25 796 GLU A O 1
ATOM 6099 N N . ALA A 1 797 ? -31.610 -18.821 60.560 1.00 83.31 797 ALA A N 1
ATOM 6100 C CA . ALA A 1 797 ? -33.059 -18.815 60.309 1.00 83.31 797 ALA A CA 1
ATOM 6101 C C . ALA A 1 797 ? -33.742 -17.440 60.504 1.00 83.31 797 ALA A C 1
ATOM 6103 O O . ALA A 1 797 ? -34.956 -17.317 60.366 1.00 83.31 797 ALA A O 1
ATOM 6104 N N . GLY A 1 798 ? -32.969 -16.396 60.814 1.00 88.44 798 GLY A N 1
ATOM 6105 C CA . GLY A 1 798 ? -33.405 -15.009 60.927 1.00 88.44 798 GLY A CA 1
ATOM 6106 C C . GLY A 1 798 ? -32.266 -14.035 60.614 1.00 88.44 798 GLY A C 1
ATOM 6107 O O . GLY A 1 798 ? -31.173 -14.428 60.205 1.00 88.44 798 GLY A O 1
ATOM 6108 N N . ILE A 1 799 ? -32.523 -12.738 60.790 1.00 90.44 799 ILE A N 1
ATOM 6109 C CA . ILE A 1 799 ? -31.503 -11.687 60.660 1.00 90.44 799 ILE A CA 1
ATOM 6110 C C . ILE A 1 799 ? -30.914 -11.430 62.046 1.00 90.44 799 ILE A C 1
ATOM 6112 O O . ILE A 1 799 ? -31.546 -10.744 62.857 1.00 90.44 799 ILE A O 1
ATOM 6116 N N . SER A 1 800 ? -29.719 -11.953 62.323 1.00 92.19 800 SER A N 1
ATOM 6117 C CA . SER A 1 800 ? -29.042 -11.664 63.587 1.00 92.19 800 SER A CA 1
ATOM 6118 C C . SER A 1 800 ? -28.669 -10.187 63.725 1.00 92.19 800 SER A C 1
ATOM 6120 O O . SER A 1 800 ? -28.491 -9.476 62.727 1.00 92.19 800 SER A O 1
ATOM 6122 N N . PRO A 1 801 ? -28.504 -9.706 64.972 1.00 89.62 801 PRO A N 1
ATOM 6123 C CA . PRO A 1 801 ? -27.951 -8.382 65.232 1.00 89.62 801 PRO A CA 1
ATOM 6124 C C . PRO A 1 801 ? -26.596 -8.162 64.543 1.00 89.62 801 PRO A C 1
ATOM 6126 O O . PRO A 1 801 ? -26.402 -7.099 63.962 1.00 89.62 801 PRO A O 1
ATOM 6129 N N . GLY A 1 802 ? -25.721 -9.179 64.543 1.00 88.19 802 GLY A N 1
ATOM 6130 C CA . GLY A 1 802 ? -24.403 -9.143 63.895 1.00 88.19 802 GLY A CA 1
ATOM 6131 C C . GLY A 1 802 ? -24.494 -8.950 62.381 1.00 88.19 802 GLY A C 1
ATOM 6132 O O . GLY A 1 802 ? -23.963 -7.969 61.859 1.00 88.19 802 GLY A O 1
ATOM 6133 N N . PHE A 1 803 ? -25.291 -9.787 61.699 1.00 92.81 803 PHE A N 1
ATOM 6134 C CA . PHE A 1 803 ? -25.545 -9.627 60.264 1.00 92.81 803 PHE A CA 1
ATOM 6135 C C . PHE A 1 803 ? -26.081 -8.225 59.946 1.00 92.81 803 PHE A C 1
ATOM 6137 O O . PHE A 1 803 ? -25.627 -7.575 59.010 1.00 92.81 803 PHE A O 1
ATOM 6144 N N . ARG A 1 804 ? -27.043 -7.724 60.737 1.00 93.31 804 ARG A N 1
ATOM 6145 C CA . ARG A 1 804 ? -27.644 -6.401 60.516 1.00 93.31 804 ARG A CA 1
ATOM 6146 C C . ARG A 1 804 ? -26.627 -5.270 60.671 1.00 93.31 804 ARG A C 1
ATOM 6148 O O . ARG A 1 804 ? -26.674 -4.324 59.889 1.00 93.31 804 ARG A O 1
ATOM 6155 N N . SER A 1 805 ? -25.745 -5.337 61.669 1.00 91.94 805 SER A N 1
ATOM 6156 C CA . SER A 1 805 ? -24.708 -4.320 61.866 1.00 91.94 805 SER A CA 1
ATOM 6157 C C . SER A 1 805 ? -23.671 -4.328 60.747 1.00 91.94 805 SER A C 1
ATOM 6159 O O . SER A 1 805 ? -23.354 -3.268 60.214 1.00 91.94 805 SER A O 1
ATOM 6161 N N . GLU A 1 806 ? -23.187 -5.505 60.352 1.00 93.62 806 GLU A N 1
ATOM 6162 C CA . GLU A 1 806 ? -22.156 -5.656 59.319 1.00 93.62 806 GLU A CA 1
ATOM 6163 C C . GLU A 1 806 ? -22.699 -5.276 57.936 1.00 93.62 806 GLU A C 1
ATOM 6165 O O . GLU A 1 806 ? -22.076 -4.492 57.222 1.00 93.62 806 GLU A O 1
ATOM 6170 N N . ALA A 1 807 ? -23.908 -5.740 57.595 1.00 93.19 807 ALA A N 1
ATOM 6171 C CA . ALA A 1 807 ? -24.587 -5.373 56.354 1.00 93.19 807 ALA A CA 1
ATOM 6172 C C . ALA A 1 807 ? -24.815 -3.858 56.260 1.00 93.19 807 ALA A C 1
ATOM 6174 O O . ALA A 1 807 ? -24.585 -3.263 55.209 1.00 93.19 807 ALA A O 1
ATOM 6175 N N . ARG A 1 808 ? -25.186 -3.210 57.374 1.00 93.62 808 ARG A N 1
ATOM 6176 C CA . ARG A 1 808 ? -25.360 -1.754 57.417 1.00 93.62 808 ARG A CA 1
ATOM 6177 C C . ARG A 1 808 ? -24.045 -1.005 57.226 1.00 93.62 808 ARG A C 1
ATOM 6179 O O . ARG A 1 808 ? -24.022 -0.054 56.456 1.00 93.62 808 ARG A O 1
ATOM 6186 N N . LEU A 1 809 ? -22.961 -1.427 57.882 1.00 95.00 809 LEU A N 1
ATOM 6187 C CA . LEU A 1 809 ? -21.639 -0.818 57.690 1.00 95.00 809 LEU A CA 1
ATOM 6188 C C . LEU A 1 809 ? -21.192 -0.907 56.227 1.00 95.00 809 LEU A C 1
ATOM 6190 O O . LEU A 1 809 ? -20.732 0.089 55.671 1.00 95.00 809 LEU A O 1
ATOM 6194 N N . LEU A 1 810 ? -21.374 -2.072 55.600 1.00 94.94 810 LEU A N 1
ATOM 6195 C CA . LEU A 1 810 ? -21.025 -2.297 54.199 1.00 94.94 810 LEU A CA 1
ATOM 6196 C C . LEU A 1 810 ? -21.893 -1.462 53.243 1.00 94.94 810 LEU A C 1
ATOM 6198 O O . LEU A 1 810 ? -21.359 -0.772 52.376 1.00 94.94 810 LEU A O 1
ATOM 6202 N N . SER A 1 811 ? -23.215 -1.464 53.435 1.00 94.56 811 SER A N 1
ATOM 6203 C CA . SER A 1 811 ? -24.162 -0.689 52.620 1.00 94.56 811 SER A CA 1
ATOM 6204 C C . SER A 1 811 ? -23.948 0.825 52.761 1.00 94.56 811 SER A C 1
ATOM 6206 O O . SER A 1 811 ? -23.971 1.558 51.766 1.00 94.56 811 SER A O 1
ATOM 6208 N N . ASP A 1 812 ? -23.709 1.320 53.979 1.00 95.31 812 ASP A N 1
ATOM 6209 C CA . ASP A 1 812 ? -23.444 2.741 54.230 1.00 95.31 812 ASP A CA 1
ATOM 6210 C C . ASP A 1 812 ? -22.083 3.157 53.641 1.00 95.31 812 ASP A C 1
ATOM 6212 O O . ASP A 1 812 ? -21.981 4.238 53.051 1.00 95.31 812 ASP A O 1
ATOM 6216 N N . ALA A 1 813 ? -21.054 2.300 53.736 1.00 95.94 813 ALA A N 1
ATOM 6217 C CA . ALA A 1 813 ? -19.751 2.533 53.106 1.00 95.94 813 ALA A CA 1
ATOM 6218 C C . ALA A 1 813 ? -19.883 2.622 51.581 1.00 95.94 813 ALA A C 1
ATOM 6220 O O . ALA A 1 813 ? -19.383 3.569 50.972 1.00 95.94 813 ALA A O 1
ATOM 6221 N N . GLN A 1 814 ? -20.613 1.682 50.973 1.00 95.31 814 GLN A N 1
ATOM 6222 C CA . GLN A 1 814 ? -20.866 1.659 49.534 1.00 95.31 814 GLN A CA 1
ATOM 6223 C C . GLN A 1 814 ? -21.635 2.902 49.076 1.00 95.31 814 GLN A C 1
ATOM 6225 O O . GLN A 1 814 ? -21.276 3.525 48.076 1.00 95.31 814 GLN A O 1
ATOM 6230 N N . THR A 1 815 ? -22.673 3.292 49.817 1.00 94.50 815 THR A N 1
ATOM 6231 C CA . THR A 1 815 ? -23.487 4.472 49.500 1.00 94.50 815 THR A CA 1
ATOM 6232 C C . THR A 1 815 ? -22.654 5.748 49.553 1.00 94.50 815 THR A C 1
ATOM 6234 O O . THR A 1 815 ? -22.696 6.546 48.616 1.00 94.50 815 THR A O 1
ATOM 6237 N N . ALA A 1 816 ? -21.869 5.931 50.617 1.00 94.56 816 ALA A N 1
ATOM 6238 C CA . ALA A 1 816 ? -21.017 7.103 50.775 1.00 94.56 816 ALA A CA 1
ATOM 6239 C C . ALA A 1 816 ? -19.928 7.162 49.689 1.00 94.56 816 ALA A C 1
ATOM 6241 O O . ALA A 1 816 ? -19.749 8.212 49.072 1.00 94.56 816 ALA A O 1
ATOM 6242 N N . ALA A 1 817 ? -19.277 6.032 49.383 1.00 95.06 817 ALA A N 1
ATOM 6243 C CA . ALA A 1 817 ? -18.248 5.968 48.347 1.00 95.06 817 ALA A CA 1
ATOM 6244 C C . ALA A 1 817 ? -18.803 6.322 46.960 1.00 95.06 817 ALA A C 1
ATOM 6246 O O . ALA A 1 817 ? -18.254 7.176 46.266 1.00 95.06 817 ALA A O 1
ATOM 6247 N N . ARG A 1 818 ? -19.945 5.730 46.584 1.00 94.19 818 ARG A N 1
ATOM 6248 C CA . ARG A 1 818 ? -20.616 6.007 45.305 1.00 94.19 818 ARG A CA 1
ATOM 6249 C C . ARG A 1 818 ? -21.062 7.456 45.182 1.00 94.19 818 ARG A C 1
ATOM 6251 O O . ARG A 1 818 ? -20.911 8.048 44.118 1.00 94.19 818 ARG A O 1
ATOM 6258 N N . GLN A 1 819 ? -21.624 8.029 46.246 1.00 92.75 819 GLN A N 1
ATOM 6259 C CA . GLN A 1 819 ? -22.056 9.427 46.237 1.00 92.75 819 GLN A CA 1
ATOM 6260 C C . GLN A 1 819 ? -20.869 10.385 46.114 1.00 92.75 819 GLN A C 1
ATOM 6262 O O . GLN A 1 819 ? -20.935 11.311 45.311 1.00 92.75 819 GLN A O 1
ATOM 6267 N N . GLY A 1 820 ? -19.787 10.152 46.863 1.00 92.88 820 GLY A N 1
ATOM 6268 C CA . GLY A 1 820 ? -18.575 10.967 46.772 1.00 92.88 820 GLY A CA 1
ATOM 6269 C C . GLY A 1 820 ? -17.955 10.908 45.377 1.00 92.88 820 GLY A C 1
ATOM 6270 O O . GLY A 1 820 ? -17.745 11.946 44.755 1.00 92.88 820 GLY A O 1
ATOM 6271 N N . MET A 1 821 ? -17.767 9.700 44.835 1.00 93.00 821 MET A N 1
ATOM 6272 C CA . MET A 1 821 ? -17.183 9.516 43.502 1.00 93.00 821 MET A CA 1
ATOM 6273 C C . MET A 1 821 ? -18.060 10.090 42.382 1.00 93.00 821 MET A C 1
ATOM 6275 O O . MET A 1 821 ? -17.557 10.680 41.425 1.00 93.00 821 MET A O 1
ATOM 6279 N N . ARG A 1 822 ? -19.390 9.991 42.522 1.00 91.75 822 ARG A N 1
ATOM 6280 C CA . ARG A 1 822 ? -20.333 10.627 41.595 1.00 91.75 822 ARG A CA 1
ATOM 6281 C C . ARG A 1 822 ? -20.125 12.139 41.542 1.00 91.75 822 ARG A C 1
ATOM 6283 O O . ARG A 1 822 ? -20.139 12.684 40.448 1.00 91.75 822 ARG A O 1
ATOM 6290 N N . ILE A 1 823 ? -19.928 12.807 42.680 1.00 90.31 823 ILE A N 1
ATOM 6291 C CA . ILE A 1 823 ? -19.722 14.262 42.704 1.00 90.31 823 ILE A CA 1
ATOM 6292 C C . ILE A 1 823 ? -18.392 14.637 42.032 1.00 90.31 823 ILE A C 1
ATOM 6294 O O . ILE A 1 823 ? -18.386 15.565 41.231 1.00 90.31 823 ILE A O 1
ATOM 6298 N N . TYR A 1 824 ? -17.300 13.898 42.275 1.00 91.44 824 TYR A N 1
ATOM 6299 C CA . TYR A 1 824 ? -16.030 14.103 41.554 1.00 91.44 824 TYR A CA 1
ATOM 6300 C C . TYR A 1 824 ? -16.200 13.969 40.039 1.00 91.44 824 TYR A C 1
ATOM 6302 O O . TYR A 1 824 ? -15.799 14.855 39.286 1.00 91.44 824 TYR A O 1
ATOM 6310 N N . THR A 1 825 ? -16.888 12.908 39.605 1.00 88.12 825 THR A N 1
ATOM 6311 C CA . THR A 1 825 ? -17.204 12.674 38.188 1.00 88.12 825 THR A CA 1
ATOM 6312 C C . THR A 1 825 ? -18.039 13.818 37.614 1.00 88.12 825 THR A C 1
ATOM 6314 O O . THR A 1 825 ? -17.748 14.318 36.532 1.00 88.12 825 THR A O 1
ATOM 6317 N N . GLN A 1 826 ? -19.062 14.268 38.349 1.00 89.44 826 GLN A N 1
ATOM 6318 C CA . GLN A 1 826 ? -19.932 15.359 37.918 1.00 89.44 826 GLN A CA 1
ATOM 6319 C C . GLN A 1 826 ? -19.192 16.693 37.813 1.00 89.44 826 GLN A C 1
ATOM 6321 O O . GLN A 1 826 ? -19.452 17.455 36.890 1.00 89.44 826 GLN A O 1
ATOM 6326 N N . LEU A 1 827 ? -18.256 16.962 38.725 1.00 90.31 827 LEU A N 1
ATOM 6327 C CA . LEU A 1 827 ? -17.401 18.148 38.703 1.00 90.31 827 LEU A CA 1
ATOM 6328 C C . LEU A 1 827 ? -16.261 18.053 37.684 1.00 90.31 827 LEU A C 1
ATOM 6330 O O . LEU A 1 827 ? -15.602 19.063 37.442 1.00 90.31 827 LEU A O 1
ATOM 6334 N N . LYS A 1 828 ? -16.024 16.875 37.089 1.00 87.94 828 LYS A N 1
ATOM 6335 C CA . LYS A 1 828 ? -14.851 16.595 36.245 1.00 87.94 828 LYS A CA 1
ATOM 6336 C C . LYS A 1 828 ? -13.544 16.964 36.963 1.00 87.94 828 LYS A C 1
ATOM 6338 O O . LYS A 1 828 ? -12.628 17.510 36.352 1.00 87.94 828 LYS A O 1
ATOM 6343 N N . ALA A 1 829 ? -13.503 16.724 38.273 1.00 89.00 829 ALA A N 1
ATOM 6344 C CA . ALA A 1 829 ? -12.388 17.074 39.142 1.00 89.00 829 ALA A CA 1
ATOM 6345 C C . ALA A 1 829 ? -11.511 15.849 39.413 1.00 89.00 829 ALA A C 1
ATOM 6347 O O . ALA A 1 829 ? -12.030 14.745 39.581 1.00 89.00 829 ALA A O 1
ATOM 6348 N N . ASP A 1 830 ? -10.201 16.067 39.518 1.00 89.62 830 ASP A N 1
ATOM 6349 C CA . ASP A 1 830 ? -9.263 15.026 39.930 1.00 89.62 830 ASP A CA 1
ATOM 6350 C C . ASP A 1 830 ? -9.512 14.602 41.383 1.00 89.62 830 ASP A C 1
ATOM 6352 O O . ASP A 1 830 ? -9.843 15.413 42.257 1.00 89.62 830 ASP A O 1
ATOM 6356 N N . HIS A 1 831 ? -9.277 13.323 41.664 1.00 89.31 831 HIS A N 1
ATOM 6357 C CA . HIS A 1 831 ? -9.356 12.744 43.000 1.00 89.31 831 HIS A CA 1
ATOM 6358 C C . HIS A 1 831 ? -8.163 11.821 43.280 1.00 89.31 831 HIS A C 1
ATOM 6360 O O . HIS A 1 831 ? -7.540 11.292 42.360 1.00 89.31 831 HIS A O 1
ATOM 6366 N N . PRO A 1 832 ? -7.810 11.607 44.560 1.00 90.19 832 PRO A N 1
ATOM 6367 C CA . PRO A 1 832 ? -6.779 10.644 44.933 1.00 90.19 832 PRO A CA 1
ATOM 6368 C C . PRO A 1 832 ? -7.089 9.220 44.444 1.00 90.19 832 PRO A C 1
ATOM 6370 O O . PRO A 1 832 ? -8.167 8.695 44.719 1.00 90.19 832 PRO A O 1
ATOM 6373 N N . ALA A 1 833 ? -6.101 8.553 43.837 1.00 86.81 833 ALA A N 1
ATOM 6374 C CA . ALA A 1 833 ? -6.218 7.168 43.353 1.00 86.81 833 ALA A CA 1
ATOM 6375 C C . ALA A 1 833 ? -6.597 6.151 44.453 1.00 86.81 833 ALA A C 1
ATOM 6377 O O . ALA A 1 833 ? -7.184 5.103 44.179 1.00 86.81 833 ALA A O 1
ATOM 6378 N N . ASP A 1 834 ? -6.302 6.457 45.722 1.00 89.88 834 ASP A N 1
ATOM 6379 C CA . ASP A 1 834 ? -6.720 5.635 46.863 1.00 89.88 834 ASP A CA 1
ATOM 6380 C C . ASP A 1 834 ? -8.248 5.545 46.994 1.00 89.88 834 ASP A C 1
ATOM 6382 O O . ASP A 1 834 ? -8.763 4.543 47.492 1.00 89.88 834 ASP A O 1
ATOM 6386 N N . PHE A 1 835 ? -8.988 6.559 46.533 1.00 93.12 835 PHE A N 1
ATOM 6387 C CA . PHE A 1 835 ? -10.448 6.537 46.541 1.00 93.12 835 PHE A CA 1
ATOM 6388 C C . PHE A 1 835 ? -11.033 5.625 45.460 1.00 93.12 835 PHE A C 1
ATOM 6390 O O . PHE A 1 835 ? -12.058 4.993 45.719 1.00 93.12 835 PHE A O 1
ATOM 6397 N N . ASP A 1 836 ? -10.371 5.480 44.308 1.00 91.56 836 ASP A N 1
ATOM 6398 C CA . ASP A 1 836 ? -10.758 4.486 43.297 1.00 91.56 836 ASP A CA 1
ATOM 6399 C C . ASP A 1 836 ? -10.599 3.072 43.845 1.00 91.56 836 ASP A C 1
ATOM 6401 O O . ASP A 1 836 ? -11.522 2.259 43.774 1.00 91.56 836 ASP A O 1
ATOM 6405 N N . ARG A 1 837 ? -9.443 2.794 44.466 1.00 93.56 837 ARG A N 1
ATOM 6406 C CA . ARG A 1 837 ? -9.190 1.505 45.118 1.00 93.56 837 ARG A CA 1
ATOM 6407 C C . ARG A 1 837 ? -10.198 1.245 46.237 1.00 93.56 837 ARG A C 1
ATOM 6409 O O . ARG A 1 837 ? -10.740 0.149 46.317 1.00 93.56 837 ARG A O 1
ATOM 6416 N N . LEU A 1 838 ? -10.487 2.247 47.069 1.00 95.06 838 LEU A N 1
ATOM 6417 C CA . LEU A 1 838 ? -11.480 2.138 48.138 1.00 95.06 838 LEU A CA 1
ATOM 6418 C C . LEU A 1 838 ? -12.868 1.768 47.597 1.00 95.06 838 LEU A C 1
ATOM 6420 O O . LEU A 1 838 ? -13.507 0.866 48.137 1.00 95.06 838 LEU A O 1
ATOM 6424 N N . LEU A 1 839 ? -13.338 2.455 46.550 1.00 95.25 839 LEU A N 1
ATOM 6425 C CA . LEU A 1 839 ? -14.628 2.161 45.930 1.00 95.25 839 LEU A CA 1
ATOM 6426 C C . LEU A 1 839 ? -14.641 0.743 45.345 1.00 95.25 839 LEU A C 1
ATOM 6428 O O . LEU A 1 839 ? -15.574 -0.009 45.622 1.00 95.25 839 LEU A O 1
ATOM 6432 N N . ALA A 1 840 ? -13.597 0.363 44.604 1.00 94.81 840 ALA A N 1
ATOM 6433 C CA . ALA A 1 840 ? -13.474 -0.965 44.011 1.00 94.81 840 ALA A CA 1
ATOM 6434 C C . ALA A 1 840 ? -13.497 -2.082 45.070 1.00 94.81 840 ALA A C 1
ATOM 6436 O O . ALA A 1 840 ? -14.224 -3.061 44.906 1.00 94.81 840 ALA A O 1
ATOM 6437 N N . ASP A 1 841 ? -12.767 -1.916 46.176 1.00 95.81 841 ASP A N 1
ATOM 6438 C CA . ASP A 1 841 ? -12.725 -2.884 47.278 1.00 95.81 841 ASP A CA 1
ATOM 6439 C C . ASP A 1 841 ? -14.104 -3.048 47.942 1.00 95.81 841 ASP A C 1
ATOM 6441 O O . ASP A 1 841 ? -14.571 -4.170 48.153 1.00 95.81 841 ASP A O 1
ATOM 6445 N N . ILE A 1 842 ? -14.784 -1.932 48.238 1.00 96.00 842 ILE A N 1
ATOM 6446 C CA . ILE A 1 842 ? -16.124 -1.947 48.844 1.00 96.00 842 ILE A CA 1
ATOM 6447 C C . ILE A 1 842 ? -17.141 -2.598 47.895 1.00 96.00 842 ILE A C 1
ATOM 6449 O O . ILE A 1 842 ? -17.981 -3.389 48.330 1.00 96.00 842 ILE A O 1
ATOM 6453 N N . GLU A 1 843 ? -17.090 -2.283 46.599 1.00 94.44 843 GLU A N 1
ATOM 6454 C CA . GLU A 1 843 ? -18.002 -2.862 45.611 1.00 94.44 843 GLU A CA 1
ATOM 6455 C C . GLU A 1 843 ? -17.752 -4.351 45.383 1.00 94.44 843 GLU A C 1
ATOM 6457 O O . GLU A 1 843 ? -18.716 -5.118 45.285 1.00 94.44 843 GLU A O 1
ATOM 6462 N N . ALA A 1 844 ? -16.488 -4.774 45.331 1.00 94.62 844 ALA A N 1
ATOM 6463 C CA . ALA A 1 844 ? -16.116 -6.177 45.223 1.00 94.62 844 ALA A CA 1
ATOM 6464 C C . ALA A 1 844 ? -16.666 -6.983 46.406 1.00 94.62 844 ALA A C 1
ATOM 6466 O O . ALA A 1 844 ? -17.299 -8.020 46.199 1.00 94.62 844 ALA A O 1
ATOM 6467 N N . GLU A 1 845 ? -16.514 -6.471 47.627 1.00 95.12 845 GLU A N 1
ATOM 6468 C CA . GLU A 1 845 ? -17.050 -7.104 48.831 1.00 95.12 845 GLU A CA 1
ATOM 6469 C C . GLU A 1 845 ? -18.584 -7.130 48.834 1.00 95.12 845 GLU A C 1
ATOM 6471 O O . GLU A 1 845 ? -19.184 -8.182 49.046 1.00 95.12 845 GLU A O 1
ATOM 6476 N N . ALA A 1 846 ? -19.253 -6.014 48.530 1.00 93.69 846 ALA A N 1
ATOM 6477 C CA . ALA A 1 846 ? -20.716 -5.973 48.465 1.00 93.69 846 ALA A CA 1
ATOM 6478 C C . ALA A 1 846 ? -21.279 -6.951 47.416 1.00 93.69 846 ALA A C 1
ATOM 6480 O O . ALA A 1 846 ? -22.290 -7.617 47.654 1.00 93.69 846 ALA A O 1
ATOM 6481 N N . ASN A 1 847 ? -20.618 -7.069 46.260 1.00 93.75 847 ASN A N 1
ATOM 6482 C CA . ASN A 1 847 ? -20.962 -8.044 45.224 1.00 93.75 847 ASN A CA 1
ATOM 6483 C C . ASN A 1 847 ? -20.731 -9.484 45.698 1.00 93.75 847 ASN A C 1
ATOM 6485 O O . ASN A 1 847 ? -21.587 -10.340 45.471 1.00 93.75 847 ASN A O 1
ATOM 6489 N N . LEU A 1 848 ? -19.605 -9.756 46.365 1.00 93.88 848 LEU A N 1
ATOM 6490 C CA . LEU A 1 848 ? -19.297 -11.067 46.934 1.00 93.88 848 LEU A CA 1
ATOM 6491 C C . LEU A 1 848 ? -20.382 -11.495 47.925 1.00 93.88 848 LEU A C 1
ATOM 6493 O O . LEU A 1 848 ? -20.941 -12.582 47.793 1.00 93.88 848 LEU A O 1
ATOM 6497 N N . GLN A 1 849 ? -20.745 -10.618 48.861 1.00 93.50 849 GLN A N 1
ATOM 6498 C CA . GLN A 1 849 ? -21.757 -10.914 49.872 1.00 93.50 849 GLN A CA 1
ATOM 6499 C C . GLN A 1 849 ? -23.143 -11.168 49.262 1.00 93.50 849 GLN A C 1
ATOM 6501 O O . GLN A 1 849 ? -23.836 -12.104 49.671 1.00 93.50 849 GLN A O 1
ATOM 6506 N N . ARG A 1 850 ? -23.530 -10.399 48.234 1.00 92.50 850 ARG A N 1
ATOM 6507 C CA . ARG A 1 850 ? -24.770 -10.638 47.477 1.00 92.50 850 ARG A CA 1
ATOM 6508 C C . ARG A 1 850 ? -24.765 -11.983 46.756 1.00 92.50 850 ARG A C 1
ATOM 6510 O O . ARG A 1 850 ? -25.748 -12.721 46.850 1.00 92.50 850 ARG A O 1
ATOM 6517 N N . ARG A 1 851 ? -23.670 -12.329 46.071 1.00 92.62 851 ARG A N 1
ATOM 6518 C CA . ARG A 1 851 ? -23.529 -13.627 45.389 1.00 92.62 851 ARG A CA 1
ATOM 6519 C C . ARG A 1 851 ? -23.629 -14.780 46.380 1.00 92.62 851 ARG A C 1
ATOM 6521 O O . ARG A 1 851 ? -24.468 -15.656 46.191 1.00 92.62 851 ARG A O 1
ATOM 6528 N N . SER A 1 852 ? -22.881 -14.717 47.481 1.00 91.88 852 SER A N 1
ATOM 6529 C CA . SER A 1 852 ? -22.912 -15.747 48.522 1.00 91.88 852 SER A CA 1
ATOM 6530 C C . SER A 1 852 ? -24.295 -15.919 49.157 1.00 91.88 852 SER A C 1
ATOM 6532 O O . SER A 1 852 ? -24.683 -17.039 49.462 1.00 91.88 852 SER A O 1
ATOM 6534 N N . LEU A 1 853 ? -25.076 -14.849 49.346 1.00 91.25 853 LEU A N 1
ATOM 6535 C CA . LEU A 1 853 ? -26.469 -14.975 49.797 1.00 91.25 853 LEU A CA 1
ATOM 6536 C C . LEU A 1 853 ? -27.373 -15.599 48.728 1.00 91.25 853 LEU A C 1
ATOM 6538 O O . LEU A 1 853 ? -28.211 -16.440 49.040 1.00 91.25 853 LEU A O 1
ATOM 6542 N N . THR A 1 854 ? -27.195 -15.213 47.466 1.00 90.75 854 THR A N 1
ATOM 6543 C CA . THR A 1 854 ? -28.001 -15.707 46.338 1.00 90.75 854 THR A CA 1
ATOM 6544 C C . THR A 1 854 ? -27.781 -17.203 46.071 1.00 90.75 854 THR A C 1
ATOM 6546 O O . THR A 1 854 ? -28.701 -17.906 45.642 1.00 90.75 854 THR A O 1
ATOM 6549 N N . GLU A 1 855 ? -26.582 -17.716 46.351 1.00 91.44 855 GLU A N 1
ATOM 6550 C CA . GLU A 1 855 ? -26.261 -19.151 46.315 1.00 91.44 855 GLU A CA 1
ATOM 6551 C C . GLU A 1 855 ? -27.046 -19.953 47.366 1.00 91.44 855 GLU A C 1
ATOM 6553 O O . GLU A 1 855 ? -27.377 -21.116 47.142 1.00 91.44 855 GLU A O 1
ATOM 6558 N N . LEU A 1 856 ? -27.446 -19.319 48.472 1.00 89.94 856 LEU A N 1
ATOM 6559 C CA . LEU A 1 856 ? -28.231 -19.945 49.538 1.00 89.94 856 LEU A CA 1
ATOM 6560 C C . LEU A 1 856 ? -29.741 -19.975 49.259 1.00 89.94 856 LEU A C 1
ATOM 6562 O O . LEU A 1 856 ? -30.509 -20.356 50.141 1.00 89.94 856 LEU A O 1
ATOM 6566 N N . ARG A 1 857 ? -30.195 -19.635 48.043 1.00 90.94 857 ARG A N 1
ATOM 6567 C CA . ARG A 1 857 ? -31.630 -19.607 47.686 1.00 90.94 857 ARG A CA 1
ATOM 6568 C C . ARG A 1 857 ? -32.381 -20.917 47.923 1.00 90.94 857 ARG A C 1
ATOM 6570 O O . ARG A 1 857 ? -33.587 -20.893 48.109 1.00 90.94 857 ARG A O 1
ATOM 6577 N N . MET A 1 858 ? -31.679 -22.050 47.853 1.00 87.44 858 MET A N 1
ATOM 6578 C CA . MET A 1 858 ? -32.268 -23.383 48.042 1.00 87.44 858 MET A CA 1
ATOM 6579 C C . MET A 1 858 ? -32.317 -23.793 49.520 1.00 87.44 858 MET A C 1
ATOM 6581 O O . MET A 1 858 ? -32.884 -24.830 49.847 1.00 87.44 858 MET A O 1
ATOM 6585 N N . VAL A 1 859 ? -31.681 -23.010 50.398 1.00 86.88 859 VAL A N 1
ATOM 6586 C CA . VAL A 1 859 ? -31.469 -23.324 51.819 1.00 86.88 859 VAL A CA 1
ATOM 6587 C C . VAL A 1 859 ? -32.176 -22.314 52.729 1.00 86.88 859 VAL A C 1
ATOM 6589 O O . VAL A 1 859 ? -32.634 -22.680 53.807 1.00 86.88 859 VAL A O 1
ATOM 6592 N N . LEU A 1 860 ? -32.277 -21.052 52.309 1.00 86.31 860 LEU A N 1
ATOM 6593 C CA . LEU A 1 860 ? -32.953 -19.986 53.046 1.00 86.31 860 LEU A CA 1
ATOM 6594 C C . LEU A 1 860 ? -34.391 -19.789 52.565 1.00 86.31 860 LEU A C 1
ATOM 6596 O O . LEU A 1 860 ? -34.685 -19.918 51.379 1.00 86.31 860 LEU A O 1
ATOM 6600 N N . ASP A 1 861 ? -35.263 -19.390 53.491 1.00 91.19 861 ASP A N 1
ATOM 6601 C CA . ASP A 1 861 ? -36.599 -18.901 53.157 1.00 91.19 861 ASP A CA 1
ATOM 6602 C C . ASP A 1 861 ? -36.516 -17.708 52.169 1.00 91.19 861 ASP A C 1
ATOM 6604 O O . ASP A 1 861 ? -35.681 -16.815 52.370 1.00 91.19 861 ASP A O 1
ATOM 6608 N N . PRO A 1 862 ? -37.347 -17.659 51.108 1.00 90.12 862 PRO A N 1
ATOM 6609 C CA . PRO A 1 862 ? -37.272 -16.613 50.086 1.00 90.12 862 PRO A CA 1
ATOM 6610 C C . PRO A 1 862 ? -37.472 -15.183 50.610 1.00 90.12 862 PRO A C 1
ATOM 6612 O O . PRO A 1 862 ? -36.781 -14.265 50.158 1.00 90.12 862 PRO A O 1
ATOM 6615 N N . GLU A 1 863 ? -38.376 -14.973 51.572 1.00 90.19 863 GLU A N 1
ATOM 6616 C CA . GLU A 1 863 ? -38.618 -13.647 52.155 1.00 90.19 863 GLU A CA 1
ATOM 6617 C C . GLU A 1 863 ? -37.463 -13.239 53.075 1.00 90.19 863 GLU A C 1
ATOM 6619 O O . GLU A 1 863 ? -37.018 -12.087 53.056 1.00 90.19 863 GLU A O 1
ATOM 6624 N N . LEU A 1 864 ? -36.894 -14.196 53.815 1.00 91.00 864 LEU A N 1
ATOM 6625 C CA . LEU A 1 864 ? -35.683 -13.969 54.603 1.00 91.00 864 LEU A CA 1
ATOM 6626 C C . LEU A 1 864 ? -34.477 -13.618 53.720 1.00 91.00 864 LEU A C 1
ATOM 6628 O O . LEU A 1 864 ? -33.738 -12.682 54.036 1.00 91.00 864 LEU A O 1
ATOM 6632 N N . LEU A 1 865 ? -34.276 -14.335 52.611 1.00 90.19 865 LEU A N 1
ATOM 6633 C CA . LEU A 1 865 ? -33.210 -14.052 51.648 1.00 90.19 865 LEU A CA 1
ATOM 6634 C C . LEU A 1 865 ? -33.352 -12.639 51.074 1.00 90.19 865 LEU A C 1
ATOM 6636 O O . LEU A 1 865 ? -32.386 -11.873 51.069 1.00 90.19 865 LEU A O 1
ATOM 6640 N N . LYS A 1 866 ? -34.562 -12.265 50.650 1.00 91.00 866 LYS A N 1
ATOM 6641 C CA . LYS A 1 866 ? -34.870 -10.921 50.148 1.00 91.00 866 LYS A CA 1
ATOM 6642 C C . LYS A 1 866 ? -34.576 -9.843 51.193 1.00 91.00 866 LYS A C 1
ATOM 6644 O O . LYS A 1 866 ? -33.961 -8.829 50.867 1.00 91.00 866 LYS A O 1
ATOM 6649 N N . ALA A 1 867 ? -34.952 -10.070 52.451 1.00 91.50 867 ALA A N 1
ATOM 6650 C CA . ALA A 1 867 ? -34.677 -9.140 53.542 1.00 91.50 867 ALA A CA 1
ATOM 6651 C C . ALA A 1 867 ? -33.172 -9.015 53.856 1.00 91.50 867 ALA A C 1
ATOM 6653 O O . ALA A 1 867 ? -32.690 -7.908 54.098 1.00 91.50 867 ALA A O 1
ATOM 6654 N N . LYS A 1 868 ? -32.408 -10.118 53.809 1.00 92.62 868 LYS A N 1
ATOM 6655 C CA . LYS A 1 868 ? -30.942 -10.103 53.975 1.00 92.62 868 LYS A CA 1
ATOM 6656 C C . LYS A 1 868 ? -30.246 -9.369 52.822 1.00 92.62 868 LYS A C 1
ATOM 6658 O O . LYS A 1 868 ? -29.377 -8.541 53.080 1.00 92.62 868 LYS A O 1
ATOM 6663 N N . LEU A 1 869 ? -30.658 -9.608 51.576 1.00 91.94 869 LEU A N 1
ATOM 6664 C CA . LEU A 1 869 ? -30.136 -8.900 50.399 1.00 91.94 869 LEU A CA 1
ATOM 6665 C C . LEU A 1 869 ? -30.433 -7.395 50.454 1.00 91.94 869 LEU A C 1
ATOM 6667 O O . LEU A 1 869 ? -29.552 -6.587 50.169 1.00 91.94 869 LEU A O 1
ATOM 6671 N N . ALA A 1 870 ? -31.634 -7.007 50.893 1.00 90.19 870 ALA A N 1
ATOM 6672 C CA . ALA A 1 870 ? -32.009 -5.601 51.039 1.00 90.19 870 ALA A CA 1
ATOM 6673 C C . ALA A 1 870 ? -31.124 -4.838 52.043 1.00 90.19 870 ALA A C 1
ATOM 6675 O O . ALA A 1 870 ? -30.897 -3.645 51.863 1.00 90.19 870 ALA A O 1
ATOM 6676 N N . LEU A 1 871 ? -30.604 -5.510 53.078 1.00 91.25 871 LEU A N 1
ATOM 6677 C CA . LEU A 1 871 ? -29.713 -4.900 54.073 1.00 91.25 871 LEU A CA 1
ATOM 6678 C C . LEU A 1 871 ? -28.285 -4.667 53.567 1.00 91.25 871 LEU A C 1
ATOM 6680 O O . LEU A 1 871 ? -27.621 -3.765 54.068 1.00 91.25 871 LEU A O 1
ATOM 6684 N N . ILE A 1 872 ? -27.811 -5.471 52.612 1.00 88.31 872 ILE A N 1
ATOM 6685 C CA . ILE A 1 872 ? -26.492 -5.292 51.981 1.00 88.31 872 ILE A CA 1
ATOM 6686 C C . ILE A 1 872 ? -26.549 -4.212 50.886 1.00 88.31 872 ILE A C 1
ATOM 6688 O O . ILE A 1 872 ? -25.527 -3.615 50.554 1.00 88.31 872 ILE A O 1
ATOM 6692 N N . GLY A 1 873 ? -27.747 -3.922 50.368 1.00 80.56 873 GLY A N 1
ATOM 6693 C CA . GLY A 1 873 ? -27.971 -2.943 49.308 1.00 80.56 873 GLY A CA 1
ATOM 6694 C C . GLY A 1 873 ? -27.685 -3.495 47.903 1.00 80.56 873 GLY A C 1
ATOM 6695 O O . GLY A 1 873 ? -27.058 -4.541 47.728 1.00 80.56 873 GLY A O 1
ATOM 6696 N N . GLY A 1 874 ? -28.180 -2.796 46.878 1.00 64.94 874 GLY A N 1
ATOM 6697 C CA . GLY A 1 874 ? -28.065 -3.182 45.465 1.00 64.94 874 GLY A CA 1
ATOM 6698 C C . GLY A 1 874 ? -29.274 -2.732 44.639 1.00 64.94 874 GLY A C 1
ATOM 6699 O O . GLY A 1 874 ? -30.349 -2.502 45.194 1.00 64.94 874 GLY A O 1
ATOM 6700 N N . ASP A 1 875 ? -29.100 -2.581 43.323 1.00 50.62 875 ASP A N 1
ATOM 6701 C CA . ASP A 1 875 ? -30.210 -2.264 42.419 1.00 50.62 875 ASP A CA 1
ATOM 6702 C C . ASP A 1 875 ? -31.230 -3.409 42.412 1.00 50.62 875 ASP A C 1
ATOM 6704 O O . ASP A 1 875 ? -30.883 -4.581 42.272 1.00 50.62 875 ASP A O 1
ATOM 6708 N N . GLN A 1 876 ? -32.516 -3.073 42.531 1.00 42.69 876 GLN A N 1
ATOM 6709 C CA . GLN A 1 876 ? -33.611 -4.051 42.560 1.00 42.69 876 GLN A CA 1
ATOM 6710 C C . GLN A 1 876 ? -33.817 -4.802 41.227 1.00 42.69 876 GLN A C 1
ATOM 6712 O O . GLN A 1 876 ? -34.707 -5.649 41.127 1.00 42.69 876 GLN A O 1
ATOM 6717 N N . SER A 1 877 ? -32.996 -4.539 40.208 1.00 34.09 877 SER A N 1
ATOM 6718 C CA . SER A 1 877 ? -33.078 -5.159 38.884 1.00 34.09 877 SER A CA 1
ATOM 6719 C C . SER A 1 877 ? -32.754 -6.660 38.883 1.00 34.09 877 SER A C 1
ATOM 6721 O O . SER A 1 877 ? -33.319 -7.384 38.067 1.00 34.09 877 SER A O 1
ATOM 6723 N N . GLU A 1 878 ? -31.965 -7.175 39.834 1.00 36.53 878 GLU A N 1
ATOM 6724 C CA . GLU A 1 878 ? -31.654 -8.618 39.915 1.00 36.53 878 GLU A CA 1
ATOM 6725 C C . GLU A 1 878 ? -32.791 -9.475 40.508 1.00 36.53 878 GLU A C 1
ATOM 6727 O O . GLU A 1 878 ? -32.750 -10.701 40.424 1.00 36.53 878 GLU A O 1
ATOM 6732 N N . THR A 1 879 ? -33.857 -8.865 41.047 1.00 36.56 879 THR A N 1
ATOM 6733 C CA . THR A 1 879 ? -35.045 -9.616 41.512 1.00 36.56 879 THR A CA 1
ATOM 6734 C C . THR A 1 879 ? -36.053 -9.941 40.403 1.00 36.56 879 THR A C 1
ATOM 6736 O O . THR A 1 879 ? -37.037 -10.638 40.653 1.00 36.56 879 THR A O 1
ATOM 6739 N N . ARG A 1 880 ? -35.803 -9.512 39.157 1.00 38.56 880 ARG A N 1
ATOM 6740 C CA . ARG A 1 880 ? -36.577 -9.916 37.972 1.00 38.56 880 ARG A CA 1
ATOM 6741 C C . ARG A 1 880 ? -35.741 -10.798 37.050 1.00 38.56 880 ARG A C 1
ATOM 6743 O O . ARG A 1 880 ? -35.201 -10.336 36.053 1.00 38.56 880 ARG A O 1
ATOM 6750 N N . SER A 1 881 ? -35.686 -12.083 37.377 1.00 33.50 881 SER A N 1
ATOM 6751 C CA . SER A 1 881 ? -35.724 -13.188 36.408 1.00 33.50 881 SER A CA 1
ATOM 6752 C C . SER A 1 881 ? -35.775 -14.506 37.175 1.00 33.50 881 SER A C 1
ATOM 6754 O O . SER A 1 881 ? -34.756 -15.060 37.579 1.00 33.50 881 SER A O 1
ATOM 6756 N N . ALA A 1 882 ? -36.991 -14.997 37.380 1.00 27.47 882 ALA A N 1
ATOM 6757 C CA . ALA A 1 882 ? -37.264 -16.422 37.496 1.00 27.47 882 ALA A CA 1
ATOM 6758 C C . ALA A 1 882 ? -38.164 -16.788 36.294 1.00 27.47 882 ALA A C 1
ATOM 6760 O O . ALA A 1 882 ? -38.901 -15.907 35.843 1.00 27.47 882 ALA A O 1
ATOM 6761 N N . PRO A 1 883 ? -38.014 -18.002 35.736 1.00 42.31 883 PRO A N 1
ATOM 6762 C CA . PRO A 1 883 ? -38.500 -18.385 34.406 1.00 42.31 883 PRO A CA 1
ATOM 6763 C C . PRO A 1 883 ? -40.016 -18.311 34.222 1.00 42.31 883 PRO A C 1
ATOM 6765 O O . PRO A 1 883 ? -40.748 -18.475 35.225 1.00 42.31 883 PRO A O 1
#